Protein 2EO2 (pdb70)

Foldseek 3Di:
DDDDDDDDADLQNVLLCVQQDADVNATWHDPCLVVVLVVVPPPDTHSPPQDPVSSSVSSVVPDDPVSDDDD

Radius of gyration: 12.52 Å; Cα contacts (8 Å, |Δi|>4): 35; chains: 1; bounding box: 26×31×25 Å

GO terms:
  GO:0035999 tetrahydrofolate interconversion (P, IMP)
  GO:0005739 mitochondrion (C, HDA)
  GO:0005759 mitochondrial matrix (C, IMP)
  GO:0015943 formate biosynthetic process (P, IMP)
  GO:0004329 formate-tetrahydrofolate ligase activity (F, IMP)
  GO:0005739 mitochondrion (C, IDA)
  GO:0001843 neural tube closure (P, IMP)
  GO:0048702 embryonic neurocranium morphogenesis (P, IMP)
  GO:0048703 embryonic viscerocranium morphogenesis (P, IMP)

Nearest PDB structures (foldseek):
  2eo2-assembly1_A  TM=8.505E-01  e=9.767E-10  Mus musculus
  2cqn-assembly1_A  TM=2.610E-01  e=3.963E+00  Homo sapiens
  2eo2-assembly1_A  TM=8.128E-01  e=1.480E-09  Mus musculus
  2eo2-assembly1_A  TM=8.587E-01  e=2.042E-09  Mus musculus
  2eo2-assembly1_A  TM=8.067E-01  e=1.632E-09  Mus musculus

Solvent-accessible surface area: 5766 Å² total; per-residue (Å²): 125,117,124,66,113,112,45,96,124,107,76,35,118,29,48,20,60,173,39,2,77,96,129,128,67,78,98,97,16,49,146,103,10,36,57,67,1,104,172,84,52,8,171,67,85,66,21,98,80,14,65,108,102,27,14,124,95,0,5,141,81,53,125,57,112,96,88,95,82,225,164

Organism: Mus musculus (NCBI:txid10090)

InterPro domains:
  IPR000559 Formate-tetrahydrofolate ligase, FTHFS [MF_01543] (358-977)
  IPR000559 Formate-tetrahydrofolate ligase, FTHFS [PF01268] (360-977)
  IPR000559 Formate-tetrahydrofolate ligase, FTHFS [cd00477] (373-976)
  IPR000672 Tetrahydrofolate dehydrogenase/cyclohydrolase [PR00085] (97-119)
  IPR000672 Tetrahydrofolate dehydrogenase/cyclohydrolase [PR00085] (168-189)
  IPR000672 Tetrahydrofolate dehydrogenase/cyclohydrolase [PR00085] (215-235)
  IPR000672 Tetrahydrofolate dehydrogenase/cyclohydrolase [PR00085] (264-293)
  IPR020628 Formate-tetrahydrofolate ligase, FTHFS, conserved site [PS00721] (461-471)
  IPR020628 Formate-tetrahydrofolate ligase, FTHFS, conserved site [PS00722] (740-751)
  IPR020630 Tetrahydrofolate dehydrogenase/cyclohydrolase, catalytic domain [PF00763] (86-179)
  IPR020631 Tetrahydrofolate dehydrogenase/cyclohydrolase, NAD(P)-binding domain [PF02882] (203-289)
  IPR027417 P-loop containing nucleoside triphosphate hydrolase [G3DSA:3.40.50.300] (357-509)
  IPR027417 P-loop containing nucleoside triphosphate hydrolase [G3DSA:3.40.50.300] (614-862)
  IPR027417 P-loop containing nucleoside triphosphate hydrolase [SSF52540] (361-970)
  IPR036291 NAD(P)-binding domain superfamily [SSF51735] (182-295)
  IPR046346 Aminoacid dehydrogenase-like, N-terminal domain superfamily [SSF53223] (73-180)

Secondary structure (DSSP, 8-state):
----S--SS-SHHHHHHHHS--SSSS----HHHHHHHHHHT----STTT--HHHHHHHHHT---STT----

Sequence (71 aa):
GSSGSSGSTQTDKALYNRLVPLVNGVREFSEIQLSRLKKLGIHKTDPSTLTEEEVRKFARLNIDPATITWQGSSGSSGSTQTDKALYNRLVPLVNGVREFSEIQLSRLKKLGIHKTDPSTLTEEEVRKFARLNIDPATITWQGSSGSSGSTQTDKALYNRLVPLVNGVREFSEIQLSRLKKLGIHKTDPSTLTEEEVRKFARLNIDPATITWQGSSGSSGSTQTDKALYNRLVPLVNGVREFSEIQLSRLKKLGIHKTDPSTLTEEEVRKFARLNIDPATITWQGSSGSSGSTQTDKALYNRLVPLVNGVREFSEIQLSRLKKLGIHKTDPSTLTEEEVRKFARLNIDPATITWQGSSGSSGSTQTDKALYNRLVPLVNGVREFSEIQLSRLKKLGIHKTDPSTLTEEEVRKFARLNIDPATITWQGSSGSSGSTQTDKALYNRLVPLVNGVREFSEIQLSRLKKLGIHKTDPSTLTEEEVRKFARLNIDPATITWQGSSGSSGSTQTDKALYNRLVPLVNGVREFSEIQLSRLKKLGIHKTDPSTLTEEEVRKFARLNIDPATITWQGSSGSSGSTQTDKALYNRLVPLVNGVREFSEIQLSRLKKLGIHKTDPSTLTEEEVRKFARLNIDPATITWQGSSGSSGSTQTDKALYNRLVPLVNGVREFSEIQLSRLKKLGIHKTDPSTLTEEEVRKFARLNIDPATITWQGSSGSSGSTQTDKALYNRLVPLVNGVREFSEIQLSRLKKLGIHKTDPSTLTEEEVRKFARLNIDPATITWQGSSGSSGSTQTDKALYNRLVPLVNGVREFSEIQLSRLKKLGIHKTDPSTLTEEEVRKFARLNIDPATITWQGSSGSSGSTQTDKALYNRLVPLVNGVREFSEIQLSRLKKLGIHKTDPSTLTEEEVRKFARLNIDPATITWQGSSGSSGSTQTDKALYNRLVPLVNGVREFSEIQLSRLKKLGIHKTDPSTLTEEEVRKFARLNIDPATITWQGSSGSSGSTQTDKALYNRLVPLVNGVREFSEIQLSRLKKLGIHKTDPSTLTEEEVRKFARLNIDPATITWQGSSGSSGSTQTDKALYNRLVPLVNGVREFSEIQLSRLKKLGIHKTDPSTLTEEEVRKFARLNIDPATITWQGSSGSSGSTQTDKALYNRLVPLVNGVREFSEIQLSRLKKLGIHKTDPSTLTEEEVRKFARLNIDPATITWQGSSGSSGSTQTDKALYNRLVPLVNGVREFSEIQLSRLKKLGIHKTDPSTLTEEEVRKFARLNIDPATITWQGSSGSSGSTQTDKALYNRLVPLVNGVREFSEIQLSRLKKLGIHKTDPSTLTEEEVRKFARLNIDPATITWQGSSGSSGSTQTDKALYNRLVPLVNGVREFSEIQLSRLKKLGIHKTDPSTLTEEEVRKFARLNIDPATITWQ

Structure (mmCIF, N/CA/C/O backbone):
data_2EO2
#
_entry.id   2EO2
#
loop_
_atom_site.group_PDB
_atom_site.id
_atom_site.type_symbol
_atom_site.label_atom_id
_atom_site.label_alt_id
_atom_site.label_comp_id
_atom_site.label_asym_id
_atom_site.label_entity_id
_atom_site.label_seq_id
_atom_site.pdbx_PDB_ins_code
_atom_site.Cartn_x
_atom_site.Cartn_y
_atom_site.Cartn_z
_atom_site.occupancy
_atom_site.B_iso_or_equiv
_atom_site.auth_seq_id
_atom_site.auth_comp_id
_atom_site.auth_asym_id
_atom_site.auth_atom_id
_atom_site.pdbx_PDB_model_num
ATOM 1 N N . GLY A 1 1 ? -7.445 -4.704 8.692 1.00 0.00 1 GLY A N 1
ATOM 2 C CA . GLY A 1 1 ? -6.887 -3.371 8.555 1.00 0.00 1 GLY A CA 1
ATOM 3 C C . GLY A 1 1 ? -7.956 -2.297 8.516 1.00 0.00 1 GLY A C 1
ATOM 4 O O . GLY A 1 1 ? -9.138 -2.581 8.708 1.00 0.00 1 GLY A O 1
ATOM 8 N N . SER A 1 2 ? -7.540 -1.059 8.269 1.00 0.00 2 SER A N 1
ATOM 9 C CA . SER A 1 2 ? -8.469 0.063 8.211 1.00 0.00 2 SER A CA 1
ATOM 10 C C . SER A 1 2 ? -7.997 1.109 7.206 1.00 0.00 2 SER A C 1
ATOM 11 O O . SER A 1 2 ? -6.894 1.643 7.322 1.00 0.00 2 SER A O 1
ATOM 19 N N . SER A 1 3 ? -8.840 1.395 6.219 1.00 0.00 3 SER A N 1
ATOM 20 C CA . SER A 1 3 ? -8.509 2.374 5.191 1.00 0.00 3 SER A CA 1
ATOM 21 C C . SER A 1 3 ? -9.039 3.755 5.564 1.00 0.00 3 SER A C 1
ATOM 22 O O . SER A 1 3 ? -10.217 3.916 5.881 1.00 0.00 3 SER A O 1
ATOM 30 N N . GLY A 1 4 ? -8.159 4.751 5.523 1.00 0.00 4 GLY A N 1
ATOM 31 C CA . GLY A 1 4 ? -8.556 6.106 5.859 1.00 0.00 4 GLY A CA 1
ATOM 32 C C . GLY A 1 4 ? -7.465 7.118 5.569 1.00 0.00 4 GLY A C 1
ATOM 33 O O . GLY A 1 4 ? -6.881 7.118 4.486 1.00 0.00 4 GLY A O 1
ATOM 37 N N . SER A 1 5 ? -7.191 7.984 6.539 1.00 0.00 5 SER A N 1
ATOM 38 C CA . SER A 1 5 ? -6.167 9.010 6.381 1.00 0.00 5 SER A CA 1
ATOM 39 C C . SER A 1 5 ? -4.893 8.419 5.785 1.00 0.00 5 SER A C 1
ATOM 40 O O . SER A 1 5 ? -4.626 7.225 5.923 1.00 0.00 5 SER A O 1
ATOM 48 N N . SER A 1 6 ? -4.110 9.264 5.122 1.00 0.00 6 SER A N 1
ATOM 49 C CA . SER A 1 6 ? -2.865 8.826 4.501 1.00 0.00 6 SER A CA 1
ATOM 50 C C . SER A 1 6 ? -1.725 8.819 5.515 1.00 0.00 6 SER A C 1
ATOM 51 O O . SER A 1 6 ? -1.140 9.858 5.815 1.00 0.00 6 SER A O 1
ATOM 59 N N . GLY A 1 7 ? -1.416 7.637 6.039 1.00 0.00 7 GLY A N 1
ATOM 60 C CA . GLY A 1 7 ? -0.347 7.515 7.014 1.00 0.00 7 GLY A CA 1
ATOM 61 C C . GLY A 1 7 ? 0.979 8.024 6.487 1.00 0.00 7 GLY A C 1
ATOM 62 O O . GLY A 1 7 ? 1.024 8.743 5.489 1.00 0.00 7 GLY A O 1
ATOM 66 N N . SER A 1 8 ? 2.064 7.651 7.159 1.00 0.00 8 SER A N 1
ATOM 67 C CA . SER A 1 8 ? 3.398 8.079 6.755 1.00 0.00 8 SER A CA 1
ATOM 68 C C . SER A 1 8 ? 4.092 6.994 5.936 1.00 0.00 8 SER A C 1
ATOM 69 O O . SER A 1 8 ? 4.022 5.810 6.266 1.00 0.00 8 SER A O 1
ATOM 77 N N . THR A 1 9 ? 4.762 7.408 4.865 1.00 0.00 9 THR A N 1
ATOM 78 C CA . THR A 1 9 ? 5.468 6.474 3.997 1.00 0.00 9 THR A CA 1
ATOM 79 C C . THR A 1 9 ? 4.721 5.149 3.894 1.00 0.00 9 THR A C 1
ATOM 80 O O . THR A 1 9 ? 5.332 4.080 3.905 1.00 0.00 9 THR A O 1
ATOM 91 N N . GLN A 1 10 ? 3.399 5.226 3.791 1.00 0.00 10 GLN A N 1
ATOM 92 C CA . GLN A 1 10 ? 2.570 4.031 3.686 1.00 0.00 10 GLN A CA 1
ATOM 93 C C . GLN A 1 10 ? 2.353 3.647 2.226 1.00 0.00 10 GLN A C 1
ATOM 94 O O . GLN A 1 10 ? 1.363 4.042 1.608 1.00 0.00 10 GLN A O 1
ATOM 108 N N . THR A 1 11 ? 3.285 2.873 1.678 1.00 0.00 11 THR A N 1
ATOM 109 C CA . THR A 1 11 ? 3.197 2.436 0.290 1.00 0.00 11 THR A CA 1
ATOM 110 C C . THR A 1 11 ? 3.260 0.917 0.187 1.00 0.00 11 THR A C 1
ATOM 111 O O . THR A 1 11 ? 2.328 0.279 -0.303 1.00 0.00 11 THR A O 1
ATOM 122 N N . ASP A 1 12 ? 4.364 0.342 0.652 1.00 0.00 12 ASP A N 1
ATOM 123 C CA . ASP A 1 12 ? 4.548 -1.104 0.613 1.00 0.00 12 ASP A CA 1
ATOM 124 C C . ASP A 1 12 ? 3.816 -1.775 1.772 1.00 0.00 12 ASP A C 1
ATOM 125 O O . ASP A 1 12 ? 3.104 -2.762 1.582 1.00 0.00 12 ASP A O 1
ATOM 134 N N . LYS A 1 13 ? 3.998 -1.235 2.972 1.00 0.00 13 LYS A N 1
ATOM 135 C CA . LYS A 1 13 ? 3.356 -1.781 4.162 1.00 0.00 13 LYS A CA 1
ATOM 136 C C . LYS A 1 13 ? 1.909 -2.165 3.872 1.00 0.00 13 LYS A C 1
ATOM 137 O O . LYS A 1 13 ? 1.505 -3.307 4.088 1.00 0.00 13 LYS A O 1
ATOM 156 N N . ALA A 1 14 ? 1.133 -1.205 3.379 1.00 0.00 14 ALA A N 1
ATOM 157 C CA . ALA A 1 14 ? -0.268 -1.444 3.056 1.00 0.00 14 ALA A CA 1
ATOM 158 C C . ALA A 1 14 ? -0.426 -2.687 2.187 1.00 0.00 14 ALA A C 1
ATOM 159 O O . ALA A 1 14 ? -1.196 -3.591 2.513 1.00 0.00 14 ALA A O 1
ATOM 166 N N . LEU A 1 15 ? 0.307 -2.726 1.079 1.00 0.00 15 LEU A N 1
ATOM 167 C CA . LEU A 1 15 ? 0.248 -3.858 0.162 1.00 0.00 15 LEU A CA 1
ATOM 168 C C . LEU A 1 15 ? 0.556 -5.164 0.888 1.00 0.00 15 LEU A C 1
ATOM 169 O O . LEU A 1 15 ? -0.189 -6.138 0.778 1.00 0.00 15 LEU A O 1
ATOM 185 N N . TYR A 1 16 ? 1.657 -5.176 1.630 1.00 0.00 16 TYR A N 1
ATOM 186 C CA . TYR A 1 16 ? 2.065 -6.362 2.374 1.00 0.00 16 TYR A CA 1
ATOM 187 C C . TYR A 1 16 ? 0.852 -7.092 2.941 1.00 0.00 16 TYR A C 1
ATOM 188 O O . TYR A 1 16 ? 0.728 -8.309 2.809 1.00 0.00 16 TYR A O 1
ATOM 206 N N . ASN A 1 17 ? -0.043 -6.339 3.573 1.00 0.00 17 ASN A N 1
ATOM 207 C CA . ASN A 1 17 ? -1.248 -6.914 4.161 1.00 0.00 17 ASN A CA 1
ATOM 208 C C . ASN A 1 17 ? -2.042 -7.695 3.119 1.00 0.00 17 ASN A C 1
ATOM 209 O O . ASN A 1 17 ? -2.296 -8.889 3.284 1.00 0.00 17 ASN A O 1
ATOM 220 N N . ARG A 1 18 ? -2.430 -7.014 2.045 1.00 0.00 18 ARG A N 1
ATOM 221 C CA . ARG A 1 18 ? -3.196 -7.644 0.977 1.00 0.00 18 ARG A CA 1
ATOM 222 C C . ARG A 1 18 ? -2.549 -8.957 0.546 1.00 0.00 18 ARG A C 1
ATOM 223 O O . ARG A 1 18 ? -3.207 -9.997 0.490 1.00 0.00 18 ARG A O 1
ATOM 244 N N . LEU A 1 19 ? -1.257 -8.902 0.241 1.00 0.00 19 LEU A N 1
ATOM 245 C CA . LEU A 1 19 ? -0.520 -10.087 -0.185 1.00 0.00 19 LEU A CA 1
ATOM 246 C C . LEU A 1 19 ? -0.673 -11.217 0.828 1.00 0.00 19 LEU A C 1
ATOM 247 O O . LEU A 1 19 ? -1.117 -12.314 0.488 1.00 0.00 19 LEU A O 1
ATOM 263 N N . VAL A 1 20 ? -0.303 -10.941 2.074 1.00 0.00 20 VAL A N 1
ATOM 264 C CA . VAL A 1 20 ? -0.401 -11.933 3.138 1.00 0.00 20 VAL A CA 1
ATOM 265 C C . VAL A 1 20 ? -1.507 -11.573 4.125 1.00 0.00 20 VAL A C 1
ATOM 266 O O . VAL A 1 20 ? -1.261 -11.014 5.194 1.00 0.00 20 VAL A O 1
ATOM 279 N N . PRO A 1 21 ? -2.755 -11.901 3.760 1.00 0.00 21 PRO A N 1
ATOM 280 C CA . PRO A 1 21 ? -3.924 -11.623 4.600 1.00 0.00 21 PRO A CA 1
ATOM 281 C C . PRO A 1 21 ? -3.957 -12.491 5.853 1.00 0.00 21 PRO A C 1
ATOM 282 O O . PRO A 1 21 ? -3.116 -13.373 6.033 1.00 0.00 21 PRO A O 1
ATOM 293 N N . LEU A 1 22 ? -4.933 -12.237 6.717 1.00 0.00 22 LEU A N 1
ATOM 294 C CA . LEU A 1 22 ? -5.077 -12.996 7.955 1.00 0.00 22 LEU A CA 1
ATOM 295 C C . LEU A 1 22 ? -6.490 -13.552 8.092 1.00 0.00 22 LEU A C 1
ATOM 296 O O . LEU A 1 22 ? -7.406 -12.851 8.524 1.00 0.00 22 LEU A O 1
ATOM 312 N N . VAL A 1 23 ? -6.661 -14.818 7.723 1.00 0.00 23 VAL A N 1
ATOM 313 C CA . VAL A 1 23 ? -7.962 -15.470 7.808 1.00 0.00 23 VAL A CA 1
ATOM 314 C C . VAL A 1 23 ? -7.896 -16.717 8.681 1.00 0.00 23 VAL A C 1
ATOM 315 O O . VAL A 1 23 ? -8.868 -17.076 9.344 1.00 0.00 23 VAL A O 1
ATOM 328 N N . ASN A 1 24 ? -6.741 -17.375 8.677 1.00 0.00 24 ASN A N 1
ATOM 329 C CA . ASN A 1 24 ? -6.547 -18.584 9.469 1.00 0.00 24 ASN A CA 1
ATOM 330 C C . ASN A 1 24 ? -5.950 -18.251 10.833 1.00 0.00 24 ASN A C 1
ATOM 331 O O . ASN A 1 24 ? -5.512 -19.138 11.565 1.00 0.00 24 ASN A O 1
ATOM 342 N N . GLY A 1 25 ? -5.935 -16.964 11.169 1.00 0.00 25 GLY A N 1
ATOM 343 C CA . GLY A 1 25 ? -5.390 -16.536 12.443 1.00 0.00 25 GLY A CA 1
ATOM 344 C C . GLY A 1 25 ? -3.877 -16.612 12.482 1.00 0.00 25 GLY A C 1
ATOM 345 O O . GLY A 1 25 ? -3.270 -16.523 13.549 1.00 0.00 25 GLY A O 1
ATOM 349 N N . VAL A 1 26 ? -3.264 -16.778 11.314 1.00 0.00 26 VAL A N 1
ATOM 350 C CA . VAL A 1 26 ? -1.812 -16.867 11.217 1.00 0.00 26 VAL A CA 1
ATOM 351 C C . VAL A 1 26 ? -1.325 -16.433 9.840 1.00 0.00 26 VAL A C 1
ATOM 352 O O . VAL A 1 26 ? -1.652 -17.057 8.830 1.00 0.00 26 VAL A O 1
ATOM 365 N N . ARG A 1 27 ? -0.541 -15.360 9.806 1.00 0.00 27 ARG A N 1
ATOM 366 C CA . ARG A 1 27 ? -0.009 -14.842 8.551 1.00 0.00 27 ARG A CA 1
ATOM 367 C C . ARG A 1 27 ? 1.117 -15.730 8.030 1.00 0.00 27 ARG A C 1
ATOM 368 O O . ARG A 1 27 ? 2.160 -15.865 8.670 1.00 0.00 27 ARG A O 1
ATOM 389 N N . GLU A 1 28 ? 0.898 -16.333 6.866 1.00 0.00 28 GLU A N 1
ATOM 390 C CA . GLU A 1 28 ? 1.895 -17.209 6.261 1.00 0.00 28 GLU A CA 1
ATOM 391 C C . GLU A 1 28 ? 1.832 -17.134 4.738 1.00 0.00 28 GLU A C 1
ATOM 392 O O . GLU A 1 28 ? 0.754 -17.201 4.146 1.00 0.00 28 GLU A O 1
ATOM 404 N N . PHE A 1 29 ? 2.995 -16.994 4.110 1.00 0.00 29 PHE A N 1
ATOM 405 C CA . PHE A 1 29 ? 3.073 -16.908 2.657 1.00 0.00 29 PHE A CA 1
ATOM 406 C C . PHE A 1 29 ? 2.424 -18.125 2.004 1.00 0.00 29 PHE A C 1
ATOM 407 O O . PHE A 1 29 ? 1.955 -19.034 2.689 1.00 0.00 29 PHE A O 1
ATOM 424 N N . SER A 1 30 ? 2.401 -18.135 0.675 1.00 0.00 30 SER A N 1
ATOM 425 C CA . SER A 1 30 ? 1.806 -19.237 -0.071 1.00 0.00 30 SER A CA 1
ATOM 426 C C . SER A 1 30 ? 2.793 -19.799 -1.090 1.00 0.00 30 SER A C 1
ATOM 427 O O . SER A 1 30 ? 3.768 -19.141 -1.453 1.00 0.00 30 SER A O 1
ATOM 435 N N . GLU A 1 31 ? 2.532 -21.020 -1.547 1.00 0.00 31 GLU A N 1
ATOM 436 C CA . GLU A 1 31 ? 3.398 -21.671 -2.523 1.00 0.00 31 GLU A CA 1
ATOM 437 C C . GLU A 1 31 ? 3.663 -20.753 -3.713 1.00 0.00 31 GLU A C 1
ATOM 438 O O . GLU A 1 31 ? 4.632 -20.937 -4.449 1.00 0.00 31 GLU A O 1
ATOM 450 N N . ILE A 1 32 ? 2.793 -19.764 -3.895 1.00 0.00 32 ILE A N 1
ATOM 451 C CA . ILE A 1 32 ? 2.933 -18.817 -4.994 1.00 0.00 32 ILE A CA 1
ATOM 452 C C . ILE A 1 32 ? 3.923 -17.712 -4.645 1.00 0.00 32 ILE A C 1
ATOM 453 O O . ILE A 1 32 ? 4.899 -17.490 -5.362 1.00 0.00 32 ILE A O 1
ATOM 469 N N . GLN A 1 33 ? 3.665 -17.022 -3.539 1.00 0.00 33 GLN A N 1
ATOM 470 C CA . GLN A 1 33 ? 4.535 -15.939 -3.094 1.00 0.00 33 GLN A CA 1
ATOM 471 C C . GLN A 1 33 ? 5.968 -16.430 -2.916 1.00 0.00 33 GLN A C 1
ATOM 472 O O . GLN A 1 33 ? 6.913 -15.810 -3.406 1.00 0.00 33 GLN A O 1
ATOM 486 N N . LEU A 1 34 ? 6.123 -17.547 -2.214 1.00 0.00 34 LEU A N 1
ATOM 487 C CA . LEU A 1 34 ? 7.441 -18.122 -1.971 1.00 0.00 34 LEU A CA 1
ATOM 488 C C . LEU A 1 34 ? 8.190 -18.339 -3.282 1.00 0.00 34 LEU A C 1
ATOM 489 O O . LEU A 1 34 ? 9.204 -17.692 -3.544 1.00 0.00 34 LEU A O 1
ATOM 505 N N . SER A 1 35 ? 7.683 -19.252 -4.104 1.00 0.00 35 SER A N 1
ATOM 506 C CA . SER A 1 35 ? 8.304 -19.556 -5.387 1.00 0.00 35 SER A CA 1
ATOM 507 C C . SER A 1 35 ? 8.836 -18.287 -6.047 1.00 0.00 35 SER A C 1
ATOM 508 O O . SER A 1 35 ? 9.786 -18.332 -6.829 1.00 0.00 35 SER A O 1
ATOM 516 N N . ARG A 1 36 ? 8.216 -17.156 -5.726 1.00 0.00 36 ARG A N 1
ATOM 517 C CA . ARG A 1 36 ? 8.625 -15.875 -6.288 1.00 0.00 36 ARG A CA 1
ATOM 518 C C . ARG A 1 36 ? 9.735 -15.244 -5.452 1.00 0.00 36 ARG A C 1
ATOM 519 O O . ARG A 1 36 ? 10.695 -14.692 -5.990 1.00 0.00 36 ARG A O 1
ATOM 540 N N . LEU A 1 37 ? 9.597 -15.330 -4.133 1.00 0.00 37 LEU A N 1
ATOM 541 C CA . LEU A 1 37 ? 10.587 -14.767 -3.222 1.00 0.00 37 LEU A CA 1
ATOM 542 C C . LEU A 1 37 ? 11.952 -15.416 -3.433 1.00 0.00 37 LEU A C 1
ATOM 543 O O . LEU A 1 37 ? 12.974 -14.732 -3.488 1.00 0.00 37 LEU A O 1
ATOM 559 N N . LYS A 1 38 ? 11.960 -16.739 -3.554 1.00 0.00 38 LYS A N 1
ATOM 560 C CA . LYS A 1 38 ? 13.197 -17.481 -3.764 1.00 0.00 38 LYS A CA 1
ATOM 561 C C . LYS A 1 38 ? 14.048 -16.826 -4.848 1.00 0.00 38 LYS A C 1
ATOM 562 O O . LYS A 1 38 ? 15.229 -16.547 -4.641 1.00 0.00 38 LYS A O 1
ATOM 581 N N . LYS A 1 39 ? 13.440 -16.582 -6.003 1.00 0.00 39 LYS A N 1
ATOM 582 C CA . LYS A 1 39 ? 14.139 -15.957 -7.120 1.00 0.00 39 LYS A CA 1
ATOM 583 C C . LYS A 1 39 ? 14.990 -14.784 -6.641 1.00 0.00 39 LYS A C 1
ATOM 584 O O . LYS A 1 39 ? 16.142 -14.633 -7.049 1.00 0.00 39 LYS A O 1
ATOM 603 N N . LEU A 1 40 ? 14.416 -13.958 -5.773 1.00 0.00 40 LEU A N 1
ATOM 604 C CA . LEU A 1 40 ? 15.122 -12.800 -5.237 1.00 0.00 40 LEU A CA 1
ATOM 605 C C . LEU A 1 40 ? 16.250 -13.233 -4.307 1.00 0.00 40 LEU A C 1
ATOM 606 O O . LEU A 1 40 ? 17.280 -12.566 -4.210 1.00 0.00 40 LEU A O 1
ATOM 622 N N . GLY A 1 41 ? 16.050 -14.356 -3.624 1.00 0.00 41 GLY A N 1
ATOM 623 C CA . GLY A 1 41 ? 17.060 -14.860 -2.712 1.00 0.00 41 GLY A CA 1
ATOM 624 C C . GLY A 1 41 ? 16.670 -14.679 -1.258 1.00 0.00 41 GLY A C 1
ATOM 625 O O . GLY A 1 41 ? 17.523 -14.714 -0.371 1.00 0.00 41 GLY A O 1
ATOM 629 N N . ILE A 1 42 ? 15.379 -14.482 -1.014 1.00 0.00 42 ILE A N 1
ATOM 630 C CA . ILE A 1 42 ? 14.879 -14.294 0.343 1.00 0.00 42 ILE A CA 1
ATOM 631 C C . ILE A 1 42 ? 14.391 -15.611 0.937 1.00 0.00 42 ILE A C 1
ATOM 632 O O . ILE A 1 42 ? 13.224 -15.975 0.792 1.00 0.00 42 ILE A O 1
ATOM 648 N N . HIS A 1 43 ? 15.293 -16.321 1.607 1.00 0.00 43 HIS A N 1
ATOM 649 C CA . HIS A 1 43 ? 14.954 -17.598 2.226 1.00 0.00 43 HIS A CA 1
ATOM 650 C C . HIS A 1 43 ? 14.167 -17.384 3.516 1.00 0.00 43 HIS A C 1
ATOM 651 O O . HIS A 1 43 ? 14.634 -17.720 4.604 1.00 0.00 43 HIS A O 1
ATOM 666 N N . LYS A 1 44 ? 12.969 -16.823 3.386 1.00 0.00 44 LYS A N 1
ATOM 667 C CA . LYS A 1 44 ? 12.116 -16.565 4.539 1.00 0.00 44 LYS A CA 1
ATOM 668 C C . LYS A 1 44 ? 10.719 -17.137 4.321 1.00 0.00 44 LYS A C 1
ATOM 669 O O . LYS A 1 44 ? 10.216 -17.164 3.198 1.00 0.00 44 LYS A O 1
ATOM 688 N N . THR A 1 45 ? 10.095 -17.592 5.404 1.00 0.00 45 THR A N 1
ATOM 689 C CA . THR A 1 45 ? 8.756 -18.163 5.331 1.00 0.00 45 THR A CA 1
ATOM 690 C C . THR A 1 45 ? 7.742 -17.281 6.050 1.00 0.00 45 THR A C 1
ATOM 691 O O . THR A 1 45 ? 6.670 -16.991 5.520 1.00 0.00 45 THR A O 1
ATOM 702 N N . ASP A 1 46 ? 8.088 -16.857 7.261 1.00 0.00 46 ASP A N 1
ATOM 703 C CA . ASP A 1 46 ? 7.209 -16.006 8.053 1.00 0.00 46 ASP A CA 1
ATOM 704 C C . ASP A 1 46 ? 7.393 -14.538 7.681 1.00 0.00 46 ASP A C 1
ATOM 705 O O . ASP A 1 46 ? 8.499 -14.079 7.392 1.00 0.00 46 ASP A O 1
ATOM 714 N N . PRO A 1 47 ? 6.286 -13.782 7.687 1.00 0.00 47 PRO A N 1
ATOM 715 C CA . PRO A 1 47 ? 6.299 -12.355 7.351 1.00 0.00 47 PRO A CA 1
ATOM 716 C C . PRO A 1 47 ? 6.995 -11.515 8.417 1.00 0.00 47 PRO A C 1
ATOM 717 O O . PRO A 1 47 ? 7.229 -10.322 8.227 1.00 0.00 47 PRO A O 1
ATOM 728 N N . SER A 1 48 ? 7.325 -12.147 9.539 1.00 0.00 48 SER A N 1
ATOM 729 C CA . SER A 1 48 ? 7.992 -11.458 10.638 1.00 0.00 48 SER A CA 1
ATOM 730 C C . SER A 1 48 ? 9.460 -11.204 10.309 1.00 0.00 48 SER A C 1
ATOM 731 O O . SER A 1 48 ? 9.946 -10.077 10.409 1.00 0.00 48 SER A O 1
ATOM 739 N N . THR A 1 49 ? 10.163 -12.262 9.914 1.00 0.00 49 THR A N 1
ATOM 740 C CA . THR A 1 49 ? 11.575 -12.156 9.571 1.00 0.00 49 THR A CA 1
ATOM 741 C C . THR A 1 49 ? 11.797 -11.131 8.465 1.00 0.00 49 THR A C 1
ATOM 742 O O . THR A 1 49 ? 12.837 -10.473 8.414 1.00 0.00 49 THR A O 1
ATOM 753 N N . LEU A 1 50 ? 10.814 -10.999 7.581 1.00 0.00 50 LEU A N 1
ATOM 754 C CA . LEU A 1 50 ? 10.902 -10.053 6.475 1.00 0.00 50 LEU A CA 1
ATOM 755 C C . LEU A 1 50 ? 11.188 -8.644 6.985 1.00 0.00 50 LEU A C 1
ATOM 756 O O . LEU A 1 50 ? 10.748 -8.263 8.071 1.00 0.00 50 LEU A O 1
ATOM 772 N N . THR A 1 51 ? 11.926 -7.871 6.193 1.00 0.00 51 THR A N 1
ATOM 773 C CA . THR A 1 51 ? 12.269 -6.504 6.564 1.00 0.00 51 THR A CA 1
ATOM 774 C C . THR A 1 51 ? 11.821 -5.516 5.494 1.00 0.00 51 THR A C 1
ATOM 775 O O . THR A 1 51 ? 11.717 -5.864 4.318 1.00 0.00 51 THR A O 1
ATOM 786 N N . GLU A 1 52 ? 11.556 -4.281 5.910 1.00 0.00 52 GLU A N 1
ATOM 787 C CA . GLU A 1 52 ? 11.118 -3.242 4.985 1.00 0.00 52 GLU A CA 1
ATOM 788 C C . GLU A 1 52 ? 11.781 -3.412 3.621 1.00 0.00 52 GLU A C 1
ATOM 789 O O . GLU A 1 52 ? 11.133 -3.281 2.584 1.00 0.00 52 GLU A O 1
ATOM 801 N N . GLU A 1 53 ? 13.078 -3.704 3.633 1.00 0.00 53 GLU A N 1
ATOM 802 C CA . GLU A 1 53 ? 13.830 -3.890 2.398 1.00 0.00 53 GLU A CA 1
ATOM 803 C C . GLU A 1 53 ? 13.246 -5.034 1.573 1.00 0.00 53 GLU A C 1
ATOM 804 O O . GLU A 1 53 ? 13.049 -4.903 0.365 1.00 0.00 53 GLU A O 1
ATOM 816 N N . GLU A 1 54 ? 12.972 -6.154 2.235 1.00 0.00 54 GLU A N 1
ATOM 817 C CA . GLU A 1 54 ? 12.413 -7.320 1.563 1.00 0.00 54 GLU A CA 1
ATOM 818 C C . GLU A 1 54 ? 10.954 -7.081 1.182 1.00 0.00 54 GLU A C 1
ATOM 819 O O . GLU A 1 54 ? 10.525 -7.421 0.080 1.00 0.00 54 GLU A O 1
ATOM 831 N N . VAL A 1 55 ? 10.197 -6.494 2.104 1.00 0.00 55 VAL A N 1
ATOM 832 C CA . VAL A 1 55 ? 8.787 -6.209 1.866 1.00 0.00 55 VAL A CA 1
ATOM 833 C C . VAL A 1 55 ? 8.601 -5.371 0.607 1.00 0.00 55 VAL A C 1
ATOM 834 O O . VAL A 1 55 ? 7.870 -5.757 -0.306 1.00 0.00 55 VAL A O 1
ATOM 847 N N . ARG A 1 56 ? 9.267 -4.221 0.563 1.00 0.00 56 ARG A N 1
ATOM 848 C CA . ARG A 1 56 ? 9.174 -3.327 -0.584 1.00 0.00 56 ARG A CA 1
ATOM 849 C C . ARG A 1 56 ? 9.545 -4.056 -1.873 1.00 0.00 56 ARG A C 1
ATOM 850 O O . ARG A 1 56 ? 8.991 -3.780 -2.937 1.00 0.00 56 ARG A O 1
ATOM 871 N N . LYS A 1 57 ? 10.486 -4.988 -1.769 1.00 0.00 57 LYS A N 1
ATOM 872 C CA . LYS A 1 57 ? 10.932 -5.758 -2.924 1.00 0.00 57 LYS A CA 1
ATOM 873 C C . LYS A 1 57 ? 9.853 -6.738 -3.374 1.00 0.00 57 LYS A C 1
ATOM 874 O O . LYS A 1 57 ? 9.481 -6.771 -4.547 1.00 0.00 57 LYS A O 1
ATOM 893 N N . PHE A 1 58 ? 9.353 -7.534 -2.434 1.00 0.00 58 PHE A N 1
ATOM 894 C CA . PHE A 1 58 ? 8.316 -8.514 -2.735 1.00 0.00 58 PHE A CA 1
ATOM 895 C C . PHE A 1 58 ? 7.091 -7.839 -3.344 1.00 0.00 58 PHE A C 1
ATOM 896 O O . PHE A 1 58 ? 6.368 -8.441 -4.138 1.00 0.00 58 PHE A O 1
ATOM 913 N N . ALA A 1 59 ? 6.863 -6.586 -2.966 1.00 0.00 59 ALA A N 1
ATOM 914 C CA . ALA A 1 59 ? 5.727 -5.829 -3.475 1.00 0.00 59 ALA A CA 1
ATOM 915 C C . ALA A 1 59 ? 6.038 -5.224 -4.840 1.00 0.00 59 ALA A C 1
ATOM 916 O O . ALA A 1 59 ? 5.201 -5.242 -5.743 1.00 0.00 59 ALA A O 1
ATOM 923 N N . ARG A 1 60 ? 7.245 -4.688 -4.984 1.00 0.00 60 ARG A N 1
ATOM 924 C CA . ARG A 1 60 ? 7.665 -4.075 -6.238 1.00 0.00 60 ARG A CA 1
ATOM 925 C C . ARG A 1 60 ? 7.383 -5.003 -7.417 1.00 0.00 60 ARG A C 1
ATOM 926 O O . ARG A 1 60 ? 6.687 -4.629 -8.362 1.00 0.00 60 ARG A O 1
ATOM 947 N N . LEU A 1 61 ? 7.927 -6.213 -7.355 1.00 0.00 61 LEU A N 1
ATOM 948 C CA . LEU A 1 61 ? 7.735 -7.194 -8.417 1.00 0.00 61 LEU A CA 1
ATOM 949 C C . LEU A 1 61 ? 6.256 -7.339 -8.763 1.00 0.00 61 LEU A C 1
ATOM 950 O O . LEU A 1 61 ? 5.903 -7.667 -9.894 1.00 0.00 61 LEU A O 1
ATOM 966 N N . ASN A 1 62 ? 5.397 -7.089 -7.780 1.00 0.00 62 ASN A N 1
ATOM 967 C CA . ASN A 1 62 ? 3.956 -7.190 -7.981 1.00 0.00 62 ASN A CA 1
ATOM 968 C C . ASN A 1 62 ? 3.328 -5.806 -8.123 1.00 0.00 62 ASN A C 1
ATOM 969 O O . ASN A 1 62 ? 3.202 -5.068 -7.146 1.00 0.00 62 ASN A O 1
ATOM 980 N N . ILE A 1 63 ? 2.936 -5.463 -9.345 1.00 0.00 63 ILE A N 1
ATOM 981 C CA . ILE A 1 63 ? 2.320 -4.170 -9.614 1.00 0.00 63 ILE A CA 1
ATOM 982 C C . ILE A 1 63 ? 0.903 -4.337 -10.151 1.00 0.00 63 ILE A C 1
ATOM 983 O O . ILE A 1 63 ? 0.702 -4.845 -11.254 1.00 0.00 63 ILE A O 1
ATOM 999 N N . ASP A 1 64 ? -0.077 -3.904 -9.365 1.00 0.00 64 ASP A N 1
ATOM 1000 C CA . ASP A 1 64 ? -1.476 -4.003 -9.762 1.00 0.00 64 ASP A CA 1
ATOM 1001 C C . ASP A 1 64 ? -1.859 -2.858 -10.694 1.00 0.00 64 ASP A C 1
ATOM 1002 O O . ASP A 1 64 ? -1.393 -1.727 -10.552 1.00 0.00 64 ASP A O 1
ATOM 1011 N N . PRO A 1 65 ? -2.727 -3.156 -11.672 1.00 0.00 65 PRO A N 1
ATOM 1012 C CA . PRO A 1 65 ? -3.191 -2.165 -12.648 1.00 0.00 65 PRO A CA 1
ATOM 1013 C C . PRO A 1 65 ? -4.105 -1.118 -12.021 1.00 0.00 65 PRO A C 1
ATOM 1014 O O . PRO A 1 65 ? -4.111 0.042 -12.432 1.00 0.00 65 PRO A O 1
ATOM 1025 N N . ALA A 1 66 ? -4.877 -1.535 -11.022 1.00 0.00 66 ALA A N 1
ATOM 1026 C CA . ALA A 1 66 ? -5.793 -0.632 -10.336 1.00 0.00 66 ALA A CA 1
ATOM 1027 C C . ALA A 1 66 ? -5.034 0.470 -9.606 1.00 0.00 66 ALA A C 1
ATOM 1028 O O . ALA A 1 66 ? -5.442 1.632 -9.616 1.00 0.00 66 ALA A O 1
ATOM 1035 N N . THR A 1 67 ? -3.927 0.099 -8.971 1.00 0.00 67 THR A N 1
ATOM 1036 C CA . THR A 1 67 ? -3.111 1.056 -8.233 1.00 0.00 67 THR A CA 1
ATOM 1037 C C . THR A 1 67 ? -1.716 1.170 -8.836 1.00 0.00 67 THR A C 1
ATOM 1038 O O . THR A 1 67 ? -0.730 0.757 -8.226 1.00 0.00 67 THR A O 1
ATOM 1049 N N . ILE A 1 68 ? -1.640 1.733 -10.038 1.00 0.00 68 ILE A N 1
ATOM 1050 C CA . ILE A 1 68 ? -0.364 1.902 -10.722 1.00 0.00 68 ILE A CA 1
ATOM 1051 C C . ILE A 1 68 ? 0.341 3.173 -10.263 1.00 0.00 68 ILE A C 1
ATOM 1052 O O . ILE A 1 68 ? -0.022 4.279 -10.665 1.00 0.00 68 ILE A O 1
ATOM 1068 N N . THR A 1 69 ? 1.355 3.009 -9.418 1.00 0.00 69 THR A N 1
ATOM 1069 C CA . THR A 1 69 ? 2.113 4.142 -8.904 1.00 0.00 69 THR A CA 1
ATOM 1070 C C . THR A 1 69 ? 3.537 4.144 -9.449 1.00 0.00 69 THR A C 1
ATOM 1071 O O . THR A 1 69 ? 4.319 3.234 -9.170 1.00 0.00 69 THR A O 1
ATOM 1082 N N . TRP A 1 70 ? 3.867 5.170 -10.225 1.00 0.00 70 TRP A N 1
ATOM 1083 C CA . TRP A 1 70 ? 5.199 5.289 -10.808 1.00 0.00 70 TRP A CA 1
ATOM 1084 C C . TRP A 1 70 ? 6.131 6.061 -9.881 1.00 0.00 70 TRP A C 1
ATOM 1085 O O . TRP A 1 70 ? 6.173 7.291 -9.914 1.00 0.00 70 TRP A O 1
ATOM 1106 N N . GLN A 1 71 ? 6.877 5.332 -9.058 1.00 0.00 71 GLN A N 1
ATOM 1107 C CA . GLN A 1 71 ? 7.809 5.951 -8.122 1.00 0.00 71 GLN A CA 1
ATOM 1108 C C . GLN A 1 71 ? 8.426 7.211 -8.721 1.00 0.00 71 GLN A C 1
ATOM 1109 O O . GLN A 1 71 ? 9.238 7.139 -9.644 1.00 0.00 71 GLN A O 1
ATOM 1123 N N . GLY A 1 1 ? -15.939 0.662 10.065 1.00 0.00 1 GLY A N 2
ATOM 1124 C CA . GLY A 1 1 ? -14.926 1.212 10.947 1.00 0.00 1 GLY A CA 2
ATOM 1125 C C . GLY A 1 1 ? -14.327 2.497 10.410 1.00 0.00 1 GLY A C 2
ATOM 1126 O O . GLY A 1 1 ? -14.754 3.004 9.373 1.00 0.00 1 GLY A O 2
ATOM 1130 N N . SER A 1 2 ? -13.334 3.027 11.119 1.00 0.00 2 SER A N 2
ATOM 1131 C CA . SER A 1 2 ? -12.679 4.264 10.710 1.00 0.00 2 SER A CA 2
ATOM 1132 C C . SER A 1 2 ? -11.180 4.202 10.986 1.00 0.00 2 SER A C 2
ATOM 1133 O O . SER A 1 2 ? -10.684 3.235 11.565 1.00 0.00 2 SER A O 2
ATOM 1141 N N . SER A 1 3 ? -10.464 5.240 10.567 1.00 0.00 3 SER A N 2
ATOM 1142 C CA . SER A 1 3 ? -9.020 5.303 10.765 1.00 0.00 3 SER A CA 2
ATOM 1143 C C . SER A 1 3 ? -8.643 6.499 11.634 1.00 0.00 3 SER A C 2
ATOM 1144 O O . SER A 1 3 ? -9.358 7.498 11.679 1.00 0.00 3 SER A O 2
ATOM 1152 N N . GLY A 1 4 ? -7.511 6.387 12.324 1.00 0.00 4 GLY A N 2
ATOM 1153 C CA . GLY A 1 4 ? -7.057 7.465 13.182 1.00 0.00 4 GLY A CA 2
ATOM 1154 C C . GLY A 1 4 ? -5.805 8.137 12.656 1.00 0.00 4 GLY A C 2
ATOM 1155 O O . GLY A 1 4 ? -5.496 8.046 11.468 1.00 0.00 4 GLY A O 2
ATOM 1159 N N . SER A 1 5 ? -5.082 8.815 13.541 1.00 0.00 5 SER A N 2
ATOM 1160 C CA . SER A 1 5 ? -3.859 9.511 13.158 1.00 0.00 5 SER A CA 2
ATOM 1161 C C . SER A 1 5 ? -2.636 8.631 13.398 1.00 0.00 5 SER A C 2
ATOM 1162 O O . SER A 1 5 ? -2.261 8.367 14.541 1.00 0.00 5 SER A O 2
ATOM 1170 N N . SER A 1 6 ? -2.017 8.179 12.312 1.00 0.00 6 SER A N 2
ATOM 1171 C CA . SER A 1 6 ? -0.838 7.325 12.403 1.00 0.00 6 SER A CA 2
ATOM 1172 C C . SER A 1 6 ? 0.323 7.916 11.609 1.00 0.00 6 SER A C 2
ATOM 1173 O O . SER A 1 6 ? 0.162 8.903 10.893 1.00 0.00 6 SER A O 2
ATOM 1181 N N . GLY A 1 7 ? 1.496 7.303 11.743 1.00 0.00 7 GLY A N 2
ATOM 1182 C CA . GLY A 1 7 ? 2.668 7.782 11.033 1.00 0.00 7 GLY A CA 2
ATOM 1183 C C . GLY A 1 7 ? 3.204 6.763 10.047 1.00 0.00 7 GLY A C 2
ATOM 1184 O O . GLY A 1 7 ? 4.377 6.392 10.104 1.00 0.00 7 GLY A O 2
ATOM 1188 N N . SER A 1 8 ? 2.344 6.308 9.141 1.00 0.00 8 SER A N 2
ATOM 1189 C CA . SER A 1 8 ? 2.737 5.322 8.142 1.00 0.00 8 SER A CA 2
ATOM 1190 C C . SER A 1 8 ? 2.688 5.920 6.739 1.00 0.00 8 SER A C 2
ATOM 1191 O O . SER A 1 8 ? 2.054 6.952 6.512 1.00 0.00 8 SER A O 2
ATOM 1199 N N . THR A 1 9 ? 3.362 5.266 5.799 1.00 0.00 9 THR A N 2
ATOM 1200 C CA . THR A 1 9 ? 3.397 5.732 4.418 1.00 0.00 9 THR A CA 2
ATOM 1201 C C . THR A 1 9 ? 2.239 5.153 3.613 1.00 0.00 9 THR A C 2
ATOM 1202 O O . THR A 1 9 ? 1.869 5.690 2.570 1.00 0.00 9 THR A O 2
ATOM 1213 N N . GLN A 1 10 ? 1.672 4.056 4.105 1.00 0.00 10 GLN A N 2
ATOM 1214 C CA . GLN A 1 10 ? 0.556 3.405 3.430 1.00 0.00 10 GLN A CA 2
ATOM 1215 C C . GLN A 1 10 ? 0.916 3.066 1.987 1.00 0.00 10 GLN A C 2
ATOM 1216 O O . GLN A 1 10 ? 0.130 3.302 1.068 1.00 0.00 10 GLN A O 2
ATOM 1230 N N . THR A 1 11 ? 2.108 2.512 1.794 1.00 0.00 11 THR A N 2
ATOM 1231 C CA . THR A 1 11 ? 2.573 2.142 0.463 1.00 0.00 11 THR A CA 2
ATOM 1232 C C . THR A 1 11 ? 3.074 0.703 0.436 1.00 0.00 11 THR A C 2
ATOM 1233 O O . THR A 1 11 ? 2.607 -0.113 -0.359 1.00 0.00 11 THR A O 2
ATOM 1244 N N . ASP A 1 12 ? 4.027 0.396 1.310 1.00 0.00 12 ASP A N 2
ATOM 1245 C CA . ASP A 1 12 ? 4.590 -0.946 1.388 1.00 0.00 12 ASP A CA 2
ATOM 1246 C C . ASP A 1 12 ? 3.756 -1.833 2.307 1.00 0.00 12 ASP A C 2
ATOM 1247 O O . ASP A 1 12 ? 3.492 -2.995 1.995 1.00 0.00 12 ASP A O 2
ATOM 1256 N N . LYS A 1 13 ? 3.345 -1.279 3.442 1.00 0.00 13 LYS A N 2
ATOM 1257 C CA . LYS A 1 13 ? 2.541 -2.018 4.408 1.00 0.00 13 LYS A CA 2
ATOM 1258 C C . LYS A 1 13 ? 1.170 -2.355 3.830 1.00 0.00 13 LYS A C 2
ATOM 1259 O O . LYS A 1 13 ? 0.679 -3.473 3.984 1.00 0.00 13 LYS A O 2
ATOM 1278 N N . ALA A 1 14 ? 0.559 -1.382 3.163 1.00 0.00 14 ALA A N 2
ATOM 1279 C CA . ALA A 1 14 ? -0.753 -1.577 2.558 1.00 0.00 14 ALA A CA 2
ATOM 1280 C C . ALA A 1 14 ? -0.770 -2.816 1.669 1.00 0.00 14 ALA A C 2
ATOM 1281 O O . ALA A 1 14 ? -1.545 -3.746 1.896 1.00 0.00 14 ALA A O 2
ATOM 1288 N N . LEU A 1 15 ? 0.089 -2.821 0.655 1.00 0.00 15 LEU A N 2
ATOM 1289 C CA . LEU A 1 15 ? 0.174 -3.946 -0.270 1.00 0.00 15 LEU A CA 2
ATOM 1290 C C . LEU A 1 15 ? 0.520 -5.235 0.469 1.00 0.00 15 LEU A C 2
ATOM 1291 O O . LEU A 1 15 ? -0.095 -6.277 0.243 1.00 0.00 15 LEU A O 2
ATOM 1307 N N . TYR A 1 16 ? 1.507 -5.155 1.355 1.00 0.00 16 TYR A N 2
ATOM 1308 C CA . TYR A 1 16 ? 1.935 -6.315 2.128 1.00 0.00 16 TYR A CA 2
ATOM 1309 C C . TYR A 1 16 ? 0.742 -7.007 2.779 1.00 0.00 16 TYR A C 2
ATOM 1310 O O . TYR A 1 16 ? 0.481 -8.183 2.532 1.00 0.00 16 TYR A O 2
ATOM 1328 N N . ASN A 1 17 ? 0.020 -6.266 3.614 1.00 0.00 17 ASN A N 2
ATOM 1329 C CA . ASN A 1 17 ? -1.147 -6.806 4.302 1.00 0.00 17 ASN A CA 2
ATOM 1330 C C . ASN A 1 17 ? -2.025 -7.602 3.341 1.00 0.00 17 ASN A C 2
ATOM 1331 O O . ASN A 1 17 ? -2.509 -8.683 3.677 1.00 0.00 17 ASN A O 2
ATOM 1342 N N . ARG A 1 18 ? -2.225 -7.060 2.144 1.00 0.00 18 ARG A N 2
ATOM 1343 C CA . ARG A 1 18 ? -3.045 -7.719 1.134 1.00 0.00 18 ARG A CA 2
ATOM 1344 C C . ARG A 1 18 ? -2.332 -8.945 0.570 1.00 0.00 18 ARG A C 2
ATOM 1345 O O . ARG A 1 18 ? -2.954 -9.978 0.321 1.00 0.00 18 ARG A O 2
ATOM 1366 N N . LEU A 1 19 ? -1.024 -8.823 0.372 1.00 0.00 19 LEU A N 2
ATOM 1367 C CA . LEU A 1 19 ? -0.226 -9.921 -0.163 1.00 0.00 19 LEU A CA 2
ATOM 1368 C C . LEU A 1 19 ? -0.252 -11.121 0.777 1.00 0.00 19 LEU A C 2
ATOM 1369 O O . LEU A 1 19 ? -0.412 -12.261 0.342 1.00 0.00 19 LEU A O 2
ATOM 1385 N N . VAL A 1 20 ? -0.095 -10.857 2.071 1.00 0.00 20 VAL A N 2
ATOM 1386 C CA . VAL A 1 20 ? -0.103 -11.915 3.074 1.00 0.00 20 VAL A CA 2
ATOM 1387 C C . VAL A 1 20 ? -1.187 -11.674 4.118 1.00 0.00 20 VAL A C 2
ATOM 1388 O O . VAL A 1 20 ? -0.929 -11.176 5.214 1.00 0.00 20 VAL A O 2
ATOM 1401 N N . PRO A 1 21 ? -2.432 -12.034 3.772 1.00 0.00 21 PRO A N 2
ATOM 1402 C CA . PRO A 1 21 ? -3.582 -11.868 4.666 1.00 0.00 21 PRO A CA 2
ATOM 1403 C C . PRO A 1 21 ? -3.532 -12.818 5.858 1.00 0.00 21 PRO A C 2
ATOM 1404 O O . PRO A 1 21 ? -2.955 -13.903 5.776 1.00 0.00 21 PRO A O 2
ATOM 1415 N N . LEU A 1 22 ? -4.140 -12.404 6.964 1.00 0.00 22 LEU A N 2
ATOM 1416 C CA . LEU A 1 22 ? -4.165 -13.220 8.174 1.00 0.00 22 LEU A CA 2
ATOM 1417 C C . LEU A 1 22 ? -5.347 -14.183 8.156 1.00 0.00 22 LEU A C 2
ATOM 1418 O O . LEU A 1 22 ? -6.197 -14.157 9.046 1.00 0.00 22 LEU A O 2
ATOM 1434 N N . VAL A 1 23 ? -5.394 -15.036 7.137 1.00 0.00 23 VAL A N 2
ATOM 1435 C CA . VAL A 1 23 ? -6.470 -16.011 7.005 1.00 0.00 23 VAL A CA 2
ATOM 1436 C C . VAL A 1 23 ? -6.407 -17.053 8.116 1.00 0.00 23 VAL A C 2
ATOM 1437 O O . VAL A 1 23 ? -5.327 -17.417 8.578 1.00 0.00 23 VAL A O 2
ATOM 1450 N N . ASN A 1 24 ? -7.573 -17.530 8.539 1.00 0.00 24 ASN A N 2
ATOM 1451 C CA . ASN A 1 24 ? -7.651 -18.531 9.596 1.00 0.00 24 ASN A CA 2
ATOM 1452 C C . ASN A 1 24 ? -6.844 -18.098 10.816 1.00 0.00 24 ASN A C 2
ATOM 1453 O O . ASN A 1 24 ? -6.328 -18.930 11.561 1.00 0.00 24 ASN A O 2
ATOM 1464 N N . GLY A 1 25 ? -6.740 -16.787 11.015 1.00 0.00 25 GLY A N 2
ATOM 1465 C CA . GLY A 1 25 ? -5.995 -16.265 12.146 1.00 0.00 25 GLY A CA 2
ATOM 1466 C C . GLY A 1 25 ? -4.534 -16.667 12.113 1.00 0.00 25 GLY A C 2
ATOM 1467 O O . GLY A 1 25 ? -3.910 -16.853 13.158 1.00 0.00 25 GLY A O 2
ATOM 1471 N N . VAL A 1 26 ? -3.986 -16.804 10.910 1.00 0.00 26 VAL A N 2
ATOM 1472 C CA . VAL A 1 26 ? -2.589 -17.187 10.745 1.00 0.00 26 VAL A CA 2
ATOM 1473 C C . VAL A 1 26 ? -2.061 -16.764 9.379 1.00 0.00 26 VAL A C 2
ATOM 1474 O O . VAL A 1 26 ? -2.495 -17.277 8.348 1.00 0.00 26 VAL A O 2
ATOM 1487 N N . ARG A 1 27 ? -1.120 -15.825 9.380 1.00 0.00 27 ARG A N 2
ATOM 1488 C CA . ARG A 1 27 ? -0.532 -15.332 8.140 1.00 0.00 27 ARG A CA 2
ATOM 1489 C C . ARG A 1 27 ? 0.525 -16.300 7.617 1.00 0.00 27 ARG A C 2
ATOM 1490 O O . ARG A 1 27 ? 1.239 -16.933 8.394 1.00 0.00 27 ARG A O 2
ATOM 1511 N N . GLU A 1 28 ? 0.617 -16.409 6.295 1.00 0.00 28 GLU A N 2
ATOM 1512 C CA . GLU A 1 28 ? 1.586 -17.301 5.669 1.00 0.00 28 GLU A CA 2
ATOM 1513 C C . GLU A 1 28 ? 1.624 -17.089 4.158 1.00 0.00 28 GLU A C 2
ATOM 1514 O O . GLU A 1 28 ? 0.590 -16.877 3.524 1.00 0.00 28 GLU A O 2
ATOM 1526 N N . PHE A 1 29 ? 2.823 -17.147 3.589 1.00 0.00 29 PHE A N 2
ATOM 1527 C CA . PHE A 1 29 ? 2.997 -16.960 2.153 1.00 0.00 29 PHE A CA 2
ATOM 1528 C C . PHE A 1 29 ? 2.325 -18.086 1.372 1.00 0.00 29 PHE A C 2
ATOM 1529 O O . PHE A 1 29 ? 2.101 -19.174 1.901 1.00 0.00 29 PHE A O 2
ATOM 1546 N N . SER A 1 30 ? 2.007 -17.815 0.110 1.00 0.00 30 SER A N 2
ATOM 1547 C CA . SER A 1 30 ? 1.357 -18.802 -0.743 1.00 0.00 30 SER A CA 2
ATOM 1548 C C . SER A 1 30 ? 2.363 -19.450 -1.689 1.00 0.00 30 SER A C 2
ATOM 1549 O O . SER A 1 30 ? 3.390 -18.857 -2.020 1.00 0.00 30 SER A O 2
ATOM 1557 N N . GLU A 1 31 ? 2.061 -20.670 -2.120 1.00 0.00 31 GLU A N 2
ATOM 1558 C CA . GLU A 1 31 ? 2.940 -21.399 -3.027 1.00 0.00 31 GLU A CA 2
ATOM 1559 C C . GLU A 1 31 ? 3.556 -20.459 -4.059 1.00 0.00 31 GLU A C 2
ATOM 1560 O O . GLU A 1 31 ? 4.732 -20.584 -4.403 1.00 0.00 31 GLU A O 2
ATOM 1572 N N . ILE A 1 32 ? 2.755 -19.520 -4.549 1.00 0.00 32 ILE A N 2
ATOM 1573 C CA . ILE A 1 32 ? 3.221 -18.559 -5.541 1.00 0.00 32 ILE A CA 2
ATOM 1574 C C . ILE A 1 32 ? 4.189 -17.556 -4.922 1.00 0.00 32 ILE A C 2
ATOM 1575 O O . ILE A 1 32 ? 5.313 -17.391 -5.395 1.00 0.00 32 ILE A O 2
ATOM 1591 N N . GLN A 1 33 ? 3.745 -16.891 -3.860 1.00 0.00 33 GLN A N 2
ATOM 1592 C CA . GLN A 1 33 ? 4.572 -15.905 -3.176 1.00 0.00 33 GLN A CA 2
ATOM 1593 C C . GLN A 1 33 ? 5.949 -16.479 -2.855 1.00 0.00 33 GLN A C 2
ATOM 1594 O O . GLN A 1 33 ? 6.969 -15.817 -3.050 1.00 0.00 33 GLN A O 2
ATOM 1608 N N . LEU A 1 34 ? 5.970 -17.712 -2.361 1.00 0.00 34 LEU A N 2
ATOM 1609 C CA . LEU A 1 34 ? 7.222 -18.375 -2.013 1.00 0.00 34 LEU A CA 2
ATOM 1610 C C . LEU A 1 34 ? 8.156 -18.443 -3.217 1.00 0.00 34 LEU A C 2
ATOM 1611 O O . LEU A 1 34 ? 9.228 -17.838 -3.218 1.00 0.00 34 LEU A O 2
ATOM 1627 N N . SER A 1 35 ? 7.740 -19.181 -4.241 1.00 0.00 35 SER A N 2
ATOM 1628 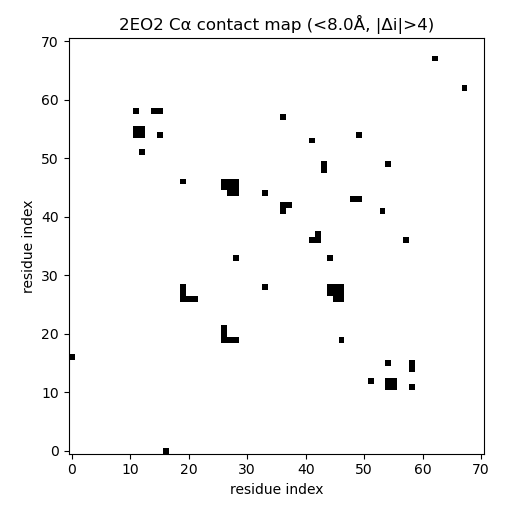C CA . SER A 1 35 ? 8.540 -19.329 -5.451 1.00 0.00 35 SER A CA 2
ATOM 1629 C C . SER A 1 35 ? 9.134 -17.990 -5.877 1.00 0.00 35 SER A C 2
ATOM 1630 O O . SER A 1 35 ? 10.188 -17.940 -6.511 1.00 0.00 35 SER A O 2
ATOM 1638 N N . ARG A 1 36 ? 8.449 -16.907 -5.523 1.00 0.00 36 ARG A N 2
ATOM 1639 C CA . ARG A 1 36 ? 8.907 -15.567 -5.870 1.00 0.00 36 ARG A CA 2
ATOM 1640 C C . ARG A 1 36 ? 9.909 -15.052 -4.840 1.00 0.00 36 ARG A C 2
ATOM 1641 O O . ARG A 1 36 ? 10.859 -14.346 -5.182 1.00 0.00 36 ARG A O 2
ATOM 1662 N N . LEU A 1 37 ? 9.690 -15.408 -3.580 1.00 0.00 37 LEU A N 2
ATOM 1663 C CA . LEU A 1 37 ? 10.573 -14.982 -2.499 1.00 0.00 37 LEU A CA 2
ATOM 1664 C C . LEU A 1 37 ? 11.956 -15.606 -2.649 1.00 0.00 37 LEU A C 2
ATOM 1665 O O . LEU A 1 37 ? 12.972 -14.963 -2.382 1.00 0.00 37 LEU A O 2
ATOM 1681 N N . LYS A 1 38 ? 11.989 -16.863 -3.079 1.00 0.00 38 LYS A N 2
ATOM 1682 C CA . LYS A 1 38 ? 13.248 -17.574 -3.268 1.00 0.00 38 LYS A CA 2
ATOM 1683 C C . LYS A 1 38 ? 14.056 -16.957 -4.405 1.00 0.00 38 LYS A C 2
ATOM 1684 O O . LYS A 1 38 ? 15.268 -16.771 -4.290 1.00 0.00 38 LYS A O 2
ATOM 1703 N N . LYS A 1 39 ? 13.379 -16.640 -5.503 1.00 0.00 39 LYS A N 2
ATOM 1704 C CA . LYS A 1 39 ? 14.032 -16.041 -6.661 1.00 0.00 39 LYS A CA 2
ATOM 1705 C C . LYS A 1 39 ? 14.807 -14.789 -6.261 1.00 0.00 39 LYS A C 2
ATOM 1706 O O . LYS A 1 39 ? 15.959 -14.607 -6.655 1.00 0.00 39 LYS A O 2
ATOM 1725 N N . LEU A 1 40 ? 14.168 -13.930 -5.474 1.00 0.00 40 LEU A N 2
ATOM 1726 C CA . LEU A 1 40 ? 14.797 -12.696 -5.019 1.00 0.00 40 LEU A CA 2
ATOM 1727 C C . LEU A 1 40 ? 16.021 -12.994 -4.158 1.00 0.00 40 LEU A C 2
ATOM 1728 O O . LEU A 1 40 ? 16.991 -12.236 -4.157 1.00 0.00 40 LEU A O 2
ATOM 1744 N N . GLY A 1 41 ? 15.969 -14.104 -3.429 1.00 0.00 41 GLY A N 2
ATOM 1745 C CA . GLY A 1 41 ? 17.080 -14.484 -2.576 1.00 0.00 41 GLY A CA 2
ATOM 1746 C C . GLY A 1 41 ? 16.800 -14.225 -1.109 1.00 0.00 41 GLY A C 2
ATOM 1747 O O . GLY A 1 41 ? 17.725 -14.072 -0.311 1.00 0.00 41 GLY A O 2
ATOM 1751 N N . ILE A 1 42 ? 15.521 -14.175 -0.753 1.00 0.00 42 ILE A N 2
ATOM 1752 C CA . ILE A 1 42 ? 15.122 -13.932 0.628 1.00 0.00 42 ILE A CA 2
ATOM 1753 C C . ILE A 1 42 ? 15.222 -15.206 1.461 1.00 0.00 42 ILE A C 2
ATOM 1754 O O . ILE A 1 42 ? 15.807 -15.207 2.545 1.00 0.00 42 ILE A O 2
ATOM 1770 N N . HIS A 1 43 ? 14.649 -16.289 0.947 1.00 0.00 43 HIS A N 2
ATOM 1771 C CA . HIS A 1 43 ? 14.676 -17.571 1.642 1.00 0.00 43 HIS A CA 2
ATOM 1772 C C . HIS A 1 43 ? 13.935 -17.483 2.973 1.00 0.00 43 HIS A C 2
ATOM 1773 O O . HIS A 1 43 ? 14.456 -17.885 4.014 1.00 0.00 43 HIS A O 2
ATOM 1788 N N . LYS A 1 44 ? 12.717 -16.953 2.933 1.00 0.00 44 LYS A N 2
ATOM 1789 C CA . LYS A 1 44 ? 11.904 -16.812 4.135 1.00 0.00 44 LYS A CA 2
ATOM 1790 C C . LYS A 1 44 ? 10.501 -17.366 3.911 1.00 0.00 44 LYS A C 2
ATOM 1791 O O . LYS A 1 44 ? 9.959 -17.287 2.808 1.00 0.00 44 LYS A O 2
ATOM 1810 N N . THR A 1 45 ? 9.916 -17.928 4.965 1.00 0.00 45 THR A N 2
ATOM 1811 C CA . THR A 1 45 ? 8.576 -18.495 4.883 1.00 0.00 45 THR A CA 2
ATOM 1812 C C . THR A 1 45 ? 7.570 -17.642 5.647 1.00 0.00 45 THR A C 2
ATOM 1813 O O . THR A 1 45 ? 6.443 -17.439 5.194 1.00 0.00 45 THR A O 2
ATOM 1824 N N . ASP A 1 46 ? 7.984 -17.143 6.806 1.00 0.00 46 ASP A N 2
ATOM 1825 C CA . ASP A 1 46 ? 7.119 -16.309 7.633 1.00 0.00 46 ASP A CA 2
ATOM 1826 C C . ASP A 1 46 ? 7.246 -14.840 7.242 1.00 0.00 46 ASP A C 2
ATOM 1827 O O . ASP A 1 46 ? 8.331 -14.346 6.935 1.00 0.00 46 ASP A O 2
ATOM 1836 N N . PRO A 1 47 ? 6.112 -14.124 7.254 1.00 0.00 47 PRO A N 2
ATOM 1837 C CA . PRO A 1 47 ? 6.071 -12.701 6.903 1.00 0.00 47 PRO A CA 2
ATOM 1838 C C . PRO A 1 47 ? 6.750 -11.826 7.951 1.00 0.00 47 PRO A C 2
ATOM 1839 O O . PRO A 1 47 ? 6.879 -10.615 7.773 1.00 0.00 47 PRO A O 2
ATOM 1850 N N . SER A 1 48 ? 7.182 -12.446 9.044 1.00 0.00 48 SER A N 2
ATOM 1851 C CA . SER A 1 48 ? 7.845 -11.723 10.122 1.00 0.00 48 SER A CA 2
ATOM 1852 C C . SER A 1 48 ? 9.339 -11.586 9.847 1.00 0.00 48 SER A C 2
ATOM 1853 O O . SER A 1 48 ? 9.949 -10.561 10.155 1.00 0.00 48 SER A O 2
ATOM 1861 N N . THR A 1 49 ? 9.925 -12.627 9.263 1.00 0.00 49 THR A N 2
ATOM 1862 C CA . THR A 1 49 ? 11.347 -12.626 8.946 1.00 0.00 49 THR A CA 2
ATOM 1863 C C . THR A 1 49 ? 11.683 -11.543 7.927 1.00 0.00 49 THR A C 2
ATOM 1864 O O . THR A 1 49 ? 12.724 -10.891 8.018 1.00 0.00 49 THR A O 2
ATOM 1875 N N . LEU A 1 50 ? 10.795 -11.356 6.956 1.00 0.00 50 LEU A N 2
ATOM 1876 C CA . LEU A 1 50 ? 10.996 -10.350 5.919 1.00 0.00 50 LEU A CA 2
ATOM 1877 C C . LEU A 1 50 ? 11.465 -9.031 6.523 1.00 0.00 50 LEU A C 2
ATOM 1878 O O . LEU A 1 50 ? 11.185 -8.733 7.685 1.00 0.00 50 LEU A O 2
ATOM 1894 N N . THR A 1 51 ? 12.179 -8.241 5.726 1.00 0.00 51 THR A N 2
ATOM 1895 C CA . THR A 1 51 ? 12.686 -6.953 6.182 1.00 0.00 51 THR A CA 2
ATOM 1896 C C . THR A 1 51 ? 12.111 -5.811 5.351 1.00 0.00 51 THR A C 2
ATOM 1897 O O . THR A 1 51 ? 11.302 -6.033 4.451 1.00 0.00 51 THR A O 2
ATOM 1908 N N . GLU A 1 52 ? 12.534 -4.590 5.660 1.00 0.00 52 GLU A N 2
ATOM 1909 C CA . GLU A 1 52 ? 12.060 -3.413 4.941 1.00 0.00 52 GLU A CA 2
ATOM 1910 C C . GLU A 1 52 ? 12.455 -3.480 3.468 1.00 0.00 52 GLU A C 2
ATOM 1911 O O . GLU A 1 52 ? 11.681 -3.101 2.590 1.00 0.00 52 GLU A O 2
ATOM 1923 N N . GLU A 1 53 ? 13.666 -3.963 3.208 1.00 0.00 53 GLU A N 2
ATOM 1924 C CA . GLU A 1 53 ? 14.164 -4.078 1.842 1.00 0.00 53 GLU A CA 2
ATOM 1925 C C . GLU A 1 53 ? 13.418 -5.169 1.080 1.00 0.00 53 GLU A C 2
ATOM 1926 O O . GLU A 1 53 ? 12.884 -4.931 -0.002 1.00 0.00 53 GLU A O 2
ATOM 1938 N N . GLU A 1 54 ? 13.387 -6.368 1.655 1.00 0.00 54 GLU A N 2
ATOM 1939 C CA . GLU A 1 54 ? 12.708 -7.497 1.029 1.00 0.00 54 GLU A CA 2
ATOM 1940 C C . GLU A 1 54 ? 11.223 -7.201 0.839 1.00 0.00 54 GLU A C 2
ATOM 1941 O O . GLU A 1 54 ? 10.610 -7.642 -0.133 1.00 0.00 54 GLU A O 2
ATOM 1953 N N . VAL A 1 55 ? 10.650 -6.452 1.776 1.00 0.00 55 VAL A N 2
ATOM 1954 C CA . VAL A 1 55 ? 9.238 -6.096 1.713 1.00 0.00 55 VAL A CA 2
ATOM 1955 C C . VAL A 1 55 ? 8.943 -5.232 0.492 1.00 0.00 55 VAL A C 2
ATOM 1956 O O . VAL A 1 55 ? 8.035 -5.527 -0.285 1.00 0.00 55 VAL A O 2
ATOM 1969 N N . ARG A 1 56 ? 9.717 -4.164 0.329 1.00 0.00 56 ARG A N 2
ATOM 1970 C CA . ARG A 1 56 ? 9.538 -3.256 -0.798 1.00 0.00 56 ARG A CA 2
ATOM 1971 C C . ARG A 1 56 ? 9.716 -3.992 -2.123 1.00 0.00 56 ARG A C 2
ATOM 1972 O O . ARG A 1 56 ? 9.046 -3.687 -3.110 1.00 0.00 56 ARG A O 2
ATOM 1993 N N . LYS A 1 57 ? 10.624 -4.962 -2.138 1.00 0.00 57 LYS A N 2
ATOM 1994 C CA . LYS A 1 57 ? 10.890 -5.743 -3.340 1.00 0.00 57 LYS A CA 2
ATOM 1995 C C . LYS A 1 57 ? 9.740 -6.701 -3.633 1.00 0.00 57 LYS A C 2
ATOM 1996 O O . LYS A 1 57 ? 9.169 -6.686 -4.723 1.00 0.00 57 LYS A O 2
ATOM 2015 N N . PHE A 1 58 ? 9.404 -7.533 -2.652 1.00 0.00 58 PHE A N 2
ATOM 2016 C CA . PHE A 1 58 ? 8.322 -8.497 -2.804 1.00 0.00 58 PHE A CA 2
ATOM 2017 C C . PHE A 1 58 ? 7.048 -7.813 -3.292 1.00 0.00 58 PHE A C 2
ATOM 2018 O O . PHE A 1 58 ? 6.435 -8.241 -4.269 1.00 0.00 58 PHE A O 2
ATOM 2035 N N . ALA A 1 59 ? 6.655 -6.747 -2.602 1.00 0.00 59 ALA A N 2
ATOM 2036 C CA . ALA A 1 59 ? 5.456 -6.002 -2.964 1.00 0.00 59 ALA A CA 2
ATOM 2037 C C . ALA A 1 59 ? 5.569 -5.431 -4.374 1.00 0.00 59 ALA A C 2
ATOM 2038 O O . ALA A 1 59 ? 4.706 -5.666 -5.220 1.00 0.00 59 ALA A O 2
ATOM 2045 N N . ARG A 1 60 ? 6.638 -4.680 -4.619 1.00 0.00 60 ARG A N 2
ATOM 2046 C CA . ARG A 1 60 ? 6.862 -4.074 -5.926 1.00 0.00 60 ARG A CA 2
ATOM 2047 C C . ARG A 1 60 ? 6.360 -4.987 -7.042 1.00 0.00 60 ARG A C 2
ATOM 2048 O O . ARG A 1 60 ? 5.619 -4.555 -7.925 1.00 0.00 60 ARG A O 2
ATOM 2069 N N . LEU A 1 61 ? 6.769 -6.250 -6.994 1.00 0.00 61 LEU A N 2
ATOM 2070 C CA . LEU A 1 61 ? 6.362 -7.224 -8.001 1.00 0.00 61 LEU A CA 2
ATOM 2071 C C . LEU A 1 61 ? 4.929 -6.969 -8.457 1.00 0.00 61 LEU A C 2
ATOM 2072 O O . LEU A 1 61 ? 4.651 -6.896 -9.653 1.00 0.00 61 LEU A O 2
ATOM 2088 N N . ASN A 1 62 ? 4.022 -6.833 -7.494 1.00 0.00 62 ASN A N 2
ATOM 2089 C CA . ASN A 1 62 ? 2.617 -6.585 -7.797 1.00 0.00 62 ASN A CA 2
ATOM 2090 C C . ASN A 1 62 ? 2.307 -5.092 -7.752 1.00 0.00 62 ASN A C 2
ATOM 2091 O O . ASN A 1 62 ? 2.253 -4.490 -6.679 1.00 0.00 62 ASN A O 2
ATOM 2102 N N . ILE A 1 63 ? 2.104 -4.500 -8.925 1.00 0.00 63 ILE A N 2
ATOM 2103 C CA . ILE A 1 63 ? 1.798 -3.078 -9.019 1.00 0.00 63 ILE A CA 2
ATOM 2104 C C . ILE A 1 63 ? 0.347 -2.855 -9.434 1.00 0.00 63 ILE A C 2
ATOM 2105 O O . ILE A 1 63 ? -0.041 -3.163 -10.561 1.00 0.00 63 ILE A O 2
ATOM 2121 N N . ASP A 1 64 ? -0.448 -2.316 -8.517 1.00 0.00 64 ASP A N 2
ATOM 2122 C CA . ASP A 1 64 ? -1.856 -2.048 -8.788 1.00 0.00 64 ASP A CA 2
ATOM 2123 C C . ASP A 1 64 ? -2.016 -1.215 -10.056 1.00 0.00 64 ASP A C 2
ATOM 2124 O O . ASP A 1 64 ? -1.208 -0.336 -10.357 1.00 0.00 64 ASP A O 2
ATOM 2133 N N . PRO A 1 65 ? -3.083 -1.497 -10.818 1.00 0.00 65 PRO A N 2
ATOM 2134 C CA . PRO A 1 65 ? -3.374 -0.785 -12.066 1.00 0.00 65 PRO A CA 2
ATOM 2135 C C . PRO A 1 65 ? -3.805 0.657 -11.824 1.00 0.00 65 PRO A C 2
ATOM 2136 O O . PRO A 1 65 ? -3.602 1.526 -12.671 1.00 0.00 65 PRO A O 2
ATOM 2147 N N . ALA A 1 66 ? -4.402 0.905 -10.663 1.00 0.00 66 ALA A N 2
ATOM 2148 C CA . ALA A 1 66 ? -4.859 2.243 -10.309 1.00 0.00 66 ALA A CA 2
ATOM 2149 C C . ALA A 1 66 ? -3.687 3.211 -10.194 1.00 0.00 66 ALA A C 2
ATOM 2150 O O . ALA A 1 66 ? -3.787 4.373 -10.589 1.00 0.00 66 ALA A O 2
ATOM 2157 N N . THR A 1 67 ? -2.575 2.726 -9.650 1.00 0.00 67 THR A N 2
ATOM 2158 C CA . THR A 1 67 ? -1.384 3.549 -9.481 1.00 0.00 67 THR A CA 2
ATOM 2159 C C . THR A 1 67 ? -0.219 3.004 -10.299 1.00 0.00 67 THR A C 2
ATOM 2160 O O . THR A 1 67 ? 0.765 2.513 -9.745 1.00 0.00 67 THR A O 2
ATOM 2171 N N . ILE A 1 68 ? -0.336 3.094 -11.620 1.00 0.00 68 ILE A N 2
ATOM 2172 C CA . ILE A 1 68 ? 0.710 2.612 -12.513 1.00 0.00 68 ILE A CA 2
ATOM 2173 C C . ILE A 1 68 ? 1.681 3.730 -12.878 1.00 0.00 68 ILE A C 2
ATOM 2174 O O . ILE A 1 68 ? 1.388 4.568 -13.732 1.00 0.00 68 ILE A O 2
ATOM 2190 N N . THR A 1 69 ? 2.840 3.736 -12.227 1.00 0.00 69 THR A N 2
ATOM 2191 C CA . THR A 1 69 ? 3.855 4.750 -12.483 1.00 0.00 69 THR A CA 2
ATOM 2192 C C . THR A 1 69 ? 4.884 4.255 -13.493 1.00 0.00 69 THR A C 2
ATOM 2193 O O . THR A 1 69 ? 5.948 3.762 -13.118 1.00 0.00 69 THR A O 2
ATOM 2204 N N . TRP A 1 70 ? 4.561 4.391 -14.774 1.00 0.00 70 TRP A N 2
ATOM 2205 C CA . TRP A 1 70 ? 5.459 3.957 -15.838 1.00 0.00 70 TRP A CA 2
ATOM 2206 C C . TRP A 1 70 ? 6.839 4.586 -15.676 1.00 0.00 70 TRP A C 2
ATOM 2207 O O . TRP A 1 70 ? 7.063 5.724 -16.086 1.00 0.00 70 TRP A O 2
ATOM 2228 N N . GLN A 1 71 ? 7.758 3.838 -15.075 1.00 0.00 71 GLN A N 2
ATOM 2229 C CA . GLN A 1 71 ? 9.116 4.324 -14.859 1.00 0.00 71 GLN A CA 2
ATOM 2230 C C . GLN A 1 71 ? 9.939 4.228 -16.139 1.00 0.00 71 GLN A C 2
ATOM 2231 O O . GLN A 1 71 ? 9.659 3.402 -17.009 1.00 0.00 71 GLN A O 2
ATOM 2245 N N . GLY A 1 1 ? -14.003 2.895 7.792 1.00 0.00 1 GLY A N 3
ATOM 2246 C CA . GLY A 1 1 ? -14.843 4.077 7.818 1.00 0.00 1 GLY A CA 3
ATOM 2247 C C . GLY A 1 1 ? -14.115 5.317 7.337 1.00 0.00 1 GLY A C 3
ATOM 2248 O O . GLY A 1 1 ? -13.894 5.490 6.139 1.00 0.00 1 GLY A O 3
ATOM 2252 N N . SER A 1 2 ? -13.743 6.183 8.274 1.00 0.00 2 SER A N 3
ATOM 2253 C CA . SER A 1 2 ? -13.040 7.416 7.940 1.00 0.00 2 SER A CA 3
ATOM 2254 C C . SER A 1 2 ? -11.953 7.157 6.901 1.00 0.00 2 SER A C 3
ATOM 2255 O O . SER A 1 2 ? -11.555 6.014 6.675 1.00 0.00 2 SER A O 3
ATOM 2263 N N . SER A 1 3 ? -11.477 8.227 6.273 1.00 0.00 3 SER A N 3
ATOM 2264 C CA . SER A 1 3 ? -10.438 8.117 5.255 1.00 0.00 3 SER A CA 3
ATOM 2265 C C . SER A 1 3 ? -9.114 8.677 5.767 1.00 0.00 3 SER A C 3
ATOM 2266 O O . SER A 1 3 ? -8.077 8.021 5.686 1.00 0.00 3 SER A O 3
ATOM 2274 N N . GLY A 1 4 ? -9.160 9.897 6.295 1.00 0.00 4 GLY A N 3
ATOM 2275 C CA . GLY A 1 4 ? -7.959 10.527 6.812 1.00 0.00 4 GLY A CA 3
ATOM 2276 C C . GLY A 1 4 ? -6.820 10.513 5.811 1.00 0.00 4 GLY A C 3
ATOM 2277 O O . GLY A 1 4 ? -6.118 9.512 5.674 1.00 0.00 4 GLY A O 3
ATOM 2281 N N . SER A 1 5 ? -6.638 11.627 5.110 1.00 0.00 5 SER A N 3
ATOM 2282 C CA . SER A 1 5 ? -5.580 11.738 4.112 1.00 0.00 5 SER A CA 3
ATOM 2283 C C . SER A 1 5 ? -4.401 12.538 4.658 1.00 0.00 5 SER A C 3
ATOM 2284 O O . SER A 1 5 ? -3.810 13.354 3.951 1.00 0.00 5 SER A O 3
ATOM 2292 N N . SER A 1 6 ? -4.064 12.296 5.921 1.00 0.00 6 SER A N 3
ATOM 2293 C CA . SER A 1 6 ? -2.958 12.996 6.564 1.00 0.00 6 SER A CA 3
ATOM 2294 C C . SER A 1 6 ? -1.676 12.171 6.489 1.00 0.00 6 SER A C 3
ATOM 2295 O O . SER A 1 6 ? -1.559 11.126 7.127 1.00 0.00 6 SER A O 3
ATOM 2303 N N . GLY A 1 7 ? -0.717 12.650 5.704 1.00 0.00 7 GLY A N 3
ATOM 2304 C CA . GLY A 1 7 ? 0.544 11.945 5.558 1.00 0.00 7 GLY A CA 3
ATOM 2305 C C . GLY A 1 7 ? 0.431 10.735 4.653 1.00 0.00 7 GLY A C 3
ATOM 2306 O O . GLY A 1 7 ? -0.567 10.015 4.690 1.00 0.00 7 GLY A O 3
ATOM 2310 N N . SER A 1 8 ? 1.455 10.511 3.836 1.00 0.00 8 SER A N 3
ATOM 2311 C CA . SER A 1 8 ? 1.464 9.383 2.913 1.00 0.00 8 SER A CA 3
ATOM 2312 C C . SER A 1 8 ? 2.323 8.244 3.454 1.00 0.00 8 SER A C 3
ATOM 2313 O O . SER A 1 8 ? 3.552 8.328 3.464 1.00 0.00 8 SER A O 3
ATOM 2321 N N . THR A 1 9 ? 1.667 7.179 3.905 1.00 0.00 9 THR A N 3
ATOM 2322 C CA . THR A 1 9 ? 2.369 6.024 4.450 1.00 0.00 9 THR A CA 3
ATOM 2323 C C . THR A 1 9 ? 2.068 4.767 3.642 1.00 0.00 9 THR A C 3
ATOM 2324 O O . THR A 1 9 ? 2.966 3.976 3.352 1.00 0.00 9 THR A O 3
ATOM 2335 N N . GLN A 1 10 ? 0.801 4.590 3.282 1.00 0.00 10 GLN A N 3
ATOM 2336 C CA . GLN A 1 10 ? 0.384 3.427 2.506 1.00 0.00 10 GLN A CA 3
ATOM 2337 C C . GLN A 1 10 ? 1.252 3.262 1.263 1.00 0.00 10 GLN A C 3
ATOM 2338 O O . GLN A 1 10 ? 0.945 3.805 0.201 1.00 0.00 10 GLN A O 3
ATOM 2352 N N . THR A 1 11 ? 2.337 2.507 1.402 1.00 0.00 11 THR A N 3
ATOM 2353 C CA . THR A 1 11 ? 3.251 2.271 0.291 1.00 0.00 11 THR A CA 3
ATOM 2354 C C . THR A 1 11 ? 3.614 0.795 0.182 1.00 0.00 11 THR A C 3
ATOM 2355 O O . THR A 1 11 ? 3.246 0.125 -0.783 1.00 0.00 11 THR A O 3
ATOM 2366 N N . ASP A 1 12 ? 4.337 0.293 1.177 1.00 0.00 12 ASP A N 3
ATOM 2367 C CA . ASP A 1 12 ? 4.748 -1.106 1.194 1.00 0.00 12 ASP A CA 3
ATOM 2368 C C . ASP A 1 12 ? 3.843 -1.928 2.106 1.00 0.00 12 ASP A C 3
ATOM 2369 O O . ASP A 1 12 ? 3.485 -3.062 1.786 1.00 0.00 12 ASP A O 3
ATOM 2378 N N . LYS A 1 13 ? 3.476 -1.349 3.244 1.00 0.00 13 LYS A N 3
ATOM 2379 C CA . LYS A 1 13 ? 2.612 -2.026 4.204 1.00 0.00 13 LYS A CA 3
ATOM 2380 C C . LYS A 1 13 ? 1.238 -2.300 3.601 1.00 0.00 13 LYS A C 3
ATOM 2381 O O . LYS A 1 13 ? 0.610 -3.316 3.897 1.00 0.00 13 LYS A O 3
ATOM 2400 N N . ALA A 1 14 ? 0.777 -1.387 2.752 1.00 0.00 14 ALA A N 3
ATOM 2401 C CA . ALA A 1 14 ? -0.521 -1.532 2.104 1.00 0.00 14 ALA A CA 3
ATOM 2402 C C . ALA A 1 14 ? -0.566 -2.788 1.241 1.00 0.00 14 ALA A C 3
ATOM 2403 O O . ALA A 1 14 ? -1.502 -3.583 1.332 1.00 0.00 14 ALA A O 3
ATOM 2410 N N . LEU A 1 15 ? 0.449 -2.960 0.402 1.00 0.00 15 LEU A N 3
ATOM 2411 C CA . LEU A 1 15 ? 0.525 -4.120 -0.479 1.00 0.00 15 LEU A CA 3
ATOM 2412 C C . LEU A 1 15 ? 0.843 -5.385 0.311 1.00 0.00 15 LEU A C 3
ATOM 2413 O O . LEU A 1 15 ? 0.177 -6.409 0.158 1.00 0.00 15 LEU A O 3
ATOM 2429 N N . TYR A 1 16 ? 1.863 -5.306 1.158 1.00 0.00 16 TYR A N 3
ATOM 2430 C CA . TYR A 1 16 ? 2.269 -6.445 1.974 1.00 0.00 16 TYR A CA 3
ATOM 2431 C C . TYR A 1 16 ? 1.063 -7.089 2.650 1.00 0.00 16 TYR A C 3
ATOM 2432 O O . TYR A 1 16 ? 0.836 -8.292 2.524 1.00 0.00 16 TYR A O 3
ATOM 2450 N N . ASN A 1 17 ? 0.291 -6.278 3.366 1.00 0.00 17 ASN A N 3
ATOM 2451 C CA . ASN A 1 17 ? -0.893 -6.768 4.063 1.00 0.00 17 ASN A CA 3
ATOM 2452 C C . ASN A 1 17 ? -1.777 -7.584 3.125 1.00 0.00 17 ASN A C 3
ATOM 2453 O O . ASN A 1 17 ? -2.073 -8.749 3.392 1.00 0.00 17 ASN A O 3
ATOM 2464 N N . ARG A 1 18 ? -2.194 -6.965 2.026 1.00 0.00 18 ARG A N 3
ATOM 2465 C CA . ARG A 1 18 ? -3.045 -7.633 1.048 1.00 0.00 18 ARG A CA 3
ATOM 2466 C C . ARG A 1 18 ? -2.456 -8.983 0.649 1.00 0.00 18 ARG A C 3
ATOM 2467 O O . ARG A 1 18 ? -3.135 -10.009 0.704 1.00 0.00 18 ARG A O 3
ATOM 2488 N N . LEU A 1 19 ? -1.191 -8.975 0.246 1.00 0.00 19 LEU A N 3
ATOM 2489 C CA . LEU A 1 19 ? -0.510 -10.198 -0.164 1.00 0.00 19 LEU A CA 3
ATOM 2490 C C . LEU A 1 19 ? -0.569 -11.250 0.939 1.00 0.00 19 LEU A C 3
ATOM 2491 O O . LEU A 1 19 ? -0.990 -12.384 0.708 1.00 0.00 19 LEU A O 3
ATOM 2507 N N . VAL A 1 20 ? -0.147 -10.866 2.139 1.00 0.00 20 VAL A N 3
ATOM 2508 C CA . VAL A 1 20 ? -0.156 -11.774 3.280 1.00 0.00 20 VAL A CA 3
ATOM 2509 C C . VAL A 1 20 ? -1.198 -11.354 4.310 1.00 0.00 20 VAL A C 3
ATOM 2510 O O . VAL A 1 20 ? -0.890 -10.708 5.313 1.00 0.00 20 VAL A O 3
ATOM 2523 N N . PRO A 1 21 ? -2.461 -11.727 4.060 1.00 0.00 21 PRO A N 3
ATOM 2524 C CA . PRO A 1 21 ? -3.575 -11.400 4.955 1.00 0.00 21 PRO A CA 3
ATOM 2525 C C . PRO A 1 21 ? -3.505 -12.167 6.271 1.00 0.00 21 PRO A C 3
ATOM 2526 O O . PRO A 1 21 ? -2.942 -13.260 6.335 1.00 0.00 21 PRO A O 3
ATOM 2537 N N . LEU A 1 22 ? -4.082 -11.588 7.319 1.00 0.00 22 LEU A N 3
ATOM 2538 C CA . LEU A 1 22 ? -4.086 -12.218 8.635 1.00 0.00 22 LEU A CA 3
ATOM 2539 C C . LEU A 1 22 ? -5.512 -12.474 9.112 1.00 0.00 22 LEU A C 3
ATOM 2540 O O . LEU A 1 22 ? -6.248 -11.540 9.430 1.00 0.00 22 LEU A O 3
ATOM 2556 N N . VAL A 1 23 ? -5.894 -13.746 9.161 1.00 0.00 23 VAL A N 3
ATOM 2557 C CA . VAL A 1 23 ? -7.231 -14.126 9.603 1.00 0.00 23 VAL A CA 3
ATOM 2558 C C . VAL A 1 23 ? -7.171 -15.242 10.639 1.00 0.00 23 VAL A C 3
ATOM 2559 O O . VAL A 1 23 ? -7.962 -15.271 11.581 1.00 0.00 23 VAL A O 3
ATOM 2572 N N . ASN A 1 24 ? -6.226 -16.159 10.459 1.00 0.00 24 ASN A N 3
ATOM 2573 C CA . ASN A 1 24 ? -6.062 -17.279 11.380 1.00 0.00 24 ASN A CA 3
ATOM 2574 C C . ASN A 1 24 ? -5.182 -16.886 12.563 1.00 0.00 24 ASN A C 3
ATOM 2575 O O . ASN A 1 24 ? -4.604 -17.742 13.231 1.00 0.00 24 ASN A O 3
ATOM 2586 N N . GLY A 1 25 ? -5.086 -15.584 12.815 1.00 0.00 25 GLY A N 3
ATOM 2587 C CA . GLY A 1 25 ? -4.276 -15.100 13.918 1.00 0.00 25 GLY A CA 3
ATOM 2588 C C . GLY A 1 25 ? -2.799 -15.375 13.716 1.00 0.00 25 GLY A C 3
ATOM 2589 O O . GLY A 1 25 ? -1.995 -15.191 14.630 1.00 0.00 25 GLY A O 3
ATOM 2593 N N . VAL A 1 26 ? -2.440 -15.818 12.515 1.00 0.00 26 VAL A N 3
ATOM 2594 C CA . VAL A 1 26 ? -1.050 -16.119 12.196 1.00 0.00 26 VAL A CA 3
ATOM 2595 C C . VAL A 1 26 ? -0.787 -15.981 10.700 1.00 0.00 26 VAL A C 3
ATOM 2596 O O . VAL A 1 26 ? -1.435 -16.635 9.883 1.00 0.00 26 VAL A O 3
ATOM 2609 N N . ARG A 1 27 ? 0.169 -15.127 10.349 1.00 0.00 27 ARG A N 3
ATOM 2610 C CA . ARG A 1 27 ? 0.517 -14.902 8.952 1.00 0.00 27 ARG A CA 3
ATOM 2611 C C . ARG A 1 27 ? 1.471 -15.982 8.449 1.00 0.00 27 ARG A C 3
ATOM 2612 O O . ARG A 1 27 ? 2.322 -16.467 9.193 1.00 0.00 27 ARG A O 3
ATOM 2633 N N . GLU A 1 28 ? 1.320 -16.354 7.181 1.00 0.00 28 GLU A N 3
ATOM 2634 C CA . GLU A 1 28 ? 2.168 -17.377 6.580 1.00 0.00 28 GLU A CA 3
ATOM 2635 C C . GLU A 1 28 ? 2.174 -17.254 5.059 1.00 0.00 28 GLU A C 3
ATOM 2636 O O . GLU A 1 28 ? 1.138 -17.011 4.441 1.00 0.00 28 GLU A O 3
ATOM 2648 N N . PHE A 1 29 ? 3.349 -17.423 4.463 1.00 0.00 29 PHE A N 3
ATOM 2649 C CA . PHE A 1 29 ? 3.492 -17.329 3.015 1.00 0.00 29 PHE A CA 3
ATOM 2650 C C . PHE A 1 29 ? 2.870 -18.541 2.327 1.00 0.00 29 PHE A C 3
ATOM 2651 O O . PHE A 1 29 ? 2.614 -19.565 2.961 1.00 0.00 29 PHE A O 3
ATOM 2668 N N . SER A 1 30 ? 2.628 -18.416 1.026 1.00 0.00 30 SER A N 3
ATOM 2669 C CA . SER A 1 30 ? 2.031 -19.498 0.252 1.00 0.00 30 SER A CA 3
ATOM 2670 C C . SER A 1 30 ? 2.967 -19.948 -0.865 1.00 0.00 30 SER A C 3
ATOM 2671 O O . SER A 1 30 ? 3.922 -19.251 -1.207 1.00 0.00 30 SER A O 3
ATOM 2679 N N . GLU A 1 31 ? 2.686 -21.119 -1.429 1.00 0.00 31 GLU A N 3
ATOM 2680 C CA . GLU A 1 31 ? 3.504 -21.663 -2.506 1.00 0.00 31 GLU A CA 3
ATOM 2681 C C . GLU A 1 31 ? 3.729 -20.620 -3.598 1.00 0.00 31 GLU A C 3
ATOM 2682 O O . GLU A 1 31 ? 4.784 -20.589 -4.233 1.00 0.00 31 GLU A O 3
ATOM 2694 N N . ILE A 1 32 ? 2.731 -19.769 -3.810 1.00 0.00 32 ILE A N 3
ATOM 2695 C CA . ILE A 1 32 ? 2.821 -18.725 -4.823 1.00 0.00 32 ILE A CA 3
ATOM 2696 C C . ILE A 1 32 ? 3.807 -17.639 -4.408 1.00 0.00 32 ILE A C 3
ATOM 2697 O O . ILE A 1 32 ? 4.737 -17.317 -5.147 1.00 0.00 32 ILE A O 3
ATOM 2713 N N . GLN A 1 33 ? 3.598 -17.079 -3.221 1.00 0.00 33 GLN A N 3
ATOM 2714 C CA . GLN A 1 33 ? 4.470 -16.030 -2.707 1.00 0.00 33 GLN A CA 3
ATOM 2715 C C . GLN A 1 33 ? 5.913 -16.516 -2.618 1.00 0.00 33 GLN A C 3
ATOM 2716 O O . GLN A 1 33 ? 6.830 -15.865 -3.120 1.00 0.00 33 GLN A O 3
ATOM 2730 N N . LEU A 1 34 ? 6.107 -17.663 -1.977 1.00 0.00 34 LEU A N 3
ATOM 2731 C CA . LEU A 1 34 ? 7.439 -18.237 -1.822 1.00 0.00 34 LEU A CA 3
ATOM 2732 C C . LEU A 1 34 ? 8.150 -18.335 -3.168 1.00 0.00 34 LEU A C 3
ATOM 2733 O O . LEU A 1 34 ? 9.145 -17.650 -3.407 1.00 0.00 34 LEU A O 3
ATOM 2749 N N . SER A 1 35 ? 7.631 -19.188 -4.046 1.00 0.00 35 SER A N 3
ATOM 2750 C CA . SER A 1 35 ? 8.217 -19.376 -5.367 1.00 0.00 35 SER A CA 3
ATOM 2751 C C . SER A 1 35 ? 8.706 -18.049 -5.939 1.00 0.00 35 SER A C 3
ATOM 2752 O O . SER A 1 35 ? 9.728 -17.994 -6.623 1.00 0.00 35 SER A O 3
ATOM 2760 N N . ARG A 1 36 ? 7.968 -16.981 -5.653 1.00 0.00 36 ARG A N 3
ATOM 2761 C CA . ARG A 1 36 ? 8.325 -15.654 -6.139 1.00 0.00 36 ARG A CA 3
ATOM 2762 C C . ARG A 1 36 ? 9.464 -15.061 -5.315 1.00 0.00 36 ARG A C 3
ATOM 2763 O O . ARG A 1 36 ? 10.366 -14.418 -5.855 1.00 0.00 36 ARG A O 3
ATOM 2784 N N . LEU A 1 37 ? 9.417 -15.281 -4.006 1.00 0.00 37 LEU A N 3
ATOM 2785 C CA . LEU A 1 37 ? 10.445 -14.768 -3.106 1.00 0.00 37 LEU A CA 3
ATOM 2786 C C . LEU A 1 37 ? 11.796 -15.412 -3.401 1.00 0.00 37 LEU A C 3
ATOM 2787 O O . LEU A 1 37 ? 12.841 -14.774 -3.276 1.00 0.00 37 LEU A O 3
ATOM 2803 N N . LYS A 1 38 ? 11.768 -16.681 -3.794 1.00 0.00 38 LYS A N 3
ATOM 2804 C CA . LYS A 1 38 ? 12.989 -17.412 -4.110 1.00 0.00 38 LYS A CA 3
ATOM 2805 C C . LYS A 1 38 ? 13.825 -16.657 -5.138 1.00 0.00 38 LYS A C 3
ATOM 2806 O O . LYS A 1 38 ? 15.023 -16.448 -4.947 1.00 0.00 38 LYS A O 3
ATOM 2825 N N . LYS A 1 39 ? 13.185 -16.247 -6.228 1.00 0.00 39 LYS A N 3
ATOM 2826 C CA . LYS A 1 39 ? 13.868 -15.512 -7.286 1.00 0.00 39 LYS A CA 3
ATOM 2827 C C . LYS A 1 39 ? 14.710 -14.380 -6.705 1.00 0.00 39 LYS A C 3
ATOM 2828 O O . LYS A 1 39 ? 15.868 -14.197 -7.083 1.00 0.00 39 LYS A O 3
ATOM 2847 N N . LEU A 1 40 ? 14.122 -13.624 -5.785 1.00 0.00 40 LEU A N 3
ATOM 2848 C CA . LEU A 1 40 ? 14.819 -12.510 -5.151 1.00 0.00 40 LEU A CA 3
ATOM 2849 C C . LEU A 1 40 ? 16.013 -13.005 -4.341 1.00 0.00 40 LEU A C 3
ATOM 2850 O O . LEU A 1 40 ? 16.976 -12.271 -4.124 1.00 0.00 40 LEU A O 3
ATOM 2866 N N . GLY A 1 41 ? 15.944 -14.257 -3.899 1.00 0.00 41 GLY A N 3
ATOM 2867 C CA . GLY A 1 41 ? 17.027 -14.830 -3.121 1.00 0.00 41 GLY A CA 3
ATOM 2868 C C . GLY A 1 41 ? 16.786 -14.726 -1.628 1.00 0.00 41 GLY A C 3
ATOM 2869 O O . GLY A 1 41 ? 17.726 -14.786 -0.835 1.00 0.00 41 GLY A O 3
ATOM 2873 N N . ILE A 1 42 ? 15.524 -14.567 -1.244 1.00 0.00 42 ILE A N 3
ATOM 2874 C CA . ILE A 1 42 ? 15.163 -14.453 0.164 1.00 0.00 42 ILE A CA 3
ATOM 2875 C C . ILE A 1 42 ? 14.697 -15.794 0.722 1.00 0.00 42 ILE A C 3
ATOM 2876 O O . ILE A 1 42 ? 13.540 -16.180 0.556 1.00 0.00 42 ILE A O 3
ATOM 2892 N N . HIS A 1 43 ? 15.607 -16.500 1.385 1.00 0.00 43 HIS A N 3
ATOM 2893 C CA . HIS A 1 43 ? 15.290 -17.798 1.971 1.00 0.00 43 HIS A CA 3
ATOM 2894 C C . HIS A 1 43 ? 14.615 -17.631 3.329 1.00 0.00 43 HIS A C 3
ATOM 2895 O O . HIS A 1 43 ? 15.040 -18.220 4.323 1.00 0.00 43 HIS A O 3
ATOM 2910 N N . LYS A 1 44 ? 13.561 -16.822 3.365 1.00 0.00 44 LYS A N 3
ATOM 2911 C CA . LYS A 1 44 ? 12.826 -16.577 4.600 1.00 0.00 44 LYS A CA 3
ATOM 2912 C C . LYS A 1 44 ? 11.376 -17.033 4.470 1.00 0.00 44 LYS A C 3
ATOM 2913 O O . LYS A 1 44 ? 10.591 -16.440 3.729 1.00 0.00 44 LYS A O 3
ATOM 2932 N N . THR A 1 45 ? 11.025 -18.090 5.196 1.00 0.00 45 THR A N 3
ATOM 2933 C CA . THR A 1 45 ? 9.670 -18.625 5.162 1.00 0.00 45 THR A CA 3
ATOM 2934 C C . THR A 1 45 ? 8.814 -18.024 6.271 1.00 0.00 45 THR A C 3
ATOM 2935 O O . THR A 1 45 ? 8.056 -18.731 6.936 1.00 0.00 45 THR A O 3
ATOM 2946 N N . ASP A 1 46 ? 8.939 -16.716 6.466 1.00 0.00 46 ASP A N 3
ATOM 2947 C CA . ASP A 1 46 ? 8.174 -16.020 7.494 1.00 0.00 46 ASP A CA 3
ATOM 2948 C C . ASP A 1 46 ? 8.063 -14.532 7.174 1.00 0.00 46 ASP A C 3
ATOM 2949 O O . ASP A 1 46 ? 9.006 -13.903 6.695 1.00 0.00 46 ASP A O 3
ATOM 2958 N N . PRO A 1 47 ? 6.882 -13.956 7.444 1.00 0.00 47 PRO A N 3
ATOM 2959 C CA . PRO A 1 47 ? 6.618 -12.536 7.192 1.00 0.00 47 PRO A CA 3
ATOM 2960 C C . PRO A 1 47 ? 7.390 -11.626 8.141 1.00 0.00 47 PRO A C 3
ATOM 2961 O O . PRO A 1 47 ? 7.591 -10.445 7.858 1.00 0.00 47 PRO A O 3
ATOM 2972 N N . SER A 1 48 ? 7.820 -12.183 9.269 1.00 0.00 48 SER A N 3
ATOM 2973 C CA . SER A 1 48 ? 8.567 -11.420 10.262 1.00 0.00 48 SER A CA 3
ATOM 2974 C C . SER A 1 48 ? 10.062 -11.452 9.959 1.00 0.00 48 SER A C 3
ATOM 2975 O O . SER A 1 48 ? 10.754 -10.439 10.075 1.00 0.00 48 SER A O 3
ATOM 2983 N N . THR A 1 49 ? 10.556 -12.623 9.570 1.00 0.00 49 THR A N 3
ATOM 298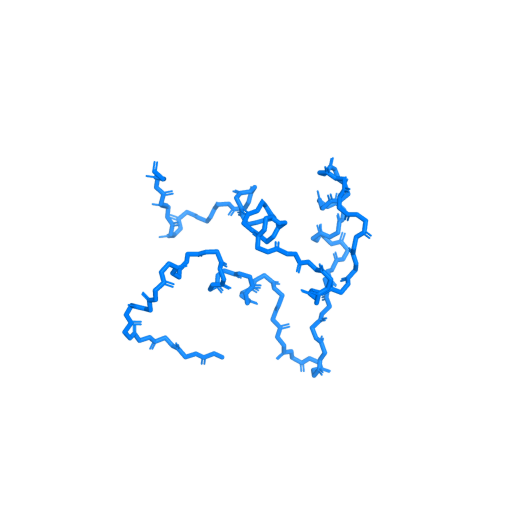4 C CA . THR A 1 49 ? 11.969 -12.789 9.251 1.00 0.00 49 THR A CA 3
ATOM 2985 C C . THR A 1 49 ? 12.401 -11.827 8.150 1.00 0.00 49 THR A C 3
ATOM 2986 O O . THR A 1 49 ? 13.592 -11.575 7.965 1.00 0.00 49 THR A O 3
ATOM 2997 N N . LEU A 1 50 ? 11.427 -11.293 7.422 1.00 0.00 50 LEU A N 3
ATOM 2998 C CA . LEU A 1 50 ? 11.706 -10.357 6.339 1.00 0.00 50 LEU A CA 3
ATOM 2999 C C . LEU A 1 50 ? 11.820 -8.931 6.867 1.00 0.00 50 LEU A C 3
ATOM 3000 O O . LEU A 1 50 ? 11.151 -8.559 7.832 1.00 0.00 50 LEU A O 3
ATOM 3016 N N . THR A 1 51 ? 12.670 -8.134 6.227 1.00 0.00 51 THR A N 3
ATOM 3017 C CA . THR A 1 51 ? 12.870 -6.748 6.631 1.00 0.00 51 THR A CA 3
ATOM 3018 C C . THR A 1 51 ? 12.235 -5.787 5.633 1.00 0.00 51 THR A C 3
ATOM 3019 O O . THR A 1 51 ? 11.971 -6.152 4.488 1.00 0.00 51 THR A O 3
ATOM 3030 N N . GLU A 1 52 ? 11.993 -4.556 6.075 1.00 0.00 52 GLU A N 3
ATOM 3031 C CA . GLU A 1 52 ? 11.388 -3.543 5.218 1.00 0.00 52 GLU A CA 3
ATOM 3032 C C . GLU A 1 52 ? 11.925 -3.644 3.793 1.00 0.00 52 GLU A C 3
ATOM 3033 O O . GLU A 1 52 ? 11.157 -3.707 2.834 1.00 0.00 52 GLU A O 3
ATOM 3045 N N . GLU A 1 53 ? 13.248 -3.659 3.665 1.00 0.00 53 GLU A N 3
ATOM 3046 C CA . GLU A 1 53 ? 13.887 -3.751 2.358 1.00 0.00 53 GLU A CA 3
ATOM 3047 C C . GLU A 1 53 ? 13.383 -4.970 1.591 1.00 0.00 53 GLU A C 3
ATOM 3048 O O . GLU A 1 53 ? 13.123 -4.896 0.390 1.00 0.00 53 GLU A O 3
ATOM 3060 N N . GLU A 1 54 ? 13.251 -6.090 2.293 1.00 0.00 54 GLU A N 3
ATOM 3061 C CA . GLU A 1 54 ? 12.780 -7.326 1.678 1.00 0.00 54 GLU A CA 3
ATOM 3062 C C . GLU A 1 54 ? 11.280 -7.260 1.404 1.00 0.00 54 GLU A C 3
ATOM 3063 O O . GLU A 1 54 ? 10.782 -7.879 0.464 1.00 0.00 54 GLU A O 3
ATOM 3075 N N . VAL A 1 55 ? 10.566 -6.506 2.233 1.00 0.00 55 VAL A N 3
ATOM 3076 C CA . VAL A 1 55 ? 9.123 -6.359 2.082 1.00 0.00 55 VAL A CA 3
ATOM 3077 C C . VAL A 1 55 ? 8.782 -5.542 0.841 1.00 0.00 55 VAL A C 3
ATOM 3078 O O . VAL A 1 55 ? 7.985 -5.968 0.005 1.00 0.00 55 VAL A O 3
ATOM 3091 N N . ARG A 1 56 ? 9.391 -4.366 0.727 1.00 0.00 56 ARG A N 3
ATOM 3092 C CA . ARG A 1 56 ? 9.151 -3.488 -0.412 1.00 0.00 56 ARG A CA 3
ATOM 3093 C C . ARG A 1 56 ? 9.547 -4.172 -1.718 1.00 0.00 56 ARG A C 3
ATOM 3094 O O . ARG A 1 56 ? 8.885 -4.007 -2.743 1.00 0.00 56 ARG A O 3
ATOM 3115 N N . LYS A 1 57 ? 10.630 -4.940 -1.673 1.00 0.00 57 LYS A N 3
ATOM 3116 C CA . LYS A 1 57 ? 11.114 -5.650 -2.851 1.00 0.00 57 LYS A CA 3
ATOM 3117 C C . LYS A 1 57 ? 10.064 -6.628 -3.367 1.00 0.00 57 LYS A C 3
ATOM 3118 O O . LYS A 1 57 ? 9.761 -6.656 -4.560 1.00 0.00 57 LYS A O 3
ATOM 3137 N N . PHE A 1 58 ? 9.510 -7.427 -2.462 1.00 0.00 58 PHE A N 3
ATOM 3138 C CA . PHE A 1 58 ? 8.493 -8.406 -2.826 1.00 0.00 58 PHE A CA 3
ATOM 3139 C C . PHE A 1 58 ? 7.281 -7.724 -3.454 1.00 0.00 58 PHE A C 3
ATOM 3140 O O . PHE A 1 58 ? 6.742 -8.192 -4.456 1.00 0.00 58 PHE A O 3
ATOM 3157 N N . ALA A 1 59 ? 6.859 -6.614 -2.856 1.00 0.00 59 ALA A N 3
ATOM 3158 C CA . ALA A 1 59 ? 5.713 -5.866 -3.357 1.00 0.00 59 ALA A CA 3
ATOM 3159 C C . ALA A 1 59 ? 5.977 -5.331 -4.761 1.00 0.00 59 ALA A C 3
ATOM 3160 O O . ALA A 1 59 ? 5.122 -5.427 -5.642 1.00 0.00 59 ALA A O 3
ATOM 3167 N N . ARG A 1 60 ? 7.164 -4.769 -4.961 1.00 0.00 60 ARG A N 3
ATOM 3168 C CA . ARG A 1 60 ? 7.539 -4.218 -6.258 1.00 0.00 60 ARG A CA 3
ATOM 3169 C C . ARG A 1 60 ? 7.017 -5.094 -7.393 1.00 0.00 60 ARG A C 3
ATOM 3170 O O . ARG A 1 60 ? 6.408 -4.601 -8.343 1.00 0.00 60 ARG A O 3
ATOM 3191 N N . LEU A 1 61 ? 7.259 -6.396 -7.287 1.00 0.00 61 LEU A N 3
ATOM 3192 C CA . LEU A 1 61 ? 6.815 -7.342 -8.304 1.00 0.00 61 LEU A CA 3
ATOM 3193 C C . LEU A 1 61 ? 5.421 -6.983 -8.810 1.00 0.00 61 LEU A C 3
ATOM 3194 O O . LEU A 1 61 ? 5.185 -6.921 -10.016 1.00 0.00 61 LEU A O 3
ATOM 3210 N N . ASN A 1 62 ? 4.503 -6.746 -7.879 1.00 0.00 62 ASN A N 3
ATOM 3211 C CA . ASN A 1 62 ? 3.132 -6.391 -8.231 1.00 0.00 62 ASN A CA 3
ATOM 3212 C C . ASN A 1 62 ? 2.894 -4.895 -8.047 1.00 0.00 62 ASN A C 3
ATOM 3213 O O . ASN A 1 62 ? 2.913 -4.387 -6.926 1.00 0.00 62 ASN A O 3
ATOM 3224 N N . ILE A 1 63 ? 2.669 -4.197 -9.155 1.00 0.00 63 ILE A N 3
ATOM 3225 C CA . ILE A 1 63 ? 2.424 -2.761 -9.116 1.00 0.00 63 ILE A CA 3
ATOM 3226 C C . ILE A 1 63 ? 0.966 -2.442 -9.427 1.00 0.00 63 ILE A C 3
ATOM 3227 O O . ILE A 1 63 ? 0.603 -2.206 -10.579 1.00 0.00 63 ILE A O 3
ATOM 3243 N N . ASP A 1 64 ? 0.134 -2.437 -8.391 1.00 0.00 64 ASP A N 3
ATOM 3244 C CA . ASP A 1 64 ? -1.286 -2.145 -8.552 1.00 0.00 64 ASP A CA 3
ATOM 3245 C C . ASP A 1 64 ? -1.493 -0.720 -9.057 1.00 0.00 64 ASP A C 3
ATOM 3246 O O . ASP A 1 64 ? -0.765 0.205 -8.697 1.00 0.00 64 ASP A O 3
ATOM 3255 N N . PRO A 1 65 ? -2.510 -0.538 -9.913 1.00 0.00 65 PRO A N 3
ATOM 3256 C CA . PRO A 1 65 ? -2.836 0.771 -10.487 1.00 0.00 65 PRO A CA 3
ATOM 3257 C C . PRO A 1 65 ? -3.408 1.732 -9.450 1.00 0.00 65 PRO A C 3
ATOM 3258 O O . PRO A 1 65 ? -3.254 2.948 -9.565 1.00 0.00 65 PRO A O 3
ATOM 3269 N N . ALA A 1 66 ? -4.068 1.179 -8.438 1.00 0.00 66 ALA A N 3
ATOM 3270 C CA . ALA A 1 66 ? -4.660 1.988 -7.379 1.00 0.00 66 ALA A CA 3
ATOM 3271 C C . ALA A 1 66 ? -3.587 2.733 -6.593 1.00 0.00 66 ALA A C 3
ATOM 3272 O O . ALA A 1 66 ? -3.755 3.904 -6.248 1.00 0.00 66 ALA A O 3
ATOM 3279 N N . THR A 1 67 ? -2.483 2.049 -6.311 1.00 0.00 67 THR A N 3
ATOM 3280 C CA . THR A 1 67 ? -1.384 2.646 -5.563 1.00 0.00 67 THR A CA 3
ATOM 3281 C C . THR A 1 67 ? -0.115 2.707 -6.406 1.00 0.00 67 THR A C 3
ATOM 3282 O O . THR A 1 67 ? 0.859 2.006 -6.129 1.00 0.00 67 THR A O 3
ATOM 3293 N N . ILE A 1 68 ? -0.133 3.549 -7.434 1.00 0.00 68 ILE A N 3
ATOM 3294 C CA . ILE A 1 68 ? 1.018 3.702 -8.315 1.00 0.00 68 ILE A CA 3
ATOM 3295 C C . ILE A 1 68 ? 2.035 4.673 -7.727 1.00 0.00 68 ILE A C 3
ATOM 3296 O O . ILE A 1 68 ? 1.681 5.581 -6.974 1.00 0.00 68 ILE A O 3
ATOM 3312 N N . THR A 1 69 ? 3.303 4.478 -8.077 1.00 0.00 69 THR A N 3
ATOM 3313 C CA . THR A 1 69 ? 4.373 5.337 -7.586 1.00 0.00 69 THR A CA 3
ATOM 3314 C C . THR A 1 69 ? 5.111 6.009 -8.737 1.00 0.00 69 THR A C 3
ATOM 3315 O O . THR A 1 69 ? 5.958 5.395 -9.386 1.00 0.00 69 THR A O 3
ATOM 3326 N N . TRP A 1 70 ? 4.786 7.273 -8.985 1.00 0.00 70 TRP A N 3
ATOM 3327 C CA . TRP A 1 70 ? 5.421 8.028 -10.059 1.00 0.00 70 TRP A CA 3
ATOM 3328 C C . TRP A 1 70 ? 6.805 8.512 -9.640 1.00 0.00 70 TRP A C 3
ATOM 3329 O O . TRP A 1 70 ? 7.746 8.487 -10.433 1.00 0.00 70 TRP A O 3
ATOM 3350 N N . GLN A 1 71 ? 6.921 8.951 -8.391 1.00 0.00 71 GLN A N 3
ATOM 3351 C CA . GLN A 1 71 ? 8.191 9.441 -7.869 1.00 0.00 71 GLN A CA 3
ATOM 3352 C C . GLN A 1 71 ? 9.276 8.377 -7.991 1.00 0.00 71 GLN A C 3
ATOM 3353 O O . GLN A 1 71 ? 8.988 7.208 -8.251 1.00 0.00 71 GLN A O 3
ATOM 3367 N N . GLY A 1 1 ? -10.739 0.451 -2.135 1.00 0.00 1 GLY A N 4
ATOM 3368 C CA . GLY A 1 1 ? -10.455 1.656 -1.378 1.00 0.00 1 GLY A CA 4
ATOM 3369 C C . GLY A 1 1 ? -11.714 2.391 -0.963 1.00 0.00 1 GLY A C 4
ATOM 3370 O O . GLY A 1 1 ? -12.686 2.445 -1.717 1.00 0.00 1 GLY A O 4
ATOM 3374 N N . SER A 1 2 ? -11.698 2.958 0.239 1.00 0.00 2 SER A N 4
ATOM 3375 C CA . SER A 1 2 ? -12.849 3.689 0.755 1.00 0.00 2 SER A CA 4
ATOM 3376 C C . SER A 1 2 ? -12.880 5.112 0.205 1.00 0.00 2 SER A C 4
ATOM 3377 O O . SER A 1 2 ? -13.161 6.064 0.933 1.00 0.00 2 SER A O 4
ATOM 3385 N N . SER A 1 3 ? -12.589 5.248 -1.085 1.00 0.00 3 SER A N 4
ATOM 3386 C CA . SER A 1 3 ? -12.579 6.554 -1.732 1.00 0.00 3 SER A CA 4
ATOM 3387 C C . SER A 1 3 ? -11.954 7.607 -0.822 1.00 0.00 3 SER A C 4
ATOM 3388 O O . SER A 1 3 ? -12.449 8.728 -0.720 1.00 0.00 3 SER A O 4
ATOM 3396 N N . GLY A 1 4 ? -10.861 7.236 -0.162 1.00 0.00 4 GLY A N 4
ATOM 3397 C CA . GLY A 1 4 ? -10.185 8.159 0.731 1.00 0.00 4 GLY A CA 4
ATOM 3398 C C . GLY A 1 4 ? -8.708 8.290 0.420 1.00 0.00 4 GLY A C 4
ATOM 3399 O O . GLY A 1 4 ? -7.870 7.671 1.076 1.00 0.00 4 GLY A O 4
ATOM 3403 N N . SER A 1 5 ? -8.387 9.097 -0.586 1.00 0.00 5 SER A N 4
ATOM 3404 C CA . SER A 1 5 ? -7.000 9.304 -0.988 1.00 0.00 5 SER A CA 4
ATOM 3405 C C . SER A 1 5 ? -6.282 10.226 -0.007 1.00 0.00 5 SER A C 4
ATOM 3406 O O . SER A 1 5 ? -6.190 11.433 -0.227 1.00 0.00 5 SER A O 4
ATOM 3414 N N . SER A 1 6 ? -5.774 9.647 1.076 1.00 0.00 6 SER A N 4
ATOM 3415 C CA . SER A 1 6 ? -5.068 10.416 2.094 1.00 0.00 6 SER A CA 4
ATOM 3416 C C . SER A 1 6 ? -3.557 10.263 1.939 1.00 0.00 6 SER A C 4
ATOM 3417 O O . SER A 1 6 ? -3.052 9.160 1.734 1.00 0.00 6 SER A O 4
ATOM 3425 N N . GLY A 1 7 ? -2.842 11.379 2.039 1.00 0.00 7 GLY A N 4
ATOM 3426 C CA . GLY A 1 7 ? -1.398 11.349 1.907 1.00 0.00 7 GLY A CA 4
ATOM 3427 C C . GLY A 1 7 ? -0.723 10.660 3.077 1.00 0.00 7 GLY A C 4
ATOM 3428 O O . GLY A 1 7 ? -0.752 11.160 4.201 1.00 0.00 7 GLY A O 4
ATOM 3432 N N . SER A 1 8 ? -0.116 9.507 2.812 1.00 0.00 8 SER A N 4
ATOM 3433 C CA . SER A 1 8 ? 0.564 8.745 3.853 1.00 0.00 8 SER A CA 4
ATOM 3434 C C . SER A 1 8 ? 1.584 7.787 3.246 1.00 0.00 8 SER A C 4
ATOM 3435 O O . SER A 1 8 ? 1.491 7.422 2.074 1.00 0.00 8 SER A O 4
ATOM 3443 N N . THR A 1 9 ? 2.561 7.384 4.053 1.00 0.00 9 THR A N 4
ATOM 3444 C CA . THR A 1 9 ? 3.601 6.470 3.596 1.00 0.00 9 THR A CA 4
ATOM 3445 C C . THR A 1 9 ? 3.127 5.022 3.660 1.00 0.00 9 THR A C 4
ATOM 3446 O O . THR A 1 9 ? 3.881 4.130 4.045 1.00 0.00 9 THR A O 4
ATOM 3457 N N . GLN A 1 10 ? 1.873 4.797 3.279 1.00 0.00 10 GLN A N 4
ATOM 3458 C CA . GLN A 1 10 ? 1.300 3.457 3.294 1.00 0.00 10 GLN A CA 4
ATOM 3459 C C . GLN A 1 10 ? 1.336 2.835 1.902 1.00 0.00 10 GLN A C 4
ATOM 3460 O O . GLN A 1 10 ? 0.362 2.229 1.455 1.00 0.00 10 GLN A O 4
ATOM 3474 N N . THR A 1 11 ? 2.467 2.988 1.219 1.00 0.00 11 THR A N 4
ATOM 3475 C CA . THR A 1 11 ? 2.629 2.443 -0.122 1.00 0.00 11 THR A CA 4
ATOM 3476 C C . THR A 1 11 ? 2.935 0.950 -0.076 1.00 0.00 11 THR A C 4
ATOM 3477 O O . THR A 1 11 ? 2.175 0.134 -0.598 1.00 0.00 11 THR A O 4
ATOM 3488 N N . ASP A 1 12 ? 4.052 0.599 0.553 1.00 0.00 12 ASP A N 4
ATOM 3489 C CA . ASP A 1 12 ? 4.457 -0.797 0.669 1.00 0.00 12 ASP A CA 4
ATOM 3490 C C . ASP A 1 12 ? 3.622 -1.520 1.721 1.00 0.00 12 ASP A C 4
ATOM 3491 O O . ASP A 1 12 ? 3.020 -2.558 1.445 1.00 0.00 12 ASP A O 4
ATOM 3500 N N . LYS A 1 13 ? 3.590 -0.965 2.927 1.00 0.00 13 LYS A N 4
ATOM 3501 C CA . LYS A 1 13 ? 2.828 -1.555 4.022 1.00 0.00 13 LYS A CA 4
ATOM 3502 C C . LYS A 1 13 ? 1.505 -2.124 3.519 1.00 0.00 13 LYS A C 4
ATOM 3503 O O . LYS A 1 13 ? 1.218 -3.307 3.702 1.00 0.00 13 LYS A O 4
ATOM 3522 N N . ALA A 1 14 ? 0.704 -1.275 2.884 1.00 0.00 14 ALA A N 4
ATOM 3523 C CA . ALA A 1 14 ? -0.586 -1.695 2.352 1.00 0.00 14 ALA A CA 4
ATOM 3524 C C . ALA A 1 14 ? -0.441 -2.933 1.474 1.00 0.00 14 ALA A C 4
ATOM 3525 O O . ALA A 1 14 ? -1.132 -3.933 1.673 1.00 0.00 14 ALA A O 4
ATOM 3532 N N . LEU A 1 15 ? 0.460 -2.860 0.500 1.00 0.00 15 LEU A N 4
ATOM 3533 C CA . LEU A 1 15 ? 0.695 -3.975 -0.410 1.00 0.00 15 LEU A CA 4
ATOM 3534 C C . LEU A 1 15 ? 1.019 -5.250 0.362 1.00 0.00 15 LEU A C 4
ATOM 3535 O O . LEU A 1 15 ? 0.514 -6.326 0.044 1.00 0.00 15 LEU A O 4
ATOM 3551 N N . TYR A 1 16 ? 1.862 -5.119 1.380 1.00 0.00 16 TYR A N 4
ATOM 3552 C CA . TYR A 1 16 ? 2.254 -6.261 2.199 1.00 0.00 16 TYR A CA 4
ATOM 3553 C C . TYR A 1 16 ? 1.041 -6.881 2.885 1.00 0.00 16 TYR A C 4
ATOM 3554 O O . TYR A 1 16 ? 0.744 -8.060 2.698 1.00 0.00 16 TYR A O 4
ATOM 3572 N N . ASN A 1 17 ? 0.343 -6.077 3.680 1.00 0.00 17 ASN A N 4
ATOM 3573 C CA . ASN A 1 17 ? -0.838 -6.545 4.395 1.00 0.00 17 ASN A CA 4
ATOM 3574 C C . ASN A 1 17 ? -1.801 -7.256 3.448 1.00 0.00 17 ASN A C 4
ATOM 3575 O O . ASN A 1 17 ? -2.289 -8.346 3.746 1.00 0.00 17 ASN A O 4
ATOM 3586 N N . ARG A 1 18 ? -2.068 -6.631 2.306 1.00 0.00 18 ARG A N 4
ATOM 3587 C CA . ARG A 1 18 ? -2.972 -7.202 1.316 1.00 0.00 18 ARG A CA 4
ATOM 3588 C C . ARG A 1 18 ? -2.445 -8.541 0.807 1.00 0.00 18 ARG A C 4
ATOM 3589 O O . ARG A 1 18 ? -3.188 -9.519 0.717 1.00 0.00 18 ARG A O 4
ATOM 3610 N N . LEU A 1 19 ? -1.159 -8.576 0.475 1.00 0.00 19 LEU A N 4
ATOM 3611 C CA . LEU A 1 19 ? -0.532 -9.795 -0.026 1.00 0.00 19 LEU A CA 4
ATOM 3612 C C . LEU A 1 19 ? -0.632 -10.920 0.999 1.00 0.00 19 LEU A C 4
ATOM 3613 O O . LEU A 1 19 ? -1.085 -12.021 0.686 1.00 0.00 19 LEU A O 4
ATOM 3629 N N . VAL A 1 20 ? -0.208 -10.634 2.227 1.00 0.00 20 VAL A N 4
ATOM 3630 C CA . VAL A 1 20 ? -0.252 -11.621 3.299 1.00 0.00 20 VAL A CA 4
ATOM 3631 C C . VAL A 1 20 ? -1.083 -11.118 4.474 1.00 0.00 20 VAL A C 4
ATOM 3632 O O . VAL A 1 20 ? -0.556 -10.652 5.485 1.00 0.00 20 VAL A O 4
ATOM 3645 N N . PRO A 1 21 ? -2.414 -11.212 4.341 1.00 0.00 21 PRO A N 4
ATOM 3646 C CA . PRO A 1 21 ? -3.347 -10.773 5.383 1.00 0.00 21 PRO A CA 4
ATOM 3647 C C . PRO A 1 21 ? -3.308 -11.672 6.614 1.00 0.00 21 PRO A C 4
ATOM 3648 O O . PRO A 1 21 ? -2.944 -12.846 6.526 1.00 0.00 21 PRO A O 4
ATOM 3659 N N . LEU A 1 22 ? -3.684 -11.115 7.760 1.00 0.00 22 LEU A N 4
ATOM 3660 C CA . LEU A 1 22 ? -3.693 -11.868 9.010 1.00 0.00 22 LEU A CA 4
ATOM 3661 C C . LEU A 1 22 ? -4.897 -12.801 9.075 1.00 0.00 22 LEU A C 4
ATOM 3662 O O . LEU A 1 22 ? -6.044 -12.356 9.031 1.00 0.00 22 LEU A O 4
ATOM 3678 N N . VAL A 1 23 ? -4.629 -14.099 9.183 1.00 0.00 23 VAL A N 4
ATOM 3679 C CA . VAL A 1 23 ? -5.690 -15.095 9.258 1.00 0.00 23 VAL A CA 4
ATOM 3680 C C . VAL A 1 23 ? -5.451 -16.067 10.408 1.00 0.00 23 VAL A C 4
ATOM 3681 O O . VAL A 1 23 ? -4.345 -16.574 10.586 1.00 0.00 23 VAL A O 4
ATOM 3694 N N . ASN A 1 24 ? -6.498 -16.322 11.188 1.00 0.00 24 ASN A N 4
ATOM 3695 C CA . ASN A 1 24 ? -6.401 -17.234 12.322 1.00 0.00 24 ASN A CA 4
ATOM 3696 C C . ASN A 1 24 ? -5.278 -16.813 13.264 1.00 0.00 24 ASN A C 4
ATOM 3697 O O . ASN A 1 24 ? -4.581 -17.654 13.831 1.00 0.00 24 ASN A O 4
ATOM 3708 N N . GLY A 1 25 ? -5.109 -15.504 13.428 1.00 0.00 25 GLY A N 4
ATOM 3709 C CA . GLY A 1 25 ? -4.069 -14.994 14.303 1.00 0.00 25 GLY A CA 4
ATOM 3710 C C . GLY A 1 25 ? -2.689 -15.476 13.905 1.00 0.00 25 GLY A C 4
ATOM 3711 O O . GLY A 1 25 ? -1.836 -15.716 14.760 1.00 0.00 25 GLY A O 4
ATOM 3715 N N . VAL A 1 26 ? -2.467 -15.621 12.602 1.00 0.00 26 VAL A N 4
ATOM 3716 C CA . VAL A 1 26 ? -1.180 -16.078 12.092 1.00 0.00 26 VAL A CA 4
ATOM 3717 C C . VAL A 1 26 ? -1.074 -15.856 10.588 1.00 0.00 26 VAL A C 4
ATOM 3718 O O . VAL A 1 26 ? -2.043 -16.046 9.853 1.00 0.00 26 VAL A O 4
ATOM 3731 N N . ARG A 1 27 ? 0.109 -15.453 10.136 1.00 0.00 27 ARG A N 4
ATOM 3732 C CA . ARG A 1 27 ? 0.341 -15.204 8.718 1.00 0.00 27 ARG A CA 4
ATOM 3733 C C . ARG A 1 27 ? 1.335 -16.210 8.145 1.00 0.00 27 ARG A C 4
ATOM 3734 O O . ARG A 1 27 ? 2.292 -16.600 8.813 1.00 0.00 27 ARG A O 4
ATOM 3755 N N . GLU A 1 28 ? 1.099 -16.626 6.905 1.00 0.00 28 GLU A N 4
ATOM 3756 C CA . GLU A 1 28 ? 1.973 -17.588 6.243 1.00 0.00 28 GLU A CA 4
ATOM 3757 C C . GLU A 1 28 ? 1.970 -17.376 4.732 1.00 0.00 28 GLU A C 4
ATOM 3758 O O . GLU A 1 28 ? 0.912 -17.326 4.103 1.00 0.00 28 GLU A O 4
ATOM 3770 N N . PHE A 1 29 ? 3.161 -17.253 4.156 1.00 0.00 29 PHE A N 4
ATOM 3771 C CA . PHE A 1 29 ? 3.296 -17.045 2.719 1.00 0.00 29 PHE A CA 4
ATOM 3772 C C . PHE A 1 29 ? 2.626 -18.174 1.940 1.00 0.00 29 PHE A C 4
ATOM 3773 O O . PHE A 1 29 ? 2.353 -19.242 2.487 1.00 0.00 29 PHE A O 4
ATOM 3790 N N . SER A 1 30 ? 2.364 -17.928 0.660 1.00 0.00 30 SER A N 4
ATOM 3791 C CA . SER A 1 30 ? 1.722 -18.920 -0.193 1.00 0.00 30 SER A CA 4
ATOM 3792 C C . SER A 1 30 ? 2.733 -19.554 -1.144 1.00 0.00 30 SER A C 4
ATOM 3793 O O . SER A 1 30 ? 3.826 -19.027 -1.345 1.00 0.00 30 SER A O 4
ATOM 3801 N N . GLU A 1 31 ? 2.357 -20.689 -1.726 1.00 0.00 31 GLU A N 4
ATOM 3802 C CA . GLU A 1 31 ? 3.231 -21.395 -2.656 1.00 0.00 31 GLU A CA 4
ATOM 3803 C C . GLU A 1 31 ? 3.716 -20.463 -3.762 1.00 0.00 31 GLU A C 4
ATOM 3804 O O . GLU A 1 31 ? 4.864 -20.547 -4.201 1.00 0.00 31 GLU A O 4
ATOM 3816 N N . ILE A 1 32 ? 2.834 -19.576 -4.209 1.00 0.00 32 ILE A N 4
ATOM 3817 C CA . ILE A 1 32 ? 3.171 -18.627 -5.264 1.00 0.00 32 ILE A CA 4
ATOM 3818 C C . ILE A 1 32 ? 4.101 -17.536 -4.744 1.00 0.00 32 ILE A C 4
ATOM 3819 O O . ILE A 1 32 ? 5.058 -17.151 -5.417 1.00 0.00 32 ILE A O 4
ATOM 3835 N N . GLN A 1 33 ? 3.815 -17.044 -3.544 1.00 0.00 33 GLN A N 4
ATOM 3836 C CA . GLN A 1 33 ? 4.627 -15.998 -2.934 1.00 0.00 33 GLN A CA 4
ATOM 3837 C C . GLN A 1 33 ? 6.047 -16.492 -2.676 1.00 0.00 33 GLN A C 4
ATOM 3838 O O . GLN A 1 33 ? 7.012 -15.737 -2.804 1.00 0.00 33 GLN A O 4
ATOM 3852 N N . LEU A 1 34 ? 6.168 -17.763 -2.310 1.00 0.00 34 LEU A N 4
ATOM 3853 C CA . LEU A 1 34 ? 7.471 -18.359 -2.033 1.00 0.00 34 LEU A CA 4
ATOM 3854 C C . LEU A 1 34 ? 8.256 -18.575 -3.323 1.00 0.00 34 LEU A C 4
ATOM 3855 O O . LEU A 1 34 ? 9.298 -17.955 -3.538 1.00 0.00 34 LEU A O 4
ATOM 3871 N N . SER A 1 35 ? 7.748 -19.456 -4.178 1.00 0.00 35 SER A N 4
ATOM 3872 C CA . SER A 1 35 ? 8.403 -19.755 -5.446 1.00 0.00 35 SER A CA 4
ATOM 3873 C C . SER A 1 35 ? 8.916 -18.479 -6.107 1.00 0.00 35 SER A C 4
ATOM 3874 O O . SER A 1 35 ? 9.975 -18.475 -6.735 1.00 0.00 35 SER A O 4
ATOM 3882 N N . ARG A 1 36 ? 8.158 -17.398 -5.959 1.00 0.00 36 ARG A N 4
ATOM 3883 C CA . ARG A 1 36 ? 8.535 -16.115 -6.542 1.00 0.00 36 ARG A CA 4
ATOM 3884 C C . ARG A 1 36 ? 9.591 -15.420 -5.688 1.00 0.00 36 ARG A C 4
ATOM 3885 O O . ARG A 1 36 ? 10.424 -14.671 -6.200 1.00 0.00 36 ARG A O 4
ATOM 3906 N N . LEU A 1 37 ? 9.550 -15.672 -4.385 1.00 0.00 37 LEU A N 4
ATOM 3907 C CA . LEU A 1 37 ? 10.504 -15.070 -3.459 1.00 0.00 37 LEU A CA 4
ATOM 3908 C C . LEU A 1 37 ? 11.903 -15.636 -3.674 1.00 0.00 37 LEU A C 4
ATOM 3909 O O . LEU A 1 37 ? 12.893 -14.903 -3.647 1.00 0.00 37 LEU A O 4
ATOM 3925 N N . LYS A 1 38 ? 11.980 -16.945 -3.889 1.00 0.00 38 LYS A N 4
ATOM 3926 C CA . LYS A 1 38 ? 13.258 -17.611 -4.112 1.00 0.00 38 LYS A CA 4
ATOM 3927 C C . LYS A 1 38 ? 14.139 -16.795 -5.053 1.00 0.00 38 LYS A C 4
ATOM 3928 O O . LYS A 1 38 ? 15.315 -16.563 -4.773 1.00 0.00 38 LYS A O 4
ATOM 3947 N N . LYS A 1 39 ? 13.563 -16.362 -6.169 1.00 0.00 39 LYS A N 4
ATOM 3948 C CA . LYS A 1 39 ? 14.294 -15.570 -7.151 1.00 0.00 39 LYS A CA 4
ATOM 3949 C C . LYS A 1 39 ? 15.068 -14.444 -6.473 1.00 0.00 39 LYS A C 4
ATOM 3950 O O . LYS A 1 39 ? 16.271 -14.286 -6.689 1.00 0.00 39 LYS A O 4
ATOM 3969 N N . LEU A 1 40 ? 14.373 -13.664 -5.652 1.00 0.00 40 LEU A N 4
ATOM 3970 C CA . LEU A 1 40 ? 14.996 -12.553 -4.941 1.00 0.00 40 LEU A CA 4
ATOM 3971 C C . LEU A 1 40 ? 16.110 -13.049 -4.025 1.00 0.00 40 LEU A C 4
ATOM 3972 O O . LEU A 1 40 ? 17.100 -12.354 -3.802 1.00 0.00 40 LEU A O 4
ATOM 3988 N N . GLY A 1 41 ? 15.941 -14.258 -3.497 1.00 0.00 41 GLY A N 4
ATOM 3989 C CA . GLY A 1 41 ? 16.941 -14.828 -2.613 1.00 0.00 41 GLY A CA 4
ATOM 3990 C C . GLY A 1 41 ? 16.548 -14.730 -1.153 1.00 0.00 41 GLY A C 4
ATOM 3991 O O . GLY A 1 41 ? 17.407 -14.719 -0.271 1.00 0.00 41 GLY A O 4
ATOM 3995 N N . ILE A 1 42 ? 15.246 -14.656 -0.896 1.00 0.00 42 ILE A N 4
ATOM 3996 C CA . ILE A 1 42 ? 14.741 -14.558 0.467 1.00 0.00 42 ILE A CA 4
ATOM 3997 C C . ILE A 1 42 ? 14.346 -15.928 1.008 1.00 0.00 42 ILE A C 4
ATOM 3998 O O . ILE A 1 42 ? 13.219 -16.384 0.811 1.00 0.00 42 ILE A O 4
ATOM 4014 N N . HIS A 1 43 ? 15.281 -16.580 1.692 1.00 0.00 43 HIS A N 4
ATOM 4015 C CA . HIS A 1 43 ? 15.031 -17.898 2.263 1.00 0.00 43 HIS A CA 4
ATOM 4016 C C . HIS A 1 43 ? 14.271 -17.783 3.582 1.00 0.00 43 HIS A C 4
ATOM 4017 O O . HIS A 1 43 ? 14.604 -18.450 4.562 1.00 0.00 43 HIS A O 4
ATOM 4032 N N . LYS A 1 44 ? 13.250 -16.933 3.598 1.00 0.00 44 LYS A N 4
ATOM 4033 C CA . LYS A 1 44 ? 12.442 -16.730 4.795 1.00 0.00 44 LYS A CA 4
ATOM 4034 C C . LYS A 1 44 ? 11.031 -17.274 4.598 1.00 0.00 44 LYS A C 4
ATOM 4035 O O . LYS A 1 44 ? 10.479 -17.215 3.498 1.00 0.00 44 LYS A O 4
ATOM 4054 N N . THR A 1 45 ? 10.450 -17.803 5.670 1.00 0.00 45 THR A N 4
ATOM 4055 C CA . THR A 1 45 ? 9.102 -18.356 5.614 1.00 0.00 45 THR A CA 4
ATOM 4056 C C . THR A 1 45 ? 8.113 -17.471 6.364 1.00 0.00 45 THR A C 4
ATOM 4057 O O . THR A 1 45 ? 7.018 -17.195 5.874 1.00 0.00 45 THR A O 4
ATOM 4068 N N . ASP A 1 46 ? 8.506 -17.029 7.554 1.00 0.00 46 ASP A N 4
ATOM 4069 C CA . ASP A 1 46 ? 7.654 -16.174 8.371 1.00 0.00 46 ASP A CA 4
ATOM 4070 C C . ASP A 1 46 ? 7.633 -14.749 7.827 1.00 0.00 46 ASP A C 4
ATOM 4071 O O . ASP A 1 46 ? 8.650 -14.210 7.391 1.00 0.00 46 ASP A O 4
ATOM 4080 N N . PRO A 1 47 ? 6.447 -14.123 7.851 1.00 0.00 47 PRO A N 4
ATOM 4081 C CA . PRO A 1 47 ? 6.265 -12.752 7.363 1.00 0.00 47 PRO A CA 4
ATOM 4082 C C . PRO A 1 47 ? 6.937 -11.722 8.265 1.00 0.00 47 PRO A C 4
ATOM 4083 O O . PRO A 1 47 ? 7.057 -10.552 7.903 1.00 0.00 47 PRO A O 4
ATOM 4094 N N . SER A 1 48 ? 7.373 -12.166 9.439 1.00 0.00 48 SER A N 4
ATOM 4095 C CA . SER A 1 48 ? 8.031 -11.281 10.394 1.00 0.00 48 SER A CA 4
ATOM 4096 C C . SER A 1 48 ? 9.528 -11.197 10.114 1.00 0.00 48 SER A C 4
ATOM 4097 O O . SER A 1 48 ? 10.123 -10.119 10.168 1.00 0.00 48 SER A O 4
ATOM 4105 N N . THR A 1 49 ? 10.134 -12.342 9.816 1.00 0.00 49 THR A N 4
ATOM 4106 C CA . THR A 1 49 ? 11.561 -12.400 9.529 1.00 0.00 49 THR A CA 4
ATOM 4107 C C . THR A 1 49 ? 11.949 -11.385 8.459 1.00 0.00 49 THR A C 4
ATOM 4108 O O . THR A 1 49 ? 12.953 -10.683 8.589 1.00 0.00 49 THR A O 4
ATOM 4119 N N . LEU A 1 50 ? 11.147 -11.310 7.403 1.00 0.00 50 LEU A N 4
ATOM 4120 C CA . LEU A 1 50 ? 11.406 -10.379 6.310 1.00 0.00 50 LEU A CA 4
ATOM 4121 C C . LEU A 1 50 ? 11.503 -8.947 6.826 1.00 0.00 50 LEU A C 4
ATOM 4122 O O . LEU A 1 50 ? 10.761 -8.547 7.725 1.00 0.00 50 LEU A O 4
ATOM 4138 N N . THR A 1 51 ? 12.421 -8.177 6.251 1.00 0.00 51 THR A N 4
ATOM 4139 C CA . THR A 1 51 ? 12.615 -6.789 6.652 1.00 0.00 51 THR A CA 4
ATOM 4140 C C . THR A 1 51 ? 12.037 -5.832 5.616 1.00 0.00 51 THR A C 4
ATOM 4141 O O . THR A 1 51 ? 11.841 -6.201 4.459 1.00 0.00 51 THR A O 4
ATOM 4152 N N . GLU A 1 52 ? 11.766 -4.602 6.040 1.00 0.00 52 GLU A N 4
ATOM 4153 C CA . GLU A 1 52 ? 11.209 -3.592 5.148 1.00 0.00 52 GLU A CA 4
ATOM 4154 C C . GLU A 1 52 ? 11.867 -3.659 3.773 1.00 0.00 52 GLU A C 4
ATOM 4155 O O . GLU A 1 52 ? 11.186 -3.670 2.748 1.00 0.00 52 GLU A O 4
ATOM 4167 N N . GLU A 1 53 ? 13.196 -3.702 3.760 1.00 0.00 53 GLU A N 4
ATOM 4168 C CA . GLU A 1 53 ? 13.946 -3.767 2.512 1.00 0.00 53 GLU A CA 4
ATOM 4169 C C . GLU A 1 53 ? 13.423 -4.890 1.620 1.00 0.00 53 GLU A C 4
ATOM 4170 O O . GLU A 1 53 ? 13.356 -4.746 0.400 1.00 0.00 53 GLU A O 4
ATOM 4182 N N . GLU A 1 54 ? 13.056 -6.007 2.240 1.00 0.00 54 GLU A N 4
ATOM 4183 C CA . GLU A 1 54 ? 12.541 -7.155 1.503 1.00 0.00 54 GLU A CA 4
ATOM 4184 C C . GLU A 1 54 ? 11.046 -7.005 1.237 1.00 0.00 54 GLU A C 4
ATOM 4185 O O . GLU A 1 54 ? 10.544 -7.423 0.194 1.00 0.00 54 GLU A O 4
ATOM 4197 N N . VAL A 1 55 ? 10.339 -6.405 2.190 1.00 0.00 55 VAL A N 4
ATOM 4198 C CA . VAL A 1 55 ? 8.902 -6.198 2.060 1.00 0.00 55 VAL A CA 4
ATOM 4199 C C . VAL A 1 55 ? 8.576 -5.363 0.827 1.00 0.00 55 VAL A C 4
ATOM 4200 O O . VAL A 1 55 ? 7.686 -5.708 0.048 1.00 0.00 55 VAL A O 4
ATOM 4213 N N . ARG A 1 56 ? 9.302 -4.263 0.655 1.00 0.00 56 ARG A N 4
ATOM 4214 C CA . ARG A 1 56 ? 9.089 -3.378 -0.484 1.00 0.00 56 ARG A CA 4
ATOM 4215 C C . ARG A 1 56 ? 9.365 -4.105 -1.797 1.00 0.00 56 ARG A C 4
ATOM 4216 O O . ARG A 1 56 ? 8.616 -3.967 -2.764 1.00 0.00 56 ARG A O 4
ATOM 4237 N N . LYS A 1 57 ? 10.444 -4.879 -1.823 1.00 0.00 57 LYS A N 4
ATOM 4238 C CA . LYS A 1 57 ? 10.819 -5.629 -3.016 1.00 0.00 57 LYS A CA 4
ATOM 4239 C C . LYS A 1 57 ? 9.787 -6.708 -3.327 1.00 0.00 57 LYS A C 4
ATOM 4240 O O . LYS A 1 57 ? 9.189 -6.716 -4.403 1.00 0.00 57 LYS A O 4
ATOM 4259 N N . PHE A 1 58 ? 9.582 -7.616 -2.379 1.00 0.00 58 PHE A N 4
ATOM 4260 C CA . PHE A 1 58 ? 8.621 -8.699 -2.552 1.00 0.00 58 PHE A CA 4
ATOM 4261 C C . PHE A 1 58 ? 7.298 -8.170 -3.098 1.00 0.00 58 PHE A C 4
ATOM 4262 O O . PHE A 1 58 ? 6.788 -8.663 -4.104 1.00 0.00 58 PHE A O 4
ATOM 4279 N N . ALA A 1 59 ? 6.748 -7.164 -2.426 1.00 0.00 59 ALA A N 4
ATOM 4280 C CA . ALA A 1 59 ? 5.485 -6.567 -2.844 1.00 0.00 59 ALA A CA 4
ATOM 4281 C C . ALA A 1 59 ? 5.604 -5.944 -4.231 1.00 0.00 59 ALA A C 4
ATOM 4282 O O . ALA A 1 59 ? 4.773 -6.190 -5.105 1.00 0.00 59 ALA A O 4
ATOM 4289 N N . ARG A 1 60 ? 6.642 -5.137 -4.425 1.00 0.00 60 ARG A N 4
ATOM 4290 C CA . ARG A 1 60 ? 6.868 -4.478 -5.705 1.00 0.00 60 ARG A CA 4
ATOM 4291 C C . ARG A 1 60 ? 6.526 -5.410 -6.864 1.00 0.00 60 ARG A C 4
ATOM 4292 O O . ARG A 1 60 ? 5.993 -4.977 -7.887 1.00 0.00 60 ARG A O 4
ATOM 4313 N N . LEU A 1 61 ? 6.837 -6.691 -6.698 1.00 0.00 61 LEU A N 4
ATOM 4314 C CA . LEU A 1 61 ? 6.563 -7.685 -7.730 1.00 0.00 61 LEU A CA 4
ATOM 4315 C C . LEU A 1 61 ? 5.134 -7.554 -8.247 1.00 0.00 61 LEU A C 4
ATOM 4316 O O . LEU A 1 61 ? 4.912 -7.287 -9.427 1.00 0.00 61 LEU A O 4
ATOM 4332 N N . ASN A 1 62 ? 4.168 -7.742 -7.353 1.00 0.00 62 ASN A N 4
ATOM 4333 C CA . ASN A 1 62 ? 2.760 -7.644 -7.718 1.00 0.00 62 ASN A CA 4
ATOM 4334 C C . ASN A 1 62 ? 2.394 -6.211 -8.096 1.00 0.00 62 ASN A C 4
ATOM 4335 O O . ASN A 1 62 ? 2.216 -5.357 -7.227 1.00 0.00 62 ASN A O 4
ATOM 4346 N N . ILE A 1 63 ? 2.284 -5.958 -9.395 1.00 0.00 63 ILE A N 4
ATOM 4347 C CA . ILE A 1 63 ? 1.938 -4.630 -9.887 1.00 0.00 63 ILE A CA 4
ATOM 4348 C C . ILE A 1 63 ? 0.589 -4.641 -10.597 1.00 0.00 63 ILE A C 4
ATOM 4349 O O . ILE A 1 63 ? 0.414 -5.318 -11.610 1.00 0.00 63 ILE A O 4
ATOM 4365 N N . ASP A 1 64 ? -0.362 -3.885 -10.060 1.00 0.00 64 ASP A N 4
ATOM 4366 C CA . ASP A 1 64 ? -1.696 -3.804 -10.643 1.00 0.00 64 ASP A CA 4
ATOM 4367 C C . ASP A 1 64 ? -1.892 -2.479 -11.373 1.00 0.00 64 ASP A C 4
ATOM 4368 O O . ASP A 1 64 ? -1.378 -1.437 -10.966 1.00 0.00 64 ASP A O 4
ATOM 4377 N N . PRO A 1 65 ? -2.651 -2.517 -12.477 1.00 0.00 65 PRO A N 4
ATOM 4378 C CA . PRO A 1 65 ? -2.931 -1.328 -13.287 1.00 0.00 65 PRO A CA 4
ATOM 4379 C C . PRO A 1 65 ? -3.849 -0.343 -12.572 1.00 0.00 65 PRO A C 4
ATOM 4380 O O . PRO A 1 65 ? -3.675 0.871 -12.677 1.00 0.00 65 PRO A O 4
ATOM 4391 N N . ALA A 1 66 ? -4.826 -0.873 -11.844 1.00 0.00 66 ALA A N 4
ATOM 4392 C CA . ALA A 1 66 ? -5.770 -0.040 -11.109 1.00 0.00 66 ALA A CA 4
ATOM 4393 C C . ALA A 1 66 ? -5.059 1.124 -10.427 1.00 0.00 66 ALA A C 4
ATOM 4394 O O . ALA A 1 66 ? -5.456 2.281 -10.575 1.00 0.00 66 ALA A O 4
ATOM 4401 N N . THR A 1 67 ? -4.006 0.812 -9.679 1.00 0.00 67 THR A N 4
ATOM 4402 C CA . THR A 1 67 ? -3.241 1.832 -8.973 1.00 0.00 67 THR A CA 4
ATOM 4403 C C . THR A 1 67 ? -2.552 2.778 -9.950 1.00 0.00 67 THR A C 4
ATOM 4404 O O . THR A 1 67 ? -2.398 3.968 -9.673 1.00 0.00 67 THR A O 4
ATOM 4415 N N . ILE A 1 68 ? -2.140 2.242 -11.094 1.00 0.00 68 ILE A N 4
ATOM 4416 C CA . ILE A 1 68 ? -1.470 3.040 -12.113 1.00 0.00 68 ILE A CA 4
ATOM 4417 C C . ILE A 1 68 ? -2.302 4.261 -12.491 1.00 0.00 68 ILE A C 4
ATOM 4418 O O . ILE A 1 68 ? -3.301 4.150 -13.202 1.00 0.00 68 ILE A O 4
ATOM 4434 N N . THR A 1 69 ? -1.882 5.428 -12.012 1.00 0.00 69 THR A N 4
ATOM 4435 C CA . THR A 1 69 ? -2.587 6.670 -12.300 1.00 0.00 69 THR A CA 4
ATOM 4436 C C . THR A 1 69 ? -1.614 7.777 -12.689 1.00 0.00 69 THR A C 4
ATOM 4437 O O . THR A 1 69 ? -1.765 8.925 -12.269 1.00 0.00 69 THR A O 4
ATOM 4448 N N . TRP A 1 70 ? -0.617 7.426 -13.493 1.00 0.00 70 TRP A N 4
ATOM 4449 C CA . TRP A 1 70 ? 0.381 8.392 -13.940 1.00 0.00 70 TRP A CA 4
ATOM 4450 C C . TRP A 1 70 ? 0.080 8.870 -15.356 1.00 0.00 70 TRP A C 4
ATOM 4451 O O . TRP A 1 70 ? 0.273 10.042 -15.678 1.00 0.00 70 TRP A O 4
ATOM 4472 N N . GLN A 1 71 ? -0.393 7.956 -16.197 1.00 0.00 71 GLN A N 4
ATOM 4473 C CA . GLN A 1 71 ? -0.719 8.286 -17.579 1.00 0.00 71 GLN A CA 4
ATOM 4474 C C . GLN A 1 71 ? -1.375 9.660 -17.670 1.00 0.00 71 GLN A C 4
ATOM 4475 O O . GLN A 1 71 ? -1.182 10.389 -18.644 1.00 0.00 71 GLN A O 4
ATOM 4489 N N . GLY A 1 1 ? -14.931 9.024 -1.024 1.00 0.00 1 GLY A N 5
ATOM 4490 C CA . GLY A 1 1 ? -14.046 10.174 -1.054 1.00 0.00 1 GLY A CA 5
ATOM 4491 C C . GLY A 1 1 ? -12.857 10.016 -0.128 1.00 0.00 1 GLY A C 5
ATOM 4492 O O . GLY A 1 1 ? -13.019 9.722 1.056 1.00 0.00 1 GLY A O 5
ATOM 4496 N N . SER A 1 2 ? -11.658 10.209 -0.669 1.00 0.00 2 SER A N 5
ATOM 4497 C CA . SER A 1 2 ? -10.436 10.081 0.116 1.00 0.00 2 SER A CA 5
ATOM 4498 C C . SER A 1 2 ? -10.187 11.338 0.944 1.00 0.00 2 SER A C 5
ATOM 4499 O O . SER A 1 2 ? -10.000 11.268 2.159 1.00 0.00 2 SER A O 5
ATOM 4507 N N . SER A 1 3 ? -10.188 12.488 0.277 1.00 0.00 3 SER A N 5
ATOM 4508 C CA . SER A 1 3 ? -9.958 13.761 0.949 1.00 0.00 3 SER A CA 5
ATOM 4509 C C . SER A 1 3 ? -8.672 13.719 1.769 1.00 0.00 3 SER A C 5
ATOM 4510 O O . SER A 1 3 ? -8.626 14.206 2.898 1.00 0.00 3 SER A O 5
ATOM 4518 N N . GLY A 1 4 ? -7.628 13.133 1.191 1.00 0.00 4 GLY A N 5
ATOM 4519 C CA . GLY A 1 4 ? -6.355 13.037 1.881 1.00 0.00 4 GLY A CA 5
ATOM 4520 C C . GLY A 1 4 ? -5.312 13.974 1.306 1.00 0.00 4 GLY A C 5
ATOM 4521 O O . GLY A 1 4 ? -4.795 13.743 0.212 1.00 0.00 4 GLY A O 5
ATOM 4525 N N . SER A 1 5 ? -5.002 15.036 2.042 1.00 0.00 5 SER A N 5
ATOM 4526 C CA . SER A 1 5 ? -4.017 16.015 1.596 1.00 0.00 5 SER A CA 5
ATOM 4527 C C . SER A 1 5 ? -2.602 15.550 1.925 1.00 0.00 5 SER A C 5
ATOM 4528 O O . SER A 1 5 ? -1.707 15.603 1.081 1.00 0.00 5 SER A O 5
ATOM 4536 N N . SER A 1 6 ? -2.407 15.094 3.158 1.00 0.00 6 SER A N 5
ATOM 4537 C CA . SER A 1 6 ? -1.100 14.623 3.601 1.00 0.00 6 SER A CA 5
ATOM 4538 C C . SER A 1 6 ? -1.245 13.558 4.683 1.00 0.00 6 SER A C 5
ATOM 4539 O O . SER A 1 6 ? -2.235 13.528 5.413 1.00 0.00 6 SER A O 5
ATOM 4547 N N . GLY A 1 7 ? -0.248 12.683 4.781 1.00 0.00 7 GLY A N 5
ATOM 4548 C CA . GLY A 1 7 ? -0.283 11.627 5.776 1.00 0.00 7 GLY A CA 5
ATOM 4549 C C . GLY A 1 7 ? -0.423 10.250 5.155 1.00 0.00 7 GLY A C 5
ATOM 4550 O O . GLY A 1 7 ? -1.400 9.545 5.406 1.00 0.00 7 GLY A O 5
ATOM 4554 N N . SER A 1 8 ? 0.556 9.868 4.342 1.00 0.00 8 SER A N 5
ATOM 4555 C CA . SER A 1 8 ? 0.536 8.569 3.679 1.00 0.00 8 SER A CA 5
ATOM 4556 C C . SER A 1 8 ? 1.620 7.654 4.242 1.00 0.00 8 SER A C 5
ATOM 4557 O O . SER A 1 8 ? 2.812 7.882 4.032 1.00 0.00 8 SER A O 5
ATOM 4565 N N . THR A 1 9 ? 1.197 6.618 4.960 1.00 0.00 9 THR A N 5
ATOM 4566 C CA . THR A 1 9 ? 2.130 5.669 5.554 1.00 0.00 9 THR A CA 5
ATOM 4567 C C . THR A 1 9 ? 1.909 4.264 5.007 1.00 0.00 9 THR A C 5
ATOM 4568 O O . THR A 1 9 ? 0.983 4.030 4.231 1.00 0.00 9 THR A O 5
ATOM 4579 N N . GLN A 1 10 ? 2.764 3.333 5.417 1.00 0.00 10 GLN A N 5
ATOM 4580 C CA . GLN A 1 10 ? 2.661 1.950 4.966 1.00 0.00 10 GLN A CA 5
ATOM 4581 C C . GLN A 1 10 ? 2.614 1.875 3.444 1.00 0.00 10 GLN A C 5
ATOM 4582 O O . GLN A 1 10 ? 2.004 0.970 2.874 1.00 0.00 10 GLN A O 5
ATOM 4596 N N . THR A 1 11 ? 3.262 2.834 2.789 1.00 0.00 11 THR A N 5
ATOM 4597 C CA . THR A 1 11 ? 3.293 2.878 1.332 1.00 0.00 11 THR A CA 5
ATOM 4598 C C . THR A 1 11 ? 3.484 1.485 0.744 1.00 0.00 11 THR A C 5
ATOM 4599 O O . THR A 1 11 ? 2.739 1.067 -0.142 1.00 0.00 11 THR A O 5
ATOM 4610 N N . ASP A 1 12 ? 4.486 0.769 1.243 1.00 0.00 12 ASP A N 5
ATOM 4611 C CA . ASP A 1 12 ? 4.774 -0.579 0.768 1.00 0.00 12 ASP A CA 5
ATOM 4612 C C . ASP A 1 12 ? 4.233 -1.624 1.738 1.00 0.00 12 ASP A C 5
ATOM 4613 O O . ASP A 1 12 ? 3.792 -2.698 1.328 1.00 0.00 12 ASP A O 5
ATOM 4622 N N . LYS A 1 13 ? 4.269 -1.303 3.026 1.00 0.00 13 LYS A N 5
ATOM 4623 C CA . LYS A 1 13 ? 3.782 -2.214 4.056 1.00 0.00 13 LYS A CA 5
ATOM 4624 C C . LYS A 1 13 ? 2.328 -2.596 3.801 1.00 0.00 13 LYS A C 5
ATOM 4625 O O . LYS A 1 13 ? 1.880 -3.672 4.197 1.00 0.00 13 LYS A O 5
ATOM 4644 N N . ALA A 1 14 ? 1.596 -1.709 3.134 1.00 0.00 14 ALA A N 5
ATOM 4645 C CA . ALA A 1 14 ? 0.193 -1.956 2.823 1.00 0.00 14 ALA A CA 5
ATOM 4646 C C . ALA A 1 14 ? 0.044 -3.121 1.850 1.00 0.00 14 ALA A C 5
ATOM 4647 O O . ALA A 1 14 ? -0.842 -3.963 2.005 1.00 0.00 14 ALA A O 5
ATOM 4654 N N . LEU A 1 15 ? 0.914 -3.164 0.848 1.00 0.00 15 LEU A N 5
ATOM 4655 C CA . LEU A 1 15 ? 0.879 -4.226 -0.152 1.00 0.00 15 LEU A CA 5
ATOM 4656 C C . LEU A 1 15 ? 0.759 -5.594 0.511 1.00 0.00 15 LEU A C 5
ATOM 4657 O O . LEU A 1 15 ? 0.061 -6.478 0.013 1.00 0.00 15 LEU A O 5
ATOM 4673 N N . TYR A 1 16 ? 1.442 -5.761 1.639 1.00 0.00 16 TYR A N 5
ATOM 4674 C CA . TYR A 1 16 ? 1.412 -7.021 2.371 1.00 0.00 16 TYR A CA 5
ATOM 4675 C C . TYR A 1 16 ? -0.004 -7.351 2.832 1.00 0.00 16 TYR A C 5
ATOM 4676 O O . TYR A 1 16 ? -0.579 -8.363 2.435 1.00 0.00 16 TYR A O 5
ATOM 4694 N N . ASN A 1 17 ? -0.562 -6.485 3.673 1.00 0.00 17 ASN A N 5
ATOM 4695 C CA . ASN A 1 17 ? -1.912 -6.683 4.189 1.00 0.00 17 ASN A CA 5
ATOM 4696 C C . ASN A 1 17 ? -2.827 -7.260 3.113 1.00 0.00 17 ASN A C 5
ATOM 4697 O O . ASN A 1 17 ? -3.750 -8.018 3.410 1.00 0.00 17 ASN A O 5
ATOM 4708 N N . ARG A 1 18 ? -2.563 -6.895 1.862 1.00 0.00 18 ARG A N 5
ATOM 4709 C CA . ARG A 1 18 ? -3.363 -7.375 0.742 1.00 0.00 18 ARG A CA 5
ATOM 4710 C C . ARG A 1 18 ? -2.801 -8.684 0.195 1.00 0.00 18 ARG A C 5
ATOM 4711 O O . ARG A 1 18 ? -3.546 -9.628 -0.075 1.00 0.00 18 ARG A O 5
ATOM 4732 N N . LEU A 1 19 ? -1.484 -8.734 0.032 1.00 0.00 19 LEU A N 5
ATOM 4733 C CA . LEU A 1 19 ? -0.821 -9.926 -0.484 1.00 0.00 19 LEU A CA 5
ATOM 4734 C C . LEU A 1 19 ? -1.074 -11.126 0.423 1.00 0.00 19 LEU A C 5
ATOM 4735 O O . LEU A 1 19 ? -1.620 -12.141 -0.010 1.00 0.00 19 LEU A O 5
ATOM 4751 N N . VAL A 1 20 ? -0.676 -11.002 1.685 1.00 0.00 20 VAL A N 5
ATOM 4752 C CA . VAL A 1 20 ? -0.863 -12.074 2.655 1.00 0.00 20 VAL A CA 5
ATOM 4753 C C . VAL A 1 20 ? -1.921 -11.703 3.688 1.00 0.00 20 VAL A C 5
ATOM 4754 O O . VAL A 1 20 ? -1.615 -11.308 4.813 1.00 0.00 20 VAL A O 5
ATOM 4767 N N . PRO A 1 21 ? -3.198 -11.832 3.299 1.00 0.00 21 PRO A N 5
ATOM 4768 C CA . PRO A 1 21 ? -4.329 -11.516 4.177 1.00 0.00 21 PRO A CA 5
ATOM 4769 C C . PRO A 1 21 ? -4.473 -12.516 5.318 1.00 0.00 21 PRO A C 5
ATOM 4770 O O . PRO A 1 21 ? -3.750 -13.511 5.381 1.00 0.00 21 PRO A O 5
ATOM 4781 N N . LEU A 1 22 ? -5.411 -12.246 6.220 1.00 0.00 22 LEU A N 5
ATOM 4782 C CA . LEU A 1 22 ? -5.651 -13.123 7.360 1.00 0.00 22 LEU A CA 5
ATOM 4783 C C . LEU A 1 22 ? -7.102 -13.593 7.390 1.00 0.00 22 LEU A C 5
ATOM 4784 O O . LEU A 1 22 ? -8.001 -12.844 7.772 1.00 0.00 22 LEU A O 5
ATOM 4800 N N . VAL A 1 23 ? -7.323 -14.840 6.985 1.00 0.00 23 VAL A N 5
ATOM 4801 C CA . VAL A 1 23 ? -8.664 -15.412 6.969 1.00 0.00 23 VAL A CA 5
ATOM 4802 C C . VAL A 1 23 ? -8.773 -16.586 7.936 1.00 0.00 23 VAL A C 5
ATOM 4803 O O . VAL A 1 23 ? -9.843 -16.858 8.479 1.00 0.00 23 VAL A O 5
ATOM 4816 N N . ASN A 1 24 ? -7.658 -17.277 8.1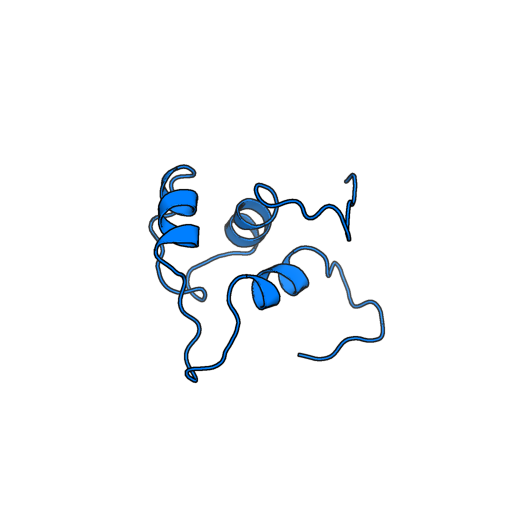48 1.00 0.00 24 ASN A N 5
ATOM 4817 C CA . ASN A 1 24 ? -7.628 -18.422 9.050 1.00 0.00 24 ASN A CA 5
ATOM 4818 C C . ASN A 1 24 ? -7.130 -18.012 10.433 1.00 0.00 24 ASN A C 5
ATOM 4819 O O . ASN A 1 24 ? -7.543 -18.576 11.445 1.00 0.00 24 ASN A O 5
ATOM 4830 N N . GLY A 1 25 ? -6.241 -17.024 10.467 1.00 0.00 25 GLY A N 5
ATOM 4831 C CA . GLY A 1 25 ? -5.702 -16.554 11.730 1.00 0.00 25 GLY A CA 5
ATOM 4832 C C . GLY A 1 25 ? -4.186 -16.541 11.745 1.00 0.00 25 GLY A C 5
ATOM 4833 O O . GLY A 1 25 ? -3.569 -16.489 12.808 1.00 0.00 25 GLY A O 5
ATOM 4837 N N . VAL A 1 26 ? -3.584 -16.591 10.561 1.00 0.00 26 VAL A N 5
ATOM 4838 C CA . VAL A 1 26 ? -2.131 -16.585 10.441 1.00 0.00 26 VAL A CA 5
ATOM 4839 C C . VAL A 1 26 ? -1.694 -16.060 9.078 1.00 0.00 26 VAL A C 5
ATOM 4840 O O . VAL A 1 26 ? -2.073 -16.605 8.041 1.00 0.00 26 VAL A O 5
ATOM 4853 N N . ARG A 1 27 ? -0.893 -14.999 9.088 1.00 0.00 27 ARG A N 5
ATOM 4854 C CA . ARG A 1 27 ? -0.405 -14.400 7.852 1.00 0.00 27 ARG A CA 5
ATOM 4855 C C . ARG A 1 27 ? 0.766 -15.198 7.286 1.00 0.00 27 ARG A C 5
ATOM 4856 O O . ARG A 1 27 ? 1.926 -14.835 7.478 1.00 0.00 27 ARG A O 5
ATOM 4877 N N . GLU A 1 28 ? 0.453 -16.286 6.590 1.00 0.00 28 GLU A N 5
ATOM 4878 C CA . GLU A 1 28 ? 1.479 -17.136 5.999 1.00 0.00 28 GLU A CA 5
ATOM 4879 C C . GLU A 1 28 ? 1.466 -17.026 4.477 1.00 0.00 28 GLU A C 5
ATOM 4880 O O . GLU A 1 28 ? 0.405 -16.929 3.859 1.00 0.00 28 GLU A O 5
ATOM 4892 N N . PHE A 1 29 ? 2.652 -17.040 3.878 1.00 0.00 29 PHE A N 5
ATOM 4893 C CA . PHE A 1 29 ? 2.779 -16.941 2.429 1.00 0.00 29 PHE A CA 5
ATOM 4894 C C . PHE A 1 29 ? 2.192 -18.173 1.745 1.00 0.00 29 PHE A C 5
ATOM 4895 O O . PHE A 1 29 ? 1.674 -19.074 2.405 1.00 0.00 29 PHE A O 5
ATOM 4912 N N . SER A 1 30 ? 2.278 -18.204 0.419 1.00 0.00 30 SER A N 5
ATOM 4913 C CA . SER A 1 30 ? 1.752 -19.322 -0.355 1.00 0.00 30 SER A CA 5
ATOM 4914 C C . SER A 1 30 ? 2.738 -19.742 -1.441 1.00 0.00 30 SER A C 5
ATOM 4915 O O . SER A 1 30 ? 3.614 -18.970 -1.830 1.00 0.00 30 SER A O 5
ATOM 4923 N N . GLU A 1 31 ? 2.586 -20.970 -1.926 1.00 0.00 31 GLU A N 5
ATOM 4924 C CA . GLU A 1 31 ? 3.464 -21.493 -2.966 1.00 0.00 31 GLU A CA 5
ATOM 4925 C C . GLU A 1 31 ? 3.793 -20.414 -3.994 1.00 0.00 31 GLU A C 5
ATOM 4926 O O . GLU A 1 31 ? 4.926 -20.316 -4.464 1.00 0.00 31 GLU A O 5
ATOM 4938 N N . ILE A 1 32 ? 2.794 -19.608 -4.337 1.00 0.00 32 ILE A N 5
ATOM 4939 C CA . ILE A 1 32 ? 2.977 -18.536 -5.307 1.00 0.00 32 ILE A CA 5
ATOM 4940 C C . ILE A 1 32 ? 3.980 -17.504 -4.803 1.00 0.00 32 ILE A C 5
ATOM 4941 O O . ILE A 1 32 ? 4.974 -17.214 -5.469 1.00 0.00 32 ILE A O 5
ATOM 4957 N N . GLN A 1 33 ? 3.712 -16.953 -3.624 1.00 0.00 33 GLN A N 5
ATOM 4958 C CA . GLN A 1 33 ? 4.592 -15.953 -3.030 1.00 0.00 33 GLN A CA 5
ATOM 4959 C C . GLN A 1 33 ? 6.004 -16.504 -2.859 1.00 0.00 33 GLN A C 5
ATOM 4960 O O . GLN A 1 33 ? 6.978 -15.895 -3.304 1.00 0.00 33 GLN A O 5
ATOM 4974 N N . LEU A 1 34 ? 6.109 -17.659 -2.211 1.00 0.00 34 LEU A N 5
ATOM 4975 C CA . LEU A 1 34 ? 7.402 -18.293 -1.981 1.00 0.00 34 LEU A CA 5
ATOM 4976 C C . LEU A 1 34 ? 8.185 -18.423 -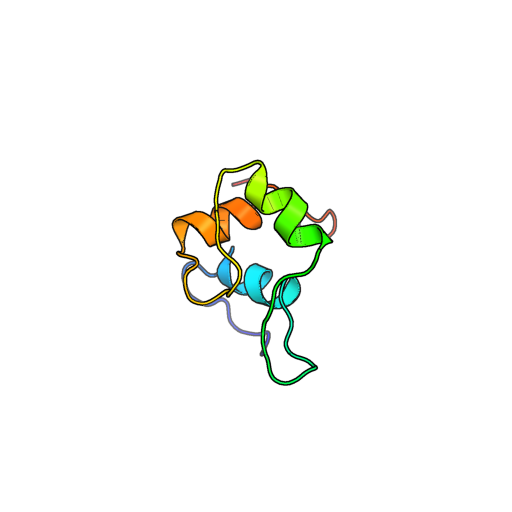3.283 1.00 0.00 34 LEU A C 5
ATOM 4977 O O . LEU A 1 34 ? 9.214 -17.774 -3.468 1.00 0.00 34 LEU A O 5
ATOM 4993 N N . SER A 1 35 ? 7.688 -19.264 -4.185 1.00 0.00 35 SER A N 5
ATOM 4994 C CA . SER A 1 35 ? 8.342 -19.480 -5.470 1.00 0.00 35 SER A CA 5
ATOM 4995 C C . SER A 1 35 ? 8.943 -18.182 -5.999 1.00 0.00 35 SER A C 5
ATOM 4996 O O . SER A 1 35 ? 9.943 -18.195 -6.717 1.00 0.00 35 SER A O 5
ATOM 5004 N N . ARG A 1 36 ? 8.325 -17.061 -5.639 1.00 0.00 36 ARG A N 5
ATOM 5005 C CA . ARG A 1 36 ? 8.798 -15.754 -6.078 1.00 0.00 36 ARG A CA 5
ATOM 5006 C C . ARG A 1 36 ? 9.883 -15.226 -5.144 1.00 0.00 36 ARG A C 5
ATOM 5007 O O . ARG A 1 36 ? 10.926 -14.749 -5.594 1.00 0.00 36 ARG A O 5
ATOM 5028 N N . LEU A 1 37 ? 9.631 -15.314 -3.843 1.00 0.00 37 LEU A N 5
ATOM 5029 C CA . LEU A 1 37 ? 10.586 -14.845 -2.845 1.00 0.00 37 LEU A CA 5
ATOM 5030 C C . LEU A 1 37 ? 11.928 -15.553 -3.001 1.00 0.00 37 LEU A C 5
ATOM 5031 O O . LEU A 1 37 ? 12.984 -14.961 -2.781 1.00 0.00 37 LEU A O 5
ATOM 5047 N N . LYS A 1 38 ? 11.879 -16.825 -3.384 1.00 0.00 38 LYS A N 5
ATOM 5048 C CA . LYS A 1 38 ? 13.090 -17.614 -3.573 1.00 0.00 38 LYS A CA 5
ATOM 5049 C C . LYS A 1 38 ? 13.977 -16.999 -4.651 1.00 0.00 38 LYS A C 5
ATOM 5050 O O . LYS A 1 38 ? 15.175 -16.799 -4.445 1.00 0.00 38 LYS A O 5
ATOM 5069 N N . LYS A 1 39 ? 13.383 -16.700 -5.801 1.00 0.00 39 LYS A N 5
ATOM 5070 C CA . LYS A 1 39 ? 14.117 -16.105 -6.911 1.00 0.00 39 LYS A CA 5
ATOM 5071 C C . LYS A 1 39 ? 14.985 -14.946 -6.430 1.00 0.00 39 LYS A C 5
ATOM 5072 O O . LYS A 1 39 ? 16.183 -14.896 -6.711 1.00 0.00 39 LYS A O 5
ATOM 5091 N N . LEU A 1 40 ? 14.373 -14.017 -5.704 1.00 0.00 40 LEU A N 5
ATOM 5092 C CA . LEU A 1 40 ? 15.090 -12.859 -5.183 1.00 0.00 40 LEU A CA 5
ATOM 5093 C C . LEU A 1 40 ? 16.239 -13.292 -4.278 1.00 0.00 40 LEU A C 5
ATOM 5094 O O . LEU A 1 40 ? 17.281 -12.640 -4.226 1.00 0.00 40 LEU A O 5
ATOM 5110 N N . GLY A 1 41 ? 16.042 -14.398 -3.568 1.00 0.00 41 GLY A N 5
ATOM 5111 C CA . GLY A 1 41 ? 17.071 -14.901 -2.676 1.00 0.00 41 GLY A CA 5
ATOM 5112 C C . GLY A 1 41 ? 16.722 -14.698 -1.215 1.00 0.00 41 GLY A C 5
ATOM 5113 O O . GLY A 1 41 ? 17.607 -14.655 -0.359 1.00 0.00 41 GLY A O 5
ATOM 5117 N N . ILE A 1 42 ? 15.431 -14.571 -0.929 1.00 0.00 42 ILE A N 5
ATOM 5118 C CA . ILE A 1 42 ? 14.968 -14.371 0.438 1.00 0.00 42 ILE A CA 5
ATOM 5119 C C . ILE A 1 42 ? 14.508 -15.685 1.061 1.00 0.00 42 ILE A C 5
ATOM 5120 O O . ILE A 1 42 ? 13.400 -16.154 0.799 1.00 0.00 42 ILE A O 5
ATOM 5136 N N . HIS A 1 43 ? 15.366 -16.275 1.887 1.00 0.00 43 HIS A N 5
ATOM 5137 C CA . HIS A 1 43 ? 15.047 -17.534 2.550 1.00 0.00 43 HIS A CA 5
ATOM 5138 C C . HIS A 1 43 ? 14.165 -17.297 3.772 1.00 0.00 43 HIS A C 5
ATOM 5139 O O . HIS A 1 43 ? 14.456 -17.784 4.865 1.00 0.00 43 HIS A O 5
ATOM 5154 N N . LYS A 1 44 ? 13.087 -16.545 3.581 1.00 0.00 44 LYS A N 5
ATOM 5155 C CA . LYS A 1 44 ? 12.162 -16.242 4.667 1.00 0.00 44 LYS A CA 5
ATOM 5156 C C . LYS A 1 44 ? 10.758 -16.743 4.341 1.00 0.00 44 LYS A C 5
ATOM 5157 O O . LYS A 1 44 ? 10.235 -16.493 3.254 1.00 0.00 44 LYS A O 5
ATOM 5176 N N . THR A 1 45 ? 10.152 -17.450 5.289 1.00 0.00 45 THR A N 5
ATOM 5177 C CA . THR A 1 45 ? 8.809 -17.985 5.103 1.00 0.00 45 THR A CA 5
ATOM 5178 C C . THR A 1 45 ? 7.811 -17.300 6.030 1.00 0.00 45 THR A C 5
ATOM 5179 O O . THR A 1 45 ? 6.858 -17.922 6.500 1.00 0.00 45 THR A O 5
ATOM 5190 N N . ASP A 1 46 ? 8.035 -16.017 6.288 1.00 0.00 46 ASP A N 5
ATOM 5191 C CA . ASP A 1 46 ? 7.154 -15.247 7.158 1.00 0.00 46 ASP A CA 5
ATOM 5192 C C . ASP A 1 46 ? 7.167 -13.770 6.776 1.00 0.00 46 ASP A C 5
ATOM 5193 O O . ASP A 1 46 ? 8.210 -13.192 6.470 1.00 0.00 46 ASP A O 5
ATOM 5202 N N . PRO A 1 47 ? 5.981 -13.143 6.792 1.00 0.00 47 PRO A N 5
ATOM 5203 C CA . PRO A 1 47 ? 5.830 -11.726 6.449 1.00 0.00 47 PRO A CA 5
ATOM 5204 C C . PRO A 1 47 ? 6.441 -10.807 7.502 1.00 0.00 47 PRO A C 5
ATOM 5205 O O . PRO A 1 47 ? 6.399 -9.584 7.370 1.00 0.00 47 PRO A O 5
ATOM 5216 N N . SER A 1 48 ? 7.008 -11.404 8.545 1.00 0.00 48 SER A N 5
ATOM 5217 C CA . SER A 1 48 ? 7.624 -10.638 9.622 1.00 0.00 48 SER A CA 5
ATOM 5218 C C . SER A 1 48 ? 9.146 -10.672 9.511 1.00 0.00 48 SER A C 5
ATOM 5219 O O . SER A 1 48 ? 9.818 -9.659 9.706 1.00 0.00 48 SER A O 5
ATOM 5227 N N . THR A 1 49 ? 9.683 -11.847 9.197 1.00 0.00 49 THR A N 5
ATOM 5228 C CA . THR A 1 49 ? 11.125 -12.016 9.061 1.00 0.00 49 THR A CA 5
ATOM 5229 C C . THR A 1 49 ? 11.683 -11.114 7.966 1.00 0.00 49 THR A C 5
ATOM 5230 O O . THR A 1 49 ? 12.868 -10.776 7.970 1.00 0.00 49 THR A O 5
ATOM 5241 N N . LEU A 1 50 ? 10.824 -10.726 7.030 1.00 0.00 50 LEU A N 5
ATOM 5242 C CA . LEU A 1 50 ? 11.232 -9.861 5.928 1.00 0.00 50 LEU A CA 5
ATOM 5243 C C . LEU A 1 50 ? 11.417 -8.424 6.404 1.00 0.00 50 LEU A C 5
ATOM 5244 O O . LEU A 1 50 ? 10.575 -7.882 7.120 1.00 0.00 50 LEU A O 5
ATOM 5260 N N . THR A 1 51 ? 12.524 -7.810 5.999 1.00 0.00 51 THR A N 5
ATOM 5261 C CA . THR A 1 51 ? 12.820 -6.435 6.382 1.00 0.00 51 THR A CA 5
ATOM 5262 C C . THR A 1 51 ? 12.299 -5.450 5.342 1.00 0.00 51 THR A C 5
ATOM 5263 O O . THR A 1 51 ? 12.131 -5.799 4.174 1.00 0.00 51 THR A O 5
ATOM 5274 N N . GLU A 1 52 ? 12.046 -4.219 5.774 1.00 0.00 52 GLU A N 5
ATOM 5275 C CA . GLU A 1 52 ? 11.544 -3.184 4.879 1.00 0.00 52 GLU A CA 5
ATOM 5276 C C . GLU A 1 52 ? 12.124 -3.348 3.477 1.00 0.00 52 GLU A C 5
ATOM 5277 O O . GLU A 1 52 ? 11.390 -3.382 2.491 1.00 0.00 52 GLU A O 5
ATOM 5289 N N . GLU A 1 53 ? 13.447 -3.450 3.399 1.00 0.00 53 GLU A N 5
ATOM 5290 C CA . GLU A 1 53 ? 14.127 -3.609 2.119 1.00 0.00 53 GLU A CA 5
ATOM 5291 C C . GLU A 1 53 ? 13.484 -4.724 1.298 1.00 0.00 53 GLU A C 5
ATOM 5292 O O . GLU A 1 53 ? 13.198 -4.550 0.114 1.00 0.00 53 GLU A O 5
ATOM 5304 N N . GLU A 1 54 ? 13.262 -5.868 1.936 1.00 0.00 54 GLU A N 5
ATOM 5305 C CA . GLU A 1 54 ? 12.655 -7.012 1.264 1.00 0.00 54 GLU A CA 5
ATOM 5306 C C . GLU A 1 54 ? 11.168 -6.772 1.018 1.00 0.00 54 GLU A C 5
ATOM 5307 O O . GLU A 1 54 ? 10.628 -7.163 -0.016 1.00 0.00 54 GLU A O 5
ATOM 5319 N N . VAL A 1 55 ? 10.512 -6.127 1.978 1.00 0.00 55 VAL A N 5
ATOM 5320 C CA . VAL A 1 55 ? 9.088 -5.834 1.866 1.00 0.00 55 VAL A CA 5
ATOM 5321 C C . VAL A 1 55 ? 8.788 -5.043 0.598 1.00 0.00 55 VAL A C 5
ATOM 5322 O O . VAL A 1 55 ? 7.910 -5.412 -0.182 1.00 0.00 55 VAL A O 5
ATOM 5335 N N . ARG A 1 56 ? 9.522 -3.953 0.399 1.00 0.00 56 ARG A N 5
ATOM 5336 C CA . ARG A 1 56 ? 9.334 -3.109 -0.775 1.00 0.00 56 ARG A CA 5
ATOM 5337 C C . ARG A 1 56 ? 9.469 -3.924 -2.058 1.00 0.00 56 ARG A C 5
ATOM 5338 O O . ARG A 1 56 ? 8.650 -3.808 -2.970 1.00 0.00 56 ARG A O 5
ATOM 5359 N N . LYS A 1 57 ? 10.510 -4.747 -2.123 1.00 0.00 57 LYS A N 5
ATOM 5360 C CA . LYS A 1 57 ? 10.754 -5.582 -3.293 1.00 0.00 57 LYS A CA 5
ATOM 5361 C C . LYS A 1 57 ? 9.639 -6.607 -3.472 1.00 0.00 57 LYS A C 5
ATOM 5362 O O . LYS A 1 57 ? 8.934 -6.603 -4.482 1.00 0.00 57 LYS A O 5
ATOM 5381 N N . PHE A 1 58 ? 9.483 -7.484 -2.485 1.00 0.00 58 PHE A N 5
ATOM 5382 C CA . PHE A 1 58 ? 8.452 -8.514 -2.534 1.00 0.00 58 PHE A CA 5
ATOM 5383 C C . PHE A 1 58 ? 7.104 -7.918 -2.929 1.00 0.00 58 PHE A C 5
ATOM 5384 O O . PHE A 1 58 ? 6.443 -8.403 -3.847 1.00 0.00 58 PHE A O 5
ATOM 5401 N N . ALA A 1 59 ? 6.703 -6.862 -2.228 1.00 0.00 59 ALA A N 5
ATOM 5402 C CA . ALA A 1 59 ? 5.436 -6.198 -2.505 1.00 0.00 59 ALA A CA 5
ATOM 5403 C C . ALA A 1 59 ? 5.422 -5.605 -3.910 1.00 0.00 59 ALA A C 5
ATOM 5404 O O . ALA A 1 59 ? 4.451 -5.762 -4.650 1.00 0.00 59 ALA A O 5
ATOM 5411 N N . ARG A 1 60 ? 6.505 -4.925 -4.271 1.00 0.00 60 ARG A N 5
ATOM 5412 C CA . ARG A 1 60 ? 6.616 -4.307 -5.587 1.00 0.00 60 ARG A CA 5
ATOM 5413 C C . ARG A 1 60 ? 6.137 -5.262 -6.677 1.00 0.00 60 ARG A C 5
ATOM 5414 O O . ARG A 1 60 ? 5.473 -4.850 -7.630 1.00 0.00 60 ARG A O 5
ATOM 5435 N N . LEU A 1 61 ? 6.479 -6.537 -6.532 1.00 0.00 61 LEU A N 5
ATOM 5436 C CA . LEU A 1 61 ? 6.085 -7.551 -7.504 1.00 0.00 61 LEU A CA 5
ATOM 5437 C C . LEU A 1 61 ? 4.631 -7.364 -7.926 1.00 0.00 61 LEU A C 5
ATOM 5438 O O . LEU A 1 61 ? 4.327 -7.273 -9.115 1.00 0.00 61 LEU A O 5
ATOM 5454 N N . ASN A 1 62 ? 3.738 -7.305 -6.944 1.00 0.00 62 ASN A N 5
ATOM 5455 C CA . ASN A 1 62 ? 2.316 -7.127 -7.214 1.00 0.00 62 ASN A CA 5
ATOM 5456 C C . ASN A 1 62 ? 1.804 -5.827 -6.600 1.00 0.00 62 ASN A C 5
ATOM 5457 O O . ASN A 1 62 ? 1.758 -5.681 -5.379 1.00 0.00 62 ASN A O 5
ATOM 5468 N N . ILE A 1 63 ? 1.421 -4.886 -7.457 1.00 0.00 63 ILE A N 5
ATOM 5469 C CA . ILE A 1 63 ? 0.911 -3.599 -6.999 1.00 0.00 63 ILE A CA 5
ATOM 5470 C C . ILE A 1 63 ? -0.539 -3.399 -7.427 1.00 0.00 63 ILE A C 5
ATOM 5471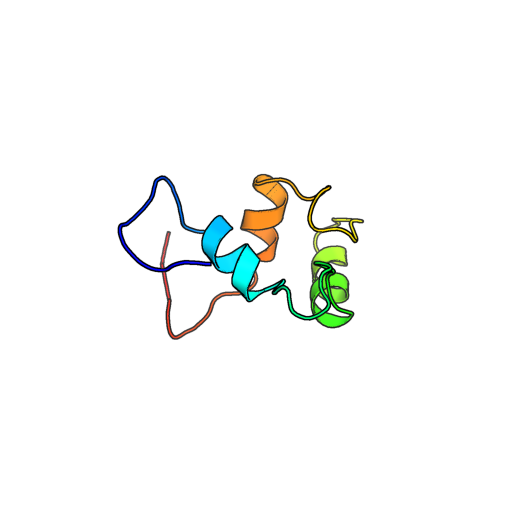 O O . ILE A 1 63 ? -0.860 -3.453 -8.614 1.00 0.00 63 ILE A O 5
ATOM 5487 N N . ASP A 1 64 ? -1.410 -3.165 -6.452 1.00 0.00 64 ASP A N 5
ATOM 5488 C CA . ASP A 1 64 ? -2.827 -2.953 -6.727 1.00 0.00 64 ASP A CA 5
ATOM 5489 C C . ASP A 1 64 ? -3.054 -1.601 -7.397 1.00 0.00 64 ASP A C 5
ATOM 5490 O O . ASP A 1 64 ? -2.269 -0.665 -7.244 1.00 0.00 64 ASP A O 5
ATOM 5499 N N . PRO A 1 65 ? -4.152 -1.496 -8.159 1.00 0.00 65 PRO A N 5
ATOM 5500 C CA . PRO A 1 65 ? -4.508 -0.263 -8.869 1.00 0.00 65 PRO A CA 5
ATOM 5501 C C . PRO A 1 65 ? -4.941 0.848 -7.919 1.00 0.00 65 PRO A C 5
ATOM 5502 O O . PRO A 1 65 ? -5.011 2.015 -8.304 1.00 0.00 65 PRO A O 5
ATOM 5513 N N . ALA A 1 66 ? -5.230 0.478 -6.675 1.00 0.00 66 ALA A N 5
ATOM 5514 C CA . ALA A 1 66 ? -5.653 1.445 -5.670 1.00 0.00 66 ALA A CA 5
ATOM 5515 C C . ALA A 1 66 ? -4.453 2.140 -5.036 1.00 0.00 66 ALA A C 5
ATOM 5516 O O . ALA A 1 66 ? -4.578 3.227 -4.472 1.00 0.00 66 ALA A O 5
ATOM 5523 N N . THR A 1 67 ? -3.289 1.505 -5.132 1.00 0.00 67 THR A N 5
ATOM 5524 C CA . THR A 1 67 ? -2.066 2.061 -4.566 1.00 0.00 67 THR A CA 5
ATOM 5525 C C . THR A 1 67 ? -1.329 2.919 -5.588 1.00 0.00 67 THR A C 5
ATOM 5526 O O . THR A 1 67 ? -0.165 3.270 -5.392 1.00 0.00 67 THR A O 5
ATOM 5537 N N . ILE A 1 68 ? -2.013 3.253 -6.677 1.00 0.00 68 ILE A N 5
ATOM 5538 C CA . ILE A 1 68 ? -1.422 4.071 -7.728 1.00 0.00 68 ILE A CA 5
ATOM 5539 C C . ILE A 1 68 ? -1.513 5.555 -7.387 1.00 0.00 68 ILE A C 5
ATOM 5540 O O . ILE A 1 68 ? -2.355 6.276 -7.924 1.00 0.00 68 ILE A O 5
ATOM 5556 N N . THR A 1 69 ? -0.641 6.006 -6.491 1.00 0.00 69 THR A N 5
ATOM 5557 C CA . THR A 1 69 ? -0.622 7.403 -6.079 1.00 0.00 69 THR A CA 5
ATOM 5558 C C . THR A 1 69 ? 0.494 8.169 -6.780 1.00 0.00 69 THR A C 5
ATOM 5559 O O . THR A 1 69 ? 1.155 9.013 -6.175 1.00 0.00 69 THR A O 5
ATOM 5570 N N . TRP A 1 70 ? 0.699 7.869 -8.057 1.00 0.00 70 TRP A N 5
ATOM 5571 C CA . TRP A 1 70 ? 1.736 8.531 -8.841 1.00 0.00 70 TRP A CA 5
ATOM 5572 C C . TRP A 1 70 ? 1.200 8.956 -10.204 1.00 0.00 70 TRP A C 5
ATOM 5573 O O . TRP A 1 70 ? 1.392 8.260 -11.200 1.00 0.00 70 TRP A O 5
ATOM 5594 N N . GLN A 1 71 ? 0.529 10.103 -10.239 1.00 0.00 71 GLN A N 5
ATOM 5595 C CA . GLN A 1 71 ? -0.034 10.620 -11.481 1.00 0.00 71 GLN A CA 5
ATOM 5596 C C . GLN A 1 71 ? 1.037 10.724 -12.562 1.00 0.00 71 GLN A C 5
ATOM 5597 O O . GLN A 1 71 ? 0.755 11.119 -13.694 1.00 0.00 71 GLN A O 5
ATOM 5611 N N . GLY A 1 1 ? -14.244 0.389 -2.835 1.00 0.00 1 GLY A N 6
ATOM 5612 C CA . GLY A 1 1 ? -14.995 1.621 -2.681 1.00 0.00 1 GLY A CA 6
ATOM 5613 C C . GLY A 1 1 ? -14.418 2.758 -3.502 1.00 0.00 1 GLY A C 6
ATOM 5614 O O . GLY A 1 1 ? -14.013 2.561 -4.647 1.00 0.00 1 GLY A O 6
ATOM 5618 N N . SER A 1 2 ? -14.383 3.950 -2.916 1.00 0.00 2 SER A N 6
ATOM 5619 C CA . SER A 1 2 ? -13.857 5.124 -3.603 1.00 0.00 2 SER A CA 6
ATOM 5620 C C . SER A 1 2 ? -13.092 6.023 -2.635 1.00 0.00 2 SER A C 6
ATOM 5621 O O . SER A 1 2 ? -13.600 6.385 -1.574 1.00 0.00 2 SER A O 6
ATOM 5629 N N . SER A 1 3 ? -11.868 6.378 -3.010 1.00 0.00 3 SER A N 6
ATOM 5630 C CA . SER A 1 3 ? -11.030 7.230 -2.175 1.00 0.00 3 SER A CA 6
ATOM 5631 C C . SER A 1 3 ? -9.857 7.790 -2.975 1.00 0.00 3 SER A C 6
ATOM 5632 O O . SER A 1 3 ? -9.539 7.300 -4.058 1.00 0.00 3 SER A O 6
ATOM 5640 N N . GLY A 1 4 ? -9.217 8.822 -2.432 1.00 0.00 4 GLY A N 6
ATOM 5641 C CA . GLY A 1 4 ? -8.087 9.432 -3.108 1.00 0.00 4 GLY A CA 6
ATOM 5642 C C . GLY A 1 4 ? -6.759 8.873 -2.637 1.00 0.00 4 GLY A C 6
ATOM 5643 O O . GLY A 1 4 ? -6.698 8.160 -1.635 1.00 0.00 4 GLY A O 6
ATOM 5647 N N . SER A 1 5 ? -5.693 9.196 -3.362 1.00 0.00 5 SER A N 6
ATOM 5648 C CA . SER A 1 5 ? -4.360 8.716 -3.016 1.00 0.00 5 SER A CA 6
ATOM 5649 C C . SER A 1 5 ? -3.404 9.884 -2.790 1.00 0.00 5 SER A C 6
ATOM 5650 O O . SER A 1 5 ? -3.581 10.963 -3.354 1.00 0.00 5 SER A O 6
ATOM 5658 N N . SER A 1 6 ? -2.390 9.658 -1.960 1.00 0.00 6 SER A N 6
ATOM 5659 C CA . SER A 1 6 ? -1.408 10.692 -1.655 1.00 0.00 6 SER A CA 6
ATOM 5660 C C . SER A 1 6 ? -0.227 10.108 -0.885 1.00 0.00 6 SER A C 6
ATOM 5661 O O . SER A 1 6 ? -0.226 8.931 -0.527 1.00 0.00 6 SER A O 6
ATOM 5669 N N . GLY A 1 7 ? 0.778 10.942 -0.634 1.00 0.00 7 GLY A N 6
ATOM 5670 C CA . GLY A 1 7 ? 1.951 10.492 0.092 1.00 0.00 7 GLY A CA 6
ATOM 5671 C C . GLY A 1 7 ? 1.600 9.835 1.412 1.00 0.00 7 GLY A C 6
ATOM 5672 O O . GLY A 1 7 ? 1.226 10.512 2.370 1.00 0.00 7 GLY A O 6
ATOM 5676 N N . SER A 1 8 ? 1.719 8.512 1.463 1.00 0.00 8 SER A N 6
ATOM 5677 C CA . SER A 1 8 ? 1.405 7.763 2.674 1.00 0.00 8 SER A CA 6
ATOM 5678 C C . SER A 1 8 ? 2.646 7.055 3.211 1.00 0.00 8 SER A C 6
ATOM 5679 O O . SER A 1 8 ? 3.596 6.795 2.473 1.00 0.00 8 SER A O 6
ATOM 5687 N N . THR A 1 9 ? 2.630 6.747 4.505 1.00 0.00 9 THR A N 6
ATOM 5688 C CA . THR A 1 9 ? 3.753 6.071 5.143 1.00 0.00 9 THR A CA 6
ATOM 5689 C C . THR A 1 9 ? 3.701 4.568 4.897 1.00 0.00 9 THR A C 6
ATOM 5690 O O . THR A 1 9 ? 4.723 3.885 4.955 1.00 0.00 9 THR A O 6
ATOM 5701 N N . GLN A 1 10 ? 2.504 4.058 4.623 1.00 0.00 10 GLN A N 6
ATOM 5702 C CA . GLN A 1 10 ? 2.321 2.634 4.368 1.00 0.00 10 GLN A CA 6
ATOM 5703 C C . GLN A 1 10 ? 2.282 2.349 2.871 1.00 0.00 10 GLN A C 6
ATOM 5704 O O . GLN A 1 10 ? 1.595 1.432 2.419 1.00 0.00 10 GLN A O 6
ATOM 5718 N N . THR A 1 11 ? 3.024 3.142 2.103 1.00 0.00 11 THR A N 6
ATOM 5719 C CA . THR A 1 11 ? 3.074 2.976 0.656 1.00 0.00 11 THR A CA 6
ATOM 5720 C C . THR A 1 11 ? 3.133 1.502 0.273 1.00 0.00 11 THR A C 6
ATOM 5721 O O . THR A 1 11 ? 2.247 0.993 -0.413 1.00 0.00 11 THR A O 6
ATOM 5732 N N . ASP A 1 12 ? 4.181 0.820 0.722 1.00 0.00 12 ASP A N 6
ATOM 5733 C CA . ASP A 1 12 ? 4.354 -0.598 0.428 1.00 0.00 12 ASP A CA 6
ATOM 5734 C C . ASP A 1 12 ? 3.697 -1.460 1.501 1.00 0.00 12 ASP A C 6
ATOM 5735 O O . ASP A 1 12 ? 3.155 -2.527 1.211 1.00 0.00 12 ASP A O 6
ATOM 5744 N N . LYS A 1 13 ? 3.749 -0.991 2.743 1.00 0.00 13 LYS A N 6
ATOM 5745 C CA . LYS A 1 13 ? 3.159 -1.717 3.861 1.00 0.00 13 LYS A CA 6
ATOM 5746 C C . LYS A 1 13 ? 1.701 -2.063 3.577 1.00 0.00 13 LYS A C 6
ATOM 5747 O O . LYS A 1 13 ? 1.191 -3.079 4.048 1.00 0.00 13 LYS A O 6
ATOM 5766 N N . ALA A 1 14 ? 1.036 -1.211 2.804 1.00 0.00 14 ALA A N 6
ATOM 5767 C CA . ALA A 1 14 ? -0.362 -1.428 2.454 1.00 0.00 14 ALA A CA 6
ATOM 5768 C C . ALA A 1 14 ? -0.532 -2.706 1.638 1.00 0.00 14 ALA A C 6
ATOM 5769 O O . ALA A 1 14 ? -1.528 -3.416 1.779 1.00 0.00 14 ALA A O 6
ATOM 5776 N N . LEU A 1 15 ? 0.445 -2.991 0.785 1.00 0.00 15 LEU A N 6
ATOM 5777 C CA . LEU A 1 15 ? 0.403 -4.183 -0.055 1.00 0.00 15 LEU A CA 6
ATOM 5778 C C . LEU A 1 15 ? 0.759 -5.429 0.750 1.00 0.00 15 LEU A C 6
ATOM 5779 O O . LEU A 1 15 ? -0.018 -6.382 0.815 1.00 0.00 15 LEU A O 6
ATOM 5795 N N . TYR A 1 16 ? 1.938 -5.414 1.363 1.00 0.00 16 TYR A N 6
ATOM 5796 C CA . TYR A 1 16 ? 2.397 -6.543 2.164 1.00 0.00 16 TYR A CA 6
ATOM 5797 C C . TYR A 1 16 ? 1.234 -7.192 2.908 1.00 0.00 16 TYR A C 6
ATOM 5798 O O . TYR A 1 16 ? 1.067 -8.410 2.879 1.00 0.00 16 TYR A O 6
ATOM 5816 N N . ASN A 1 17 ? 0.432 -6.368 3.573 1.00 0.00 17 ASN A N 6
ATOM 5817 C CA . ASN A 1 17 ? -0.716 -6.860 4.326 1.00 0.00 17 ASN A CA 6
ATOM 5818 C C . ASN A 1 17 ? -1.700 -7.580 3.408 1.00 0.00 17 ASN A C 6
ATOM 5819 O O . ASN A 1 17 ? -2.243 -8.626 3.762 1.00 0.00 17 ASN A O 6
ATOM 5830 N N . ARG A 1 18 ? -1.922 -7.013 2.227 1.00 0.00 18 ARG A N 6
ATOM 5831 C CA . ARG A 1 18 ? -2.840 -7.600 1.258 1.00 0.00 18 ARG A CA 6
ATOM 5832 C C . ARG A 1 18 ? -2.215 -8.819 0.586 1.00 0.00 18 ARG A C 6
ATOM 5833 O O . ARG A 1 18 ? -2.921 -9.693 0.082 1.00 0.00 18 ARG A O 6
ATOM 5854 N N . LEU A 1 19 ? -0.888 -8.870 0.583 1.00 0.00 19 LEU A N 6
ATOM 5855 C CA . LEU A 1 19 ? -0.167 -9.982 -0.027 1.00 0.00 19 LEU A CA 6
ATOM 5856 C C . LEU A 1 19 ? -0.191 -11.210 0.879 1.00 0.00 19 LEU A C 6
ATOM 5857 O O . LEU A 1 19 ? -0.315 -12.340 0.407 1.00 0.00 19 LEU A O 6
ATOM 5873 N N . VAL A 1 20 ? -0.075 -10.979 2.183 1.00 0.00 20 VAL A N 6
ATOM 5874 C CA . VAL A 1 20 ? -0.087 -12.065 3.155 1.00 0.00 20 VAL A CA 6
ATOM 5875 C C . VAL A 1 20 ? -1.045 -11.765 4.302 1.00 0.00 20 VAL A C 6
ATOM 5876 O O . VAL A 1 20 ? -0.637 -11.396 5.404 1.00 0.00 20 VAL A O 6
ATOM 5889 N N . PRO A 1 21 ? -2.351 -11.926 4.041 1.00 0.00 21 PRO A N 6
ATOM 5890 C CA . PRO A 1 21 ? -3.395 -11.678 5.040 1.00 0.00 21 PRO A CA 6
ATOM 5891 C C . PRO A 1 21 ? -3.389 -12.719 6.155 1.00 0.00 21 PRO A C 6
ATOM 5892 O O . PRO A 1 21 ? -2.734 -13.757 6.046 1.00 0.00 21 PRO A O 6
ATOM 5903 N N . LEU A 1 22 ? -4.122 -12.436 7.225 1.00 0.00 22 LEU A N 6
ATOM 5904 C CA . LEU A 1 22 ? -4.202 -13.348 8.361 1.00 0.00 22 LEU A CA 6
ATOM 5905 C C . LEU A 1 22 ? -5.653 -13.587 8.767 1.00 0.00 22 LEU A C 6
ATOM 5906 O O . LEU A 1 22 ? -6.265 -12.757 9.439 1.00 0.00 22 LEU A O 6
ATOM 5922 N N . VAL A 1 23 ? -6.198 -14.728 8.355 1.00 0.00 23 VAL A N 6
ATOM 5923 C CA . VAL A 1 23 ? -7.575 -15.078 8.678 1.00 0.00 23 VAL A CA 6
ATOM 5924 C C . VAL A 1 23 ? -7.642 -16.388 9.455 1.00 0.00 23 VAL A C 6
ATOM 5925 O O . VAL A 1 23 ? -8.416 -16.521 10.402 1.00 0.00 23 VAL A O 6
ATOM 5938 N N . ASN A 1 24 ? -6.824 -17.353 9.048 1.00 0.00 24 ASN A N 6
ATOM 5939 C CA . ASN A 1 24 ? -6.790 -18.654 9.707 1.00 0.00 24 ASN A CA 6
ATOM 5940 C C . ASN A 1 24 ? -6.173 -18.543 11.098 1.00 0.00 24 ASN A C 6
ATOM 5941 O O . ASN A 1 24 ? -6.059 -19.534 11.818 1.00 0.00 24 ASN A O 6
ATOM 5952 N N . GLY A 1 25 ? -5.776 -17.330 11.469 1.00 0.00 25 GLY A N 6
ATOM 5953 C CA . GLY A 1 25 ? -5.176 -17.112 12.772 1.00 0.00 25 GLY A CA 6
ATOM 5954 C C . GLY A 1 25 ? -3.667 -17.263 12.748 1.00 0.00 25 GLY A C 6
ATOM 5955 O O . GLY A 1 25 ? -3.018 -17.244 13.794 1.00 0.00 25 GLY A O 6
ATOM 5959 N N . VAL A 1 26 ? -3.108 -17.417 11.552 1.00 0.00 26 VAL A N 6
ATOM 5960 C CA . VAL A 1 26 ? -1.667 -17.573 11.397 1.00 0.00 26 VAL A CA 6
ATOM 5961 C C . VAL A 1 26 ? -1.218 -17.172 9.996 1.00 0.00 26 VAL A C 6
ATOM 5962 O O . VAL A 1 26 ? -1.586 -17.809 9.009 1.00 0.00 26 VAL A O 6
ATOM 5975 N N . ARG A 1 27 ? -0.422 -16.111 9.918 1.00 0.00 27 ARG A N 6
ATOM 5976 C CA . ARG A 1 27 ? 0.076 -15.623 8.637 1.00 0.00 27 ARG A CA 6
ATOM 5977 C C . ARG A 1 27 ? 1.019 -16.638 7.998 1.00 0.00 27 ARG A C 6
ATOM 5978 O O . ARG A 1 27 ? 1.762 -17.331 8.692 1.00 0.00 27 ARG A O 6
ATOM 5999 N N . GLU A 1 28 ? 0.981 -16.720 6.672 1.00 0.00 28 GLU A N 6
ATOM 6000 C CA . GLU A 1 28 ? 1.831 -17.652 5.940 1.00 0.00 28 GLU A CA 6
ATOM 6001 C C . GLU A 1 28 ? 1.683 -17.456 4.434 1.00 0.00 28 GLU A C 6
ATOM 6002 O O . GLU A 1 28 ? 0.570 -17.412 3.909 1.00 0.00 28 GLU A O 6
ATOM 6014 N N . PHE A 1 29 ? 2.813 -17.339 3.745 1.00 0.00 29 PHE A N 6
ATOM 6015 C CA . PHE A 1 29 ? 2.810 -17.147 2.299 1.00 0.00 29 PHE A CA 6
ATOM 6016 C C . PHE A 1 29 ? 2.182 -18.345 1.592 1.00 0.00 29 PHE A C 6
ATOM 6017 O O . PHE A 1 29 ? 1.798 -19.324 2.230 1.00 0.00 29 PHE A O 6
ATOM 6034 N N . SER A 1 30 ? 2.083 -18.258 0.269 1.00 0.00 30 SER A N 6
ATOM 6035 C CA . SER A 1 30 ? 1.498 -19.332 -0.525 1.00 0.00 30 SER A CA 6
ATOM 6036 C C . SER A 1 30 ? 2.533 -19.931 -1.473 1.00 0.00 30 SER A C 6
ATOM 6037 O O . SER A 1 30 ? 3.544 -19.302 -1.782 1.00 0.00 30 SER A O 6
ATOM 6045 N N . GLU A 1 31 ? 2.271 -21.152 -1.929 1.00 0.00 31 GLU A N 6
ATOM 6046 C CA . GLU A 1 31 ? 3.179 -21.838 -2.840 1.00 0.00 31 GLU A CA 6
ATOM 6047 C C . GLU A 1 31 ? 3.541 -20.943 -4.023 1.00 0.00 31 GLU A C 6
ATOM 6048 O O . GLU A 1 31 ? 4.532 -21.181 -4.714 1.00 0.00 31 GLU A O 6
ATOM 6060 N N . ILE A 1 32 ? 2.730 -19.915 -4.249 1.00 0.00 32 ILE A N 6
ATOM 6061 C CA . ILE A 1 32 ? 2.965 -18.985 -5.347 1.00 0.00 32 ILE A CA 6
ATOM 6062 C C . ILE A 1 32 ? 3.901 -17.859 -4.923 1.00 0.00 32 ILE A C 6
ATOM 6063 O O . ILE A 1 32 ? 4.918 -17.609 -5.569 1.00 0.00 32 ILE A O 6
ATOM 6079 N N . GLN A 1 33 ? 3.551 -17.184 -3.832 1.00 0.00 33 GLN A N 6
ATOM 6080 C CA . GLN A 1 33 ? 4.361 -16.085 -3.321 1.00 0.00 33 GLN A CA 6
ATOM 6081 C C . GLN A 1 33 ? 5.796 -16.538 -3.070 1.00 0.00 33 GLN A C 6
ATOM 6082 O O . GLN A 1 33 ? 6.749 -15.862 -3.459 1.00 0.00 33 GLN A O 6
ATOM 6096 N N . LEU A 1 34 ? 5.943 -17.685 -2.416 1.00 0.00 34 LEU A N 6
ATOM 6097 C CA . LEU A 1 34 ? 7.262 -18.228 -2.111 1.00 0.00 34 LEU A CA 6
ATOM 6098 C C . LEU A 1 34 ? 8.161 -18.197 -3.343 1.00 0.00 34 LEU A C 6
ATOM 6099 O O . LEU A 1 34 ? 9.160 -17.478 -3.376 1.00 0.00 34 LEU A O 6
ATOM 6115 N N . SER A 1 35 ? 7.799 -18.979 -4.354 1.00 0.00 35 SER A N 6
ATOM 6116 C CA . SER A 1 35 ? 8.574 -19.042 -5.588 1.00 0.00 35 SER A CA 6
ATOM 6117 C C . SER A 1 35 ? 9.119 -17.666 -5.957 1.00 0.00 35 SER A C 6
ATOM 6118 O O . SER A 1 35 ? 10.179 -17.551 -6.574 1.00 0.00 35 SER A O 6
ATOM 6126 N N . ARG A 1 36 ? 8.387 -16.624 -5.576 1.00 0.00 36 ARG A N 6
ATOM 6127 C CA . ARG A 1 36 ? 8.796 -15.255 -5.868 1.00 0.00 36 ARG A CA 6
ATOM 6128 C C . ARG A 1 36 ? 9.862 -14.785 -4.883 1.00 0.00 36 ARG A C 6
ATOM 6129 O O . ARG A 1 36 ? 10.849 -14.158 -5.272 1.00 0.00 36 ARG A O 6
ATOM 6150 N N . LEU A 1 37 ? 9.658 -15.091 -3.606 1.00 0.00 37 LEU A N 6
ATOM 6151 C CA . LEU A 1 37 ? 10.601 -14.699 -2.565 1.00 0.00 37 LEU A CA 6
ATOM 6152 C C . LEU A 1 37 ? 11.950 -15.382 -2.767 1.00 0.00 37 LEU A C 6
ATOM 6153 O O . LEU A 1 37 ? 13.000 -14.799 -2.497 1.00 0.00 37 LEU A O 6
ATOM 6169 N N . LYS A 1 38 ? 11.914 -16.621 -3.245 1.00 0.00 38 LYS A N 6
ATOM 6170 C CA . LYS A 1 38 ? 13.132 -17.384 -3.488 1.00 0.00 38 LYS A CA 6
ATOM 6171 C C . LYS A 1 38 ? 13.884 -16.839 -4.698 1.00 0.00 38 LYS A C 6
ATOM 6172 O O . LYS A 1 38 ? 15.102 -16.660 -4.657 1.00 0.00 38 LYS A O 6
ATOM 6191 N N . LYS A 1 39 ? 13.151 -16.574 -5.774 1.00 0.00 39 LYS A N 6
ATOM 6192 C CA . LYS A 1 39 ? 13.747 -16.046 -6.995 1.00 0.00 39 LYS A CA 6
ATOM 6193 C C . LYS A 1 39 ? 14.611 -14.825 -6.695 1.00 0.00 39 LYS A C 6
ATOM 6194 O O . LYS A 1 39 ? 15.739 -14.716 -7.180 1.00 0.00 39 LYS A O 6
ATOM 6213 N N . LEU A 1 40 ? 14.077 -13.910 -5.894 1.00 0.00 40 LEU A N 6
ATOM 6214 C CA . LEU A 1 40 ? 14.801 -12.698 -5.528 1.00 0.00 40 LEU A CA 6
ATOM 6215 C C . LEU A 1 40 ? 16.062 -13.033 -4.738 1.00 0.00 40 LEU A C 6
ATOM 6216 O O . LEU A 1 40 ? 17.070 -12.335 -4.833 1.00 0.00 40 LEU A O 6
ATOM 6232 N N . GLY A 1 41 ? 15.998 -14.109 -3.959 1.00 0.00 41 GLY A N 6
ATOM 6233 C CA . GLY A 1 41 ? 17.141 -14.520 -3.166 1.00 0.00 41 GLY A CA 6
ATOM 6234 C C . GLY A 1 41 ? 16.866 -14.460 -1.676 1.00 0.00 41 GLY A C 6
ATOM 6235 O O . GLY A 1 41 ? 17.790 -14.514 -0.865 1.00 0.00 41 GLY A O 6
ATOM 6239 N N . ILE A 1 42 ? 15.592 -14.345 -1.316 1.00 0.00 42 ILE A N 6
ATOM 6240 C CA . ILE A 1 42 ? 15.198 -14.277 0.085 1.00 0.00 42 ILE A CA 6
ATOM 6241 C C . ILE A 1 42 ? 14.874 -15.662 0.634 1.00 0.00 42 ILE A C 6
ATOM 6242 O O . ILE A 1 42 ? 13.862 -16.264 0.273 1.00 0.00 42 ILE A O 6
ATOM 6258 N N . HIS A 1 43 ? 15.740 -16.163 1.510 1.00 0.00 43 HIS A N 6
ATOM 6259 C CA . HIS A 1 43 ? 15.545 -17.478 2.111 1.00 0.00 43 HIS A CA 6
ATOM 6260 C C . HIS A 1 43 ? 14.695 -17.377 3.374 1.00 0.00 43 HIS A C 6
ATOM 6261 O O . HIS A 1 43 ? 15.065 -17.898 4.427 1.00 0.00 43 HIS A O 6
ATOM 6276 N N . LYS A 1 44 ? 13.556 -16.703 3.262 1.00 0.00 44 LYS A N 6
ATOM 6277 C CA . LYS A 1 44 ? 12.652 -16.534 4.394 1.00 0.00 44 LYS A CA 6
ATOM 6278 C C . LYS A 1 44 ? 11.276 -17.113 4.084 1.00 0.00 44 LYS A C 6
ATOM 6279 O O . LYS A 1 44 ? 10.773 -16.982 2.967 1.00 0.00 44 LYS A O 6
ATOM 6298 N N . THR A 1 45 ? 10.670 -17.754 5.079 1.00 0.00 45 THR A N 6
ATOM 6299 C CA . THR A 1 45 ? 9.352 -18.353 4.912 1.00 0.00 45 THR A CA 6
ATOM 6300 C C . THR A 1 45 ? 8.317 -17.656 5.787 1.00 0.00 45 THR A C 6
ATOM 6301 O O . THR A 1 45 ? 7.118 -17.708 5.509 1.00 0.00 45 THR A O 6
ATOM 6312 N N . ASP A 1 46 ? 8.786 -17.003 6.845 1.00 0.00 46 ASP A N 6
ATOM 6313 C CA . ASP A 1 46 ? 7.900 -16.294 7.760 1.00 0.00 46 ASP A CA 6
ATOM 6314 C C . ASP A 1 46 ? 7.917 -14.794 7.481 1.00 0.00 46 ASP A C 6
ATOM 6315 O O . ASP A 1 46 ? 8.961 -14.201 7.208 1.00 0.00 46 ASP A O 6
ATOM 6324 N N . PRO A 1 47 ? 6.735 -14.165 7.550 1.00 0.00 47 PRO A N 6
ATOM 6325 C CA . PRO A 1 47 ? 6.588 -12.727 7.307 1.00 0.00 47 PRO A CA 6
ATOM 6326 C C . PRO A 1 47 ? 7.211 -11.885 8.415 1.00 0.00 47 PRO A C 6
ATOM 6327 O O . PRO A 1 47 ? 7.576 -10.730 8.200 1.00 0.00 47 PRO A O 6
ATOM 6338 N N . SER A 1 48 ? 7.330 -12.472 9.602 1.00 0.00 48 SER A N 6
ATOM 6339 C CA . SER A 1 48 ? 7.906 -11.774 10.746 1.00 0.00 48 SER A CA 6
ATOM 6340 C C . SER A 1 48 ? 9.414 -11.611 10.579 1.00 0.00 48 SER A C 6
ATOM 6341 O O . SER A 1 48 ? 10.013 -10.681 11.119 1.00 0.00 48 SER A O 6
ATOM 6349 N N . THR A 1 49 ? 10.022 -12.522 9.826 1.00 0.00 49 THR A N 6
ATOM 6350 C CA . THR A 1 49 ? 11.459 -12.481 9.588 1.00 0.00 49 THR A CA 6
ATOM 6351 C C . THR A 1 49 ? 11.788 -11.660 8.346 1.00 0.00 49 THR A C 6
ATOM 6352 O O . THR A 1 49 ? 12.875 -11.780 7.779 1.00 0.00 49 THR A O 6
ATOM 6363 N N . LEU A 1 50 ? 10.842 -10.826 7.927 1.00 0.00 50 LEU A N 6
ATOM 6364 C CA . LEU A 1 50 ? 11.032 -9.984 6.751 1.00 0.00 50 LEU A CA 6
ATOM 6365 C C . LEU A 1 50 ? 11.424 -8.566 7.154 1.00 0.00 50 LEU A C 6
ATOM 6366 O O . LEU A 1 50 ? 11.025 -8.076 8.212 1.00 0.00 50 LEU A O 6
ATOM 6382 N N . THR A 1 51 ? 12.206 -7.909 6.303 1.00 0.00 51 THR A N 6
ATOM 6383 C CA . THR A 1 51 ? 12.651 -6.547 6.570 1.00 0.00 51 THR A CA 6
ATOM 6384 C C . THR A 1 51 ? 12.129 -5.581 5.513 1.00 0.00 51 THR A C 6
ATOM 6385 O O . THR A 1 51 ? 11.915 -5.962 4.363 1.00 0.00 51 THR A O 6
ATOM 6396 N N . GLU A 1 52 ? 11.926 -4.329 5.911 1.00 0.00 52 GLU A N 6
ATOM 6397 C CA . GLU A 1 52 ? 11.428 -3.308 4.996 1.00 0.00 52 GLU A CA 6
ATOM 6398 C C . GLU A 1 52 ? 12.000 -3.508 3.595 1.00 0.00 52 GLU A C 6
ATOM 6399 O O . GLU A 1 52 ? 11.266 -3.498 2.607 1.00 0.00 52 GLU A O 6
ATOM 6411 N N . GLU A 1 53 ? 13.315 -3.689 3.519 1.00 0.00 53 GLU A N 6
ATOM 6412 C CA . GLU A 1 53 ? 13.985 -3.890 2.239 1.00 0.00 53 GLU A CA 6
ATOM 6413 C C . GLU A 1 53 ? 13.295 -4.984 1.430 1.00 0.00 53 GLU A C 6
ATOM 6414 O O . GLU A 1 53 ? 13.041 -4.821 0.237 1.00 0.00 53 GLU A O 6
ATOM 6426 N N . GLU A 1 54 ? 12.996 -6.100 2.088 1.00 0.00 54 GLU A N 6
ATOM 6427 C CA . GLU A 1 54 ? 12.337 -7.222 1.429 1.00 0.00 54 GLU A CA 6
ATOM 6428 C C . GLU A 1 54 ? 10.852 -6.937 1.224 1.00 0.00 54 GLU A C 6
ATOM 6429 O O . GLU A 1 54 ? 10.340 -7.024 0.108 1.00 0.00 54 GLU A O 6
ATOM 6441 N N . VAL A 1 55 ? 10.166 -6.595 2.310 1.00 0.00 55 VAL A N 6
ATOM 6442 C CA . VAL A 1 55 ? 8.740 -6.297 2.250 1.00 0.00 55 VAL A CA 6
ATOM 6443 C C . VAL A 1 55 ? 8.408 -5.440 1.034 1.00 0.00 55 VAL A C 6
ATOM 6444 O O . VAL A 1 55 ? 7.451 -5.716 0.310 1.00 0.00 55 VAL A O 6
ATOM 6457 N N . ARG A 1 56 ? 9.205 -4.400 0.814 1.00 0.00 56 ARG A N 6
ATOM 6458 C CA . ARG A 1 56 ? 8.996 -3.501 -0.315 1.00 0.00 56 ARG A CA 6
ATOM 6459 C C . ARG A 1 56 ? 9.323 -4.199 -1.632 1.00 0.00 56 ARG A C 6
ATOM 6460 O O . ARG A 1 56 ? 8.691 -3.942 -2.657 1.00 0.00 56 ARG A O 6
ATOM 6481 N N . LYS A 1 57 ? 10.314 -5.083 -1.598 1.00 0.00 57 LYS A N 6
ATOM 6482 C CA . LYS A 1 57 ? 10.725 -5.819 -2.787 1.00 0.00 57 LYS A CA 6
ATOM 6483 C C . LYS A 1 57 ? 9.646 -6.810 -3.214 1.00 0.00 57 LYS A C 6
ATOM 6484 O O . LYS A 1 57 ? 9.137 -6.744 -4.333 1.00 0.00 57 LYS A O 6
ATOM 6503 N N . PHE A 1 58 ? 9.301 -7.726 -2.315 1.00 0.00 58 PHE A N 6
ATOM 6504 C CA . PHE A 1 58 ? 8.282 -8.730 -2.599 1.00 0.00 58 PHE A CA 6
ATOM 6505 C C . PHE A 1 58 ? 7.076 -8.100 -3.288 1.00 0.00 58 PHE A C 6
ATOM 6506 O O . PHE A 1 58 ? 6.513 -8.671 -4.222 1.00 0.00 58 PHE A O 6
ATOM 6523 N N . ALA A 1 59 ? 6.684 -6.919 -2.820 1.00 0.00 59 ALA A N 6
ATOM 6524 C CA . ALA A 1 59 ? 5.545 -6.211 -3.392 1.00 0.00 59 ALA A CA 6
ATOM 6525 C C . ALA A 1 59 ? 5.905 -5.589 -4.737 1.00 0.00 59 ALA A C 6
ATOM 6526 O O . ALA A 1 59 ? 5.161 -5.716 -5.709 1.00 0.00 59 ALA A O 6
ATOM 6533 N N . ARG A 1 60 ? 7.049 -4.915 -4.785 1.00 0.00 60 ARG A N 6
ATOM 6534 C CA . ARG A 1 60 ? 7.506 -4.271 -6.010 1.00 0.00 60 ARG A CA 6
ATOM 6535 C C . ARG A 1 60 ? 7.149 -5.112 -7.232 1.00 0.00 60 ARG A C 6
ATOM 6536 O O . ARG A 1 60 ? 6.679 -4.589 -8.244 1.00 0.00 60 ARG A O 6
ATOM 6557 N N . LEU A 1 61 ? 7.374 -6.417 -7.132 1.00 0.00 61 LEU A N 6
ATOM 6558 C CA . LEU A 1 61 ? 7.077 -7.332 -8.229 1.00 0.00 61 LEU A CA 6
ATOM 6559 C C . LEU A 1 61 ? 5.822 -6.894 -8.977 1.00 0.00 61 LEU A C 6
ATOM 6560 O O . LEU A 1 61 ? 5.852 -6.681 -10.188 1.00 0.00 61 LEU A O 6
ATOM 6576 N N . ASN A 1 62 ? 4.719 -6.761 -8.247 1.00 0.00 62 ASN A N 6
ATOM 6577 C CA . ASN A 1 62 ? 3.454 -6.347 -8.841 1.00 0.00 62 ASN A CA 6
ATOM 6578 C C . ASN A 1 62 ? 3.078 -4.937 -8.394 1.00 0.00 62 ASN A C 6
ATOM 6579 O O . ASN A 1 62 ? 2.857 -4.689 -7.209 1.00 0.00 62 ASN A O 6
ATOM 6590 N N . ILE A 1 63 ? 3.008 -4.018 -9.351 1.00 0.00 63 ILE A N 6
ATOM 6591 C CA . ILE A 1 63 ? 2.657 -2.634 -9.056 1.00 0.00 63 ILE A CA 6
ATOM 6592 C C . ILE A 1 63 ? 1.285 -2.282 -9.621 1.00 0.00 63 ILE A C 6
ATOM 6593 O O . ILE A 1 63 ? 1.063 -2.356 -10.830 1.00 0.00 63 ILE A O 6
ATOM 6609 N N . ASP A 1 64 ? 0.369 -1.898 -8.739 1.00 0.00 64 ASP A N 6
ATOM 6610 C CA . ASP A 1 64 ? -0.981 -1.532 -9.150 1.00 0.00 64 ASP A CA 6
ATOM 6611 C C . ASP A 1 64 ? -0.950 -0.647 -10.393 1.00 0.00 64 ASP A C 6
ATOM 6612 O O . ASP A 1 64 ? -0.014 0.121 -10.614 1.00 0.00 64 ASP A O 6
ATOM 6621 N N . PRO A 1 65 ? -1.997 -0.756 -11.224 1.00 0.00 65 PRO A N 6
ATOM 6622 C CA . PRO A 1 65 ? -2.113 0.025 -12.459 1.00 0.00 65 PRO A CA 6
ATOM 6623 C C . PRO A 1 65 ? -2.358 1.506 -12.187 1.00 0.00 65 PRO A C 6
ATOM 6624 O O . PRO A 1 65 ? -1.900 2.368 -12.935 1.00 0.00 65 PRO A O 6
ATOM 6635 N N . ALA A 1 66 ? -3.084 1.792 -11.111 1.00 0.00 66 ALA A N 6
ATOM 6636 C CA . ALA A 1 66 ? -3.388 3.168 -10.739 1.00 0.00 66 ALA A CA 6
ATOM 6637 C C . ALA A 1 66 ? -2.113 3.960 -10.472 1.00 0.00 66 ALA A C 6
ATOM 6638 O O . ALA A 1 66 ? -1.947 5.076 -10.965 1.00 0.00 66 ALA A O 6
ATOM 6645 N N . THR A 1 67 ? -1.212 3.375 -9.688 1.00 0.00 67 THR A N 6
ATOM 6646 C CA . THR A 1 67 ? 0.049 4.026 -9.355 1.00 0.00 67 THR A CA 6
ATOM 6647 C C . THR A 1 67 ? 0.793 4.462 -10.612 1.00 0.00 67 THR A C 6
ATOM 6648 O O . THR A 1 67 ? 1.296 5.583 -10.690 1.00 0.00 67 THR A O 6
ATOM 6659 N N . ILE A 1 68 ? 0.858 3.569 -11.594 1.00 0.00 68 ILE A N 6
ATOM 6660 C CA . ILE A 1 68 ? 1.539 3.863 -12.849 1.00 0.00 68 ILE A CA 6
ATOM 6661 C C . ILE A 1 68 ? 1.378 5.330 -13.231 1.00 0.00 68 ILE A C 6
ATOM 6662 O O . ILE A 1 68 ? 0.261 5.834 -13.350 1.00 0.00 68 ILE A O 6
ATOM 6678 N N . THR A 1 69 ? 2.503 6.013 -13.424 1.00 0.00 69 THR A N 6
ATOM 6679 C CA . THR A 1 69 ? 2.488 7.422 -13.794 1.00 0.00 69 THR A CA 6
ATOM 6680 C C . THR A 1 69 ? 3.748 7.802 -14.563 1.00 0.00 69 THR A C 6
ATOM 6681 O O . THR A 1 69 ? 4.863 7.528 -14.120 1.00 0.00 69 THR A O 6
ATOM 6692 N N . TRP A 1 70 ? 3.563 8.435 -15.716 1.00 0.00 70 TRP A N 6
ATOM 6693 C CA . TRP A 1 70 ? 4.686 8.854 -16.546 1.00 0.00 70 TRP A CA 6
ATOM 6694 C C . TRP A 1 70 ? 4.585 10.335 -16.892 1.00 0.00 70 TRP A C 6
ATOM 6695 O O . TRP A 1 70 ? 3.712 10.744 -17.657 1.00 0.00 70 TRP A O 6
ATOM 6716 N N . GLN A 1 71 ? 5.484 11.134 -16.325 1.00 0.00 71 GLN A N 6
ATOM 6717 C CA . GLN A 1 71 ? 5.494 12.570 -16.574 1.00 0.00 71 GLN A CA 6
ATOM 6718 C C . GLN A 1 71 ? 5.584 12.863 -18.068 1.00 0.00 71 GLN A C 6
ATOM 6719 O O . GLN A 1 71 ? 6.053 13.927 -18.476 1.00 0.00 71 GLN A O 6
ATOM 6733 N N . GLY A 1 1 ? -12.292 4.749 -0.789 1.00 0.00 1 GLY A N 7
ATOM 6734 C CA . GLY A 1 1 ? -12.678 5.151 0.551 1.00 0.00 1 GLY A CA 7
ATOM 6735 C C . GLY A 1 1 ? -12.707 6.658 0.718 1.00 0.00 1 GLY A C 7
ATOM 6736 O O . GLY A 1 1 ? -13.361 7.362 -0.050 1.00 0.00 1 GLY A O 7
ATOM 6740 N N . SER A 1 2 ? -11.996 7.153 1.727 1.00 0.00 2 SER A N 7
ATOM 6741 C CA . SER A 1 2 ? -11.947 8.585 1.996 1.00 0.00 2 SER A CA 7
ATOM 6742 C C . SER A 1 2 ? -10.505 9.081 2.036 1.00 0.00 2 SER A C 7
ATOM 6743 O O . SER A 1 2 ? -9.563 8.291 1.982 1.00 0.00 2 SER A O 7
ATOM 6751 N N . SER A 1 3 ? -10.341 10.397 2.131 1.00 0.00 3 SER A N 7
ATOM 6752 C CA . SER A 1 3 ? -9.014 11.001 2.175 1.00 0.00 3 SER A CA 7
ATOM 6753 C C . SER A 1 3 ? -8.939 12.068 3.262 1.00 0.00 3 SER A C 7
ATOM 6754 O O . SER A 1 3 ? -9.960 12.578 3.719 1.00 0.00 3 SER A O 7
ATOM 6762 N N . GLY A 1 4 ? -7.718 12.401 3.672 1.00 0.00 4 GLY A N 7
ATOM 6763 C CA . GLY A 1 4 ? -7.530 13.406 4.702 1.00 0.00 4 GLY A CA 7
ATOM 6764 C C . GLY A 1 4 ? -6.112 13.939 4.740 1.00 0.00 4 GLY A C 7
ATOM 6765 O O . GLY A 1 4 ? -5.825 15.001 4.187 1.00 0.00 4 GLY A O 7
ATOM 6769 N N . SER A 1 5 ? -5.221 13.201 5.396 1.00 0.00 5 SER A N 7
ATOM 6770 C CA . SER A 1 5 ? -3.826 13.609 5.509 1.00 0.00 5 SER A CA 7
ATOM 6771 C C . SER A 1 5 ? -2.935 12.750 4.617 1.00 0.00 5 SER A C 7
ATOM 6772 O O . SER A 1 5 ? -3.249 11.593 4.337 1.00 0.00 5 SER A O 7
ATOM 6780 N N . SER A 1 6 ? -1.822 13.325 4.173 1.00 0.00 6 SER A N 7
ATOM 6781 C CA . SER A 1 6 ? -0.886 12.614 3.310 1.00 0.00 6 SER A CA 7
ATOM 6782 C C . SER A 1 6 ? 0.547 12.784 3.805 1.00 0.00 6 SER A C 7
ATOM 6783 O O . SER A 1 6 ? 0.813 13.570 4.713 1.00 0.00 6 SER A O 7
ATOM 6791 N N . GLY A 1 7 ? 1.468 12.039 3.200 1.00 0.00 7 GLY A N 7
ATOM 6792 C CA . GLY A 1 7 ? 2.862 12.121 3.592 1.00 0.00 7 GLY A CA 7
ATOM 6793 C C . GLY A 1 7 ? 3.225 11.107 4.659 1.00 0.00 7 GLY A C 7
ATOM 6794 O O . GLY A 1 7 ? 3.769 11.463 5.704 1.00 0.00 7 GLY A O 7
ATOM 6798 N N . SER A 1 8 ? 2.922 9.839 4.396 1.00 0.00 8 SER A N 7
ATOM 6799 C CA . SER A 1 8 ? 3.215 8.771 5.344 1.00 0.00 8 SER A CA 7
ATOM 6800 C C . SER A 1 8 ? 3.871 7.586 4.642 1.00 0.00 8 SER A C 7
ATOM 6801 O O . SER A 1 8 ? 3.796 7.453 3.419 1.00 0.00 8 SER A O 7
ATOM 6809 N N . THR A 1 9 ? 4.516 6.725 5.423 1.00 0.00 9 THR A N 7
ATOM 6810 C CA . THR A 1 9 ? 5.187 5.552 4.878 1.00 0.00 9 THR A CA 7
ATOM 6811 C C . THR A 1 9 ? 4.234 4.365 4.792 1.00 0.00 9 THR A C 7
ATOM 6812 O O . THR A 1 9 ? 4.634 3.221 5.007 1.00 0.00 9 THR A O 7
ATOM 6823 N N . GLN A 1 10 ? 2.974 4.645 4.475 1.00 0.00 10 GLN A N 7
ATOM 6824 C CA . GLN A 1 10 ? 1.965 3.599 4.360 1.00 0.00 10 GLN A CA 7
ATOM 6825 C C . GLN A 1 10 ? 1.670 3.285 2.897 1.00 0.00 10 GLN A C 7
ATOM 6826 O O . GLN A 1 10 ? 0.513 3.137 2.503 1.00 0.00 10 GLN A O 7
ATOM 6840 N N . THR A 1 11 ? 2.725 3.185 2.094 1.00 0.00 11 THR A N 7
ATOM 6841 C CA . THR A 1 11 ? 2.579 2.891 0.674 1.00 0.00 11 THR A CA 7
ATOM 6842 C C . THR A 1 11 ? 2.868 1.423 0.384 1.00 0.00 11 THR A C 7
ATOM 6843 O O . THR A 1 11 ? 1.980 0.675 -0.025 1.00 0.00 11 THR A O 7
ATOM 6854 N N . ASP A 1 12 ? 4.114 1.016 0.599 1.00 0.00 12 ASP A N 7
ATOM 6855 C CA . ASP A 1 12 ? 4.519 -0.364 0.363 1.00 0.00 12 ASP A CA 7
ATOM 6856 C C . ASP A 1 12 ? 3.932 -1.292 1.421 1.00 0.00 12 ASP A C 7
ATOM 6857 O O . ASP A 1 12 ? 3.370 -2.340 1.101 1.00 0.00 12 ASP A O 7
ATOM 6866 N N . LYS A 1 13 ? 4.066 -0.901 2.684 1.00 0.00 13 LYS A N 7
ATOM 6867 C CA . LYS A 1 13 ? 3.548 -1.696 3.791 1.00 0.00 13 LYS A CA 7
ATOM 6868 C C . LYS A 1 13 ? 2.113 -2.136 3.521 1.00 0.00 13 LYS A C 7
ATOM 6869 O O . LYS A 1 13 ? 1.803 -3.327 3.550 1.00 0.00 13 LYS A O 7
ATOM 6888 N N . ALA A 1 14 ? 1.242 -1.168 3.256 1.00 0.00 14 ALA A N 7
ATOM 6889 C CA . ALA A 1 14 ? -0.159 -1.457 2.977 1.00 0.00 14 ALA A CA 7
ATOM 6890 C C . ALA A 1 14 ? -0.303 -2.719 2.133 1.00 0.00 14 ALA A C 7
ATOM 6891 O O . ALA A 1 14 ? -0.941 -3.687 2.547 1.00 0.00 14 ALA A O 7
ATOM 6898 N N . LEU A 1 15 ? 0.295 -2.702 0.946 1.00 0.00 15 LEU A N 7
ATOM 6899 C CA . LEU A 1 15 ? 0.234 -3.845 0.042 1.00 0.00 15 LEU A CA 7
ATOM 6900 C C . LEU A 1 15 ? 0.528 -5.144 0.786 1.00 0.00 15 LEU A C 7
ATOM 6901 O O . LEU A 1 15 ? -0.268 -6.083 0.754 1.00 0.00 15 LEU A O 7
ATOM 6917 N N . TYR A 1 16 ? 1.673 -5.189 1.457 1.00 0.00 16 TYR A N 7
ATOM 6918 C CA . TYR A 1 16 ? 2.072 -6.372 2.209 1.00 0.00 16 TYR A CA 7
ATOM 6919 C C . TYR A 1 16 ? 0.860 -7.051 2.840 1.00 0.00 16 TYR A C 7
ATOM 6920 O O . TYR A 1 16 ? 0.565 -8.210 2.553 1.00 0.00 16 TYR A O 7
ATOM 6938 N N . ASN A 1 17 ? 0.162 -6.319 3.701 1.00 0.00 17 ASN A N 7
ATOM 6939 C CA . ASN A 1 17 ? -1.019 -6.849 4.374 1.00 0.00 17 ASN A CA 7
ATOM 6940 C C . ASN A 1 17 ? -1.962 -7.513 3.375 1.00 0.00 17 ASN A C 7
ATOM 6941 O O . ASN A 1 17 ? -2.467 -8.609 3.616 1.00 0.00 17 ASN A O 7
ATOM 6952 N N . ARG A 1 18 ? -2.194 -6.840 2.252 1.00 0.00 18 ARG A N 7
ATOM 6953 C CA . ARG A 1 18 ? -3.076 -7.364 1.216 1.00 0.00 18 ARG A CA 7
ATOM 6954 C C . ARG A 1 18 ? -2.547 -8.687 0.669 1.00 0.00 18 ARG A C 7
ATOM 6955 O O . ARG A 1 18 ? -3.292 -9.660 0.540 1.00 0.00 18 ARG A O 7
ATOM 6976 N N . LEU A 1 19 ? -1.259 -8.715 0.349 1.00 0.00 19 LEU A N 7
ATOM 6977 C CA . LEU A 1 19 ? -0.629 -9.918 -0.185 1.00 0.00 19 LEU A CA 7
ATOM 6978 C C . LEU A 1 19 ? -0.781 -11.088 0.782 1.00 0.00 19 LEU A C 7
ATOM 6979 O O . LEU A 1 19 ? -1.163 -12.189 0.386 1.00 0.00 19 LEU A O 7
ATOM 6995 N N . VAL A 1 20 ? -0.482 -10.840 2.053 1.00 0.00 20 VAL A N 7
ATOM 6996 C CA . VAL A 1 20 ? -0.588 -11.871 3.079 1.00 0.00 20 VAL A CA 7
ATOM 6997 C C . VAL A 1 20 ? -1.582 -11.468 4.162 1.00 0.00 20 VAL A C 7
ATOM 6998 O O . VAL A 1 20 ? -1.209 -11.002 5.239 1.00 0.00 20 VAL A O 7
ATOM 7011 N N . PRO A 1 21 ? -2.879 -11.651 3.873 1.00 0.00 21 PRO A N 7
ATOM 7012 C CA . PRO A 1 21 ? -3.954 -11.313 4.811 1.00 0.00 21 PRO A CA 7
ATOM 7013 C C . PRO A 1 21 ? -3.989 -12.250 6.014 1.00 0.00 21 PRO A C 7
ATOM 7014 O O . PRO A 1 21 ? -3.427 -13.345 5.978 1.00 0.00 21 PRO A O 7
ATOM 7025 N N . LEU A 1 22 ? -4.653 -11.813 7.078 1.00 0.00 22 LEU A N 7
ATOM 7026 C CA . LEU A 1 22 ? -4.762 -12.614 8.293 1.00 0.00 22 LEU A CA 7
ATOM 7027 C C . LEU A 1 22 ? -6.195 -13.092 8.503 1.00 0.00 22 LEU A C 7
ATOM 7028 O O . LEU A 1 22 ? -7.122 -12.287 8.603 1.00 0.00 22 LEU A O 7
ATOM 7044 N N . VAL A 1 23 ? -6.370 -14.408 8.572 1.00 0.00 23 VAL A N 7
ATOM 7045 C CA . VAL A 1 23 ? -7.690 -14.994 8.773 1.00 0.00 23 VAL A CA 7
ATOM 7046 C C . VAL A 1 23 ? -7.645 -16.102 9.820 1.00 0.00 23 VAL A C 7
ATOM 7047 O O . VAL A 1 23 ? -8.390 -16.075 10.799 1.00 0.00 23 VAL A O 7
ATOM 7060 N N . ASN A 1 24 ? -6.766 -17.075 9.607 1.00 0.00 24 ASN A N 7
ATOM 7061 C CA . ASN A 1 24 ? -6.623 -18.193 10.532 1.00 0.00 24 ASN A CA 7
ATOM 7062 C C . ASN A 1 24 ? -5.707 -17.823 11.695 1.00 0.00 24 ASN A C 7
ATOM 7063 O O . ASN A 1 24 ? -4.956 -18.658 12.197 1.00 0.00 24 ASN A O 7
ATOM 7074 N N . GLY A 1 25 ? -5.776 -16.565 12.118 1.00 0.00 25 GLY A N 7
ATOM 7075 C CA . GLY A 1 25 ? -4.948 -16.106 13.219 1.00 0.00 25 GLY A CA 7
ATOM 7076 C C . GLY A 1 25 ? -3.477 -16.393 12.997 1.00 0.00 25 GLY A C 7
ATOM 7077 O O . GLY A 1 25 ? -2.672 -16.303 13.924 1.00 0.00 25 GLY A O 7
ATOM 7081 N N . VAL A 1 26 ? -3.123 -16.742 11.764 1.00 0.00 26 VAL A N 7
ATOM 7082 C CA . VAL A 1 26 ? -1.738 -17.044 11.422 1.00 0.00 26 VAL A CA 7
ATOM 7083 C C . VAL A 1 26 ? -1.452 -16.731 9.958 1.00 0.00 26 VAL A C 7
ATOM 7084 O O . VAL A 1 26 ? -2.045 -17.327 9.058 1.00 0.00 26 VAL A O 7
ATOM 7097 N N . ARG A 1 27 ? -0.540 -15.793 9.726 1.00 0.00 27 ARG A N 7
ATOM 7098 C CA . ARG A 1 27 ? -0.176 -15.399 8.370 1.00 0.00 27 ARG A CA 7
ATOM 7099 C C . ARG A 1 27 ? 0.885 -16.336 7.799 1.00 0.00 27 ARG A C 7
ATOM 7100 O O . ARG A 1 27 ? 1.953 -16.510 8.385 1.00 0.00 27 ARG A O 7
ATOM 7121 N N . GLU A 1 28 ? 0.582 -16.936 6.652 1.00 0.00 28 GLU A N 7
ATOM 7122 C CA . GLU A 1 28 ? 1.509 -17.856 6.004 1.00 0.00 28 GLU A CA 7
ATOM 7123 C C . GLU A 1 28 ? 1.533 -17.630 4.495 1.00 0.00 28 GLU A C 7
ATOM 7124 O O . GLU A 1 28 ? 0.495 -17.399 3.873 1.00 0.00 28 GLU A O 7
ATOM 7136 N N . PHE A 1 29 ? 2.725 -17.697 3.911 1.00 0.00 29 PHE A N 7
ATOM 7137 C CA . PHE A 1 29 ? 2.886 -17.498 2.476 1.00 0.00 29 PHE A CA 7
ATOM 7138 C C . PHE A 1 29 ? 2.187 -18.605 1.692 1.00 0.00 29 PHE A C 7
ATOM 7139 O O . PHE A 1 29 ? 1.574 -19.500 2.273 1.00 0.00 29 PHE A O 7
ATOM 7156 N N . SER A 1 30 ? 2.283 -18.535 0.368 1.00 0.00 30 SER A N 7
ATOM 7157 C CA . SER A 1 30 ? 1.657 -19.528 -0.497 1.00 0.00 30 SER A CA 7
ATOM 7158 C C . SER A 1 30 ? 2.649 -20.051 -1.531 1.00 0.00 30 SER A C 7
ATOM 7159 O O . SER A 1 30 ? 3.516 -19.316 -2.002 1.00 0.00 30 SER A O 7
ATOM 7167 N N . GLU A 1 31 ? 2.513 -21.327 -1.880 1.00 0.00 31 GLU A N 7
ATOM 7168 C CA . GLU A 1 31 ? 3.399 -21.949 -2.858 1.00 0.00 31 GLU A CA 7
ATOM 7169 C C . GLU A 1 31 ? 3.777 -20.960 -3.956 1.00 0.00 31 GLU A C 7
ATOM 7170 O O . GLU A 1 31 ? 4.877 -21.019 -4.507 1.00 0.00 31 GLU A O 7
ATOM 7182 N N . ILE A 1 32 ? 2.859 -20.052 -4.268 1.00 0.00 32 ILE A N 7
ATOM 7183 C CA . ILE A 1 32 ? 3.097 -19.049 -5.300 1.00 0.00 32 ILE A CA 7
ATOM 7184 C C . ILE A 1 32 ? 4.093 -17.997 -4.825 1.00 0.00 32 ILE A C 7
ATOM 7185 O O . ILE A 1 32 ? 5.140 -17.798 -5.441 1.00 0.00 32 ILE A O 7
ATOM 7201 N N . GLN A 1 33 ? 3.760 -17.329 -3.725 1.00 0.00 33 GLN A N 7
ATOM 7202 C CA . GLN A 1 33 ? 4.627 -16.298 -3.167 1.00 0.00 33 GLN A CA 7
ATOM 7203 C C . GLN A 1 33 ? 6.040 -16.831 -2.955 1.00 0.00 33 GLN A C 7
ATOM 7204 O O . GLN A 1 33 ? 7.007 -16.287 -3.490 1.00 0.00 33 GLN A O 7
ATOM 7218 N N . LEU A 1 34 ? 6.153 -17.897 -2.170 1.00 0.00 34 LEU A N 7
ATOM 7219 C CA . LEU A 1 34 ? 7.449 -18.504 -1.886 1.00 0.00 34 LEU A CA 7
ATOM 7220 C C . LEU A 1 34 ? 8.271 -18.654 -3.162 1.00 0.00 34 LEU A C 7
ATOM 7221 O O . LEU A 1 34 ? 9.290 -17.985 -3.338 1.00 0.00 34 LEU A O 7
ATOM 7237 N N . SER A 1 35 ? 7.821 -19.534 -4.051 1.00 0.00 35 SER A N 7
ATOM 7238 C CA . SER A 1 35 ? 8.516 -19.773 -5.310 1.00 0.00 35 SER A CA 7
ATOM 7239 C C . SER A 1 35 ? 9.069 -18.470 -5.881 1.00 0.00 35 SER A C 7
ATOM 7240 O O . SER A 1 35 ? 10.130 -18.454 -6.504 1.00 0.00 35 SER A O 7
ATOM 7248 N N . ARG A 1 36 ? 8.340 -17.380 -5.664 1.00 0.00 36 ARG A N 7
ATOM 7249 C CA . ARG A 1 36 ? 8.755 -16.073 -6.157 1.00 0.00 36 ARG A CA 7
ATOM 7250 C C . ARG A 1 36 ? 9.814 -15.459 -5.246 1.00 0.00 36 ARG A C 7
ATOM 7251 O O . ARG A 1 36 ? 10.807 -14.902 -5.716 1.00 0.00 36 ARG A O 7
ATOM 7272 N N . LEU A 1 37 ? 9.595 -15.563 -3.940 1.00 0.00 37 LEU A N 7
ATOM 7273 C CA . LEU A 1 37 ? 10.530 -15.018 -2.961 1.00 0.00 37 LEU A CA 7
ATOM 7274 C C . LEU A 1 37 ? 11.942 -15.542 -3.207 1.00 0.00 37 LEU A C 7
ATOM 7275 O O . LEU A 1 37 ? 12.921 -14.807 -3.072 1.00 0.00 37 LEU A O 7
ATOM 7291 N N . LYS A 1 38 ? 12.040 -16.816 -3.569 1.00 0.00 38 LYS A N 7
ATOM 7292 C CA . LYS A 1 38 ? 13.331 -17.438 -3.838 1.00 0.00 38 LYS A CA 7
ATOM 7293 C C . LYS A 1 38 ? 14.036 -16.749 -5.002 1.00 0.00 38 LYS A C 7
ATOM 7294 O O . LYS A 1 38 ? 15.264 -16.679 -5.044 1.00 0.00 38 LYS A O 7
ATOM 7313 N N . LYS A 1 39 ? 13.251 -16.241 -5.945 1.00 0.00 39 LYS A N 7
ATOM 7314 C CA . LYS A 1 39 ? 13.798 -15.554 -7.109 1.00 0.00 39 LYS A CA 7
ATOM 7315 C C . LYS A 1 39 ? 14.571 -14.307 -6.692 1.00 0.00 39 LYS A C 7
ATOM 7316 O O . LYS A 1 39 ? 15.694 -14.080 -7.144 1.00 0.00 39 LYS A O 7
ATOM 7335 N N . LEU A 1 40 ? 13.963 -13.502 -5.826 1.00 0.00 40 LEU A N 7
ATOM 7336 C CA . LEU A 1 40 ? 14.595 -12.278 -5.346 1.00 0.00 40 LEU A CA 7
ATOM 7337 C C . LEU A 1 40 ? 15.824 -12.596 -4.500 1.00 0.00 40 LEU A C 7
ATOM 7338 O O . LEU A 1 40 ? 16.766 -11.807 -4.435 1.00 0.00 40 LEU A O 7
ATOM 7354 N N . GLY A 1 41 ? 15.808 -13.758 -3.855 1.00 0.00 41 GLY A N 7
ATOM 7355 C CA . GLY A 1 41 ? 16.928 -14.160 -3.023 1.00 0.00 41 GLY A CA 7
ATOM 7356 C C . GLY A 1 41 ? 16.587 -14.146 -1.546 1.00 0.00 41 GLY A C 7
ATOM 7357 O O . GLY A 1 41 ? 17.479 -14.118 -0.697 1.00 0.00 41 GLY A O 7
ATOM 7361 N N . ILE A 1 42 ? 15.295 -14.163 -1.238 1.00 0.00 42 ILE A N 7
ATOM 7362 C CA . ILE A 1 42 ? 14.840 -14.151 0.146 1.00 0.00 42 ILE A CA 7
ATOM 7363 C C . ILE A 1 42 ? 14.631 -15.568 0.668 1.00 0.00 42 ILE A C 7
ATOM 7364 O O . ILE A 1 42 ? 13.781 -16.307 0.169 1.00 0.00 42 ILE A O 7
ATOM 7380 N N . HIS A 1 43 ? 15.410 -15.942 1.678 1.00 0.00 43 HIS A N 7
ATOM 7381 C CA . HIS A 1 43 ? 15.309 -17.271 2.271 1.00 0.00 43 HIS A CA 7
ATOM 7382 C C . HIS A 1 43 ? 14.473 -17.234 3.547 1.00 0.00 43 HIS A C 7
ATOM 7383 O O . HIS A 1 43 ? 14.859 -17.799 4.571 1.00 0.00 43 HIS A O 7
ATOM 7398 N N . LYS A 1 44 ? 13.327 -16.567 3.479 1.00 0.00 44 LYS A N 7
ATOM 7399 C CA . LYS A 1 44 ? 12.436 -16.456 4.627 1.00 0.00 44 LYS A CA 7
ATOM 7400 C C . LYS A 1 44 ? 11.093 -17.121 4.340 1.00 0.00 44 LYS A C 7
ATOM 7401 O O . LYS A 1 44 ? 10.554 -17.006 3.239 1.00 0.00 44 LYS A O 7
ATOM 7420 N N . THR A 1 45 ? 10.556 -17.816 5.338 1.00 0.00 45 THR A N 7
ATOM 7421 C CA . THR A 1 45 ? 9.276 -18.498 5.192 1.00 0.00 45 THR A CA 7
ATOM 7422 C C . THR A 1 45 ? 8.181 -17.785 5.976 1.00 0.00 45 THR A C 7
ATOM 7423 O O . THR A 1 45 ? 7.037 -17.703 5.528 1.00 0.00 45 THR A O 7
ATOM 7434 N N . ASP A 1 46 ? 8.537 -17.270 7.147 1.00 0.00 46 ASP A N 7
ATOM 7435 C CA . ASP A 1 46 ? 7.584 -16.562 7.993 1.00 0.00 46 ASP A CA 7
ATOM 7436 C C . ASP A 1 46 ? 7.478 -15.096 7.583 1.00 0.00 46 ASP A C 7
ATOM 7437 O O . ASP A 1 46 ? 8.467 -14.451 7.234 1.00 0.00 46 ASP A O 7
ATOM 7446 N N . PRO A 1 47 ? 6.251 -14.556 7.626 1.00 0.00 47 PRO A N 7
ATOM 7447 C CA . PRO A 1 47 ? 5.987 -13.161 7.262 1.00 0.00 47 PRO A CA 7
ATOM 7448 C C . PRO A 1 47 ? 6.561 -12.178 8.276 1.00 0.00 47 PRO A C 7
ATOM 7449 O O . PRO A 1 47 ? 6.783 -11.008 7.965 1.00 0.00 47 PRO A O 7
ATOM 7460 N N . SER A 1 48 ? 6.799 -12.661 9.491 1.00 0.00 48 SER A N 7
ATOM 7461 C CA . SER A 1 48 ? 7.345 -11.824 10.554 1.00 0.00 48 SER A CA 7
ATOM 7462 C C . SER A 1 48 ? 8.846 -11.625 10.371 1.00 0.00 48 SER A C 7
ATOM 7463 O O . SER A 1 48 ? 9.411 -10.624 10.814 1.00 0.00 48 SER A O 7
ATOM 7471 N N . THR A 1 49 ? 9.489 -12.587 9.716 1.00 0.00 49 THR A N 7
ATOM 7472 C CA . THR A 1 49 ? 10.925 -12.520 9.476 1.00 0.00 49 THR A CA 7
ATOM 7473 C C . THR A 1 49 ? 11.260 -11.448 8.444 1.00 0.00 49 THR A C 7
ATOM 7474 O O . THR A 1 49 ? 12.285 -10.772 8.548 1.00 0.00 49 THR A O 7
ATOM 7485 N N . LEU A 1 50 ? 10.392 -11.298 7.451 1.00 0.00 50 LEU A N 7
ATOM 7486 C CA . LEU A 1 50 ? 10.595 -10.307 6.400 1.00 0.00 50 LEU A CA 7
ATOM 7487 C C . LEU A 1 50 ? 11.011 -8.964 6.991 1.00 0.00 50 LEU A C 7
ATOM 7488 O O . LEU A 1 50 ? 10.658 -8.635 8.125 1.00 0.00 50 LEU A O 7
ATOM 7504 N N . THR A 1 51 ? 11.763 -8.188 6.215 1.00 0.00 51 THR A N 7
ATOM 7505 C CA . THR A 1 51 ? 12.226 -6.880 6.661 1.00 0.00 51 THR A CA 7
ATOM 7506 C C . THR A 1 51 ? 11.846 -5.793 5.663 1.00 0.00 51 THR A C 7
ATOM 7507 O O . THR A 1 51 ? 11.761 -6.044 4.461 1.00 0.00 51 THR A O 7
ATOM 7518 N N . GLU A 1 52 ? 11.620 -4.584 6.168 1.00 0.00 52 GLU A N 7
ATOM 7519 C CA . GLU A 1 52 ? 11.250 -3.459 5.318 1.00 0.00 52 GLU A CA 7
ATOM 7520 C C . GLU A 1 52 ? 11.942 -3.550 3.962 1.00 0.00 52 GLU A C 7
ATOM 7521 O O . GLU A 1 52 ? 11.326 -3.315 2.923 1.00 0.00 52 GLU A O 7
ATOM 7533 N N . GLU A 1 53 ? 13.227 -3.893 3.981 1.00 0.00 53 GLU A N 7
ATOM 7534 C CA . GLU A 1 53 ? 14.003 -4.014 2.752 1.00 0.00 53 GLU A CA 7
ATOM 7535 C C . GLU A 1 53 ? 13.344 -4.996 1.788 1.00 0.00 53 GLU A C 7
ATOM 7536 O O . GLU A 1 53 ? 13.101 -4.672 0.626 1.00 0.00 53 GLU A O 7
ATOM 7548 N N . GLU A 1 54 ? 13.060 -6.198 2.279 1.00 0.00 54 GLU A N 7
ATOM 7549 C CA . GLU A 1 54 ? 12.431 -7.228 1.460 1.00 0.00 54 GLU A CA 7
ATOM 7550 C C . GLU A 1 54 ? 10.973 -6.881 1.173 1.00 0.00 54 GLU A C 7
ATOM 7551 O O . GLU A 1 54 ? 10.520 -6.949 0.030 1.00 0.00 54 GLU A O 7
ATOM 7563 N N . VAL A 1 55 ? 10.243 -6.508 2.219 1.00 0.00 55 VAL A N 7
ATOM 7564 C CA . VAL A 1 55 ? 8.837 -6.149 2.081 1.00 0.00 55 VAL A CA 7
ATOM 7565 C C . VAL A 1 55 ? 8.612 -5.266 0.859 1.00 0.00 55 VAL A C 7
ATOM 7566 O O . VAL A 1 55 ? 7.673 -5.478 0.092 1.00 0.00 55 VAL A O 7
ATOM 7579 N N . ARG A 1 56 ? 9.481 -4.276 0.683 1.00 0.00 56 ARG A N 7
ATOM 7580 C CA . ARG A 1 56 ? 9.377 -3.360 -0.447 1.00 0.00 56 ARG A CA 7
ATOM 7581 C C . ARG A 1 56 ? 9.487 -4.113 -1.769 1.00 0.00 56 ARG A C 7
ATOM 7582 O O . ARG A 1 56 ? 8.723 -3.865 -2.702 1.00 0.00 56 ARG A O 7
ATOM 7603 N N . LYS A 1 57 ? 10.442 -5.034 -1.842 1.00 0.00 57 LYS A N 7
ATOM 7604 C CA . LYS A 1 57 ? 10.652 -5.825 -3.049 1.00 0.00 57 LYS A CA 7
ATOM 7605 C C . LYS A 1 57 ? 9.458 -6.736 -3.318 1.00 0.00 57 LYS A C 7
ATOM 7606 O O . LYS A 1 57 ? 8.866 -6.698 -4.397 1.00 0.00 57 LYS A O 7
ATOM 7625 N N . PHE A 1 58 ? 9.108 -7.552 -2.329 1.00 0.00 58 PHE A N 7
ATOM 7626 C CA . PHE A 1 58 ? 7.985 -8.472 -2.459 1.00 0.00 58 PHE A CA 7
ATOM 7627 C C . PHE A 1 58 ? 6.833 -7.821 -3.220 1.00 0.00 58 PHE A C 7
ATOM 7628 O O . PHE A 1 58 ? 6.163 -8.467 -4.025 1.00 0.00 58 PHE A O 7
ATOM 7645 N N . ALA A 1 59 ? 6.610 -6.537 -2.958 1.00 0.00 59 ALA A N 7
ATOM 7646 C CA . ALA A 1 59 ? 5.542 -5.797 -3.618 1.00 0.00 59 ALA A CA 7
ATOM 7647 C C . ALA A 1 59 ? 5.972 -5.335 -5.006 1.00 0.00 59 ALA A C 7
ATOM 7648 O O . ALA A 1 59 ? 5.255 -5.536 -5.987 1.00 0.00 59 ALA A O 7
ATOM 7655 N N . ARG A 1 60 ? 7.144 -4.713 -5.082 1.00 0.00 60 ARG A N 7
ATOM 7656 C CA . ARG A 1 60 ? 7.668 -4.220 -6.350 1.00 0.00 60 ARG A CA 7
ATOM 7657 C C . ARG A 1 60 ? 7.329 -5.179 -7.487 1.00 0.00 60 ARG A C 7
ATOM 7658 O O . ARG A 1 60 ? 6.623 -4.817 -8.429 1.00 0.00 60 ARG A O 7
ATOM 7679 N N . LEU A 1 61 ? 7.838 -6.403 -7.394 1.00 0.00 61 LEU A N 7
ATOM 7680 C CA . LEU A 1 61 ? 7.590 -7.415 -8.415 1.00 0.00 61 LEU A CA 7
ATOM 7681 C C . LEU A 1 61 ? 6.094 -7.594 -8.652 1.00 0.00 61 LEU A C 7
ATOM 7682 O O . LEU A 1 61 ? 5.652 -7.768 -9.787 1.00 0.00 61 LEU A O 7
ATOM 7698 N N . ASN A 1 62 ? 5.319 -7.548 -7.573 1.00 0.00 62 ASN A N 7
ATOM 7699 C CA . ASN A 1 62 ? 3.872 -7.704 -7.664 1.00 0.00 62 ASN A CA 7
ATOM 7700 C C . ASN A 1 62 ? 3.215 -6.416 -8.149 1.00 0.00 62 ASN A C 7
ATOM 7701 O O . ASN A 1 62 ? 3.034 -5.472 -7.379 1.00 0.00 62 ASN A O 7
ATOM 7712 N N . ILE A 1 63 ? 2.861 -6.384 -9.429 1.00 0.00 63 ILE A N 7
ATOM 7713 C CA . ILE A 1 63 ? 2.223 -5.213 -10.016 1.00 0.00 63 ILE A CA 7
ATOM 7714 C C . ILE A 1 63 ? 0.861 -5.565 -10.605 1.00 0.00 63 ILE A C 7
ATOM 7715 O O . ILE A 1 63 ? 0.749 -6.462 -11.442 1.00 0.00 63 ILE A O 7
ATOM 7731 N N . ASP A 1 64 ? -0.170 -4.854 -10.165 1.00 0.00 64 ASP A N 7
ATOM 7732 C CA . ASP A 1 64 ? -1.525 -5.089 -10.650 1.00 0.00 64 ASP A CA 7
ATOM 7733 C C . ASP A 1 64 ? -2.087 -3.839 -11.320 1.00 0.00 64 ASP A C 7
ATOM 7734 O O . ASP A 1 64 ? -1.684 -2.713 -11.026 1.00 0.00 64 ASP A O 7
ATOM 7743 N N . PRO A 1 65 ? -3.039 -4.039 -12.243 1.00 0.00 65 PRO A N 7
ATOM 7744 C CA . PRO A 1 65 ? -3.677 -2.940 -12.974 1.00 0.00 65 PRO A CA 7
ATOM 7745 C C . PRO A 1 65 ? -4.582 -2.098 -12.081 1.00 0.00 65 PRO A C 7
ATOM 7746 O O . PRO A 1 65 ? -4.617 -0.873 -12.197 1.00 0.00 65 PRO A O 7
ATOM 7757 N N . ALA A 1 66 ? -5.311 -2.762 -11.191 1.00 0.00 66 ALA A N 7
ATOM 7758 C CA . ALA A 1 66 ? -6.214 -2.074 -10.277 1.00 0.00 66 ALA A CA 7
ATOM 7759 C C . ALA A 1 66 ? -5.528 -0.880 -9.623 1.00 0.00 66 ALA A C 7
ATOM 7760 O O . ALA A 1 66 ? -6.015 0.249 -9.699 1.00 0.00 66 ALA A O 7
ATOM 7767 N N . THR A 1 67 ? -4.393 -1.135 -8.978 1.00 0.00 67 THR A N 7
ATOM 7768 C CA . THR A 1 67 ? -3.641 -0.081 -8.309 1.00 0.00 67 THR A CA 7
ATOM 7769 C C . THR A 1 67 ? -3.414 1.107 -9.237 1.00 0.00 67 THR A C 7
ATOM 7770 O O . THR A 1 67 ? -3.620 2.257 -8.849 1.00 0.00 67 THR A O 7
ATOM 7781 N N . ILE A 1 68 ? -2.989 0.821 -10.463 1.00 0.00 68 ILE A N 7
ATOM 7782 C CA . ILE A 1 68 ? -2.737 1.867 -11.446 1.00 0.00 68 ILE A CA 7
ATOM 7783 C C . ILE A 1 68 ? -3.850 2.909 -11.439 1.00 0.00 68 ILE A C 7
ATOM 7784 O O . ILE A 1 68 ? -5.034 2.569 -11.421 1.00 0.00 68 ILE A O 7
ATOM 7800 N N . THR A 1 69 ? -3.463 4.180 -11.456 1.00 0.00 69 THR A N 7
ATOM 7801 C CA . THR A 1 69 ? -4.428 5.273 -11.453 1.00 0.00 69 THR A CA 7
ATOM 7802 C C . THR A 1 69 ? -4.153 6.252 -12.588 1.00 0.00 69 THR A C 7
ATOM 7803 O O . THR A 1 69 ? -3.477 7.263 -12.398 1.00 0.00 69 THR A O 7
ATOM 7814 N N . TRP A 1 70 ? -4.682 5.947 -13.768 1.00 0.00 70 TRP A N 7
ATOM 7815 C CA . TRP A 1 70 ? -4.494 6.802 -14.934 1.00 0.00 70 TRP A CA 7
ATOM 7816 C C . TRP A 1 70 ? -5.063 8.195 -14.686 1.00 0.00 70 TRP A C 7
ATOM 7817 O O . TRP A 1 70 ? -4.371 9.197 -14.863 1.00 0.00 70 TRP A O 7
ATOM 7838 N N . GLN A 1 71 ? -6.326 8.249 -14.275 1.00 0.00 71 GLN A N 7
ATOM 7839 C CA . GLN A 1 71 ? -6.986 9.520 -14.003 1.00 0.00 71 GLN A CA 7
ATOM 7840 C C . GLN A 1 71 ? -6.187 10.345 -13.000 1.00 0.00 71 GLN A C 7
ATOM 7841 O O . GLN A 1 71 ? -6.117 10.007 -11.817 1.00 0.00 71 GLN A O 7
ATOM 7855 N N . GLY A 1 1 ? 12.619 13.983 -1.053 1.00 0.00 1 GLY A N 8
ATOM 7856 C CA . GLY A 1 1 ? 12.382 15.222 -0.336 1.00 0.00 1 GLY A CA 8
ATOM 7857 C C . GLY A 1 1 ? 10.912 15.587 -0.279 1.00 0.00 1 GLY A C 8
ATOM 7858 O O . GLY A 1 1 ? 10.116 14.888 0.348 1.00 0.00 1 GLY A O 8
ATOM 7862 N N . SER A 1 2 ? 10.551 16.686 -0.934 1.00 0.00 2 SER A N 8
ATOM 7863 C CA . SER A 1 2 ? 9.167 17.145 -0.951 1.00 0.00 2 SER A CA 8
ATOM 7864 C C . SER A 1 2 ? 8.642 17.238 -2.381 1.00 0.00 2 SER A C 8
ATOM 7865 O O . SER A 1 2 ? 9.371 17.614 -3.298 1.00 0.00 2 SER A O 8
ATOM 7873 N N . SER A 1 3 ? 7.372 16.891 -2.562 1.00 0.00 3 SER A N 8
ATOM 7874 C CA . SER A 1 3 ? 6.749 16.930 -3.879 1.00 0.00 3 SER A CA 8
ATOM 7875 C C . SER A 1 3 ? 5.328 17.478 -3.792 1.00 0.00 3 SER A C 8
ATOM 7876 O O . SER A 1 3 ? 4.719 17.489 -2.723 1.00 0.00 3 SER A O 8
ATOM 7884 N N . GLY A 1 4 ? 4.805 17.932 -4.927 1.00 0.00 4 GLY A N 8
ATOM 7885 C CA . GLY A 1 4 ? 3.459 18.475 -4.959 1.00 0.00 4 GLY A CA 8
ATOM 7886 C C . GLY A 1 4 ? 2.397 17.395 -4.925 1.00 0.00 4 GLY A C 8
ATOM 7887 O O . GLY A 1 4 ? 1.636 17.293 -3.962 1.00 0.00 4 GLY A O 8
ATOM 7891 N N . SER A 1 5 ? 2.343 16.587 -5.979 1.00 0.00 5 SER A N 8
ATOM 7892 C CA . SER A 1 5 ? 1.362 15.512 -6.068 1.00 0.00 5 SER A CA 8
ATOM 7893 C C . SER A 1 5 ? 1.134 14.869 -4.703 1.00 0.00 5 SER A C 8
ATOM 7894 O O . SER A 1 5 ? 2.047 14.792 -3.881 1.00 0.00 5 SER A O 8
ATOM 7902 N N . SER A 1 6 ? -0.091 14.409 -4.470 1.00 0.00 6 SER A N 8
ATOM 7903 C CA . SER A 1 6 ? -0.441 13.776 -3.203 1.00 0.00 6 SER A CA 8
ATOM 7904 C C . SER A 1 6 ? 0.218 12.405 -3.081 1.00 0.00 6 SER A C 8
ATOM 7905 O O . SER A 1 6 ? 0.409 11.705 -4.074 1.00 0.00 6 SER A O 8
ATOM 7913 N N . GLY A 1 7 ? 0.563 12.030 -1.853 1.00 0.00 7 GLY A N 8
ATOM 7914 C CA . GLY A 1 7 ? 1.197 10.745 -1.621 1.00 0.00 7 GLY A CA 8
ATOM 7915 C C . GLY A 1 7 ? 1.654 10.574 -0.185 1.00 0.00 7 GLY A C 8
ATOM 7916 O O . GLY A 1 7 ? 2.539 11.291 0.281 1.00 0.00 7 GLY A O 8
ATOM 7920 N N . SER A 1 8 ? 1.046 9.624 0.518 1.00 0.00 8 SER A N 8
ATOM 7921 C CA . SER A 1 8 ? 1.392 9.365 1.911 1.00 0.00 8 SER A CA 8
ATOM 7922 C C . SER A 1 8 ? 2.446 8.267 2.014 1.00 0.00 8 SER A C 8
ATOM 7923 O O . SER A 1 8 ? 2.835 7.666 1.012 1.00 0.00 8 SER A O 8
ATOM 7931 N N . THR A 1 9 ? 2.904 8.008 3.235 1.00 0.00 9 THR A N 8
ATOM 7932 C CA . THR A 1 9 ? 3.914 6.984 3.471 1.00 0.00 9 THR A CA 8
ATOM 7933 C C . THR A 1 9 ? 3.370 5.594 3.159 1.00 0.00 9 THR A C 8
ATOM 7934 O O . THR A 1 9 ? 4.077 4.752 2.607 1.00 0.00 9 THR A O 8
ATOM 7945 N N . GLN A 1 10 ? 2.111 5.362 3.517 1.00 0.00 10 GLN A N 8
ATOM 7946 C CA . GLN A 1 10 ? 1.474 4.074 3.275 1.00 0.00 10 GLN A CA 8
ATOM 7947 C C . GLN A 1 10 ? 1.466 3.741 1.786 1.00 0.00 10 GLN A C 8
ATOM 7948 O O . GLN A 1 10 ? 0.521 4.073 1.070 1.00 0.00 10 GLN A O 8
ATOM 7962 N N . THR A 1 11 ? 2.526 3.084 1.326 1.00 0.00 11 THR A N 8
ATOM 7963 C CA . THR A 1 11 ? 2.642 2.708 -0.077 1.00 0.00 11 THR A CA 8
ATOM 7964 C C . THR A 1 11 ? 2.930 1.218 -0.225 1.00 0.00 11 THR A C 8
ATOM 7965 O O . THR A 1 11 ? 2.240 0.513 -0.962 1.00 0.00 11 THR A O 8
ATOM 7976 N N . ASP A 1 12 ? 3.952 0.745 0.479 1.00 0.00 12 ASP A N 8
ATOM 7977 C CA . ASP A 1 12 ? 4.330 -0.662 0.427 1.00 0.00 12 ASP A CA 8
ATOM 7978 C C . ASP A 1 12 ? 3.756 -1.423 1.619 1.00 0.00 12 ASP A C 8
ATOM 7979 O O . ASP A 1 12 ? 3.267 -2.544 1.476 1.00 0.00 12 ASP A O 8
ATOM 7988 N N . LYS A 1 13 ? 3.821 -0.808 2.794 1.00 0.00 13 LYS A N 8
ATOM 7989 C CA . LYS A 1 13 ? 3.309 -1.426 4.011 1.00 0.00 13 LYS A CA 8
ATOM 7990 C C . LYS A 1 13 ? 1.879 -1.918 3.811 1.00 0.00 13 LYS A C 8
ATOM 7991 O O . LYS A 1 13 ? 1.517 -3.003 4.265 1.00 0.00 13 LYS A O 8
ATOM 8010 N N . ALA A 1 14 ? 1.071 -1.115 3.127 1.00 0.00 14 ALA A N 8
ATOM 8011 C CA . ALA A 1 14 ? -0.317 -1.471 2.864 1.00 0.00 14 ALA A CA 8
ATOM 8012 C C . ALA A 1 14 ? -0.408 -2.706 1.974 1.00 0.00 14 ALA A C 8
ATOM 8013 O O . ALA A 1 14 ? -1.046 -3.697 2.332 1.00 0.00 14 ALA A O 8
ATOM 8020 N N . LEU A 1 15 ? 0.234 -2.642 0.813 1.00 0.00 15 LEU A N 8
ATOM 8021 C CA . LEU A 1 15 ? 0.226 -3.755 -0.129 1.00 0.00 15 LEU A CA 8
ATOM 8022 C C . LEU A 1 15 ? 0.519 -5.072 0.582 1.00 0.00 15 LEU A C 8
ATOM 8023 O O . LEU A 1 15 ? -0.168 -6.071 0.369 1.00 0.00 15 LEU A O 8
ATOM 8039 N N . TYR A 1 16 ? 1.543 -5.066 1.429 1.00 0.00 16 TYR A N 8
ATOM 8040 C CA . TYR A 1 16 ? 1.927 -6.260 2.172 1.00 0.00 16 TYR A CA 8
ATOM 8041 C C . TYR A 1 16 ? 0.706 -6.935 2.789 1.00 0.00 16 TYR A C 8
ATOM 8042 O O . TYR A 1 16 ? 0.510 -8.140 2.646 1.00 0.00 16 TYR A O 8
ATOM 8060 N N . ASN A 1 17 ? -0.113 -6.145 3.477 1.00 0.00 17 ASN A N 8
ATOM 8061 C CA . ASN A 1 17 ? -1.316 -6.664 4.118 1.00 0.00 17 ASN A CA 8
ATOM 8062 C C . ASN A 1 17 ? -2.118 -7.528 3.149 1.00 0.00 17 ASN A C 8
ATOM 8063 O O . ASN A 1 17 ? -2.457 -8.671 3.456 1.00 0.00 17 ASN A O 8
ATOM 8074 N N . ARG A 1 18 ? -2.418 -6.974 1.979 1.00 0.00 18 ARG A N 8
ATOM 8075 C CA . ARG A 1 18 ? -3.180 -7.693 0.966 1.00 0.00 18 ARG A CA 8
ATOM 8076 C C . ARG A 1 18 ? -2.446 -8.957 0.529 1.00 0.00 18 ARG A C 8
ATOM 8077 O O . ARG A 1 18 ? -3.022 -10.046 0.507 1.00 0.00 18 ARG A O 8
ATOM 8098 N N . LEU A 1 19 ? -1.173 -8.806 0.181 1.00 0.00 19 LEU A N 8
ATOM 8099 C CA . LEU A 1 19 ? -0.360 -9.935 -0.256 1.00 0.00 19 LEU A CA 8
ATOM 8100 C C . LEU A 1 19 ? -0.495 -11.109 0.708 1.00 0.00 19 LEU A C 8
ATOM 8101 O O . LEU A 1 19 ? -0.641 -12.257 0.288 1.00 0.00 19 LEU A O 8
ATOM 8117 N N . VAL A 1 20 ? -0.448 -10.814 2.003 1.00 0.00 20 VAL A N 8
ATOM 8118 C CA . VAL A 1 20 ? -0.569 -11.844 3.027 1.00 0.00 20 VAL A CA 8
ATOM 8119 C C . VAL A 1 20 ? -1.874 -11.700 3.801 1.00 0.00 20 VAL A C 8
ATOM 8120 O O . VAL A 1 20 ? -1.916 -11.150 4.902 1.00 0.00 20 VAL A O 8
ATOM 8133 N N . PRO A 1 21 ? -2.969 -12.205 3.213 1.00 0.00 21 PRO A N 8
ATOM 8134 C CA . PRO A 1 21 ? -4.298 -12.146 3.830 1.00 0.00 21 PRO A CA 8
ATOM 8135 C C . PRO A 1 21 ? -4.412 -13.056 5.048 1.00 0.00 21 PRO A C 8
ATOM 8136 O O . PRO A 1 21 ? -3.585 -13.945 5.252 1.00 0.00 21 PRO A O 8
ATOM 8147 N N . LEU A 1 22 ? -5.442 -12.828 5.855 1.00 0.00 22 LEU A N 8
ATOM 8148 C CA . LEU A 1 22 ? -5.666 -13.628 7.055 1.00 0.00 22 LEU A CA 8
ATOM 8149 C C . LEU A 1 22 ? -7.039 -14.290 7.020 1.00 0.00 22 LEU A C 8
ATOM 8150 O O . LEU A 1 22 ? -8.039 -13.690 7.416 1.00 0.00 22 LEU A O 8
ATOM 8166 N N . VAL A 1 23 ? -7.081 -15.531 6.545 1.00 0.00 23 VAL A N 8
ATOM 8167 C CA . VAL A 1 23 ? -8.332 -16.276 6.462 1.00 0.00 23 VAL A CA 8
ATOM 8168 C C . VAL A 1 23 ? -8.394 -17.366 7.526 1.00 0.00 23 VAL A C 8
ATOM 8169 O O . VAL A 1 23 ? -9.428 -17.570 8.160 1.00 0.00 23 VAL A O 8
ATOM 8182 N N . ASN A 1 24 ? -7.279 -18.064 7.716 1.00 0.00 24 ASN A N 8
ATOM 8183 C CA . ASN A 1 24 ? -7.207 -19.134 8.704 1.00 0.00 24 ASN A CA 8
ATOM 8184 C C . ASN A 1 24 ? -6.579 -18.635 10.002 1.00 0.00 24 ASN A C 8
ATOM 8185 O O . ASN A 1 24 ? -5.762 -19.322 10.614 1.00 0.00 24 ASN A O 8
ATOM 8196 N N . GLY A 1 25 ? -6.968 -17.433 10.418 1.00 0.00 25 GLY A N 8
ATOM 8197 C CA . GLY A 1 25 ? -6.435 -16.862 11.640 1.00 0.00 25 GLY A CA 8
ATOM 8198 C C . GLY A 1 25 ? -4.941 -17.077 11.777 1.00 0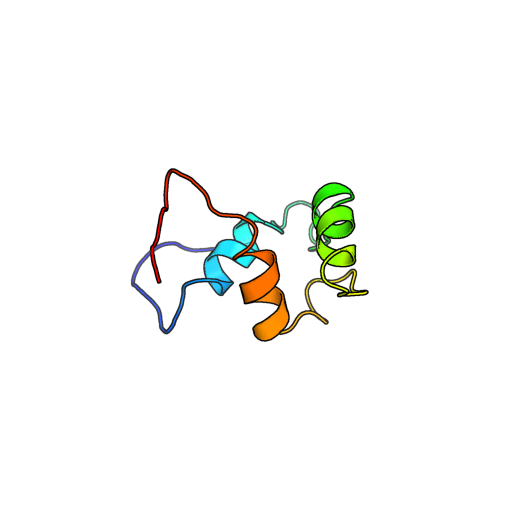.00 25 GLY A C 8
ATOM 8199 O O . GLY A 1 25 ? -4.444 -17.360 12.868 1.00 0.00 25 GLY A O 8
ATOM 8203 N N . VAL A 1 26 ? -4.221 -16.945 10.667 1.00 0.00 26 VAL A N 8
ATOM 8204 C CA . VAL A 1 26 ? -2.775 -17.128 10.668 1.00 0.00 26 VAL A CA 8
ATOM 8205 C C . VAL A 1 26 ? -2.155 -16.612 9.374 1.00 0.00 26 VAL A C 8
ATOM 8206 O O . VAL A 1 26 ? -2.531 -17.037 8.281 1.00 0.00 26 VAL A O 8
ATOM 8219 N N . ARG A 1 27 ? -1.203 -15.694 9.505 1.00 0.00 27 ARG A N 8
ATOM 8220 C CA . ARG A 1 27 ? -0.531 -15.119 8.346 1.00 0.00 27 ARG A CA 8
ATOM 8221 C C . ARG A 1 27 ? 0.567 -16.049 7.838 1.00 0.00 27 ARG A C 8
ATOM 8222 O O . ARG A 1 27 ? 1.521 -16.347 8.555 1.00 0.00 27 ARG A O 8
ATOM 8243 N N . GLU A 1 28 ? 0.424 -16.503 6.597 1.00 0.00 28 GLU A N 8
ATOM 8244 C CA . GLU A 1 28 ? 1.403 -17.400 5.994 1.00 0.00 28 GLU A CA 8
ATOM 8245 C C . GLU A 1 28 ? 1.421 -17.244 4.476 1.00 0.00 28 GLU A C 8
ATOM 8246 O O . GLU A 1 28 ? 0.424 -16.854 3.869 1.00 0.00 28 GLU A O 8
ATOM 8258 N N . PHE A 1 29 ? 2.563 -17.553 3.869 1.00 0.00 29 PHE A N 8
ATOM 8259 C CA . PHE A 1 29 ? 2.713 -17.446 2.423 1.00 0.00 29 PHE A CA 8
ATOM 8260 C C . PHE A 1 29 ? 2.184 -18.697 1.728 1.00 0.00 29 PHE A C 8
ATOM 8261 O O . PHE A 1 29 ? 1.733 -19.639 2.380 1.00 0.00 29 PHE A O 8
ATOM 8278 N N . SER A 1 30 ? 2.243 -18.699 0.400 1.00 0.00 30 SER A N 8
ATOM 8279 C CA . SER A 1 30 ? 1.767 -19.831 -0.385 1.00 0.00 30 SER A CA 8
ATOM 8280 C C . SER A 1 30 ? 2.838 -20.303 -1.364 1.00 0.00 30 SER A C 8
ATOM 8281 O O . SER A 1 30 ? 3.800 -19.587 -1.639 1.00 0.00 30 SER A O 8
ATOM 8289 N N . GLU A 1 31 ? 2.661 -21.513 -1.887 1.00 0.00 31 GLU A N 8
ATOM 8290 C CA . GLU A 1 31 ? 3.613 -22.080 -2.835 1.00 0.00 31 GLU A CA 8
ATOM 8291 C C . GLU A 1 31 ? 3.984 -21.062 -3.910 1.00 0.00 31 GLU A C 8
ATOM 8292 O O . GLU A 1 31 ? 5.090 -21.089 -4.449 1.00 0.00 31 GLU A O 8
ATOM 8304 N N . ILE A 1 32 ? 3.050 -20.168 -4.216 1.00 0.00 32 ILE A N 8
ATOM 8305 C CA . ILE A 1 32 ? 3.278 -19.141 -5.225 1.00 0.00 32 ILE A CA 8
ATOM 8306 C C . ILE A 1 32 ? 4.186 -18.038 -4.692 1.00 0.00 32 ILE A C 8
ATOM 8307 O O . ILE A 1 32 ? 5.275 -17.810 -5.217 1.00 0.00 32 ILE A O 8
ATOM 8323 N N . GLN A 1 33 ? 3.729 -17.358 -3.645 1.00 0.00 33 GLN A N 8
ATOM 8324 C CA . GLN A 1 33 ? 4.501 -16.279 -3.040 1.00 0.00 33 GLN A CA 8
ATOM 8325 C C . GLN A 1 33 ? 5.941 -16.714 -2.790 1.00 0.00 33 GLN A C 8
ATOM 8326 O O . GLN A 1 33 ? 6.885 -16.022 -3.175 1.00 0.00 33 GLN A O 8
ATOM 8340 N N . LEU A 1 34 ? 6.103 -17.862 -2.144 1.00 0.00 34 LEU A N 8
ATOM 8341 C CA . LEU A 1 34 ? 7.430 -18.390 -1.842 1.00 0.00 34 LEU A CA 8
ATOM 8342 C C . LEU A 1 34 ? 8.284 -18.469 -3.103 1.00 0.00 34 LEU A C 8
ATOM 8343 O O . LEU A 1 34 ? 9.288 -17.768 -3.230 1.00 0.00 34 LEU A O 8
ATOM 8359 N N . SER A 1 35 ? 7.878 -19.325 -4.035 1.00 0.00 35 SER A N 8
ATOM 8360 C CA . SER A 1 35 ? 8.607 -19.497 -5.286 1.00 0.00 35 SER A CA 8
ATOM 8361 C C . SER A 1 35 ? 9.117 -18.156 -5.806 1.00 0.00 35 SER A C 8
ATOM 8362 O O . SER A 1 35 ? 10.205 -18.073 -6.375 1.00 0.00 35 SER A O 8
ATOM 8370 N N . ARG A 1 36 ? 8.322 -17.110 -5.605 1.00 0.00 36 ARG A N 8
ATOM 8371 C CA . ARG A 1 36 ? 8.692 -15.773 -6.054 1.00 0.00 36 ARG A CA 8
ATOM 8372 C C . ARG A 1 36 ? 9.694 -15.135 -5.096 1.00 0.00 36 ARG A C 8
ATOM 8373 O O . ARG A 1 36 ? 10.617 -14.439 -5.520 1.00 0.00 36 ARG A O 8
ATOM 8394 N N . LEU A 1 37 ? 9.505 -15.378 -3.804 1.00 0.00 37 LEU A N 8
ATOM 8395 C CA . LEU A 1 37 ? 10.392 -14.827 -2.785 1.00 0.00 37 LEU A CA 8
ATOM 8396 C C . LEU A 1 37 ? 11.836 -15.251 -3.032 1.00 0.00 37 LEU A C 8
ATOM 8397 O O . LEU A 1 37 ? 12.756 -14.439 -2.948 1.00 0.00 37 LEU A O 8
ATOM 8413 N N . LYS A 1 38 ? 12.026 -16.530 -3.340 1.00 0.00 38 LYS A N 8
ATOM 8414 C CA . LYS A 1 38 ? 13.358 -17.063 -3.604 1.00 0.00 38 LYS A CA 8
ATOM 8415 C C . LYS A 1 38 ? 13.996 -16.365 -4.800 1.00 0.00 38 LYS A C 8
ATOM 8416 O O . LYS A 1 38 ? 15.144 -15.924 -4.735 1.00 0.00 38 LYS A O 8
ATOM 8435 N N . LYS A 1 39 ? 13.246 -16.266 -5.892 1.00 0.00 39 LYS A N 8
ATOM 8436 C CA . LYS A 1 39 ? 13.737 -15.618 -7.102 1.00 0.00 39 LYS A CA 8
ATOM 8437 C C . LYS A 1 39 ? 14.340 -14.254 -6.783 1.00 0.00 39 LYS A C 8
ATOM 8438 O O . LYS A 1 39 ? 15.458 -13.946 -7.199 1.00 0.00 39 LYS A O 8
ATOM 8457 N N . LEU A 1 40 ? 13.595 -13.441 -6.043 1.00 0.00 40 LEU A N 8
ATOM 8458 C CA . LEU A 1 40 ? 14.057 -12.110 -5.666 1.00 0.00 40 LEU A CA 8
ATOM 8459 C C . LEU A 1 40 ? 15.309 -12.193 -4.799 1.00 0.00 40 LEU A C 8
ATOM 8460 O O . LEU A 1 40 ? 16.161 -11.306 -4.834 1.00 0.00 40 LEU A O 8
ATOM 8476 N N . GLY A 1 41 ? 15.415 -13.267 -4.023 1.00 0.00 41 GLY A N 8
ATOM 8477 C CA . GLY A 1 41 ? 16.567 -13.448 -3.159 1.00 0.00 41 GLY A CA 8
ATOM 8478 C C . GLY A 1 41 ? 16.207 -13.369 -1.689 1.00 0.00 41 GLY A C 8
ATOM 8479 O O . GLY A 1 41 ? 17.064 -13.097 -0.847 1.00 0.00 41 GLY A O 8
ATOM 8483 N N . ILE A 1 42 ? 14.937 -13.605 -1.378 1.00 0.00 42 ILE A N 8
ATOM 8484 C CA . ILE A 1 42 ? 14.467 -13.558 0.001 1.00 0.00 42 ILE A CA 8
ATOM 8485 C C . ILE A 1 42 ? 14.266 -14.962 0.561 1.00 0.00 42 ILE A C 8
ATOM 8486 O O . ILE A 1 42 ? 13.241 -15.599 0.316 1.00 0.00 42 ILE A O 8
ATOM 8502 N N . HIS A 1 43 ? 15.251 -15.439 1.315 1.00 0.00 43 HIS A N 8
ATOM 8503 C CA . HIS A 1 43 ? 15.182 -16.768 1.913 1.00 0.00 43 HIS A CA 8
ATOM 8504 C C . HIS A 1 43 ? 14.457 -16.722 3.255 1.00 0.00 43 HIS A C 8
ATOM 8505 O O . HIS A 1 43 ? 15.075 -16.859 4.311 1.00 0.00 43 HIS A O 8
ATOM 8520 N N . LYS A 1 44 ? 13.144 -16.529 3.207 1.00 0.00 44 LYS A N 8
ATOM 8521 C CA . LYS A 1 44 ? 12.334 -16.466 4.418 1.00 0.00 44 LYS A CA 8
ATOM 8522 C C . LYS A 1 44 ? 10.920 -16.975 4.154 1.00 0.00 44 LYS A C 8
ATOM 8523 O O . LYS A 1 44 ? 10.393 -16.833 3.050 1.00 0.00 44 LYS A O 8
ATOM 8542 N N . THR A 1 45 ? 10.310 -17.568 5.176 1.00 0.00 45 THR A N 8
ATOM 8543 C CA . THR A 1 45 ? 8.957 -18.098 5.054 1.00 0.00 45 THR A CA 8
ATOM 8544 C C . THR A 1 45 ? 7.977 -17.301 5.907 1.00 0.00 45 THR A C 8
ATOM 8545 O O . THR A 1 45 ? 6.880 -16.965 5.459 1.00 0.00 45 THR A O 8
ATOM 8556 N N . ASP A 1 46 ? 8.378 -17.001 7.137 1.00 0.00 46 ASP A N 8
ATOM 8557 C CA . ASP A 1 46 ? 7.534 -16.242 8.053 1.00 0.00 46 ASP A CA 8
ATOM 8558 C C . ASP A 1 46 ? 7.274 -14.838 7.515 1.00 0.00 46 ASP A C 8
ATOM 8559 O O . ASP A 1 46 ? 8.177 -14.156 7.028 1.00 0.00 46 ASP A O 8
ATOM 8568 N N . PRO A 1 47 ? 6.011 -14.395 7.601 1.00 0.00 47 PRO A N 8
ATOM 8569 C CA . PRO A 1 47 ? 5.603 -13.069 7.128 1.00 0.00 47 PRO A CA 8
ATOM 8570 C C . PRO A 1 47 ? 6.161 -11.946 7.996 1.00 0.00 47 PRO A C 8
ATOM 8571 O O . PRO A 1 47 ? 5.967 -10.766 7.703 1.00 0.00 47 PRO A O 8
ATOM 8582 N N . SER A 1 48 ? 6.855 -12.321 9.066 1.00 0.00 48 SER A N 8
ATOM 8583 C CA . SER A 1 48 ? 7.438 -11.345 9.980 1.00 0.00 48 SER A CA 8
ATOM 8584 C C . SER A 1 48 ? 8.935 -11.194 9.730 1.00 0.00 48 SER A C 8
ATOM 8585 O O . SER A 1 48 ? 9.475 -10.088 9.767 1.00 0.00 48 SER A O 8
ATOM 8593 N N . THR A 1 49 ? 9.602 -12.315 9.476 1.00 0.00 49 THR A N 8
ATOM 8594 C CA . THR A 1 49 ? 11.037 -12.310 9.221 1.00 0.00 49 THR A CA 8
ATOM 8595 C C . THR A 1 49 ? 11.408 -11.252 8.188 1.00 0.00 49 THR A C 8
ATOM 8596 O O . THR A 1 49 ? 12.344 -10.476 8.388 1.00 0.00 49 THR A O 8
ATOM 8607 N N . LEU A 1 50 ? 10.669 -11.224 7.085 1.00 0.00 50 LEU A N 8
ATOM 8608 C CA . LEU A 1 50 ? 10.920 -10.259 6.020 1.00 0.00 50 LEU A CA 8
ATOM 8609 C C . LEU A 1 50 ? 11.045 -8.847 6.583 1.00 0.00 50 LEU A C 8
ATOM 8610 O O . LEU A 1 50 ? 10.139 -8.352 7.255 1.00 0.00 50 LEU A O 8
ATOM 8626 N N . THR A 1 51 ? 12.173 -8.200 6.303 1.00 0.00 51 THR A N 8
ATOM 8627 C CA . THR A 1 51 ? 12.416 -6.845 6.780 1.00 0.00 51 THR A CA 8
ATOM 8628 C C . THR A 1 51 ? 12.010 -5.813 5.734 1.00 0.00 51 THR A C 8
ATOM 8629 O O . THR A 1 51 ? 11.635 -6.164 4.616 1.00 0.00 51 THR A O 8
ATOM 8640 N N . GLU A 1 52 ? 12.089 -4.539 6.104 1.00 0.00 52 GLU A N 8
ATOM 8641 C CA . GLU A 1 52 ? 11.729 -3.456 5.196 1.00 0.00 52 GLU A CA 8
ATOM 8642 C C . GLU A 1 52 ? 12.244 -3.734 3.787 1.00 0.00 52 GLU A C 8
ATOM 8643 O O . GLU A 1 52 ? 11.531 -3.533 2.805 1.00 0.00 52 GLU A O 8
ATOM 8655 N N . GLU A 1 53 ? 13.487 -4.198 3.698 1.00 0.00 53 GLU A N 8
ATOM 8656 C CA . GLU A 1 53 ? 14.097 -4.502 2.409 1.00 0.00 53 GLU A CA 8
ATOM 8657 C C . GLU A 1 53 ? 13.353 -5.636 1.709 1.00 0.00 53 GLU A C 8
ATOM 8658 O O . GLU A 1 53 ? 12.982 -5.520 0.541 1.00 0.00 53 GLU A O 8
ATOM 8670 N N . GLU A 1 54 ? 13.139 -6.731 2.432 1.00 0.00 54 GLU A N 8
ATOM 8671 C CA . GLU A 1 54 ? 12.441 -7.886 1.879 1.00 0.00 54 GLU A CA 8
ATOM 8672 C C . GLU A 1 54 ? 11.037 -7.503 1.418 1.00 0.00 54 GLU A C 8
ATOM 8673 O O . GLU A 1 54 ? 10.584 -7.929 0.355 1.00 0.00 54 GLU A O 8
ATOM 8685 N N . VAL A 1 55 ? 10.354 -6.698 2.225 1.00 0.00 55 VAL A N 8
ATOM 8686 C CA . VAL A 1 55 ? 9.003 -6.257 1.900 1.00 0.00 55 VAL A CA 8
ATOM 8687 C C . VAL A 1 55 ? 8.984 -5.448 0.608 1.00 0.00 55 VAL A C 8
ATOM 8688 O O . VAL A 1 55 ? 8.354 -5.842 -0.374 1.00 0.00 55 VAL A O 8
ATOM 8701 N N . ARG A 1 56 ? 9.680 -4.316 0.615 1.00 0.00 56 ARG A N 8
ATOM 8702 C CA . ARG A 1 56 ? 9.743 -3.450 -0.556 1.00 0.00 56 ARG A CA 8
ATOM 8703 C C . ARG A 1 56 ? 9.956 -4.269 -1.826 1.00 0.00 56 ARG A C 8
ATOM 8704 O O . ARG A 1 56 ? 9.331 -4.013 -2.855 1.00 0.00 56 ARG A O 8
ATOM 8725 N N . LYS A 1 57 ? 10.845 -5.253 -1.746 1.00 0.00 57 LYS A N 8
ATOM 8726 C CA . LYS A 1 57 ? 11.142 -6.111 -2.888 1.00 0.00 57 LYS A CA 8
ATOM 8727 C C . LYS A 1 57 ? 9.949 -6.999 -3.226 1.00 0.00 57 LYS A C 8
ATOM 8728 O O . LYS A 1 57 ? 9.648 -7.231 -4.397 1.00 0.00 57 LYS A O 8
ATOM 8747 N N . PHE A 1 58 ? 9.272 -7.492 -2.194 1.00 0.00 58 PHE A N 8
ATOM 8748 C CA . PHE A 1 58 ? 8.111 -8.354 -2.382 1.00 0.00 58 PHE A CA 8
ATOM 8749 C C . PHE A 1 58 ? 6.844 -7.526 -2.572 1.00 0.00 58 PHE A C 8
ATOM 8750 O O . PHE A 1 58 ? 5.734 -8.011 -2.357 1.00 0.00 58 PHE A O 8
ATOM 8767 N N . ALA A 1 59 ? 7.019 -6.272 -2.977 1.00 0.00 59 ALA A N 8
ATOM 8768 C CA . ALA A 1 59 ? 5.890 -5.376 -3.198 1.00 0.00 59 ALA A CA 8
ATOM 8769 C C . ALA A 1 59 ? 5.793 -4.967 -4.664 1.00 0.00 59 ALA A C 8
ATOM 8770 O O . ALA A 1 59 ? 4.698 -4.859 -5.217 1.00 0.00 59 ALA A O 8
ATOM 8777 N N . ARG A 1 60 ? 6.944 -4.739 -5.287 1.00 0.00 60 ARG A N 8
ATOM 8778 C CA . ARG A 1 60 ? 6.988 -4.339 -6.689 1.00 0.00 60 ARG A CA 8
ATOM 8779 C C . ARG A 1 60 ? 6.362 -5.409 -7.579 1.00 0.00 60 ARG A C 8
ATOM 8780 O O . ARG A 1 60 ? 5.409 -5.142 -8.313 1.00 0.00 60 ARG A O 8
ATOM 8801 N N . LEU A 1 61 ? 6.903 -6.620 -7.510 1.00 0.00 61 LEU A N 8
ATOM 8802 C CA . LEU A 1 61 ? 6.398 -7.731 -8.309 1.00 0.00 61 LEU A CA 8
ATOM 8803 C C . LEU A 1 61 ? 4.875 -7.703 -8.379 1.00 0.00 61 LEU A C 8
ATOM 8804 O O . LEU A 1 61 ? 4.284 -8.053 -9.400 1.00 0.00 61 LEU A O 8
ATOM 8820 N N . ASN A 1 62 ? 4.245 -7.282 -7.287 1.00 0.00 62 ASN A N 8
ATOM 8821 C CA . ASN A 1 62 ? 2.790 -7.207 -7.226 1.00 0.00 62 ASN A CA 8
ATOM 8822 C C . ASN A 1 62 ? 2.286 -5.905 -7.841 1.00 0.00 62 ASN A C 8
ATOM 8823 O O . ASN A 1 62 ? 1.366 -5.275 -7.319 1.00 0.00 62 ASN A O 8
ATOM 8834 N N . ILE A 1 63 ? 2.894 -5.509 -8.954 1.00 0.00 63 ILE A N 8
ATOM 8835 C CA . ILE A 1 63 ? 2.506 -4.284 -9.642 1.00 0.00 63 ILE A CA 8
ATOM 8836 C C . ILE A 1 63 ? 2.420 -4.503 -11.149 1.00 0.00 63 ILE A C 8
ATOM 8837 O O . ILE A 1 63 ? 3.438 -4.673 -11.820 1.00 0.00 63 ILE A O 8
ATOM 8853 N N . ASP A 1 64 ? 1.200 -4.495 -11.674 1.00 0.00 64 ASP A N 8
ATOM 8854 C CA . ASP A 1 64 ? 0.981 -4.690 -13.103 1.00 0.00 64 ASP A CA 8
ATOM 8855 C C . ASP A 1 64 ? 1.305 -3.418 -13.880 1.00 0.00 64 ASP A C 8
ATOM 8856 O O . ASP A 1 64 ? 1.112 -2.301 -13.399 1.00 0.00 64 ASP A O 8
ATOM 8865 N N . PRO A 1 65 ? 1.810 -3.588 -15.111 1.00 0.00 65 PRO A N 8
ATOM 8866 C CA . PRO A 1 65 ? 2.172 -2.465 -15.981 1.00 0.00 65 PRO A CA 8
ATOM 8867 C C . PRO A 1 65 ? 0.950 -1.703 -16.482 1.00 0.00 65 PRO A C 8
ATOM 8868 O O . PRO A 1 65 ? 1.056 -0.555 -16.911 1.00 0.00 65 PRO A O 8
ATOM 8879 N N . ALA A 1 66 ? -0.210 -2.350 -16.424 1.00 0.00 66 ALA A N 8
ATOM 8880 C CA . ALA A 1 66 ? -1.452 -1.731 -16.870 1.00 0.00 66 ALA A CA 8
ATOM 8881 C C . ALA A 1 66 ? -1.829 -0.552 -15.979 1.00 0.00 66 ALA A C 8
ATOM 8882 O O . ALA A 1 66 ? -2.156 0.530 -16.467 1.00 0.00 66 ALA A O 8
ATOM 8889 N N . THR A 1 67 ? -1.782 -0.769 -14.668 1.00 0.00 67 THR A N 8
ATOM 8890 C CA . THR A 1 67 ? -2.120 0.275 -13.708 1.00 0.00 67 THR A CA 8
ATOM 8891 C C . THR A 1 67 ? -1.475 1.603 -14.090 1.00 0.00 67 THR A C 8
ATOM 8892 O O . THR A 1 67 ? -2.116 2.653 -14.034 1.00 0.00 67 THR A O 8
ATOM 8903 N N . ILE A 1 68 ? -0.205 1.548 -14.477 1.00 0.00 68 ILE A N 8
ATOM 8904 C CA . ILE A 1 68 ? 0.525 2.747 -14.870 1.00 0.00 68 ILE A CA 8
ATOM 8905 C C . ILE A 1 68 ? -0.171 3.462 -16.023 1.00 0.00 68 ILE A C 8
ATOM 8906 O O . ILE A 1 68 ? -0.561 2.839 -17.011 1.00 0.00 68 ILE A O 8
ATOM 8922 N N . THR A 1 69 ? -0.325 4.776 -15.890 1.00 0.00 69 THR A N 8
ATOM 8923 C CA . THR A 1 69 ? -0.973 5.578 -16.921 1.00 0.00 69 THR A CA 8
ATOM 8924 C C . THR A 1 69 ? 0.053 6.332 -17.758 1.00 0.00 69 THR A C 8
ATOM 8925 O O . THR A 1 69 ? 0.402 7.472 -17.450 1.00 0.00 69 THR A O 8
ATOM 8936 N N . TRP A 1 70 ? 0.532 5.690 -18.817 1.00 0.00 70 TRP A N 8
ATOM 8937 C CA . TRP A 1 70 ? 1.519 6.302 -19.700 1.00 0.00 70 TRP A CA 8
ATOM 8938 C C . TRP A 1 70 ? 0.857 7.287 -20.657 1.00 0.00 70 TRP A C 8
ATOM 8939 O O . TRP A 1 70 ? 0.074 6.894 -21.521 1.00 0.00 70 TRP A O 8
ATOM 8960 N N . GLN A 1 71 ? 1.177 8.567 -20.497 1.00 0.00 71 GLN A N 8
ATOM 8961 C CA . GLN A 1 71 ? 0.611 9.607 -21.348 1.00 0.00 71 GLN A CA 8
ATOM 8962 C C . GLN A 1 71 ? 1.298 9.630 -22.709 1.00 0.00 71 GLN A C 8
ATOM 8963 O O . GLN A 1 71 ? 0.968 10.447 -23.570 1.00 0.00 71 GLN A O 8
ATOM 8977 N N . GLY A 1 1 ? -12.436 4.163 12.790 1.00 0.00 1 GLY A N 9
ATOM 8978 C CA . GLY A 1 1 ? -11.972 3.792 11.466 1.00 0.00 1 GLY A CA 9
ATOM 8979 C C . GLY A 1 1 ? -13.011 4.055 10.394 1.00 0.00 1 GLY A C 9
ATOM 8980 O O . GLY A 1 1 ? -13.930 3.260 10.202 1.00 0.00 1 GLY A O 9
ATOM 8984 N N . SER A 1 2 ? -12.865 5.176 9.693 1.00 0.00 2 SER A N 9
ATOM 8985 C CA . SER A 1 2 ? -13.801 5.544 8.638 1.00 0.00 2 SER A CA 9
ATOM 8986 C C . SER A 1 2 ? -13.464 4.823 7.336 1.00 0.00 2 SER A C 9
ATOM 8987 O O . SER A 1 2 ? -12.463 4.112 7.249 1.00 0.00 2 SER A O 9
ATOM 8995 N N . SER A 1 3 ? -14.307 5.013 6.326 1.00 0.00 3 SER A N 9
ATOM 8996 C CA . SER A 1 3 ? -14.102 4.378 5.030 1.00 0.00 3 SER A CA 9
ATOM 8997 C C . SER A 1 3 ? -14.756 5.192 3.917 1.00 0.00 3 SER A C 9
ATOM 8998 O O . SER A 1 3 ? -15.922 5.572 4.013 1.00 0.00 3 SER A O 9
ATOM 9006 N N . GLY A 1 4 ? -13.994 5.456 2.860 1.00 0.00 4 GLY A N 9
ATOM 9007 C CA . GLY A 1 4 ? -14.515 6.223 1.743 1.00 0.00 4 GLY A CA 9
ATOM 9008 C C . GLY A 1 4 ? -13.470 6.471 0.673 1.00 0.00 4 GLY A C 9
ATOM 9009 O O . GLY A 1 4 ? -12.830 5.537 0.192 1.00 0.00 4 GLY A O 9
ATOM 9013 N N . SER A 1 5 ? -13.299 7.735 0.298 1.00 0.00 5 SER A N 9
ATOM 9014 C CA . SER A 1 5 ? -12.328 8.103 -0.727 1.00 0.00 5 SER A CA 9
ATOM 9015 C C . SER A 1 5 ? -10.904 7.986 -0.193 1.00 0.00 5 SER A C 9
ATOM 9016 O O . SER A 1 5 ? -10.680 7.994 1.018 1.00 0.00 5 SER A O 9
ATOM 9024 N 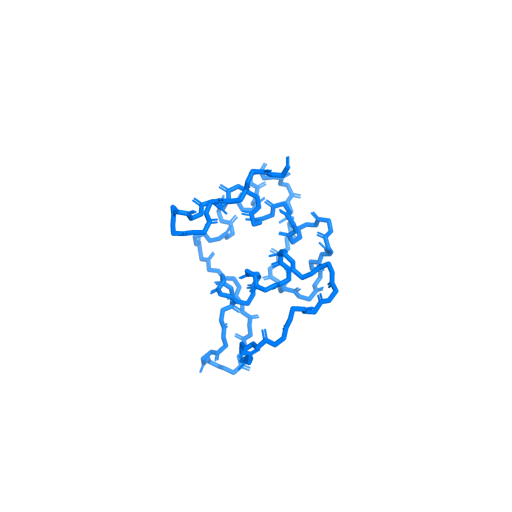N . SER A 1 6 ? -9.944 7.878 -1.105 1.00 0.00 6 SER A N 9
ATOM 9025 C CA . SER A 1 6 ? -8.541 7.756 -0.728 1.00 0.00 6 SER A CA 9
ATOM 9026 C C . SER A 1 6 ? -7.684 8.766 -1.485 1.00 0.00 6 SER A C 9
ATOM 9027 O O . SER A 1 6 ? -8.037 9.198 -2.581 1.00 0.00 6 SER A O 9
ATOM 9035 N N . GLY A 1 7 ? -6.555 9.139 -0.890 1.00 0.00 7 GLY A N 9
ATOM 9036 C CA . GLY A 1 7 ? -5.665 10.096 -1.521 1.00 0.00 7 GLY A CA 9
ATOM 9037 C C . GLY A 1 7 ? -4.284 9.524 -1.774 1.00 0.00 7 GLY A C 9
ATOM 9038 O O . GLY A 1 7 ? -3.901 9.292 -2.921 1.00 0.00 7 GLY A O 9
ATOM 9042 N N . SER A 1 8 ? -3.533 9.296 -0.701 1.00 0.00 8 SER A N 9
ATOM 9043 C CA . SER A 1 8 ? -2.185 8.753 -0.812 1.00 0.00 8 SER A CA 9
ATOM 9044 C C . SER A 1 8 ? -1.636 8.376 0.561 1.00 0.00 8 SER A C 9
ATOM 9045 O O . SER A 1 8 ? -1.276 9.242 1.359 1.00 0.00 8 SER A O 9
ATOM 9053 N N . THR A 1 9 ? -1.575 7.075 0.830 1.00 0.00 9 THR A N 9
ATOM 9054 C CA . THR A 1 9 ? -1.071 6.582 2.105 1.00 0.00 9 THR A CA 9
ATOM 9055 C C . THR A 1 9 ? 0.056 5.576 1.900 1.00 0.00 9 THR A C 9
ATOM 9056 O O . THR A 1 9 ? 0.494 5.344 0.773 1.00 0.00 9 THR A O 9
ATOM 9067 N N . GLN A 1 10 ? 0.519 4.981 2.994 1.00 0.00 10 GLN A N 9
ATOM 9068 C CA . GLN A 1 10 ? 1.595 4.000 2.933 1.00 0.00 10 GLN A CA 9
ATOM 9069 C C . GLN A 1 10 ? 1.333 2.972 1.837 1.00 0.00 10 GLN A C 9
ATOM 9070 O O . GLN A 1 10 ? 0.360 2.219 1.896 1.00 0.00 10 GLN A O 9
ATOM 9084 N N . THR A 1 11 ? 2.206 2.946 0.835 1.00 0.00 11 THR A N 9
ATOM 9085 C CA . THR A 1 11 ? 2.068 2.012 -0.276 1.00 0.00 11 THR A CA 9
ATOM 9086 C C . THR A 1 11 ? 2.581 0.628 0.104 1.00 0.00 11 THR A C 9
ATOM 9087 O O . THR A 1 11 ? 1.797 -0.288 0.352 1.00 0.00 11 THR A O 9
ATOM 9098 N N . ASP A 1 12 ? 3.901 0.482 0.147 1.00 0.00 12 ASP A N 9
ATOM 9099 C CA . ASP A 1 12 ? 4.518 -0.791 0.498 1.00 0.00 12 ASP A CA 9
ATOM 9100 C C . ASP A 1 12 ? 3.830 -1.414 1.709 1.00 0.00 12 ASP A C 9
ATOM 9101 O O . ASP A 1 12 ? 3.394 -2.565 1.665 1.00 0.00 12 ASP A O 9
ATOM 9110 N N . LYS A 1 13 ? 3.735 -0.646 2.789 1.00 0.00 13 LYS A N 9
ATOM 9111 C CA . LYS A 1 13 ? 3.099 -1.121 4.012 1.00 0.00 13 LYS A CA 9
ATOM 9112 C C . LYS A 1 13 ? 1.687 -1.623 3.732 1.00 0.00 13 LYS A C 9
ATOM 9113 O O . LYS A 1 13 ? 1.403 -2.813 3.869 1.00 0.00 13 LYS A O 9
ATOM 9132 N N . ALA A 1 14 ? 0.806 -0.710 3.338 1.00 0.00 14 ALA A N 9
ATOM 9133 C CA . ALA A 1 14 ? -0.576 -1.061 3.035 1.00 0.00 14 ALA A CA 9
ATOM 9134 C C . ALA A 1 14 ? -0.645 -2.127 1.946 1.00 0.00 14 ALA A C 9
ATOM 9135 O O . ALA A 1 14 ? -1.659 -2.810 1.795 1.00 0.00 14 ALA A O 9
ATOM 9142 N N . LEU A 1 15 ? 0.438 -2.265 1.190 1.00 0.00 15 LEU A N 9
ATOM 9143 C CA . LEU A 1 15 ? 0.501 -3.248 0.114 1.00 0.00 15 LEU A CA 9
ATOM 9144 C C . LEU A 1 15 ? 0.782 -4.642 0.666 1.00 0.00 15 LEU A C 9
ATOM 9145 O O . LEU A 1 15 ? 0.257 -5.637 0.164 1.00 0.00 15 LEU A O 9
ATOM 9161 N N . TYR A 1 16 ? 1.610 -4.706 1.702 1.00 0.00 16 TYR A N 9
ATOM 9162 C CA . TYR A 1 16 ? 1.961 -5.978 2.323 1.00 0.00 16 TYR A CA 9
ATOM 9163 C C . TYR A 1 16 ? 0.784 -6.542 3.112 1.00 0.00 16 TYR A C 9
ATOM 9164 O O . TYR A 1 16 ? 0.417 -7.706 2.955 1.00 0.00 16 TYR A O 9
ATOM 9182 N N . ASN A 1 17 ? 0.196 -5.707 3.963 1.00 0.00 17 ASN A N 9
ATOM 9183 C CA . ASN A 1 17 ? -0.941 -6.121 4.778 1.00 0.00 17 ASN A CA 9
ATOM 9184 C C . ASN A 1 17 ? -1.896 -6.997 3.974 1.00 0.00 17 ASN A C 9
ATOM 9185 O O . ASN A 1 17 ? -2.358 -8.033 4.454 1.00 0.00 17 ASN A O 9
ATOM 9196 N N . ARG A 1 18 ? -2.189 -6.575 2.748 1.00 0.00 18 ARG A N 9
ATOM 9197 C CA . ARG A 1 18 ? -3.090 -7.320 1.878 1.00 0.00 18 ARG A CA 9
ATOM 9198 C C . ARG A 1 18 ? -2.400 -8.559 1.313 1.00 0.00 18 ARG A C 9
ATOM 9199 O O . ARG A 1 18 ? -2.917 -9.672 1.416 1.00 0.00 18 ARG A O 9
ATOM 9220 N N . LEU A 1 19 ? -1.230 -8.357 0.717 1.00 0.00 19 LEU A N 9
ATOM 9221 C CA . LEU A 1 19 ? -0.468 -9.457 0.136 1.00 0.00 19 LEU A CA 9
ATOM 9222 C C . LEU A 1 19 ? -0.522 -10.690 1.032 1.00 0.00 19 LEU A C 9
ATOM 9223 O O . LEU A 1 19 ? -0.705 -11.810 0.554 1.00 0.00 19 LEU A O 9
ATOM 9239 N N . VAL A 1 20 ? -0.363 -10.477 2.334 1.00 0.00 20 VAL A N 9
ATOM 9240 C CA . VAL A 1 20 ? -0.396 -11.570 3.298 1.00 0.00 20 VAL A CA 9
ATOM 9241 C C . VAL A 1 20 ? -1.657 -11.511 4.153 1.00 0.00 20 VAL A C 9
ATOM 9242 O O . VAL A 1 20 ? -1.648 -11.019 5.282 1.00 0.00 20 VAL A O 9
ATOM 9255 N N . PRO A 1 21 ? -2.768 -12.023 3.605 1.00 0.00 21 PRO A N 9
ATOM 9256 C CA . PRO A 1 21 ? -4.059 -12.041 4.301 1.00 0.00 21 PRO A CA 9
ATOM 9257 C C . PRO A 1 21 ? -4.071 -13.014 5.475 1.00 0.00 21 PRO A C 9
ATOM 9258 O O . PRO A 1 21 ? -3.057 -13.641 5.785 1.00 0.00 21 PRO A O 9
ATOM 9269 N N . LEU A 1 22 ? -5.223 -13.137 6.124 1.00 0.00 22 LEU A N 9
ATOM 9270 C CA . LEU A 1 22 ? -5.367 -14.035 7.264 1.00 0.00 22 LEU A CA 9
ATOM 9271 C C . LEU A 1 22 ? -6.684 -14.802 7.190 1.00 0.00 22 LEU A C 9
ATOM 9272 O O . LEU A 1 22 ? -7.762 -14.210 7.227 1.00 0.00 22 LEU A O 9
ATOM 9288 N N . VAL A 1 23 ? -6.587 -16.124 7.086 1.00 0.00 23 VAL A N 9
ATOM 9289 C CA . VAL A 1 23 ? -7.770 -16.973 7.010 1.00 0.00 23 VAL A CA 9
ATOM 9290 C C . VAL A 1 23 ? -7.750 -18.042 8.097 1.00 0.00 23 VAL A C 9
ATOM 9291 O O . VAL A 1 23 ? -8.752 -18.275 8.772 1.00 0.00 23 VAL A O 9
ATOM 9304 N N . ASN A 1 24 ? -6.601 -18.691 8.260 1.00 0.00 24 ASN A N 9
ATOM 9305 C CA . ASN A 1 24 ? -6.450 -19.736 9.265 1.00 0.00 24 ASN A CA 9
ATOM 9306 C C . ASN A 1 24 ? -5.860 -19.171 10.554 1.00 0.00 24 ASN A C 9
ATOM 9307 O O . ASN A 1 24 ? -4.995 -19.787 11.175 1.00 0.00 24 ASN A O 9
ATOM 9318 N N . GLY A 1 25 ? -6.335 -17.994 10.949 1.00 0.00 25 GLY A N 9
ATOM 9319 C CA . GLY A 1 25 ? -5.844 -17.365 12.162 1.00 0.00 25 GLY A CA 9
ATOM 9320 C C . GLY A 1 25 ? -4.331 -17.375 12.248 1.00 0.00 25 GLY A C 9
ATOM 9321 O O . GLY A 1 25 ? -3.763 -17.328 13.339 1.00 0.00 25 GLY A O 9
ATOM 9325 N N . VAL A 1 26 ? -3.674 -17.437 11.093 1.00 0.00 26 VAL A N 9
ATOM 9326 C CA . VAL A 1 26 ? -2.217 -17.453 11.043 1.00 0.00 26 VAL A CA 9
ATOM 9327 C C . VAL A 1 26 ? -1.710 -17.013 9.674 1.00 0.00 26 VAL A C 9
ATOM 9328 O O . VAL A 1 26 ? -2.065 -17.599 8.651 1.00 0.00 26 VAL A O 9
ATOM 9341 N N . ARG A 1 27 ? -0.877 -15.978 9.662 1.00 0.00 27 ARG A N 9
ATOM 9342 C CA . ARG A 1 27 ? -0.321 -15.458 8.418 1.00 0.00 27 ARG A CA 9
ATOM 9343 C C . ARG A 1 27 ? 0.761 -16.388 7.877 1.00 0.00 27 ARG A C 9
ATOM 9344 O O . ARG A 1 27 ? 1.669 -16.788 8.604 1.00 0.00 27 ARG A O 9
ATOM 9365 N N . GLU A 1 28 ? 0.655 -16.727 6.596 1.00 0.00 28 GLU A N 9
ATOM 9366 C CA . GLU A 1 28 ? 1.624 -17.611 5.958 1.00 0.00 28 GLU A CA 9
ATOM 9367 C C . GLU A 1 28 ? 1.683 -17.359 4.454 1.00 0.00 28 GLU A C 9
ATOM 9368 O O . GLU A 1 28 ? 0.783 -16.745 3.880 1.00 0.00 28 GLU A O 9
ATOM 9380 N N . PHE A 1 29 ? 2.748 -17.838 3.821 1.00 0.00 29 PHE A N 9
ATOM 9381 C CA . PHE A 1 29 ? 2.926 -17.664 2.384 1.00 0.00 29 PHE A CA 9
ATOM 9382 C C . PHE A 1 29 ? 2.456 -18.901 1.624 1.00 0.00 29 PHE A C 9
ATOM 9383 O O . PHE A 1 29 ? 2.298 -19.975 2.203 1.00 0.00 29 PHE A O 9
ATOM 9400 N N . SER A 1 30 ? 2.234 -18.740 0.323 1.00 0.00 30 SER A N 9
ATOM 9401 C CA . SER A 1 30 ? 1.777 -19.842 -0.516 1.00 0.00 30 SER A CA 9
ATOM 9402 C C . SER A 1 30 ? 2.882 -20.295 -1.466 1.00 0.00 30 SER A C 9
ATOM 9403 O O . SER A 1 30 ? 3.881 -19.601 -1.648 1.00 0.00 30 SER A O 9
ATOM 9411 N N . GLU A 1 31 ? 2.693 -21.465 -2.068 1.00 0.00 31 GLU A N 9
ATOM 9412 C CA . GLU A 1 31 ? 3.674 -22.012 -2.998 1.00 0.00 31 GLU A CA 9
ATOM 9413 C C . GLU A 1 31 ? 4.069 -20.973 -4.044 1.00 0.00 31 GLU A C 9
ATOM 9414 O O . GLU A 1 31 ? 5.198 -20.972 -4.537 1.00 0.00 31 GLU A O 9
ATOM 9426 N N . ILE A 1 32 ? 3.133 -20.092 -4.378 1.00 0.00 32 ILE A N 9
ATOM 9427 C CA . ILE A 1 32 ? 3.383 -19.049 -5.364 1.00 0.00 32 ILE A CA 9
ATOM 9428 C C . ILE A 1 32 ? 4.319 -17.981 -4.809 1.00 0.00 32 ILE A C 9
ATOM 9429 O O . ILE A 1 32 ? 5.392 -17.736 -5.360 1.00 0.00 32 ILE A O 9
ATOM 9445 N N . GLN A 1 33 ? 3.906 -17.350 -3.715 1.00 0.00 33 GLN A N 9
ATOM 9446 C CA . GLN A 1 33 ? 4.709 -16.309 -3.084 1.00 0.00 33 GLN A CA 9
ATOM 9447 C C . GLN A 1 33 ? 6.147 -16.775 -2.887 1.00 0.00 33 GLN A C 9
ATOM 9448 O O . GLN A 1 33 ? 7.093 -16.080 -3.261 1.00 0.00 33 GLN A O 9
ATOM 9462 N N . LEU A 1 34 ? 6.306 -17.955 -2.298 1.00 0.00 34 LEU A N 9
ATOM 9463 C CA . LEU A 1 34 ? 7.630 -18.515 -2.051 1.00 0.00 34 LEU A CA 9
ATOM 9464 C C . LEU A 1 34 ? 8.428 -18.620 -3.346 1.00 0.00 34 LEU A C 9
ATOM 9465 O O . LEU A 1 34 ? 9.437 -17.936 -3.522 1.00 0.00 34 LEU A O 9
ATOM 9481 N N . SER A 1 35 ? 7.968 -19.478 -4.251 1.00 0.00 35 SER A N 9
ATOM 9482 C CA . SER A 1 35 ? 8.639 -19.672 -5.531 1.00 0.00 35 SER A CA 9
ATOM 9483 C C . SER A 1 35 ? 9.149 -18.345 -6.085 1.00 0.00 35 SER A C 9
ATOM 9484 O O . SER A 1 35 ? 10.111 -18.309 -6.852 1.00 0.00 35 SER A O 9
ATOM 9492 N N . ARG A 1 36 ? 8.497 -17.257 -5.689 1.00 0.00 36 ARG A N 9
ATOM 9493 C CA . ARG A 1 36 ? 8.882 -15.927 -6.146 1.00 0.00 36 ARG A CA 9
ATOM 9494 C C . ARG A 1 36 ? 9.954 -15.330 -5.239 1.00 0.00 36 ARG A C 9
ATOM 9495 O O . ARG A 1 36 ? 10.890 -14.682 -5.709 1.00 0.00 36 ARG A O 9
ATOM 9516 N N . LEU A 1 37 ? 9.810 -15.551 -3.937 1.00 0.00 37 LEU A N 9
ATOM 9517 C CA . LEU A 1 37 ? 10.765 -15.034 -2.963 1.00 0.00 37 LEU A CA 9
ATOM 9518 C C . LEU A 1 37 ? 12.150 -15.630 -3.189 1.00 0.00 37 LEU A C 9
ATOM 9519 O O . LEU A 1 37 ? 13.166 -14.979 -2.945 1.00 0.00 37 LEU A O 9
ATOM 9535 N N . LYS A 1 38 ? 12.185 -16.872 -3.661 1.00 0.00 38 LYS A N 9
ATOM 9536 C CA . LYS A 1 38 ? 13.445 -17.556 -3.925 1.00 0.00 38 LYS A CA 9
ATOM 9537 C C . LYS A 1 38 ? 14.212 -16.867 -5.049 1.00 0.00 38 LYS A C 9
ATOM 9538 O O . LYS A 1 38 ? 15.430 -16.704 -4.975 1.00 0.00 38 LYS A O 9
ATOM 9557 N N . LYS A 1 39 ? 13.492 -16.464 -6.090 1.00 0.00 39 LYS A N 9
ATOM 9558 C CA . LYS A 1 39 ? 14.104 -15.790 -7.230 1.00 0.00 39 LYS A CA 9
ATOM 9559 C C . LYS A 1 39 ? 14.917 -14.583 -6.775 1.00 0.00 39 LYS A C 9
ATOM 9560 O O . LYS A 1 39 ? 16.079 -14.426 -7.153 1.00 0.00 39 LYS A O 9
ATOM 9579 N N . LEU A 1 40 ? 14.301 -13.733 -5.961 1.00 0.00 40 LEU A N 9
ATOM 9580 C CA . LEU A 1 40 ? 14.969 -12.539 -5.454 1.00 0.00 40 LEU A CA 9
ATOM 9581 C C . LEU A 1 40 ? 16.183 -12.913 -4.609 1.00 0.00 40 LEU A C 9
ATOM 9582 O O . LEU A 1 40 ? 17.176 -12.187 -4.575 1.00 0.00 40 LEU A O 9
ATOM 9598 N N . GLY A 1 41 ? 16.097 -14.052 -3.929 1.00 0.00 41 GLY A N 9
ATOM 9599 C CA . GLY A 1 41 ? 17.195 -14.503 -3.095 1.00 0.00 41 GLY A CA 9
ATOM 9600 C C . GLY A 1 41 ? 16.952 -14.239 -1.622 1.00 0.00 41 GLY A C 9
ATOM 9601 O O . GLY A 1 41 ? 17.897 -14.109 -0.843 1.00 0.00 41 GLY A O 9
ATOM 9605 N N . ILE A 1 42 ? 15.682 -14.159 -1.239 1.00 0.00 42 ILE A N 9
ATOM 9606 C CA . ILE A 1 42 ? 15.318 -13.908 0.150 1.00 0.00 42 ILE A CA 9
ATOM 9607 C C . ILE A 1 42 ? 15.457 -15.172 0.991 1.00 0.00 42 ILE A C 9
ATOM 9608 O O . ILE A 1 42 ? 16.023 -15.144 2.084 1.00 0.00 42 ILE A O 9
ATOM 9624 N N . HIS A 1 43 ? 14.938 -16.281 0.473 1.00 0.00 43 HIS A N 9
ATOM 9625 C CA . HIS A 1 43 ? 15.006 -17.557 1.176 1.00 0.00 43 HIS A CA 9
ATOM 9626 C C . HIS A 1 43 ? 14.248 -17.490 2.499 1.00 0.00 43 HIS A C 9
ATOM 9627 O O . HIS A 1 43 ? 14.683 -18.051 3.505 1.00 0.00 43 HIS A O 9
ATOM 9642 N N . LYS A 1 44 ? 13.112 -16.801 2.490 1.00 0.00 44 LYS A N 9
ATOM 9643 C CA . LYS A 1 44 ? 12.292 -16.660 3.687 1.00 0.00 44 LYS A CA 9
ATOM 9644 C C . LYS A 1 44 ? 10.917 -17.289 3.482 1.00 0.00 44 LYS A C 9
ATOM 9645 O O . LYS A 1 44 ? 10.252 -17.038 2.476 1.00 0.00 44 LYS A O 9
ATOM 9664 N N . THR A 1 45 ? 10.495 -18.105 4.443 1.00 0.00 45 THR A N 9
ATOM 9665 C CA . THR A 1 45 ? 9.200 -18.768 4.368 1.00 0.00 45 THR A CA 9
ATOM 9666 C C . THR A 1 45 ? 8.313 -18.379 5.545 1.00 0.00 45 THR A C 9
ATOM 9667 O O . THR A 1 45 ? 7.551 -19.198 6.058 1.00 0.00 45 THR A O 9
ATOM 9678 N N . ASP A 1 46 ? 8.418 -17.124 5.969 1.00 0.00 46 ASP A N 9
ATOM 9679 C CA . ASP A 1 46 ? 7.624 -16.626 7.086 1.00 0.00 46 ASP A CA 9
ATOM 9680 C C . ASP A 1 46 ? 7.314 -15.142 6.913 1.00 0.00 46 ASP A C 9
ATOM 9681 O O . ASP A 1 46 ? 8.155 -14.353 6.480 1.00 0.00 46 ASP A O 9
ATOM 9690 N N . PRO A 1 47 ? 6.078 -14.751 7.256 1.00 0.00 47 PRO A N 9
ATOM 9691 C CA . PRO A 1 47 ? 5.628 -13.361 7.147 1.00 0.00 47 PRO A CA 9
ATOM 9692 C C . PRO A 1 47 ? 6.305 -12.450 8.166 1.00 0.00 47 PRO A C 9
ATOM 9693 O O . PRO A 1 47 ? 6.104 -11.236 8.158 1.00 0.00 47 PRO A O 9
ATOM 9704 N N . SER A 1 48 ? 7.108 -13.045 9.042 1.00 0.00 48 SER A N 9
ATOM 9705 C CA . SER A 1 48 ? 7.812 -12.288 10.071 1.00 0.00 48 SER A CA 9
ATOM 9706 C C . SER A 1 48 ? 9.259 -12.031 9.661 1.00 0.00 48 SER A C 9
ATOM 9707 O O . SER A 1 48 ? 9.787 -10.935 9.853 1.00 0.00 48 SER A O 9
ATOM 9715 N N . THR A 1 49 ? 9.897 -13.052 9.096 1.00 0.00 49 THR A N 9
ATOM 9716 C CA . THR A 1 49 ? 11.284 -12.939 8.660 1.00 0.00 49 THR A CA 9
ATOM 9717 C C . THR A 1 49 ? 11.453 -11.808 7.652 1.00 0.00 49 THR A C 9
ATOM 9718 O O . THR A 1 49 ? 12.424 -11.053 7.707 1.00 0.00 49 THR A O 9
ATOM 9729 N N . LEU A 1 50 ? 10.502 -11.696 6.731 1.00 0.00 50 LEU A N 9
ATOM 9730 C CA . LEU A 1 50 ? 10.545 -10.655 5.709 1.00 0.00 50 LEU A CA 9
ATOM 9731 C C . LEU A 1 50 ? 10.523 -9.268 6.343 1.00 0.00 50 LEU A C 9
ATOM 9732 O O . LEU A 1 50 ? 9.564 -8.899 7.022 1.00 0.00 50 LEU A O 9
ATOM 9748 N N . THR A 1 51 ? 11.585 -8.502 6.116 1.00 0.00 51 THR A N 9
ATOM 9749 C CA . THR A 1 51 ? 11.688 -7.155 6.664 1.00 0.00 51 THR A CA 9
ATOM 9750 C C . THR A 1 51 ? 11.259 -6.111 5.639 1.00 0.00 51 THR A C 9
ATOM 9751 O O . THR A 1 51 ? 11.194 -6.392 4.443 1.00 0.00 51 THR A O 9
ATOM 9762 N N . GLU A 1 52 ? 10.968 -4.905 6.117 1.00 0.00 52 GLU A N 9
ATOM 9763 C CA . GLU A 1 52 ? 10.545 -3.819 5.241 1.00 0.00 52 GLU A CA 9
ATOM 9764 C C . GLU A 1 52 ? 11.248 -3.905 3.889 1.00 0.00 52 GLU A C 9
ATOM 9765 O O . GLU A 1 52 ? 10.619 -3.765 2.841 1.00 0.00 52 GLU A O 9
ATOM 9777 N N . GLU A 1 53 ? 12.557 -4.135 3.924 1.00 0.00 53 GLU A N 9
ATOM 9778 C CA . GLU A 1 53 ? 13.347 -4.238 2.702 1.00 0.00 53 GLU A CA 9
ATOM 9779 C C . GLU A 1 53 ? 12.852 -5.388 1.830 1.00 0.00 53 GLU A C 9
ATOM 9780 O O . GLU A 1 53 ? 12.558 -5.203 0.650 1.00 0.00 53 GLU A O 9
ATOM 9792 N N . GLU A 1 54 ? 12.764 -6.576 2.421 1.00 0.00 54 GLU A N 9
ATOM 9793 C CA . GLU A 1 54 ? 12.307 -7.756 1.698 1.00 0.00 54 GLU A CA 9
ATOM 9794 C C . GLU A 1 54 ? 10.884 -7.562 1.183 1.00 0.00 54 GLU A C 9
ATOM 9795 O O . GLU A 1 54 ? 10.543 -8.003 0.085 1.00 0.00 54 GLU A O 9
ATOM 9807 N N . VAL A 1 55 ? 10.056 -6.897 1.984 1.00 0.00 55 VAL A N 9
ATOM 9808 C CA . VAL A 1 55 ? 8.670 -6.643 1.610 1.00 0.00 55 VAL A CA 9
ATOM 9809 C C . VAL A 1 55 ? 8.589 -5.724 0.396 1.00 0.00 55 VAL A C 9
ATOM 9810 O O . VAL A 1 55 ? 8.065 -6.106 -0.651 1.00 0.00 55 VAL A O 9
ATOM 9823 N N . ARG A 1 56 ? 9.110 -4.510 0.544 1.00 0.00 56 ARG A N 9
ATOM 9824 C CA . ARG A 1 56 ? 9.095 -3.535 -0.540 1.00 0.00 56 ARG A CA 9
ATOM 9825 C C . ARG A 1 56 ? 9.531 -4.177 -1.854 1.00 0.00 56 ARG A C 9
ATOM 9826 O O . ARG A 1 56 ? 9.005 -3.855 -2.920 1.00 0.00 56 ARG A O 9
ATOM 9847 N N . LYS A 1 57 ? 10.496 -5.087 -1.771 1.00 0.00 57 LYS A N 9
ATOM 9848 C CA . LYS A 1 57 ? 11.002 -5.775 -2.953 1.00 0.00 57 LYS A CA 9
ATOM 9849 C C . LYS A 1 57 ? 9.993 -6.800 -3.460 1.00 0.00 57 LYS A C 9
ATOM 9850 O O . LYS A 1 57 ? 9.842 -6.993 -4.666 1.00 0.00 57 LYS A O 9
ATOM 9869 N N . PHE A 1 58 ? 9.304 -7.455 -2.531 1.00 0.00 58 PHE A N 9
ATOM 9870 C CA . PHE A 1 58 ? 8.308 -8.460 -2.885 1.00 0.00 58 PHE A CA 9
ATOM 9871 C C . PHE A 1 58 ? 7.136 -7.826 -3.629 1.00 0.00 58 PHE A C 9
ATOM 9872 O O . PHE A 1 58 ? 6.750 -8.283 -4.704 1.00 0.00 58 PHE A O 9
ATOM 9889 N N . ALA A 1 59 ? 6.574 -6.772 -3.047 1.00 0.00 59 ALA A N 9
ATOM 9890 C CA . ALA A 1 59 ? 5.447 -6.074 -3.655 1.00 0.00 59 ALA A CA 9
ATOM 9891 C C . ALA A 1 59 ? 5.800 -5.573 -5.051 1.00 0.00 59 ALA A C 9
ATOM 9892 O O . ALA A 1 59 ? 5.024 -5.734 -5.993 1.00 0.00 59 ALA A O 9
ATOM 9899 N N . ARG A 1 60 ? 6.975 -4.965 -5.177 1.00 0.00 60 ARG A N 9
ATOM 9900 C CA . ARG A 1 60 ? 7.430 -4.439 -6.458 1.00 0.00 60 ARG A CA 9
ATOM 9901 C C . ARG A 1 60 ? 6.993 -5.346 -7.604 1.00 0.00 60 ARG A C 9
ATOM 9902 O O . ARG A 1 60 ? 6.449 -4.880 -8.607 1.00 0.00 60 ARG A O 9
ATOM 9923 N N . LEU A 1 61 ? 7.234 -6.643 -7.450 1.00 0.00 61 LEU A N 9
ATOM 9924 C CA . LEU A 1 61 ? 6.866 -7.617 -8.473 1.00 0.00 61 LEU A CA 9
ATOM 9925 C C . LEU A 1 61 ? 5.527 -7.258 -9.109 1.00 0.00 61 LEU A C 9
ATOM 9926 O O . LEU A 1 61 ? 5.406 -7.198 -10.331 1.00 0.00 61 LEU A O 9
ATOM 9942 N N . ASN A 1 62 ? 4.524 -7.020 -8.270 1.00 0.00 62 ASN A N 9
ATOM 9943 C CA . ASN A 1 62 ? 3.193 -6.665 -8.750 1.00 0.00 62 ASN A CA 9
ATOM 9944 C C . ASN A 1 62 ? 2.804 -5.264 -8.289 1.00 0.00 62 ASN A C 9
ATOM 9945 O O . ASN A 1 62 ? 2.514 -5.045 -7.113 1.00 0.00 62 ASN A O 9
ATOM 9956 N N . ILE A 1 63 ? 2.800 -4.320 -9.224 1.00 0.00 63 ILE A N 9
ATOM 9957 C CA . ILE A 1 63 ? 2.445 -2.940 -8.914 1.00 0.00 63 ILE A CA 9
ATOM 9958 C C . ILE A 1 63 ? 1.015 -2.631 -9.345 1.00 0.00 63 ILE A C 9
ATOM 9959 O O . ILE A 1 63 ? 0.766 -2.274 -10.497 1.00 0.00 63 ILE A O 9
ATOM 9975 N N . ASP A 1 64 ? 0.079 -2.768 -8.412 1.00 0.00 64 ASP A N 9
ATOM 9976 C CA . ASP A 1 64 ? -1.326 -2.501 -8.694 1.00 0.00 64 ASP A CA 9
ATOM 9977 C C . ASP A 1 64 ? -1.510 -1.092 -9.250 1.00 0.00 64 ASP A C 9
ATOM 9978 O O . ASP A 1 64 ? -0.808 -0.153 -8.874 1.00 0.00 64 ASP A O 9
ATOM 9987 N N . PRO A 1 65 ? -2.477 -0.939 -10.167 1.00 0.00 65 PRO A N 9
ATOM 9988 C CA . PRO A 1 65 ? -2.776 0.351 -10.795 1.00 0.00 65 PRO A CA 9
ATOM 9989 C C . PRO A 1 65 ? -3.410 1.338 -9.819 1.00 0.00 65 PRO A C 9
ATOM 9990 O O . PRO A 1 65 ? -3.605 2.508 -10.145 1.00 0.00 65 PRO A O 9
ATOM 10001 N N . ALA A 1 66 ? -3.728 0.857 -8.622 1.00 0.00 66 ALA A N 9
ATOM 10002 C CA . ALA A 1 66 ? -4.337 1.697 -7.599 1.00 0.00 66 ALA A CA 9
ATOM 10003 C C . ALA A 1 66 ? -3.318 2.661 -7.001 1.00 0.00 66 ALA A C 9
ATOM 10004 O O . ALA A 1 66 ? -3.681 3.632 -6.336 1.00 0.00 66 ALA A O 9
ATOM 10011 N N . THR A 1 67 ? -2.039 2.387 -7.242 1.00 0.00 67 THR A N 9
ATOM 10012 C CA . THR A 1 67 ? -0.967 3.229 -6.726 1.00 0.00 67 THR A CA 9
ATOM 10013 C C . THR A 1 67 ? -0.515 4.244 -7.769 1.00 0.00 67 THR A C 9
ATOM 10014 O O . THR A 1 67 ? 0.495 4.925 -7.589 1.00 0.00 67 THR A O 9
ATOM 10025 N N . ILE A 1 68 ? -1.269 4.341 -8.859 1.00 0.00 68 ILE A N 9
ATOM 10026 C CA . ILE A 1 68 ? -0.946 5.276 -9.930 1.00 0.00 68 ILE A CA 9
ATOM 10027 C C . ILE A 1 68 ? -1.831 6.516 -9.864 1.00 0.00 68 ILE A C 9
ATOM 10028 O O . ILE A 1 68 ? -2.909 6.557 -10.458 1.00 0.00 68 ILE A O 9
ATOM 10044 N N . THR A 1 69 ? -1.367 7.528 -9.137 1.00 0.00 69 THR A N 9
ATOM 10045 C CA . THR A 1 69 ? -2.115 8.771 -8.993 1.00 0.00 69 THR A CA 9
ATOM 10046 C C . THR A 1 69 ? -1.266 9.973 -9.388 1.00 0.00 69 THR A C 9
ATOM 10047 O O . THR A 1 69 ? -1.534 11.099 -8.969 1.00 0.00 69 THR A O 9
ATOM 10058 N N . TRP A 1 70 ? -0.241 9.727 -10.196 1.00 0.00 70 TRP A N 9
ATOM 10059 C CA . TRP A 1 70 ? 0.647 10.792 -10.649 1.00 0.00 70 TRP A CA 9
ATOM 10060 C C . TRP A 1 70 ? 0.375 11.146 -12.106 1.00 0.00 70 TRP A C 9
ATOM 10061 O O . TRP A 1 70 ? 1.006 10.605 -13.014 1.00 0.00 70 TRP A O 9
ATOM 10082 N N . GLN A 1 71 ? -0.568 12.057 -12.323 1.00 0.00 71 GLN A N 9
ATOM 10083 C CA . GLN A 1 71 ? -0.923 12.483 -13.672 1.00 0.00 71 GLN A CA 9
ATOM 10084 C C . GLN A 1 71 ? 0.142 13.409 -14.249 1.00 0.00 71 GLN A C 9
ATOM 10085 O O . GLN A 1 71 ? 0.330 13.475 -15.464 1.00 0.00 71 GLN A O 9
ATOM 10099 N N . GLY A 1 1 ? -14.276 -4.057 -0.132 1.00 0.00 1 GLY A N 10
ATOM 10100 C CA . GLY A 1 1 ? -13.924 -3.667 1.221 1.00 0.00 1 GLY A CA 10
ATOM 10101 C C . GLY A 1 1 ? -14.299 -2.231 1.527 1.00 0.00 1 GLY A C 10
ATOM 10102 O O . GLY A 1 1 ? -15.265 -1.973 2.245 1.00 0.00 1 GLY A O 10
ATOM 10106 N N . SER A 1 2 ? -13.531 -1.292 0.982 1.00 0.00 2 SER A N 10
ATOM 10107 C CA . SER A 1 2 ? -13.784 0.127 1.205 1.00 0.00 2 SER A CA 10
ATOM 10108 C C . SER A 1 2 ? -13.657 0.912 -0.097 1.00 0.00 2 SER A C 10
ATOM 10109 O O . SER A 1 2 ? -13.314 0.356 -1.140 1.00 0.00 2 SER A O 10
ATOM 10117 N N . SER A 1 3 ? -13.935 2.210 -0.027 1.00 0.00 3 SER A N 10
ATOM 10118 C CA . SER A 1 3 ? -13.856 3.073 -1.200 1.00 0.00 3 SER A CA 10
ATOM 10119 C C . SER A 1 3 ? -13.251 4.426 -0.838 1.00 0.00 3 SER A C 10
ATOM 10120 O O . SER A 1 3 ? -13.500 4.962 0.241 1.00 0.00 3 SER A O 10
ATOM 10128 N N . GLY A 1 4 ? -12.453 4.974 -1.751 1.00 0.00 4 GLY A N 10
ATOM 10129 C CA . GLY A 1 4 ? -11.824 6.259 -1.511 1.00 0.00 4 GLY A CA 10
ATOM 10130 C C . GLY A 1 4 ? -10.499 6.130 -0.785 1.00 0.00 4 GLY A C 10
ATOM 10131 O O . GLY A 1 4 ? -10.086 5.028 -0.425 1.00 0.00 4 GLY A O 10
ATOM 10135 N N . SER A 1 5 ? -9.831 7.259 -0.571 1.00 0.00 5 SER A N 10
ATOM 10136 C CA . SER A 1 5 ? -8.542 7.267 0.111 1.00 0.00 5 SER A CA 10
ATOM 10137 C C . SER A 1 5 ? -8.145 8.686 0.505 1.00 0.00 5 SER A C 10
ATOM 10138 O O . SER A 1 5 ? -8.543 9.656 -0.140 1.00 0.00 5 SER A O 10
ATOM 10146 N N . SER A 1 6 ? -7.357 8.799 1.570 1.00 0.00 6 SER A N 10
ATOM 10147 C CA . SER A 1 6 ? -6.908 10.100 2.054 1.00 0.00 6 SER A CA 10
ATOM 10148 C C . SER A 1 6 ? -5.668 9.954 2.931 1.00 0.00 6 SER A C 10
ATOM 10149 O O . SER A 1 6 ? -5.503 8.957 3.633 1.00 0.00 6 SER A O 10
ATOM 10157 N N . GLY A 1 7 ? -4.797 10.958 2.884 1.00 0.00 7 GLY A N 10
ATOM 10158 C CA . GLY A 1 7 ? -3.582 10.923 3.677 1.00 0.00 7 GLY A CA 10
ATOM 10159 C C . GLY A 1 7 ? -3.016 9.523 3.811 1.00 0.00 7 GLY A C 10
ATOM 10160 O O . GLY A 1 7 ? -3.073 8.923 4.884 1.00 0.00 7 GLY A O 10
ATOM 10164 N N . SER A 1 8 ? -2.470 9.001 2.717 1.00 0.00 8 SER A N 10
ATOM 10165 C CA . SER A 1 8 ? -1.897 7.660 2.715 1.00 0.00 8 SER A CA 10
ATOM 10166 C C . SER A 1 8 ? -0.372 7.721 2.727 1.00 0.00 8 SER A C 10
ATOM 10167 O O . SER A 1 8 ? 0.239 8.432 1.928 1.00 0.00 8 SER A O 10
ATOM 10175 N N . THR A 1 9 ? 0.237 6.970 3.639 1.00 0.00 9 THR A N 10
ATOM 10176 C CA . THR A 1 9 ? 1.689 6.939 3.757 1.00 0.00 9 THR A CA 10
ATOM 10177 C C . THR A 1 9 ? 2.228 5.530 3.540 1.00 0.00 9 THR A C 10
ATOM 10178 O O . THR A 1 9 ? 3.284 5.346 2.934 1.00 0.00 9 THR A O 10
ATOM 10189 N N . GLN A 1 10 ? 1.496 4.538 4.037 1.00 0.00 10 GLN A N 10
ATOM 10190 C CA . GLN A 1 10 ? 1.903 3.145 3.896 1.00 0.00 10 GLN A CA 10
ATOM 10191 C C . GLN A 1 10 ? 1.761 2.680 2.450 1.00 0.00 10 GLN A C 10
ATOM 10192 O O . GLN A 1 10 ? 0.828 1.952 2.109 1.00 0.00 10 GLN A O 10
ATOM 10206 N N . THR A 1 11 ? 2.692 3.105 1.603 1.00 0.00 11 THR A N 10
ATOM 10207 C CA . THR A 1 11 ? 2.671 2.734 0.194 1.00 0.00 11 THR A CA 10
ATOM 10208 C C . THR A 1 11 ? 2.879 1.234 0.017 1.00 0.00 11 THR A C 10
ATOM 10209 O O . THR A 1 11 ? 2.009 0.534 -0.502 1.00 0.00 11 THR A O 10
ATOM 10220 N N . ASP A 1 12 ? 4.036 0.747 0.452 1.00 0.00 12 ASP A N 10
ATOM 10221 C CA . ASP A 1 12 ? 4.358 -0.671 0.343 1.00 0.00 12 ASP A CA 10
ATOM 10222 C C . ASP A 1 12 ? 3.802 -1.447 1.533 1.00 0.00 12 ASP A C 10
ATOM 10223 O O . ASP A 1 12 ? 3.290 -2.556 1.381 1.00 0.00 12 ASP A O 10
ATOM 10232 N N . LYS A 1 13 ? 3.908 -0.857 2.719 1.00 0.00 13 LYS A N 10
ATOM 10233 C CA . LYS A 1 13 ? 3.416 -1.491 3.936 1.00 0.00 13 LYS A CA 10
ATOM 10234 C C . LYS A 1 13 ? 2.006 -2.036 3.735 1.00 0.00 13 LYS A C 10
ATOM 10235 O O . LYS A 1 13 ? 1.729 -3.196 4.041 1.00 0.00 13 LYS A O 10
ATOM 10254 N N . ALA A 1 14 ? 1.119 -1.193 3.217 1.00 0.00 14 ALA A N 10
ATOM 10255 C CA . ALA A 1 14 ? -0.261 -1.592 2.971 1.00 0.00 14 ALA A CA 10
ATOM 10256 C C . ALA A 1 14 ? -0.325 -2.848 2.110 1.00 0.00 14 ALA A C 10
ATOM 10257 O O . ALA A 1 14 ? -0.774 -3.902 2.563 1.00 0.00 14 ALA A O 10
ATOM 10264 N N . LEU A 1 15 ? 0.127 -2.731 0.866 1.00 0.00 15 LEU A N 10
ATOM 10265 C CA . LEU A 1 15 ? 0.121 -3.858 -0.060 1.00 0.00 15 LEU A CA 10
ATOM 10266 C C . LEU A 1 15 ? 0.502 -5.151 0.654 1.00 0.00 15 LEU A C 10
ATOM 10267 O O . LEU A 1 15 ? -0.103 -6.199 0.427 1.00 0.00 15 LEU A O 10
ATOM 10283 N N . TYR A 1 16 ? 1.507 -5.069 1.519 1.00 0.00 16 TYR A N 10
ATOM 10284 C CA . TYR A 1 16 ? 1.969 -6.233 2.266 1.00 0.00 16 TYR A CA 10
ATOM 10285 C C . TYR A 1 16 ? 0.791 -7.015 2.840 1.00 0.00 16 TYR A C 10
ATOM 10286 O O . TYR A 1 16 ? 0.599 -8.189 2.526 1.00 0.00 16 TYR A O 10
ATOM 10304 N N . ASN A 1 17 ? 0.004 -6.353 3.682 1.00 0.00 17 ASN A N 10
ATOM 10305 C CA . ASN A 1 17 ? -1.156 -6.985 4.301 1.00 0.00 17 ASN A CA 10
ATOM 10306 C C . ASN A 1 17 ? -2.035 -7.655 3.249 1.00 0.00 17 ASN A C 10
ATOM 10307 O O . ASN A 1 17 ? -2.530 -8.764 3.455 1.00 0.00 17 ASN A O 10
ATOM 10318 N N . ARG A 1 18 ? -2.224 -6.976 2.123 1.00 0.00 18 ARG A N 10
ATOM 10319 C CA . ARG A 1 18 ? -3.044 -7.505 1.040 1.00 0.00 18 ARG A CA 10
ATOM 10320 C C . ARG A 1 18 ? -2.427 -8.776 0.463 1.00 0.00 18 ARG A C 10
ATOM 10321 O O . ARG A 1 18 ? -3.130 -9.748 0.183 1.00 0.00 18 ARG A O 10
ATOM 10342 N N . LEU A 1 19 ? -1.111 -8.761 0.286 1.00 0.00 19 LEU A N 10
ATOM 10343 C CA . LEU A 1 19 ? -0.399 -9.912 -0.259 1.00 0.00 19 LEU A CA 10
ATOM 10344 C C . LEU A 1 19 ? -0.538 -11.122 0.659 1.00 0.00 19 LEU A C 10
ATOM 10345 O O . LEU A 1 19 ? -0.882 -12.217 0.212 1.00 0.00 19 LEU A O 10
ATOM 10361 N N . VAL A 1 20 ? -0.270 -10.917 1.945 1.00 0.00 20 VAL A N 10
ATOM 10362 C CA . VAL A 1 20 ? -0.369 -11.991 2.927 1.00 0.00 20 VAL A CA 10
ATOM 10363 C C . VAL A 1 20 ? -1.585 -11.803 3.826 1.00 0.00 20 VAL A C 10
ATOM 10364 O O . VAL A 1 20 ? -1.481 -11.353 4.967 1.00 0.00 20 VAL A O 10
ATOM 10377 N N . PRO A 1 21 ? -2.769 -12.156 3.303 1.00 0.00 21 PRO A N 10
ATOM 10378 C CA . PRO A 1 21 ? -4.029 -12.036 4.042 1.00 0.00 21 PRO A CA 10
ATOM 10379 C C . PRO A 1 21 ? -4.126 -13.038 5.187 1.00 0.00 21 PRO A C 10
ATOM 10380 O O . PRO A 1 21 ? -3.277 -13.919 5.329 1.00 0.00 21 PRO A O 10
ATOM 10391 N N . LEU A 1 22 ? -5.166 -12.899 6.002 1.00 0.00 22 LEU A N 10
ATOM 10392 C CA . LEU A 1 22 ? -5.375 -13.793 7.136 1.00 0.00 22 LEU A CA 10
ATOM 10393 C C . LEU A 1 22 ? -6.808 -14.317 7.159 1.00 0.00 22 LEU A C 10
ATOM 10394 O O . LEU A 1 22 ? -7.706 -13.675 7.703 1.00 0.00 22 LEU A O 10
ATOM 10410 N N . VAL A 1 23 ? -7.013 -15.489 6.567 1.00 0.00 23 VAL A N 10
ATOM 10411 C CA . VAL A 1 23 ? -8.335 -16.102 6.522 1.00 0.00 23 VAL A CA 10
ATOM 10412 C C . VAL A 1 23 ? -8.402 -17.331 7.421 1.00 0.00 23 VAL A C 10
ATOM 10413 O O . VAL A 1 23 ? -9.352 -17.504 8.184 1.00 0.00 23 VAL A O 10
ATOM 10426 N N . ASN A 1 24 ? -7.386 -18.182 7.327 1.00 0.00 24 ASN A N 10
ATOM 10427 C CA . ASN A 1 24 ? -7.329 -19.397 8.132 1.00 0.00 24 ASN A CA 10
ATOM 10428 C C . ASN A 1 24 ? -6.854 -19.088 9.549 1.00 0.00 24 ASN A C 10
ATOM 10429 O O . ASN A 1 24 ? -7.261 -19.743 10.508 1.00 0.00 24 ASN A O 10
ATOM 10440 N N . GLY A 1 25 ? -5.989 -18.085 9.672 1.00 0.00 25 GLY A N 10
ATOM 10441 C CA . GLY A 1 25 ? -5.473 -17.707 10.975 1.00 0.00 25 GLY A CA 10
ATOM 10442 C C . GLY A 1 25 ? -3.958 -17.675 11.011 1.00 0.00 25 GLY A C 10
ATOM 10443 O O . GLY A 1 25 ? -3.354 -17.744 12.082 1.00 0.00 25 GLY A O 10
ATOM 10447 N N . VAL A 1 26 ? -3.341 -17.573 9.838 1.00 0.00 26 VAL A N 10
ATOM 10448 C CA . VAL A 1 26 ? -1.887 -17.533 9.740 1.00 0.00 26 VAL A CA 10
ATOM 10449 C C . VAL A 1 26 ? -1.439 -16.659 8.574 1.00 0.00 26 VAL A C 10
ATOM 10450 O O . VAL A 1 26 ? -1.841 -16.876 7.431 1.00 0.00 26 VAL A O 10
ATOM 10463 N N . ARG A 1 27 ? -0.603 -15.669 8.871 1.00 0.00 27 ARG A N 10
ATOM 10464 C CA . ARG A 1 27 ? -0.099 -14.761 7.848 1.00 0.00 27 ARG A CA 10
ATOM 10465 C C . ARG A 1 27 ? 1.098 -15.368 7.123 1.00 0.00 27 ARG A C 10
ATOM 10466 O O . ARG A 1 27 ? 2.048 -14.666 6.778 1.00 0.00 27 ARG A O 10
ATOM 10487 N N . GLU A 1 28 ? 1.044 -16.677 6.896 1.00 0.00 28 GLU A N 10
ATOM 10488 C CA . GLU A 1 28 ? 2.126 -17.378 6.214 1.00 0.00 28 GLU A CA 10
ATOM 10489 C C . GLU A 1 28 ? 1.947 -17.311 4.700 1.00 0.00 28 GLU A C 10
ATOM 10490 O O . GLU A 1 28 ? 0.875 -17.616 4.176 1.00 0.00 28 GLU A O 10
ATOM 10502 N N . PHE A 1 29 ? 3.004 -16.910 4.002 1.00 0.00 29 PHE A N 10
ATOM 10503 C CA . PHE A 1 29 ? 2.965 -16.801 2.549 1.00 0.00 29 PHE A CA 10
ATOM 10504 C C . PHE A 1 29 ? 2.408 -18.076 1.923 1.00 0.00 29 PHE A C 10
ATOM 10505 O O . PHE A 1 29 ? 2.122 -19.049 2.620 1.00 0.00 29 PHE A O 10
ATOM 10522 N N . SER A 1 30 ? 2.256 -18.062 0.602 1.00 0.00 30 SER A N 10
ATOM 10523 C CA . SER A 1 30 ? 1.729 -19.215 -0.119 1.00 0.00 30 SER A CA 10
ATOM 10524 C C . SER A 1 30 ? 2.767 -19.771 -1.088 1.00 0.00 30 SER A C 10
ATOM 10525 O O . SER A 1 30 ? 3.687 -19.065 -1.499 1.00 0.00 30 SER A O 10
ATOM 10533 N N . GLU A 1 31 ? 2.612 -21.041 -1.448 1.00 0.00 31 GLU A N 10
ATOM 10534 C CA . GLU A 1 31 ? 3.536 -21.692 -2.369 1.00 0.00 31 GLU A CA 10
ATOM 10535 C C . GLU A 1 31 ? 3.871 -20.776 -3.542 1.00 0.00 31 GLU A C 10
ATOM 10536 O O . GLU A 1 31 ? 4.999 -20.771 -4.037 1.00 0.00 31 GLU A O 10
ATOM 10548 N N . ILE A 1 32 ? 2.884 -20.003 -3.983 1.00 0.00 32 ILE A N 10
ATOM 10549 C CA . ILE A 1 32 ? 3.074 -19.083 -5.097 1.00 0.00 32 ILE A CA 10
ATOM 10550 C C . ILE A 1 32 ? 3.986 -17.926 -4.705 1.00 0.00 32 ILE A C 10
ATOM 10551 O O . ILE A 1 32 ? 4.933 -17.599 -5.420 1.00 0.00 32 ILE A O 10
ATOM 10567 N N . GLN A 1 33 ? 3.694 -17.310 -3.563 1.00 0.00 33 GLN A N 10
ATOM 10568 C CA . GLN A 1 33 ? 4.489 -16.190 -3.075 1.00 0.00 33 GLN A CA 10
ATOM 10569 C C . GLN A 1 33 ? 5.933 -16.614 -2.828 1.00 0.00 33 GLN A C 10
ATOM 10570 O O . GLN A 1 33 ? 6.870 -15.876 -3.137 1.00 0.00 33 GLN A O 10
ATOM 10584 N N . LEU A 1 34 ? 6.107 -17.806 -2.268 1.00 0.00 34 LEU A N 10
ATOM 10585 C CA . LEU A 1 34 ? 7.438 -18.328 -1.978 1.00 0.00 34 LEU A CA 10
ATOM 10586 C C . LEU A 1 34 ? 8.212 -18.591 -3.266 1.00 0.00 34 LEU A C 10
ATOM 10587 O O . LEU A 1 34 ? 9.267 -18.001 -3.499 1.00 0.00 34 LEU A O 10
ATOM 10603 N N . SER A 1 35 ? 7.680 -19.478 -4.100 1.00 0.00 35 SER A N 10
ATOM 10604 C CA . SER A 1 35 ? 8.322 -19.820 -5.364 1.00 0.00 35 SER A CA 10
ATOM 10605 C C . SER A 1 35 ? 8.830 -18.568 -6.071 1.00 0.00 35 SER A C 10
ATOM 10606 O O . SER A 1 35 ? 9.914 -18.568 -6.655 1.00 0.00 35 SER A O 10
ATOM 10614 N N . ARG A 1 36 ? 8.039 -17.501 -6.013 1.00 0.00 36 ARG A N 10
ATOM 10615 C CA . ARG A 1 36 ? 8.408 -16.242 -6.649 1.00 0.00 36 ARG A CA 10
ATOM 10616 C C . ARG A 1 36 ? 9.402 -15.468 -5.788 1.00 0.00 36 ARG A C 10
ATOM 10617 O O . ARG A 1 36 ? 10.169 -14.648 -6.292 1.00 0.00 36 ARG A O 10
ATOM 10638 N N . LEU A 1 37 ? 9.382 -15.735 -4.486 1.00 0.00 37 LEU A N 10
ATOM 10639 C CA . LEU A 1 37 ? 10.281 -15.064 -3.554 1.00 0.00 37 LEU A CA 10
ATOM 10640 C C . LEU A 1 37 ? 11.712 -15.561 -3.725 1.00 0.00 37 LEU A C 10
ATOM 10641 O O . LEU A 1 37 ? 12.660 -14.776 -3.709 1.00 0.00 37 LEU A O 10
ATOM 10657 N N . LYS A 1 38 ? 11.863 -16.871 -3.890 1.00 0.00 38 LYS A N 10
ATOM 10658 C CA . LYS A 1 38 ? 13.178 -17.475 -4.067 1.00 0.00 38 LYS A CA 10
ATOM 10659 C C . LYS A 1 38 ? 14.024 -16.659 -5.039 1.00 0.00 38 LYS A C 10
ATOM 10660 O O . LYS A 1 38 ? 15.170 -16.317 -4.746 1.00 0.00 38 LYS A O 10
ATOM 10679 N N . LYS A 1 39 ? 13.452 -16.347 -6.198 1.00 0.00 39 LYS A N 10
ATOM 10680 C CA . LYS A 1 39 ? 14.152 -15.569 -7.212 1.00 0.00 39 LYS A CA 10
ATOM 10681 C C . LYS A 1 39 ? 14.890 -14.392 -6.582 1.00 0.00 39 LYS A C 10
ATOM 10682 O O . LYS A 1 39 ? 16.084 -14.199 -6.814 1.00 0.00 39 LYS A O 10
ATOM 10701 N N . LEU A 1 40 ? 14.173 -13.609 -5.784 1.00 0.00 40 LEU A N 10
ATOM 10702 C CA . LEU A 1 40 ? 14.761 -12.451 -5.119 1.00 0.00 40 LEU A CA 10
ATOM 10703 C C . LEU A 1 40 ? 15.881 -12.876 -4.175 1.00 0.00 40 LEU A C 10
ATOM 10704 O O . LEU A 1 40 ? 16.852 -12.146 -3.979 1.00 0.00 40 LEU A O 10
ATOM 10720 N N . GLY A 1 41 ? 15.741 -14.064 -3.594 1.00 0.00 41 GLY A N 10
ATOM 10721 C CA . GLY A 1 41 ? 16.749 -14.567 -2.680 1.00 0.00 41 GLY A CA 10
ATOM 10722 C C . GLY A 1 41 ? 16.317 -14.472 -1.231 1.00 0.00 41 GLY A C 10
ATOM 10723 O O . GLY A 1 41 ? 17.152 -14.462 -0.326 1.00 0.00 41 GLY A O 10
ATOM 10727 N N . ILE A 1 42 ? 15.009 -14.401 -1.009 1.00 0.00 42 ILE A N 10
ATOM 10728 C CA . ILE A 1 42 ? 14.467 -14.305 0.342 1.00 0.00 42 ILE A CA 10
ATOM 10729 C C . ILE A 1 42 ? 14.147 -15.686 0.904 1.00 0.00 42 ILE A C 10
ATOM 10730 O O . ILE A 1 42 ? 13.036 -16.192 0.743 1.00 0.00 42 ILE A O 10
ATOM 10746 N N . HIS A 1 43 ? 15.128 -16.291 1.567 1.00 0.00 43 HIS A N 10
ATOM 10747 C CA . HIS A 1 43 ? 14.950 -17.613 2.157 1.00 0.00 43 HIS A CA 10
ATOM 10748 C C . HIS A 1 43 ? 14.199 -17.520 3.482 1.00 0.00 43 HIS A C 10
ATOM 10749 O O . HIS A 1 43 ? 14.588 -18.137 4.473 1.00 0.00 43 HIS A O 10
ATOM 10764 N N . LYS A 1 44 ? 13.120 -16.745 3.491 1.00 0.00 44 LYS A N 10
ATOM 10765 C CA . LYS A 1 44 ? 12.312 -16.571 4.693 1.00 0.00 44 LYS A CA 10
ATOM 10766 C C . LYS A 1 44 ? 10.912 -17.142 4.494 1.00 0.00 44 LYS A C 10
ATOM 10767 O O . LYS A 1 44 ? 10.426 -17.248 3.367 1.00 0.00 44 LYS A O 10
ATOM 10786 N N . THR A 1 45 ? 10.265 -17.509 5.597 1.00 0.00 45 THR A N 10
ATOM 10787 C CA . THR A 1 45 ? 8.921 -18.068 5.544 1.00 0.00 45 THR A CA 10
ATOM 10788 C C . THR A 1 45 ? 7.957 -17.268 6.413 1.00 0.00 45 THR A C 10
ATOM 10789 O O . THR A 1 45 ? 6.782 -17.118 6.078 1.00 0.00 45 THR A O 10
ATOM 10800 N N . ASP A 1 46 ? 8.462 -16.755 7.530 1.00 0.00 46 ASP A N 10
ATOM 10801 C CA . ASP A 1 46 ? 7.646 -15.968 8.447 1.00 0.00 46 ASP A CA 10
ATOM 10802 C C . ASP A 1 46 ? 7.557 -14.517 7.986 1.00 0.00 46 ASP A C 10
ATOM 10803 O O . ASP A 1 46 ? 8.543 -13.913 7.562 1.00 0.00 46 ASP A O 10
ATOM 10812 N N . PRO A 1 47 ? 6.348 -13.942 8.068 1.00 0.00 47 PRO A N 10
ATOM 10813 C CA . PRO A 1 47 ? 6.101 -12.555 7.663 1.00 0.00 47 PRO A CA 10
ATOM 10814 C C . PRO A 1 47 ? 6.751 -11.551 8.609 1.00 0.00 47 PRO A C 10
ATOM 10815 O O . PRO A 1 47 ? 6.612 -10.340 8.435 1.00 0.00 47 PRO A O 10
ATOM 10826 N N . SER A 1 48 ? 7.461 -12.061 9.610 1.00 0.00 48 SER A N 10
ATOM 10827 C CA . SER A 1 48 ? 8.130 -11.208 10.585 1.00 0.00 48 SER A CA 10
ATOM 10828 C C . SER A 1 48 ? 9.605 -11.037 10.236 1.00 0.00 48 SER A C 10
ATOM 10829 O O . SER A 1 48 ? 10.145 -9.932 10.293 1.00 0.00 48 SER A O 10
ATOM 10837 N N . THR A 1 49 ? 10.253 -12.140 9.874 1.00 0.00 49 THR A N 10
ATOM 10838 C CA . THR A 1 49 ? 11.666 -12.114 9.517 1.00 0.00 49 THR A CA 10
ATOM 10839 C C . THR A 1 49 ? 11.939 -11.082 8.429 1.00 0.00 49 THR A C 10
ATOM 10840 O O . THR A 1 49 ? 12.961 -10.395 8.453 1.00 0.00 49 THR A O 10
ATOM 10851 N N . LEU A 1 50 ? 11.019 -10.977 7.476 1.00 0.00 50 LEU A N 10
ATOM 10852 C CA . LEU A 1 50 ? 11.161 -10.027 6.378 1.00 0.00 50 LEU A CA 10
ATOM 10853 C C . LEU A 1 50 ? 11.277 -8.600 6.904 1.00 0.00 50 LEU A C 10
ATOM 10854 O O . LEU A 1 50 ? 10.466 -8.158 7.719 1.00 0.00 50 LEU A O 10
ATOM 10870 N N . THR A 1 51 ? 12.291 -7.881 6.432 1.00 0.00 51 THR A N 10
ATOM 10871 C CA . THR A 1 51 ? 12.513 -6.504 6.854 1.00 0.00 51 THR A CA 10
ATOM 10872 C C . THR A 1 51 ? 11.992 -5.519 5.813 1.00 0.00 51 THR A C 10
ATOM 10873 O O . THR A 1 51 ? 11.755 -5.886 4.663 1.00 0.00 51 THR A O 10
ATOM 10884 N N . GLU A 1 52 ? 11.816 -4.268 6.226 1.00 0.00 52 GLU A N 10
ATOM 10885 C CA . GLU A 1 52 ? 11.322 -3.231 5.328 1.00 0.00 52 GLU A CA 10
ATOM 10886 C C . GLU A 1 52 ? 11.865 -3.430 3.916 1.00 0.00 52 GLU A C 10
ATOM 10887 O O . GLU A 1 52 ? 11.125 -3.335 2.937 1.00 0.00 52 GLU A O 10
ATOM 10899 N N . GLU A 1 53 ? 13.162 -3.705 3.820 1.00 0.00 53 GLU A N 10
ATOM 10900 C CA . GLU A 1 53 ? 13.804 -3.916 2.528 1.00 0.00 53 GLU A CA 10
ATOM 10901 C C . GLU A 1 53 ? 13.113 -5.035 1.753 1.00 0.00 53 GLU A C 10
ATOM 10902 O O . GLU A 1 53 ? 12.557 -4.809 0.680 1.00 0.00 53 GLU A O 10
ATOM 10914 N N . GLU A 1 54 ? 13.156 -6.243 2.307 1.00 0.00 54 GLU A N 10
ATOM 10915 C CA . GLU A 1 54 ? 12.536 -7.398 1.667 1.00 0.00 54 GLU A CA 10
ATOM 10916 C C . GLU A 1 54 ? 11.059 -7.136 1.385 1.00 0.00 54 GLU A C 10
ATOM 10917 O O . GLU A 1 54 ? 10.532 -7.540 0.349 1.00 0.00 54 GLU A O 10
ATOM 10929 N N . VAL A 1 55 ? 10.396 -6.457 2.316 1.00 0.00 55 VAL A N 10
ATOM 10930 C CA . VAL A 1 55 ? 8.981 -6.139 2.169 1.00 0.00 55 VAL A CA 10
ATOM 10931 C C . VAL A 1 55 ? 8.736 -5.280 0.934 1.00 0.00 55 VAL A C 10
ATOM 10932 O O . VAL A 1 55 ? 7.996 -5.670 0.030 1.00 0.00 55 VAL A O 10
ATOM 10945 N N . ARG A 1 56 ? 9.363 -4.109 0.901 1.00 0.00 56 ARG A N 10
ATOM 10946 C CA . ARG A 1 56 ? 9.213 -3.193 -0.224 1.00 0.00 56 ARG A CA 10
ATOM 10947 C C . ARG A 1 56 ? 9.571 -3.882 -1.537 1.00 0.00 56 ARG A C 10
ATOM 10948 O O . ARG A 1 56 ? 8.939 -3.645 -2.567 1.00 0.00 56 ARG A O 10
ATOM 10969 N N . LYS A 1 57 ? 10.588 -4.735 -1.494 1.00 0.00 57 LYS A N 10
ATOM 10970 C CA . LYS A 1 57 ? 11.031 -5.459 -2.680 1.00 0.00 57 LYS A CA 10
ATOM 10971 C C . LYS A 1 57 ? 9.971 -6.458 -3.134 1.00 0.00 57 LYS A C 10
ATOM 10972 O O . LYS A 1 57 ? 9.578 -6.473 -4.301 1.00 0.00 57 LYS A O 10
ATOM 10991 N N . PHE A 1 58 ? 9.512 -7.290 -2.205 1.00 0.00 58 PHE A N 10
ATOM 10992 C CA . PHE A 1 58 ? 8.497 -8.292 -2.511 1.00 0.00 58 PHE A CA 10
ATOM 10993 C C . PHE A 1 58 ? 7.291 -7.654 -3.194 1.00 0.00 58 PHE A C 10
ATOM 10994 O O . PHE A 1 58 ? 6.703 -8.233 -4.107 1.00 0.00 58 PHE A O 10
ATOM 11011 N N . ALA A 1 59 ? 6.929 -6.457 -2.745 1.00 0.00 59 ALA A N 10
ATOM 11012 C CA . ALA A 1 59 ? 5.795 -5.739 -3.313 1.00 0.00 59 ALA A CA 10
ATOM 11013 C C . ALA A 1 59 ? 6.007 -5.465 -4.798 1.00 0.00 59 ALA A C 10
ATOM 11014 O O . ALA A 1 59 ? 5.090 -5.618 -5.605 1.00 0.00 59 ALA A O 10
ATOM 11021 N N . ARG A 1 60 ? 7.221 -5.057 -5.152 1.00 0.00 60 ARG A N 10
ATOM 11022 C CA . ARG A 1 60 ? 7.553 -4.760 -6.541 1.00 0.00 60 ARG A CA 10
ATOM 11023 C C . ARG A 1 60 ? 6.992 -5.828 -7.474 1.00 0.00 60 ARG A C 10
ATOM 11024 O O . ARG A 1 60 ? 6.364 -5.516 -8.487 1.00 0.00 60 ARG A O 10
ATOM 11045 N N . LEU A 1 61 ? 7.223 -7.090 -7.128 1.00 0.00 61 LEU A N 10
ATOM 11046 C CA . LEU A 1 61 ? 6.741 -8.205 -7.935 1.00 0.00 61 LEU A CA 10
ATOM 11047 C C . LEU A 1 61 ? 5.373 -7.894 -8.533 1.00 0.00 61 LEU A C 10
ATOM 11048 O O . LEU A 1 61 ? 5.214 -7.844 -9.751 1.00 0.00 61 LEU A O 10
ATOM 11064 N N . ASN A 1 62 ? 4.388 -7.684 -7.665 1.00 0.00 62 ASN A N 10
ATOM 11065 C CA . ASN A 1 62 ? 3.033 -7.376 -8.107 1.00 0.00 62 ASN A CA 10
ATOM 11066 C C . ASN A 1 62 ? 2.687 -5.917 -7.824 1.00 0.00 62 ASN A C 10
ATOM 11067 O O . ASN A 1 62 ? 2.601 -5.503 -6.668 1.00 0.00 62 ASN A O 10
ATOM 11078 N N . ILE A 1 63 ? 2.488 -5.145 -8.887 1.00 0.00 63 ILE A N 10
ATOM 11079 C CA . ILE A 1 63 ? 2.150 -3.734 -8.752 1.00 0.00 63 ILE A CA 10
ATOM 11080 C C . ILE A 1 63 ? 0.689 -3.482 -9.110 1.00 0.00 63 ILE A C 10
ATOM 11081 O O . ILE A 1 63 ? 0.256 -3.759 -10.229 1.00 0.00 63 ILE A O 10
ATOM 11097 N N . ASP A 1 64 ? -0.066 -2.955 -8.153 1.00 0.00 64 ASP A N 10
ATOM 11098 C CA . ASP A 1 64 ? -1.479 -2.662 -8.367 1.00 0.00 64 ASP A CA 10
ATOM 11099 C C . ASP A 1 64 ? -1.654 -1.336 -9.100 1.00 0.00 64 ASP A C 10
ATOM 11100 O O . ASP A 1 64 ? -0.867 -0.403 -8.943 1.00 0.00 64 ASP A O 10
ATOM 11109 N N . PRO A 1 65 ? -2.710 -1.250 -9.923 1.00 0.00 65 PRO A N 10
ATOM 11110 C CA . PRO A 1 65 ? -3.014 -0.043 -10.698 1.00 0.00 65 PRO A CA 10
ATOM 11111 C C . PRO A 1 65 ? -3.482 1.109 -9.816 1.00 0.00 65 PRO A C 10
ATOM 11112 O O . PRO A 1 65 ? -3.267 2.277 -10.138 1.00 0.00 65 PRO A O 10
ATOM 11123 N N . ALA A 1 66 ? -4.123 0.773 -8.701 1.00 0.00 66 ALA A N 10
ATOM 11124 C CA . ALA A 1 66 ? -4.620 1.780 -7.772 1.00 0.00 66 ALA A CA 10
ATOM 11125 C C . ALA A 1 66 ? -3.552 2.826 -7.474 1.00 0.00 66 ALA A C 10
ATOM 11126 O O . ALA A 1 66 ? -3.764 4.022 -7.679 1.00 0.00 66 ALA A O 10
ATOM 11133 N N . THR A 1 67 ? -2.401 2.370 -6.988 1.00 0.00 67 THR A N 10
ATOM 11134 C CA . THR A 1 67 ? -1.300 3.267 -6.660 1.00 0.00 67 THR A CA 10
ATOM 11135 C C . THR A 1 67 ? -0.861 4.066 -7.881 1.00 0.00 67 THR A C 10
ATOM 11136 O O . THR A 1 67 ? -0.168 5.077 -7.756 1.00 0.00 67 THR A O 10
ATOM 11147 N N . ILE A 1 68 ? -1.267 3.609 -9.060 1.00 0.00 68 ILE A N 10
ATOM 11148 C CA . ILE A 1 68 ? -0.916 4.284 -10.304 1.00 0.00 68 ILE A CA 10
ATOM 11149 C C . ILE A 1 68 ? -1.917 5.386 -10.633 1.00 0.00 68 ILE A C 10
ATOM 11150 O O . ILE A 1 68 ? -1.806 6.055 -11.661 1.00 0.00 68 ILE A O 10
ATOM 11166 N N . THR A 1 69 ? -2.895 5.572 -9.752 1.00 0.00 69 THR A N 10
ATOM 11167 C CA . THR A 1 69 ? -3.916 6.594 -9.947 1.00 0.00 69 THR A CA 10
ATOM 11168 C C . THR A 1 69 ? -4.914 6.175 -11.021 1.00 0.00 69 THR A C 10
ATOM 11169 O O . THR A 1 69 ? -5.549 7.019 -11.653 1.00 0.00 69 THR A O 10
ATOM 11180 N N . TRP A 1 70 ? -5.046 4.869 -11.222 1.00 0.00 70 TRP A N 10
ATOM 11181 C CA . TRP A 1 70 ? -5.969 4.339 -12.220 1.00 0.00 70 TRP A CA 10
ATOM 11182 C C . TRP A 1 70 ? -7.380 4.231 -11.653 1.00 0.00 70 TRP A C 10
ATOM 11183 O O . TRP A 1 70 ? -7.703 3.274 -10.949 1.00 0.00 70 TRP A O 10
ATOM 11204 N N . GLN A 1 71 ? -8.216 5.216 -11.966 1.00 0.00 71 GLN A N 10
ATOM 11205 C CA . GLN A 1 71 ? -9.593 5.229 -11.486 1.00 0.00 71 GLN A CA 10
ATOM 11206 C C . GLN A 1 71 ? -10.565 4.896 -12.613 1.00 0.00 71 GLN A C 10
ATOM 11207 O O . GLN A 1 71 ? -11.693 5.389 -12.641 1.00 0.00 71 GLN A O 10
ATOM 11221 N N . GLY A 1 1 ? -5.534 9.359 -3.304 1.00 0.00 1 GLY A N 11
ATOM 11222 C CA . GLY A 1 1 ? -5.461 10.765 -2.951 1.00 0.00 1 GLY A CA 11
ATOM 11223 C C . GLY A 1 1 ? -4.667 11.004 -1.682 1.00 0.00 1 GLY A C 11
ATOM 11224 O O . GLY A 1 1 ? -5.136 10.709 -0.583 1.00 0.00 1 GLY A O 11
ATOM 11228 N N . SER A 1 2 ? -3.459 11.538 -1.833 1.00 0.00 2 SER A N 11
ATOM 11229 C CA . SER A 1 2 ? -2.596 11.811 -0.691 1.00 0.00 2 SER A CA 11
ATOM 11230 C C . SER A 1 2 ? -1.537 12.851 -1.046 1.00 0.00 2 SER A C 11
ATOM 11231 O O . SER A 1 2 ? -1.326 13.163 -2.218 1.00 0.00 2 SER A O 11
ATOM 11239 N N . SER A 1 3 ? -0.873 13.383 -0.025 1.00 0.00 3 SER A N 11
ATOM 11240 C CA . SER A 1 3 ? 0.162 14.390 -0.227 1.00 0.00 3 SER A CA 11
ATOM 11241 C C . SER A 1 3 ? 1.527 13.860 0.200 1.00 0.00 3 SER A C 11
ATOM 11242 O O . SER A 1 3 ? 1.714 13.440 1.341 1.00 0.00 3 SER A O 11
ATOM 11250 N N . GLY A 1 4 ? 2.480 13.883 -0.727 1.00 0.00 4 GLY A N 11
ATOM 11251 C CA . GLY A 1 4 ? 3.817 13.402 -0.429 1.00 0.00 4 GLY A CA 11
ATOM 11252 C C . GLY A 1 4 ? 4.159 12.134 -1.187 1.00 0.00 4 GLY A C 11
ATOM 11253 O O . GLY A 1 4 ? 4.832 12.181 -2.216 1.00 0.00 4 GLY A O 11
ATOM 11257 N N . SER A 1 5 ? 3.696 10.998 -0.676 1.00 0.00 5 SER A N 11
ATOM 11258 C CA . SER A 1 5 ? 3.963 9.711 -1.308 1.00 0.00 5 SER A CA 11
ATOM 11259 C C . SER A 1 5 ? 5.375 9.671 -1.884 1.00 0.00 5 SER A C 11
ATOM 11260 O O . SER A 1 5 ? 5.580 9.262 -3.027 1.00 0.00 5 SER A O 11
ATOM 11268 N N . SER A 1 6 ? 6.346 10.098 -1.084 1.00 0.00 6 SER A N 11
ATOM 11269 C CA . SER A 1 6 ? 7.739 10.115 -1.514 1.00 0.00 6 SER A CA 11
ATOM 11270 C C . SER A 1 6 ? 8.587 9.190 -0.646 1.00 0.00 6 SER A C 11
ATOM 11271 O O . SER A 1 6 ? 9.320 8.343 -1.154 1.00 0.00 6 SER A O 11
ATOM 11279 N N . GLY A 1 7 ? 8.480 9.359 0.669 1.00 0.00 7 GLY A N 11
ATOM 11280 C CA . GLY A 1 7 ? 9.241 8.534 1.588 1.00 0.00 7 GLY A CA 11
ATOM 11281 C C . GLY A 1 7 ? 8.383 7.956 2.696 1.00 0.00 7 GLY A C 11
ATOM 11282 O O . GLY A 1 7 ? 8.772 7.972 3.864 1.00 0.00 7 GLY A O 11
ATOM 11286 N N . SER A 1 8 ? 7.211 7.446 2.330 1.00 0.00 8 SER A N 11
ATOM 11287 C CA . SER A 1 8 ? 6.293 6.866 3.303 1.00 0.00 8 SER A CA 11
ATOM 11288 C C . SER A 1 8 ? 6.403 5.345 3.313 1.00 0.00 8 SER A C 11
ATOM 11289 O O . SER A 1 8 ? 7.185 4.761 2.563 1.00 0.00 8 SER A O 11
ATOM 11297 N N . THR A 1 9 ? 5.612 4.706 4.171 1.00 0.00 9 THR A N 11
ATOM 11298 C CA . THR A 1 9 ? 5.620 3.253 4.282 1.00 0.00 9 THR A CA 11
ATOM 11299 C C . THR A 1 9 ? 4.219 2.680 4.097 1.00 0.00 9 THR A C 11
ATOM 11300 O O . THR A 1 9 ? 4.059 1.518 3.727 1.00 0.00 9 THR A O 11
ATOM 11311 N N . GLN A 1 10 ? 3.209 3.504 4.358 1.00 0.00 10 GLN A N 11
ATOM 11312 C CA . GLN A 1 10 ? 1.822 3.077 4.220 1.00 0.00 10 GLN A CA 11
ATOM 11313 C C . GLN A 1 10 ? 1.607 2.341 2.902 1.00 0.00 10 GLN A C 11
ATOM 11314 O O . GLN A 1 10 ? 0.762 1.450 2.805 1.00 0.00 10 GLN A O 11
ATOM 11328 N N . THR A 1 11 ? 2.377 2.718 1.886 1.00 0.00 11 THR A N 11
ATOM 11329 C CA . THR A 1 11 ? 2.271 2.096 0.573 1.00 0.00 11 THR A CA 11
ATOM 11330 C C . THR A 1 11 ? 2.701 0.634 0.621 1.00 0.00 11 THR A C 11
ATOM 11331 O O . THR A 1 11 ? 1.868 -0.271 0.562 1.00 0.00 11 THR A O 11
ATOM 11342 N N . ASP A 1 12 ? 4.006 0.410 0.729 1.00 0.00 12 ASP A N 11
ATOM 11343 C CA . ASP A 1 12 ? 4.547 -0.944 0.787 1.00 0.00 12 ASP A CA 11
ATOM 11344 C C . ASP A 1 12 ? 3.850 -1.761 1.871 1.00 0.00 12 ASP A C 11
ATOM 11345 O O . ASP A 1 12 ? 3.658 -2.969 1.726 1.00 0.00 12 ASP A O 11
ATOM 11354 N N . LYS A 1 13 ? 3.475 -1.095 2.957 1.00 0.00 13 LYS A N 11
ATOM 11355 C CA . LYS A 1 13 ? 2.799 -1.759 4.067 1.00 0.00 13 LYS A CA 11
ATOM 11356 C C . LYS A 1 13 ? 1.430 -2.277 3.638 1.00 0.00 13 LYS A C 11
ATOM 11357 O O . LYS A 1 13 ? 1.152 -3.472 3.729 1.00 0.00 13 LYS A O 11
ATOM 11376 N N . ALA A 1 14 ? 0.579 -1.370 3.170 1.00 0.00 14 ALA A N 11
ATOM 11377 C CA . ALA A 1 14 ? -0.759 -1.736 2.724 1.00 0.00 14 ALA A CA 11
ATOM 11378 C C . ALA A 1 14 ? -0.710 -2.895 1.734 1.00 0.00 14 ALA A C 11
ATOM 11379 O O . ALA A 1 14 ? -1.597 -3.749 1.718 1.00 0.00 14 ALA A O 11
ATOM 11386 N N . LEU A 1 15 ? 0.330 -2.917 0.908 1.00 0.00 15 LEU A N 11
ATOM 11387 C CA . LEU A 1 15 ? 0.495 -3.970 -0.087 1.00 0.00 15 LEU A CA 11
ATOM 11388 C C . LEU A 1 15 ? 0.927 -5.278 0.570 1.00 0.00 15 LEU A C 11
ATOM 11389 O O . LEU A 1 15 ? 0.652 -6.362 0.056 1.00 0.00 15 LEU A O 11
ATOM 11405 N N . TYR A 1 16 ? 1.602 -5.166 1.708 1.00 0.00 16 TYR A N 11
ATOM 11406 C CA . TYR A 1 16 ? 2.072 -6.339 2.436 1.00 0.00 16 TYR A CA 11
ATOM 11407 C C . TYR A 1 16 ? 0.920 -7.028 3.161 1.00 0.00 16 TYR A C 11
ATOM 11408 O O . TYR A 1 16 ? 0.872 -8.254 3.250 1.00 0.00 16 TYR A O 11
ATOM 11426 N N . ASN A 1 17 ? -0.008 -6.229 3.677 1.00 0.00 17 ASN A N 11
ATOM 11427 C CA . ASN A 1 17 ? -1.161 -6.761 4.395 1.00 0.00 17 ASN A CA 11
ATOM 11428 C C . ASN A 1 17 ? -2.081 -7.531 3.452 1.00 0.00 17 ASN A C 11
ATOM 11429 O O . ASN A 1 17 ? -2.444 -8.676 3.721 1.00 0.00 17 ASN A O 11
ATOM 11440 N N . ARG A 1 18 ? -2.454 -6.894 2.347 1.00 0.00 18 ARG A N 11
ATOM 11441 C CA . ARG A 1 18 ? -3.332 -7.518 1.365 1.00 0.00 18 ARG A CA 11
ATOM 11442 C C . ARG A 1 18 ? -2.707 -8.795 0.811 1.00 0.00 18 ARG A C 11
ATOM 11443 O O . ARG A 1 18 ? -3.367 -9.831 0.714 1.00 0.00 18 ARG A O 11
ATOM 11464 N N . LEU A 1 19 ? -1.431 -8.715 0.449 1.00 0.00 19 LEU A N 11
ATOM 11465 C CA . LEU A 1 19 ? -0.716 -9.864 -0.096 1.00 0.00 19 LEU A CA 11
ATOM 11466 C C . LEU A 1 19 ? -0.724 -11.027 0.891 1.00 0.00 19 LEU A C 11
ATOM 11467 O O . LEU A 1 19 ? -0.895 -12.183 0.503 1.00 0.00 19 LEU A O 11
ATOM 11483 N N . VAL A 1 20 ? -0.539 -10.713 2.169 1.00 0.00 20 VAL A N 11
ATOM 11484 C CA . VAL A 1 20 ? -0.528 -11.732 3.213 1.00 0.00 20 VAL A CA 11
ATOM 11485 C C . VAL A 1 20 ? -1.669 -11.520 4.200 1.00 0.00 20 VAL A C 11
ATOM 11486 O O . VAL A 1 20 ? -1.492 -10.957 5.281 1.00 0.00 20 VAL A O 11
ATOM 11499 N N . PRO A 1 21 ? -2.871 -11.980 3.823 1.00 0.00 21 PRO A N 11
ATOM 11500 C CA . PRO A 1 21 ? -4.067 -11.853 4.662 1.00 0.00 21 PRO A CA 11
ATOM 11501 C C . PRO A 1 21 ? -4.005 -12.744 5.898 1.00 0.00 21 PRO A C 11
ATOM 11502 O O . PRO A 1 21 ? -3.044 -13.491 6.090 1.00 0.00 21 PRO A O 11
ATOM 11513 N N . LEU A 1 22 ? -5.034 -12.661 6.733 1.00 0.00 22 LEU A N 11
ATOM 11514 C CA . LEU A 1 22 ? -5.097 -13.461 7.952 1.00 0.00 22 LEU A CA 11
ATOM 11515 C C . LEU A 1 22 ? -6.412 -14.229 8.032 1.00 0.00 22 LEU A C 11
ATOM 11516 O O . LEU A 1 22 ? -7.478 -13.639 8.204 1.00 0.00 22 LEU A O 11
ATOM 11532 N N . VAL A 1 23 ? -6.328 -15.550 7.907 1.00 0.00 23 VAL A N 11
ATOM 11533 C CA . VAL A 1 23 ? -7.511 -16.400 7.969 1.00 0.00 23 VAL A CA 11
ATOM 11534 C C . VAL A 1 23 ? -7.330 -17.521 8.986 1.00 0.00 23 VAL A C 11
ATOM 11535 O O . VAL A 1 23 ? -8.236 -17.822 9.761 1.00 0.00 23 VAL A O 11
ATOM 11548 N N . ASN A 1 24 ? -6.152 -18.137 8.976 1.00 0.00 24 ASN A N 11
ATOM 11549 C CA . ASN A 1 24 ? -5.851 -19.226 9.898 1.00 0.00 24 ASN A CA 11
ATOM 11550 C C . ASN A 1 24 ? -5.391 -18.684 11.248 1.00 0.00 24 ASN A C 11
ATOM 11551 O O . ASN A 1 24 ? -4.973 -19.441 12.123 1.00 0.00 24 ASN A O 11
ATOM 11562 N N . GLY A 1 25 ? -5.473 -17.367 11.411 1.00 0.00 25 GLY A N 11
ATOM 11563 C CA . GLY A 1 25 ? -5.063 -16.746 12.656 1.00 0.00 25 GLY A CA 11
ATOM 11564 C C . GLY A 1 25 ? -3.566 -16.517 12.725 1.00 0.00 25 GLY A C 11
ATOM 11565 O O . GLY A 1 25 ? -3.053 -16.014 13.724 1.00 0.00 25 GLY A O 11
ATOM 11569 N N . VAL A 1 26 ? -2.863 -16.889 11.660 1.00 0.00 26 VAL A N 11
ATOM 11570 C CA . VAL A 1 26 ? -1.416 -16.722 11.603 1.00 0.00 26 VAL A CA 11
ATOM 11571 C C . VAL A 1 26 ? -0.949 -16.457 10.176 1.00 0.00 26 VAL A C 11
ATOM 11572 O O . VAL A 1 26 ? -1.109 -17.300 9.293 1.00 0.00 26 VAL A O 11
ATOM 11585 N N . ARG A 1 27 ? -0.370 -15.281 9.957 1.00 0.00 27 ARG A N 11
ATOM 11586 C CA . ARG A 1 27 ? 0.120 -14.905 8.637 1.00 0.00 27 ARG A CA 11
ATOM 11587 C C . ARG A 1 27 ? 1.138 -15.920 8.125 1.00 0.00 27 ARG A C 11
ATOM 11588 O O . ARG A 1 27 ? 2.111 -16.236 8.808 1.00 0.00 27 ARG A O 11
ATOM 11609 N N . GLU A 1 28 ? 0.905 -16.427 6.918 1.00 0.00 28 GLU A N 11
ATOM 11610 C CA . GLU A 1 28 ? 1.801 -17.407 6.316 1.00 0.00 28 GLU A CA 11
ATOM 11611 C C . GLU A 1 28 ? 1.773 -17.306 4.793 1.00 0.00 28 GLU A C 11
ATOM 11612 O O . GLU A 1 28 ? 0.706 -17.224 4.185 1.00 0.00 28 GLU A O 11
ATOM 11624 N N . PHE A 1 29 ? 2.954 -17.312 4.184 1.00 0.00 29 PHE A N 11
ATOM 11625 C CA . PHE A 1 29 ? 3.067 -17.219 2.733 1.00 0.00 29 PHE A CA 11
ATOM 11626 C C . PHE A 1 29 ? 2.502 -18.469 2.063 1.00 0.00 29 PHE A C 11
ATOM 11627 O O . PHE A 1 29 ? 2.149 -19.440 2.733 1.00 0.00 29 PHE A O 11
ATOM 11644 N N . SER A 1 30 ? 2.419 -18.435 0.737 1.00 0.00 30 SER A N 11
ATOM 11645 C CA . SER A 1 30 ? 1.893 -19.562 -0.024 1.00 0.00 30 SER A CA 11
ATOM 11646 C C . SER A 1 30 ? 2.871 -19.983 -1.117 1.00 0.00 30 SER A C 11
ATOM 11647 O O . SER A 1 30 ? 3.818 -19.262 -1.427 1.00 0.00 30 SER A O 11
ATOM 11655 N N . GLU A 1 31 ? 2.633 -21.156 -1.696 1.00 0.00 31 GLU A N 11
ATOM 11656 C CA . GLU A 1 31 ? 3.493 -21.674 -2.753 1.00 0.00 31 GLU A CA 11
ATOM 11657 C C . GLU A 1 31 ? 3.755 -20.608 -3.812 1.00 0.00 31 GLU A C 11
ATOM 11658 O O . GLU A 1 31 ? 4.778 -20.637 -4.498 1.00 0.00 31 GLU A O 11
ATOM 11670 N N . ILE A 1 32 ? 2.824 -19.668 -3.940 1.00 0.00 32 ILE A N 11
ATOM 11671 C CA . ILE A 1 32 ? 2.954 -18.593 -4.915 1.00 0.00 32 ILE A CA 11
ATOM 11672 C C . ILE A 1 32 ? 3.970 -17.553 -4.455 1.00 0.00 32 ILE A C 11
ATOM 11673 O O . ILE A 1 32 ? 4.982 -17.325 -5.117 1.00 0.00 32 ILE A O 11
ATOM 11689 N N . GLN A 1 33 ? 3.694 -16.928 -3.315 1.00 0.00 33 GLN A N 11
ATOM 11690 C CA . GLN A 1 33 ? 4.585 -15.913 -2.765 1.00 0.00 33 GLN A CA 11
ATOM 11691 C C . GLN A 1 33 ? 6.016 -16.434 -2.678 1.00 0.00 33 GLN A C 11
ATOM 11692 O O . GLN A 1 33 ? 6.951 -15.792 -3.157 1.00 0.00 33 GLN A O 11
ATOM 11706 N N . LEU A 1 34 ? 6.178 -17.601 -2.064 1.00 0.00 34 LEU A N 11
ATOM 11707 C CA . LEU A 1 34 ? 7.496 -18.209 -1.914 1.00 0.00 34 LEU A CA 11
ATOM 11708 C C . LEU A 1 34 ? 8.193 -18.339 -3.264 1.00 0.00 34 LEU A C 11
ATOM 11709 O O . LEU A 1 34 ? 9.199 -17.679 -3.521 1.00 0.00 34 LEU A O 11
ATOM 11725 N N . SER A 1 35 ? 7.649 -19.194 -4.125 1.00 0.00 35 SER A N 11
ATOM 11726 C CA . SER A 1 35 ? 8.220 -19.411 -5.449 1.00 0.00 35 SER A CA 11
ATOM 11727 C C . SER A 1 35 ? 8.755 -18.107 -6.032 1.00 0.00 35 SER A C 11
ATOM 11728 O O . SER A 1 35 ? 9.736 -18.103 -6.775 1.00 0.00 35 SER A O 11
ATOM 11736 N N . ARG A 1 36 ? 8.103 -17.001 -5.688 1.00 0.00 36 ARG A N 11
ATOM 11737 C CA . ARG A 1 36 ? 8.511 -15.690 -6.177 1.00 0.00 36 ARG A CA 11
ATOM 11738 C C . ARG A 1 36 ? 9.679 -15.145 -5.360 1.00 0.00 36 ARG A C 11
ATOM 11739 O O . ARG A 1 36 ? 10.650 -14.628 -5.914 1.00 0.00 36 ARG A O 11
ATOM 11760 N N . LEU A 1 37 ? 9.578 -15.263 -4.041 1.00 0.00 37 LEU A N 11
ATOM 11761 C CA . LEU A 1 37 ? 10.625 -14.782 -3.147 1.00 0.00 37 LEU A CA 11
ATOM 11762 C C . LEU A 1 37 ? 11.950 -15.479 -3.436 1.00 0.00 37 LEU A C 11
ATOM 11763 O O . LEU A 1 37 ? 13.014 -14.861 -3.384 1.00 0.00 37 LEU A O 11
ATOM 11779 N N . LYS A 1 38 ? 11.879 -16.770 -3.742 1.00 0.00 38 LYS A N 11
ATOM 11780 C CA . LYS A 1 38 ? 13.072 -17.552 -4.043 1.00 0.00 38 LYS A CA 11
ATOM 11781 C C . LYS A 1 38 ? 13.972 -16.815 -5.030 1.00 0.00 38 LYS A C 11
ATOM 11782 O O . LYS A 1 38 ? 15.184 -16.727 -4.835 1.00 0.00 38 LYS A O 11
ATOM 11801 N N . LYS A 1 39 ? 13.370 -16.285 -6.089 1.00 0.00 39 LYS A N 11
ATOM 11802 C CA . LYS A 1 39 ? 14.116 -15.552 -7.106 1.00 0.00 39 LYS A CA 11
ATOM 11803 C C . LYS A 1 39 ? 14.958 -14.449 -6.473 1.00 0.00 39 LYS A C 11
ATOM 11804 O O . LYS A 1 39 ? 16.157 -14.343 -6.734 1.00 0.00 39 LYS A O 11
ATOM 11823 N N . LEU A 1 40 ? 14.325 -13.631 -5.640 1.00 0.00 40 LEU A N 11
ATOM 11824 C CA . LEU A 1 40 ? 15.017 -12.537 -4.968 1.00 0.00 40 LEU A CA 11
ATOM 11825 C C . LEU A 1 40 ? 16.155 -13.064 -4.099 1.00 0.00 40 LEU A C 11
ATOM 11826 O O . LEU A 1 40 ? 17.153 -12.378 -3.883 1.00 0.00 40 LEU A O 11
ATOM 11842 N N . GLY A 1 41 ? 15.997 -14.288 -3.604 1.00 0.00 41 GLY A N 11
ATOM 11843 C CA . GLY A 1 41 ? 17.019 -14.887 -2.766 1.00 0.00 41 GLY A CA 11
ATOM 11844 C C . GLY A 1 41 ? 16.710 -14.751 -1.288 1.00 0.00 41 GLY A C 11
ATOM 11845 O O . GLY A 1 41 ? 17.612 -14.807 -0.452 1.00 0.00 41 GLY A O 11
ATOM 11849 N N . ILE A 1 42 ? 15.434 -14.570 -0.966 1.00 0.00 42 ILE A N 11
ATOM 11850 C CA . ILE A 1 42 ? 15.010 -14.425 0.421 1.00 0.00 42 ILE A CA 11
ATOM 11851 C C . ILE A 1 42 ? 14.532 -15.756 0.992 1.00 0.00 42 ILE A C 11
ATOM 11852 O O . ILE A 1 42 ? 13.415 -16.196 0.718 1.00 0.00 42 ILE A O 11
ATOM 11868 N N . HIS A 1 43 ? 15.385 -16.393 1.788 1.00 0.00 43 HIS A N 11
ATOM 11869 C CA . HIS A 1 43 ? 15.049 -17.673 2.400 1.00 0.00 43 HIS A CA 11
ATOM 11870 C C . HIS A 1 43 ? 14.306 -17.467 3.717 1.00 0.00 43 HIS A C 11
ATOM 11871 O O . HIS A 1 43 ? 14.674 -18.036 4.745 1.00 0.00 43 HIS A O 11
ATOM 11886 N N . LYS A 1 44 ? 13.259 -16.650 3.678 1.00 0.00 44 LYS A N 11
ATOM 11887 C CA . LYS A 1 44 ? 12.463 -16.369 4.867 1.00 0.00 44 LYS A CA 11
ATOM 11888 C C . LYS A 1 44 ? 11.037 -16.885 4.702 1.00 0.00 44 LYS A C 11
ATOM 11889 O O . LYS A 1 44 ? 10.242 -16.315 3.954 1.00 0.00 44 LYS A O 11
ATOM 11908 N N . THR A 1 45 ? 10.718 -17.967 5.405 1.00 0.00 45 THR A N 11
ATOM 11909 C CA . THR A 1 45 ? 9.388 -18.559 5.337 1.00 0.00 45 THR A CA 11
ATOM 11910 C C . THR A 1 45 ? 8.462 -17.952 6.384 1.00 0.00 45 THR A C 11
ATOM 11911 O O . THR A 1 45 ? 7.614 -18.642 6.951 1.00 0.00 45 THR A O 11
ATOM 11922 N N . ASP A 1 46 ? 8.627 -16.659 6.635 1.00 0.00 46 ASP A N 11
ATOM 11923 C CA . ASP A 1 46 ? 7.803 -15.958 7.613 1.00 0.00 46 ASP A CA 11
ATOM 11924 C C . ASP A 1 46 ? 7.733 -14.467 7.296 1.00 0.00 46 ASP A C 11
ATOM 11925 O O . ASP A 1 46 ? 8.714 -13.848 6.885 1.00 0.00 46 ASP A O 11
ATOM 11934 N N . PRO A 1 47 ? 6.544 -13.877 7.490 1.00 0.00 47 PRO A N 11
ATOM 11935 C CA . PRO A 1 47 ? 6.317 -12.452 7.230 1.00 0.00 47 PRO A CA 11
ATOM 11936 C C . PRO A 1 47 ? 7.035 -11.558 8.235 1.00 0.00 47 PRO A C 11
ATOM 11937 O O . PRO A 1 47 ? 7.382 -10.417 7.928 1.00 0.00 47 PRO A O 11
ATOM 11948 N N . SER A 1 48 ? 7.257 -12.083 9.435 1.00 0.00 48 SER A N 11
ATOM 11949 C CA . SER A 1 48 ? 7.931 -11.330 10.486 1.00 0.00 48 SER A CA 11
ATOM 11950 C C . SER A 1 48 ? 9.397 -11.097 10.132 1.00 0.00 48 SER A C 11
ATOM 11951 O O . SER A 1 48 ? 9.895 -9.973 10.204 1.00 0.00 48 SER A O 11
ATOM 11959 N N . THR A 1 49 ? 10.084 -12.169 9.749 1.00 0.00 49 THR A N 11
ATOM 11960 C CA . THR A 1 49 ? 11.493 -12.084 9.385 1.00 0.00 49 THR A CA 11
ATOM 11961 C C . THR A 1 49 ? 11.718 -11.033 8.304 1.00 0.00 49 THR A C 11
ATOM 11962 O O . THR A 1 49 ? 12.548 -10.136 8.459 1.00 0.00 49 THR A O 11
ATOM 11973 N N . LEU A 1 50 ? 10.975 -11.149 7.209 1.00 0.00 50 LEU A N 11
ATOM 11974 C CA . LEU A 1 50 ? 11.094 -10.207 6.101 1.00 0.00 50 LEU A CA 11
ATOM 11975 C C . LEU A 1 50 ? 11.181 -8.773 6.612 1.00 0.00 50 LEU A C 11
ATOM 11976 O O . LEU A 1 50 ? 10.321 -8.317 7.366 1.00 0.00 50 LEU A O 11
ATOM 11992 N N . THR A 1 51 ? 12.226 -8.064 6.195 1.00 0.00 51 THR A N 11
ATOM 11993 C CA . THR A 1 51 ? 12.426 -6.681 6.609 1.00 0.00 51 THR A CA 11
ATOM 11994 C C . THR A 1 51 ? 11.949 -5.711 5.534 1.00 0.00 51 THR A C 11
ATOM 11995 O O . THR A 1 51 ? 11.773 -6.091 4.377 1.00 0.00 51 THR A O 11
ATOM 12006 N N . GLU A 1 52 ? 11.744 -4.457 5.924 1.00 0.00 52 GLU A N 11
ATOM 12007 C CA . GLU A 1 52 ? 11.288 -3.433 4.992 1.00 0.00 52 GLU A CA 11
ATOM 12008 C C . GLU A 1 52 ? 11.871 -3.664 3.601 1.00 0.00 52 GLU A C 11
ATOM 12009 O O . GLU A 1 52 ? 11.159 -3.599 2.600 1.00 0.00 52 GLU A O 11
ATOM 12021 N N . GLU A 1 53 ? 13.172 -3.934 3.549 1.00 0.00 53 GLU A N 11
ATOM 12022 C CA . GLU A 1 53 ? 13.852 -4.174 2.282 1.00 0.00 53 GLU A CA 11
ATOM 12023 C C . GLU A 1 53 ? 13.209 -5.337 1.531 1.00 0.00 53 GLU A C 11
ATOM 12024 O O . GLU A 1 53 ? 12.849 -5.210 0.361 1.00 0.00 53 GLU A O 11
ATOM 12036 N N . GLU A 1 54 ? 13.070 -6.469 2.213 1.00 0.00 54 GLU A N 11
ATOM 12037 C CA . GLU A 1 54 ? 12.472 -7.655 1.610 1.00 0.00 54 GLU A CA 11
ATOM 12038 C C . GLU A 1 54 ? 11.009 -7.407 1.257 1.00 0.00 54 GLU A C 11
ATOM 12039 O O . GLU A 1 54 ? 10.512 -7.896 0.243 1.00 0.00 54 GLU A O 11
ATOM 12051 N N . VAL A 1 55 ? 10.323 -6.643 2.102 1.00 0.00 55 VAL A N 11
ATOM 12052 C CA . VAL A 1 55 ? 8.917 -6.329 1.880 1.00 0.00 55 VAL A CA 11
ATOM 12053 C C . VAL A 1 55 ? 8.731 -5.508 0.609 1.00 0.00 55 VAL A C 11
ATOM 12054 O O . VAL A 1 55 ? 8.010 -5.912 -0.303 1.00 0.00 55 VAL A O 11
ATOM 12067 N N . ARG A 1 56 ? 9.388 -4.354 0.555 1.00 0.00 56 ARG A N 11
ATOM 12068 C CA . ARG A 1 56 ? 9.295 -3.476 -0.605 1.00 0.00 56 ARG A CA 11
ATOM 12069 C C . ARG A 1 56 ? 9.758 -4.194 -1.869 1.00 0.00 56 ARG A C 11
ATOM 12070 O O . ARG A 1 56 ? 9.140 -4.071 -2.927 1.00 0.00 56 ARG A O 11
ATOM 12091 N N . LYS A 1 57 ? 10.849 -4.943 -1.752 1.00 0.00 57 LYS A N 11
ATOM 12092 C CA . LYS A 1 57 ? 11.395 -5.682 -2.884 1.00 0.00 57 LYS A CA 11
ATOM 12093 C C . LYS A 1 57 ? 10.368 -6.661 -3.442 1.00 0.00 57 LYS A C 11
ATOM 12094 O O . LYS A 1 57 ? 10.267 -6.846 -4.655 1.00 0.00 57 LYS A O 11
ATOM 12113 N N . PHE A 1 58 ? 9.606 -7.285 -2.549 1.00 0.00 58 PHE A N 11
ATOM 12114 C CA . PHE A 1 58 ? 8.585 -8.244 -2.953 1.00 0.00 58 PHE A CA 11
ATOM 12115 C C . PHE A 1 58 ? 7.401 -7.537 -3.606 1.00 0.00 58 PHE A C 11
ATOM 12116 O O . PHE A 1 58 ? 6.927 -7.946 -4.665 1.00 0.00 58 PHE A O 11
ATOM 12133 N N . ALA A 1 59 ? 6.928 -6.474 -2.964 1.00 0.00 59 ALA A N 11
ATOM 12134 C CA . ALA A 1 59 ? 5.801 -5.708 -3.482 1.00 0.00 59 ALA A CA 11
ATOM 12135 C C . ALA A 1 59 ? 6.029 -5.311 -4.937 1.00 0.00 59 ALA A C 11
ATOM 12136 O O . ALA A 1 59 ? 5.088 -5.251 -5.729 1.00 0.00 59 ALA A O 11
ATOM 12143 N N . ARG A 1 60 ? 7.283 -5.040 -5.282 1.00 0.00 60 ARG A N 11
ATOM 12144 C CA . ARG A 1 60 ? 7.634 -4.646 -6.641 1.00 0.00 60 ARG A CA 11
ATOM 12145 C C . ARG A 1 60 ? 7.237 -5.729 -7.640 1.00 0.00 60 ARG A C 11
ATOM 12146 O O . ARG A 1 60 ? 6.702 -5.436 -8.710 1.00 0.00 60 ARG A O 11
ATOM 12167 N N . LEU A 1 61 ? 7.504 -6.981 -7.285 1.00 0.00 61 LEU A N 11
ATOM 12168 C CA . LEU A 1 61 ? 7.176 -8.109 -8.150 1.00 0.00 61 LEU A CA 11
ATOM 12169 C C . LEU A 1 61 ? 5.699 -8.090 -8.531 1.00 0.00 61 LEU A C 11
ATOM 12170 O O . LEU A 1 61 ? 5.283 -8.762 -9.474 1.00 0.00 61 LEU A O 11
ATOM 12186 N N . ASN A 1 62 ? 4.912 -7.314 -7.793 1.00 0.00 62 ASN A N 11
ATOM 12187 C CA . ASN A 1 62 ? 3.482 -7.207 -8.055 1.00 0.00 62 ASN A CA 11
ATOM 12188 C C . ASN A 1 62 ? 3.185 -6.034 -8.984 1.00 0.00 62 ASN A C 11
ATOM 12189 O O . ASN A 1 62 ? 2.208 -5.309 -8.793 1.00 0.00 62 ASN A O 11
ATOM 12200 N N . ILE A 1 63 ? 4.035 -5.854 -9.990 1.00 0.00 63 ILE A N 11
ATOM 12201 C CA . ILE A 1 63 ? 3.863 -4.770 -10.949 1.00 0.00 63 ILE A CA 11
ATOM 12202 C C . ILE A 1 63 ? 3.925 -5.289 -12.382 1.00 0.00 63 ILE A C 11
ATOM 12203 O O . ILE A 1 63 ? 4.992 -5.324 -12.994 1.00 0.00 63 ILE A O 11
ATOM 12219 N N . ASP A 1 64 ? 2.774 -5.690 -12.910 1.00 0.00 64 ASP A N 11
ATOM 12220 C CA . ASP A 1 64 ? 2.696 -6.205 -14.272 1.00 0.00 64 ASP A CA 11
ATOM 12221 C C . ASP A 1 64 ? 3.559 -5.374 -15.217 1.00 0.00 64 ASP A C 11
ATOM 12222 O O . ASP A 1 64 ? 3.691 -4.159 -15.070 1.00 0.00 64 ASP A O 11
ATOM 12231 N N . PRO A 1 65 ? 4.163 -6.044 -16.210 1.00 0.00 65 PRO A N 11
ATOM 12232 C CA . PRO A 1 65 ? 5.024 -5.388 -17.198 1.00 0.00 65 PRO A CA 11
ATOM 12233 C C . PRO A 1 65 ? 4.238 -4.492 -18.149 1.00 0.00 65 PRO A C 11
ATOM 12234 O O . PRO A 1 65 ? 4.797 -3.589 -18.771 1.00 0.00 65 PRO A O 11
ATOM 12245 N N . ALA A 1 66 ? 2.938 -4.747 -18.256 1.00 0.00 66 ALA A N 11
ATOM 12246 C CA . ALA A 1 66 ? 2.075 -3.961 -19.129 1.00 0.00 66 ALA A CA 11
ATOM 12247 C C . ALA A 1 66 ? 2.250 -2.468 -18.875 1.00 0.00 66 ALA A C 11
ATOM 12248 O O . ALA A 1 66 ? 2.513 -1.696 -19.798 1.00 0.00 66 ALA A O 11
ATOM 12255 N N . THR A 1 67 ? 2.102 -2.065 -17.616 1.00 0.00 67 THR A N 11
ATOM 12256 C CA . THR A 1 67 ? 2.241 -0.664 -17.241 1.00 0.00 67 THR A CA 11
ATOM 12257 C C . THR A 1 67 ? 3.536 -0.074 -17.788 1.00 0.00 67 THR A C 11
ATOM 12258 O O . THR A 1 67 ? 3.528 0.976 -18.431 1.00 0.00 67 THR A O 11
ATOM 12269 N N . ILE A 1 68 ? 4.647 -0.757 -17.531 1.00 0.00 68 ILE A N 11
ATOM 12270 C CA . ILE A 1 68 ? 5.949 -0.301 -18.000 1.00 0.00 68 ILE A CA 11
ATOM 12271 C C . ILE A 1 68 ? 5.850 0.302 -19.397 1.00 0.00 68 ILE A C 11
ATOM 12272 O O . ILE A 1 68 ? 5.454 -0.370 -20.350 1.00 0.00 68 ILE A O 11
ATOM 12288 N N . THR A 1 69 ? 6.214 1.576 -19.513 1.00 0.00 69 THR A N 11
ATOM 12289 C CA . THR A 1 69 ? 6.167 2.271 -20.793 1.00 0.00 69 THR A CA 11
ATOM 12290 C C . THR A 1 69 ? 7.367 3.196 -20.961 1.00 0.00 69 THR A C 11
ATOM 12291 O O . THR A 1 69 ? 7.582 4.100 -20.155 1.00 0.00 69 THR A O 11
ATOM 12302 N N . TRP A 1 70 ? 8.144 2.964 -22.013 1.00 0.00 70 TRP A N 11
ATOM 12303 C CA . TRP A 1 70 ? 9.322 3.779 -22.287 1.00 0.00 70 TRP A CA 11
ATOM 12304 C C . TRP A 1 70 ? 9.053 4.762 -23.421 1.00 0.00 70 TRP A C 11
ATOM 12305 O O . TRP A 1 70 ? 8.981 4.373 -24.586 1.00 0.00 70 TRP A O 11
ATOM 12326 N N . GLN A 1 71 ? 8.906 6.036 -23.072 1.00 0.00 71 GLN A N 11
ATOM 12327 C CA . GLN A 1 71 ? 8.645 7.074 -24.062 1.00 0.00 71 GLN A CA 11
ATOM 12328 C C . GLN A 1 71 ? 9.425 6.811 -25.345 1.00 0.00 71 GLN A C 11
ATOM 12329 O O . GLN A 1 71 ? 9.265 7.521 -26.339 1.00 0.00 71 GLN A O 11
ATOM 12343 N N . GLY A 1 1 ? -10.223 9.230 7.199 1.00 0.00 1 GLY A N 12
ATOM 12344 C CA . GLY A 1 1 ? -9.632 9.336 8.520 1.00 0.00 1 GLY A CA 12
ATOM 12345 C C . GLY A 1 1 ? -8.289 8.639 8.613 1.00 0.00 1 GLY A C 12
ATOM 12346 O O . GLY A 1 1 ? -7.987 7.990 9.614 1.00 0.00 1 GLY A O 12
ATOM 12350 N N . SER A 1 2 ? -7.482 8.771 7.565 1.00 0.00 2 SER A N 12
ATOM 12351 C CA . SER A 1 2 ? -6.166 8.144 7.530 1.00 0.00 2 SER A CA 12
ATOM 12352 C C . SER A 1 2 ? -5.101 9.141 7.086 1.00 0.00 2 SER A C 12
ATOM 12353 O O . SER A 1 2 ? -5.366 10.031 6.277 1.00 0.00 2 SER A O 12
ATOM 12361 N N . SER A 1 3 ? -3.894 8.986 7.621 1.00 0.00 3 SER A N 12
ATOM 12362 C CA . SER A 1 3 ? -2.788 9.874 7.284 1.00 0.00 3 SER A CA 12
ATOM 12363 C C . SER A 1 3 ? -2.485 9.823 5.790 1.00 0.00 3 SER A C 12
ATOM 12364 O O . SER A 1 3 ? -2.263 8.752 5.227 1.00 0.00 3 SER A O 12
ATOM 12372 N N . GLY A 1 4 ? -2.479 10.990 5.153 1.00 0.00 4 GLY A N 12
ATOM 12373 C CA . GLY A 1 4 ? -2.203 11.056 3.729 1.00 0.00 4 GLY A CA 12
ATOM 12374 C C . GLY A 1 4 ? -1.412 12.292 3.350 1.00 0.00 4 GLY A C 12
ATOM 12375 O O . GLY A 1 4 ? -0.477 12.219 2.552 1.00 0.00 4 GLY A O 12
ATOM 12379 N N . SER A 1 5 ? -1.788 13.432 3.920 1.00 0.00 5 SER A N 12
ATOM 12380 C CA . SER A 1 5 ? -1.111 14.691 3.633 1.00 0.00 5 SER A CA 12
ATOM 12381 C C . SER A 1 5 ? 0.402 14.499 3.599 1.00 0.00 5 SER A C 12
ATOM 12382 O O . SER A 1 5 ? 1.055 14.801 2.600 1.00 0.00 5 SER A O 12
ATOM 12390 N N . SER A 1 6 ? 0.953 13.994 4.698 1.00 0.00 6 SER A N 12
ATOM 12391 C CA . SER A 1 6 ? 2.389 13.764 4.797 1.00 0.00 6 SER A CA 12
ATOM 12392 C C . SER A 1 6 ? 2.709 12.807 5.942 1.00 0.00 6 SER A C 12
ATOM 12393 O O . SER A 1 6 ? 1.827 12.421 6.707 1.00 0.00 6 SER A O 12
ATOM 12401 N N . GLY A 1 7 ? 3.979 12.429 6.052 1.00 0.00 7 GLY A N 12
ATOM 12402 C CA . GLY A 1 7 ? 4.394 11.521 7.105 1.00 0.00 7 GLY A CA 12
ATOM 12403 C C . GLY A 1 7 ? 3.597 10.231 7.106 1.00 0.00 7 GLY A C 12
ATOM 12404 O O . GLY A 1 7 ? 3.095 9.804 8.145 1.00 0.00 7 GLY A O 12
ATOM 12408 N N . SER A 1 8 ? 3.480 9.609 5.937 1.00 0.00 8 SER A N 12
ATOM 12409 C CA . SER A 1 8 ? 2.734 8.363 5.805 1.00 0.00 8 SER A CA 12
ATOM 12410 C C . SER A 1 8 ? 3.651 7.226 5.364 1.00 0.00 8 SER A C 12
ATOM 12411 O O . SER A 1 8 ? 4.003 7.116 4.189 1.00 0.00 8 SER A O 12
ATOM 12419 N N . THR A 1 9 ? 4.034 6.380 6.315 1.00 0.00 9 THR A N 12
ATOM 12420 C CA . THR A 1 9 ? 4.910 5.251 6.027 1.00 0.00 9 THR A CA 12
ATOM 12421 C C . THR A 1 9 ? 4.107 4.027 5.603 1.00 0.00 9 THR A C 12
ATOM 12422 O O . THR A 1 9 ? 4.457 2.897 5.941 1.00 0.00 9 THR A O 12
ATOM 12433 N N . GLN A 1 10 ? 3.030 4.259 4.859 1.00 0.00 10 GLN A N 12
ATOM 12434 C CA . GLN A 1 10 ? 2.178 3.174 4.389 1.00 0.00 10 GLN A CA 12
ATOM 12435 C C . GLN A 1 10 ? 2.433 2.881 2.914 1.00 0.00 10 GLN A C 12
ATOM 12436 O O . GLN A 1 10 ? 1.497 2.679 2.139 1.00 0.00 10 GLN A O 12
ATOM 12450 N N . THR A 1 11 ? 3.706 2.860 2.531 1.00 0.00 11 THR A N 12
ATOM 12451 C CA . THR A 1 11 ? 4.084 2.595 1.149 1.00 0.00 11 THR A CA 12
ATOM 12452 C C . THR A 1 11 ? 4.103 1.097 0.863 1.00 0.00 11 THR A C 12
ATOM 12453 O O . THR A 1 11 ? 3.311 0.599 0.063 1.00 0.00 11 THR A O 12
ATOM 12464 N N . ASP A 1 12 ? 5.011 0.385 1.521 1.00 0.00 12 ASP A N 12
ATOM 12465 C CA . ASP A 1 12 ? 5.131 -1.056 1.338 1.00 0.00 12 ASP A CA 12
ATOM 12466 C C . ASP A 1 12 ? 4.278 -1.807 2.356 1.00 0.00 12 ASP A C 12
ATOM 12467 O O . ASP A 1 12 ? 3.710 -2.857 2.054 1.00 0.00 12 ASP A O 12
ATOM 12476 N N . LYS A 1 13 ? 4.193 -1.262 3.565 1.00 0.00 13 LYS A N 12
ATOM 12477 C CA . LYS A 1 13 ? 3.410 -1.878 4.629 1.00 0.00 13 LYS A CA 12
ATOM 12478 C C . LYS A 1 13 ? 1.955 -2.051 4.204 1.00 0.00 13 LYS A C 12
ATOM 12479 O O . LYS A 1 13 ? 1.323 -3.059 4.517 1.00 0.00 13 LYS A O 12
ATOM 12498 N N . ALA A 1 14 ? 1.431 -1.062 3.487 1.00 0.00 14 ALA A N 12
ATOM 12499 C CA . ALA A 1 14 ? 0.053 -1.107 3.016 1.00 0.00 14 ALA A CA 12
ATOM 12500 C C . ALA A 1 14 ? -0.176 -2.304 2.101 1.00 0.00 14 ALA A C 12
ATOM 12501 O O . ALA A 1 14 ? -1.051 -3.134 2.353 1.00 0.00 14 ALA A O 12
ATOM 12508 N N . LEU A 1 15 ? 0.615 -2.389 1.037 1.00 0.00 15 LEU A N 12
ATOM 12509 C CA . LEU A 1 15 ? 0.498 -3.486 0.082 1.00 0.00 15 LEU A CA 12
ATOM 12510 C C . LEU A 1 15 ? 0.720 -4.830 0.768 1.00 0.00 15 LEU A C 12
ATOM 12511 O O . LEU A 1 15 ? -0.111 -5.733 0.670 1.00 0.00 15 LEU A O 12
ATOM 12527 N N . TYR A 1 16 ? 1.845 -4.955 1.463 1.00 0.00 16 TYR A N 12
ATOM 12528 C CA . TYR A 1 16 ? 2.177 -6.190 2.165 1.00 0.00 16 TYR A CA 12
ATOM 12529 C C . TYR A 1 16 ? 0.922 -6.851 2.726 1.00 0.00 16 TYR A C 12
ATOM 12530 O O . TYR A 1 16 ? 0.705 -8.049 2.549 1.00 0.00 16 TYR A O 12
ATOM 12548 N N . ASN A 1 17 ? 0.097 -6.059 3.405 1.00 0.00 17 ASN A N 12
ATOM 12549 C CA . ASN A 1 17 ? -1.137 -6.566 3.993 1.00 0.00 17 ASN A CA 12
ATOM 12550 C C . ASN A 1 17 ? -1.971 -7.308 2.953 1.00 0.00 17 ASN A C 12
ATOM 12551 O O . ASN A 1 17 ? -2.316 -8.476 3.136 1.00 0.00 17 ASN A O 12
ATOM 12562 N N . ARG A 1 18 ? -2.292 -6.622 1.861 1.00 0.00 18 ARG A N 12
ATOM 12563 C CA . ARG A 1 18 ? -3.086 -7.215 0.791 1.00 0.00 18 ARG A CA 12
ATOM 12564 C C . ARG A 1 18 ? -2.449 -8.510 0.296 1.00 0.00 18 ARG A C 12
ATOM 12565 O O . ARG A 1 18 ? -3.116 -9.540 0.186 1.00 0.00 18 ARG A O 12
ATOM 12586 N N . LEU A 1 19 ? -1.156 -8.451 -0.002 1.00 0.00 19 LEU A N 12
ATOM 12587 C CA . LEU A 1 19 ? -0.429 -9.619 -0.486 1.00 0.00 19 LEU A CA 12
ATOM 12588 C C . LEU A 1 19 ? -0.589 -10.796 0.471 1.00 0.00 19 LEU A C 12
ATOM 12589 O O . LEU A 1 19 ? -0.862 -11.920 0.049 1.00 0.00 19 LEU A O 12
ATOM 12605 N N . VAL A 1 20 ? -0.420 -10.529 1.762 1.00 0.00 20 VAL A N 12
ATOM 12606 C CA . VAL A 1 20 ? -0.550 -11.565 2.780 1.00 0.00 20 VAL A CA 12
ATOM 12607 C C . VAL A 1 20 ? -1.797 -11.349 3.629 1.00 0.00 20 VAL A C 12
ATOM 12608 O O . VAL A 1 20 ? -1.737 -10.835 4.745 1.00 0.00 20 VAL A O 12
ATOM 12621 N N . PRO A 1 21 ? -2.957 -11.751 3.088 1.00 0.00 21 PRO A N 12
ATOM 12622 C CA . PRO A 1 21 ? -4.243 -11.612 3.779 1.00 0.00 21 PRO A CA 12
ATOM 12623 C C . PRO A 1 21 ? -4.362 -12.551 4.975 1.00 0.00 21 PRO A C 12
ATOM 12624 O O . PRO A 1 21 ? -3.661 -13.561 5.057 1.00 0.00 21 PRO A O 12
ATOM 12635 N N . LEU A 1 22 ? -5.253 -12.212 5.901 1.00 0.00 22 LEU A N 12
ATOM 12636 C CA . LEU A 1 22 ? -5.464 -13.026 7.093 1.00 0.00 22 LEU A CA 12
ATOM 12637 C C . LEU A 1 22 ? -6.896 -13.549 7.149 1.00 0.00 22 LEU A C 12
ATOM 12638 O O . LEU A 1 22 ? -7.833 -12.797 7.420 1.00 0.00 22 LEU A O 12
ATOM 12654 N N . VAL A 1 23 ? -7.058 -14.843 6.891 1.00 0.00 23 VAL A N 12
ATOM 12655 C CA . VAL A 1 23 ? -8.375 -15.468 6.915 1.00 0.00 23 VAL A CA 12
ATOM 12656 C C . VAL A 1 23 ? -8.369 -16.731 7.768 1.00 0.00 23 VAL A C 12
ATOM 12657 O O . VAL A 1 23 ? -9.316 -16.998 8.506 1.00 0.00 23 VAL A O 12
ATOM 12670 N N . ASN A 1 24 ? -7.294 -17.505 7.661 1.00 0.00 24 ASN A N 12
ATOM 12671 C CA . ASN A 1 24 ? -7.163 -18.741 8.423 1.00 0.00 24 ASN A CA 12
ATOM 12672 C C . ASN A 1 24 ? -6.587 -18.468 9.809 1.00 0.00 24 ASN A C 12
ATOM 12673 O O . ASN A 1 24 ? -5.998 -19.349 10.433 1.00 0.00 24 ASN A O 12
ATOM 12684 N N . GLY A 1 25 ? -6.763 -17.239 10.286 1.00 0.00 25 GLY A N 12
ATOM 12685 C CA . GLY A 1 25 ? -6.256 -16.871 11.595 1.00 0.00 25 GLY A CA 12
ATOM 12686 C C . GLY A 1 25 ? -4.745 -16.964 11.678 1.00 0.00 25 GLY A C 12
ATOM 12687 O O . GLY A 1 25 ? -4.173 -16.932 12.768 1.00 0.00 25 GLY A O 12
ATOM 12691 N N . VAL A 1 26 ? -4.096 -17.080 10.524 1.00 0.00 26 VAL A N 12
ATOM 12692 C CA . VAL A 1 26 ? -2.643 -17.178 10.470 1.00 0.00 26 VAL A CA 12
ATOM 12693 C C . VAL A 1 26 ? -2.104 -16.645 9.148 1.00 0.00 26 VAL A C 12
ATOM 12694 O O . VAL A 1 26 ? -2.561 -17.040 8.075 1.00 0.00 26 VAL A O 12
ATOM 12707 N N . ARG A 1 27 ? -1.129 -15.745 9.231 1.00 0.00 27 ARG A N 12
ATOM 12708 C CA . ARG A 1 27 ? -0.528 -15.157 8.040 1.00 0.00 27 ARG A CA 12
ATOM 12709 C C . ARG A 1 27 ? 0.695 -15.955 7.598 1.00 0.00 27 ARG A C 12
ATOM 12710 O O . ARG A 1 27 ? 1.782 -15.800 8.153 1.00 0.00 27 ARG A O 12
ATOM 12731 N N . GLU A 1 28 ? 0.507 -16.809 6.597 1.00 0.00 28 GLU A N 12
ATOM 12732 C CA . GLU A 1 28 ? 1.595 -17.632 6.081 1.00 0.00 28 GLU A CA 12
ATOM 12733 C C . GLU A 1 28 ? 1.632 -17.593 4.557 1.00 0.00 28 GLU A C 12
ATOM 12734 O O . GLU A 1 28 ? 0.602 -17.725 3.896 1.00 0.00 28 GLU A O 12
ATOM 12746 N N . PHE A 1 29 ? 2.827 -17.409 4.004 1.00 0.00 29 PHE A N 12
ATOM 12747 C CA . PHE A 1 29 ? 2.999 -17.351 2.557 1.00 0.00 29 PHE A CA 12
ATOM 12748 C C . PHE A 1 29 ? 2.367 -18.566 1.885 1.00 0.00 29 PHE A C 12
ATOM 12749 O O . PHE A 1 29 ? 1.797 -19.431 2.550 1.00 0.00 29 PHE A O 12
ATOM 12766 N N . SER A 1 30 ? 2.473 -18.624 0.561 1.00 0.00 30 SER A N 12
ATOM 12767 C CA . SER A 1 30 ? 1.909 -19.731 -0.203 1.00 0.00 30 SER A CA 12
ATOM 12768 C C . SER A 1 30 ? 2.924 -20.272 -1.205 1.00 0.00 30 SER A C 12
ATOM 12769 O O . SER A 1 30 ? 3.870 -19.581 -1.580 1.00 0.00 30 SER A O 12
ATOM 12777 N N . GLU A 1 31 ? 2.718 -21.514 -1.635 1.00 0.00 31 GLU A N 12
ATOM 12778 C CA . GLU A 1 31 ? 3.616 -22.148 -2.593 1.00 0.00 31 GLU A CA 12
ATOM 12779 C C . GLU A 1 31 ? 3.947 -21.198 -3.740 1.00 0.00 31 GLU A C 12
ATOM 12780 O O . GLU A 1 31 ? 5.060 -21.210 -4.268 1.00 0.00 31 GLU A O 12
ATOM 12792 N N . ILE A 1 32 ? 2.974 -20.377 -4.120 1.00 0.00 32 ILE A N 12
ATOM 12793 C CA . ILE A 1 32 ? 3.162 -19.421 -5.204 1.00 0.00 32 ILE A CA 12
ATOM 12794 C C . ILE A 1 32 ? 4.110 -18.300 -4.790 1.00 0.00 32 ILE A C 12
ATOM 12795 O O . ILE A 1 32 ? 5.154 -18.097 -5.409 1.00 0.00 32 ILE A O 12
ATOM 12811 N N . GLN A 1 33 ? 3.739 -17.578 -3.738 1.00 0.00 33 GLN A N 12
ATOM 12812 C CA . GLN A 1 33 ? 4.557 -16.478 -3.240 1.00 0.00 33 GLN A CA 12
ATOM 12813 C C . GLN A 1 33 ? 6.004 -16.921 -3.046 1.00 0.00 33 GLN A C 12
ATOM 12814 O O . GLN A 1 33 ? 6.921 -16.365 -3.652 1.00 0.00 33 GLN A O 12
ATOM 12828 N N . LEU A 1 34 ? 6.202 -17.923 -2.197 1.00 0.00 34 LEU A N 12
ATOM 12829 C CA . LEU A 1 34 ? 7.538 -18.441 -1.923 1.00 0.00 34 LEU A CA 12
ATOM 12830 C C . LEU A 1 34 ? 8.362 -18.525 -3.203 1.00 0.00 34 LEU A C 12
ATOM 12831 O O . LEU A 1 34 ? 9.343 -17.800 -3.371 1.00 0.00 34 LEU A O 12
ATOM 12847 N N . SER A 1 35 ? 7.957 -19.415 -4.104 1.00 0.00 35 SER A N 12
ATOM 12848 C CA . SER A 1 35 ? 8.660 -19.596 -5.369 1.00 0.00 35 SER A CA 12
ATOM 12849 C C . SER A 1 35 ? 9.132 -18.256 -5.924 1.00 0.00 35 SER A C 12
ATOM 12850 O O . SER A 1 35 ? 10.197 -18.166 -6.537 1.00 0.00 35 SER A O 12
ATOM 12858 N N . ARG A 1 36 ? 8.333 -17.217 -5.706 1.00 0.00 36 ARG A N 12
ATOM 12859 C CA . ARG A 1 36 ? 8.667 -15.881 -6.185 1.00 0.00 36 ARG A CA 12
ATOM 12860 C C . ARG A 1 36 ? 9.686 -15.213 -5.266 1.00 0.00 36 ARG A C 12
ATOM 12861 O O . ARG A 1 36 ? 10.617 -14.552 -5.729 1.00 0.00 36 ARG A O 12
ATOM 12882 N N . LEU A 1 37 ? 9.503 -15.389 -3.962 1.00 0.00 37 LEU A N 12
ATOM 12883 C CA . LEU A 1 37 ? 10.406 -14.803 -2.977 1.00 0.00 37 LEU A CA 12
ATOM 12884 C C . LEU A 1 37 ? 11.840 -15.269 -3.208 1.00 0.00 37 LEU A C 12
ATOM 12885 O O . LEU A 1 37 ? 12.773 -14.465 -3.208 1.00 0.00 37 LEU A O 12
ATOM 12901 N N . LYS A 1 38 ? 12.009 -16.571 -3.407 1.00 0.00 38 LYS A N 12
ATOM 12902 C CA . LYS A 1 38 ? 13.328 -17.145 -3.643 1.00 0.00 38 LYS A CA 12
ATOM 12903 C C . LYS A 1 38 ? 14.096 -16.335 -4.683 1.00 0.00 38 LYS A C 12
ATOM 12904 O O . LYS A 1 38 ? 15.213 -15.882 -4.432 1.00 0.00 38 LYS A O 12
ATOM 12923 N N . LYS A 1 39 ? 13.489 -16.155 -5.852 1.00 0.00 39 LYS A N 12
ATOM 12924 C CA . LYS A 1 39 ? 14.113 -15.397 -6.930 1.00 0.00 39 LYS A CA 12
ATOM 12925 C C . LYS A 1 39 ? 14.758 -14.122 -6.396 1.00 0.00 39 LYS A C 12
ATOM 12926 O O . LYS A 1 39 ? 15.921 -13.835 -6.682 1.00 0.00 39 LYS A O 12
ATOM 12945 N N . LEU A 1 40 ? 13.996 -13.360 -5.618 1.00 0.00 40 LEU A N 12
ATOM 12946 C CA . LEU A 1 40 ? 14.493 -12.116 -5.043 1.00 0.00 40 LEU A CA 12
ATOM 12947 C C . LEU A 1 40 ? 15.735 -12.366 -4.193 1.00 0.00 40 LEU A C 12
ATOM 12948 O O . LEU A 1 40 ? 16.614 -11.512 -4.093 1.00 0.00 40 LEU A O 12
ATOM 12964 N N . GLY A 1 41 ? 15.801 -13.547 -3.584 1.00 0.00 41 GLY A N 12
ATOM 12965 C CA . GLY A 1 41 ? 16.940 -13.890 -2.753 1.00 0.00 41 GLY A CA 12
ATOM 12966 C C . GLY A 1 41 ? 16.665 -13.681 -1.277 1.00 0.00 41 GLY A C 12
ATOM 12967 O O . GLY A 1 41 ? 17.591 -13.498 -0.487 1.00 0.00 41 GLY A O 12
ATOM 12971 N N . ILE A 1 42 ? 15.390 -13.708 -0.906 1.00 0.00 42 ILE A N 12
ATOM 12972 C CA . ILE A 1 42 ? 14.996 -13.520 0.485 1.00 0.00 42 ILE A CA 12
ATOM 12973 C C . ILE A 1 42 ? 15.241 -14.785 1.302 1.00 0.00 42 ILE A C 12
ATOM 12974 O O . ILE A 1 42 ? 15.907 -14.749 2.337 1.00 0.00 42 ILE A O 12
ATOM 12990 N N . HIS A 1 43 ? 14.698 -15.902 0.828 1.00 0.00 43 HIS A N 12
ATOM 12991 C CA . HIS A 1 43 ? 14.859 -17.180 1.513 1.00 0.00 43 HIS A CA 12
ATOM 12992 C C . HIS A 1 43 ? 14.231 -17.135 2.903 1.00 0.00 43 HIS A C 12
ATOM 12993 O O . HIS A 1 43 ? 14.811 -17.620 3.874 1.00 0.00 43 HIS A O 12
ATOM 13008 N N . LYS A 1 44 ? 13.042 -16.547 2.990 1.00 0.00 44 LYS A N 12
ATOM 13009 C CA . LYS A 1 44 ? 12.334 -16.439 4.260 1.00 0.00 44 LYS A CA 12
ATOM 13010 C C . LYS A 1 44 ? 10.861 -16.798 4.094 1.00 0.00 44 LYS A C 12
ATOM 13011 O O . LYS A 1 44 ? 10.192 -16.314 3.179 1.00 0.00 44 LYS A O 12
ATOM 13030 N N . THR A 1 45 ? 10.359 -17.648 4.984 1.00 0.00 45 THR A N 12
ATOM 13031 C CA . THR A 1 45 ? 8.965 -18.071 4.936 1.00 0.00 45 THR A CA 12
ATOM 13032 C C . THR A 1 45 ? 8.202 -17.591 6.165 1.00 0.00 45 THR A C 12
ATOM 13033 O O . THR A 1 45 ? 7.512 -18.370 6.823 1.00 0.00 45 THR A O 12
ATOM 13044 N N . ASP A 1 46 ? 8.330 -16.305 6.470 1.00 0.00 46 ASP A N 12
ATOM 13045 C CA . ASP A 1 46 ? 7.650 -15.720 7.620 1.00 0.00 46 ASP A CA 12
ATOM 13046 C C . ASP A 1 46 ? 7.448 -14.220 7.428 1.00 0.00 46 ASP A C 12
ATOM 13047 O O . ASP A 1 46 ? 8.374 -13.483 7.089 1.00 0.00 46 ASP A O 12
ATOM 13056 N N . PRO A 1 47 ? 6.209 -13.757 7.648 1.00 0.00 47 PRO A N 12
ATOM 13057 C CA . PRO A 1 47 ? 5.856 -12.342 7.504 1.00 0.00 47 PRO A CA 12
ATOM 13058 C C . PRO A 1 47 ? 6.479 -11.475 8.593 1.00 0.00 47 PRO A C 12
ATOM 13059 O O . PRO A 1 47 ? 6.271 -10.262 8.630 1.00 0.00 47 PRO A O 12
ATOM 13070 N N . SER A 1 48 ? 7.244 -12.105 9.479 1.00 0.00 48 SER A N 12
ATOM 13071 C CA . SER A 1 48 ? 7.895 -11.392 10.571 1.00 0.00 48 SER A CA 12
ATOM 13072 C C . SER A 1 48 ? 9.381 -11.201 10.287 1.00 0.00 48 SER A C 12
ATOM 13073 O O . SER A 1 48 ? 9.953 -10.150 10.580 1.00 0.00 48 SER A O 12
ATOM 13081 N N . THR A 1 49 ? 10.004 -12.226 9.713 1.00 0.00 49 THR A N 12
ATOM 13082 C CA . THR A 1 49 ? 11.424 -12.174 9.389 1.00 0.00 49 THR A CA 12
ATOM 13083 C C . THR A 1 49 ? 11.699 -11.161 8.283 1.00 0.00 49 THR A C 12
ATOM 13084 O O . THR A 1 49 ? 12.635 -10.367 8.374 1.00 0.00 49 THR A O 12
ATOM 13095 N N . LEU A 1 50 ? 10.877 -11.194 7.240 1.00 0.00 50 LEU A N 12
ATOM 13096 C CA . LEU A 1 50 ? 11.031 -10.277 6.116 1.00 0.00 50 LEU A CA 12
ATOM 13097 C C . LEU A 1 50 ? 11.120 -8.833 6.599 1.00 0.00 50 LEU A C 12
ATOM 13098 O O . LEU A 1 50 ? 10.224 -8.340 7.286 1.00 0.00 50 LEU A O 12
ATOM 13114 N N . THR A 1 51 ? 12.206 -8.158 6.235 1.00 0.00 51 THR A N 12
ATOM 13115 C CA . THR A 1 51 ? 12.411 -6.770 6.630 1.00 0.00 51 THR A CA 12
ATOM 13116 C C . THR A 1 51 ? 11.838 -5.812 5.592 1.00 0.00 51 THR A C 12
ATOM 13117 O O . THR A 1 51 ? 11.513 -6.215 4.475 1.00 0.00 51 THR A O 12
ATOM 13128 N N . GLU A 1 52 ? 11.718 -4.543 5.967 1.00 0.00 52 GLU A N 12
ATOM 13129 C CA . GLU A 1 52 ? 11.183 -3.528 5.067 1.00 0.00 52 GLU A CA 12
ATOM 13130 C C . GLU A 1 52 ? 11.713 -3.725 3.649 1.00 0.00 52 GLU A C 12
ATOM 13131 O O . GLU A 1 52 ? 10.945 -3.757 2.688 1.00 0.00 52 GLU A O 12
ATOM 13143 N N . GLU A 1 53 ? 13.030 -3.855 3.528 1.00 0.00 53 GLU A N 12
ATOM 13144 C CA . GLU A 1 53 ? 13.662 -4.047 2.229 1.00 0.00 53 GLU A CA 12
ATOM 13145 C C . GLU A 1 53 ? 13.042 -5.231 1.492 1.00 0.00 53 GLU A C 12
ATOM 13146 O O . GLU A 1 53 ? 12.738 -5.145 0.303 1.00 0.00 53 GLU A O 12
ATOM 13158 N N . GLU A 1 54 ? 12.860 -6.337 2.208 1.00 0.00 54 GLU A N 12
ATOM 13159 C CA . GLU A 1 54 ? 12.277 -7.538 1.622 1.00 0.00 54 GLU A CA 12
ATOM 13160 C C . GLU A 1 54 ? 10.841 -7.284 1.173 1.00 0.00 54 GLU A C 12
ATOM 13161 O O . GLU A 1 54 ? 10.471 -7.585 0.038 1.00 0.00 54 GLU A O 12
ATOM 13173 N N . VAL A 1 55 ? 10.036 -6.728 2.072 1.00 0.00 55 VAL A N 12
ATOM 13174 C CA . VAL A 1 55 ? 8.641 -6.432 1.770 1.00 0.00 55 VAL A CA 12
ATOM 13175 C C . VAL A 1 55 ? 8.520 -5.579 0.512 1.00 0.00 55 VAL A C 12
ATOM 13176 O O . VAL A 1 55 ? 7.867 -5.970 -0.455 1.00 0.00 55 VAL A O 12
ATOM 13189 N N . ARG A 1 56 ? 9.154 -4.411 0.533 1.00 0.00 56 ARG A N 12
ATOM 13190 C CA . ARG A 1 56 ? 9.117 -3.501 -0.605 1.00 0.00 56 ARG A CA 12
ATOM 13191 C C . ARG A 1 56 ? 9.456 -4.236 -1.899 1.00 0.00 56 ARG A C 12
ATOM 13192 O O . ARG A 1 56 ? 8.895 -3.945 -2.956 1.00 0.00 56 ARG A O 12
ATOM 13213 N N . LYS A 1 57 ? 10.378 -5.188 -1.809 1.00 0.00 57 LYS A N 12
ATOM 13214 C CA . LYS A 1 57 ? 10.792 -5.966 -2.971 1.00 0.00 57 LYS A CA 12
ATOM 13215 C C . LYS A 1 57 ? 9.695 -6.938 -3.394 1.00 0.00 57 LYS A C 12
ATOM 13216 O O . LYS A 1 57 ? 9.444 -7.125 -4.585 1.00 0.00 57 LYS A O 12
ATOM 13235 N N . PHE A 1 58 ? 9.044 -7.553 -2.412 1.00 0.00 58 PHE A N 12
ATOM 13236 C CA . PHE A 1 58 ? 7.974 -8.505 -2.683 1.00 0.00 58 PHE A CA 12
ATOM 13237 C C . PHE A 1 58 ? 6.648 -7.783 -2.909 1.00 0.00 58 PHE A C 12
ATOM 13238 O O . PHE A 1 58 ? 5.577 -8.376 -2.782 1.00 0.00 58 PHE A O 12
ATOM 13255 N N . ALA A 1 59 ? 6.730 -6.500 -3.246 1.00 0.00 59 ALA A N 12
ATOM 13256 C CA . ALA A 1 59 ? 5.538 -5.698 -3.491 1.00 0.00 59 ALA A CA 12
ATOM 13257 C C . ALA A 1 59 ? 5.477 -5.236 -4.943 1.00 0.00 59 ALA A C 12
ATOM 13258 O O . ALA A 1 59 ? 4.395 -5.068 -5.506 1.00 0.00 59 ALA A O 12
ATOM 13265 N N . ARG A 1 60 ? 6.645 -5.031 -5.544 1.00 0.00 60 ARG A N 12
ATOM 13266 C CA . ARG A 1 60 ? 6.724 -4.586 -6.930 1.00 0.00 60 ARG A CA 12
ATOM 13267 C C . ARG A 1 60 ? 6.813 -5.777 -7.879 1.00 0.00 60 ARG A C 12
ATOM 13268 O O . ARG A 1 60 ? 6.237 -5.762 -8.968 1.00 0.00 60 ARG A O 12
ATOM 13289 N N . LEU A 1 61 ? 7.539 -6.808 -7.460 1.00 0.00 61 LEU A N 12
ATOM 13290 C CA . LEU A 1 61 ? 7.704 -8.008 -8.272 1.00 0.00 61 LEU A CA 12
ATOM 13291 C C . LEU A 1 61 ? 6.355 -8.522 -8.765 1.00 0.00 61 LEU A C 12
ATOM 13292 O O . LEU A 1 61 ? 6.287 -9.303 -9.713 1.00 0.00 61 LEU A O 12
ATOM 13308 N N . ASN A 1 62 ? 5.285 -8.076 -8.116 1.00 0.00 62 ASN A N 12
ATOM 13309 C CA . ASN A 1 62 ? 3.937 -8.490 -8.489 1.00 0.00 62 ASN A CA 12
ATOM 13310 C C . ASN A 1 62 ? 3.187 -7.350 -9.170 1.00 0.00 62 ASN A C 12
ATOM 13311 O O . ASN A 1 62 ? 2.763 -6.395 -8.517 1.00 0.00 62 ASN A O 12
ATOM 13322 N N . ILE A 1 63 ? 3.026 -7.456 -10.484 1.00 0.00 63 ILE A N 12
ATOM 13323 C CA . ILE A 1 63 ? 2.325 -6.435 -11.253 1.00 0.00 63 ILE A CA 12
ATOM 13324 C C . ILE A 1 63 ? 1.212 -7.048 -12.096 1.00 0.00 63 ILE A C 12
ATOM 13325 O O . ILE A 1 63 ? 1.383 -8.114 -12.687 1.00 0.00 63 ILE A O 12
ATOM 13341 N N . ASP A 1 64 ? 0.073 -6.367 -12.148 1.00 0.00 64 ASP A N 12
ATOM 13342 C CA . ASP A 1 64 ? -1.068 -6.842 -12.921 1.00 0.00 64 ASP A CA 12
ATOM 13343 C C . ASP A 1 64 ? -1.052 -6.257 -14.330 1.00 0.00 64 ASP A C 12
ATOM 13344 O O . ASP A 1 64 ? -0.409 -5.242 -14.599 1.00 0.00 64 ASP A O 12
ATOM 13353 N N . PRO A 1 65 ? -1.775 -6.911 -15.251 1.00 0.00 65 PRO A N 12
ATOM 13354 C CA . PRO A 1 65 ? -1.860 -6.474 -16.647 1.00 0.00 65 PRO A CA 12
ATOM 13355 C C . PRO A 1 65 ? -2.651 -5.179 -16.803 1.00 0.00 65 PRO A C 12
ATOM 13356 O O . PRO A 1 65 ? -2.469 -4.442 -17.771 1.00 0.00 65 PRO A O 12
ATOM 13367 N N . ALA A 1 66 ? -3.529 -4.909 -15.843 1.00 0.00 66 ALA A N 12
ATOM 13368 C CA . ALA A 1 66 ? -4.346 -3.703 -15.872 1.00 0.00 66 ALA A CA 12
ATOM 13369 C C . ALA A 1 66 ? -3.502 -2.476 -16.202 1.00 0.00 66 ALA A C 12
ATOM 13370 O O . ALA A 1 66 ? -3.902 -1.632 -17.005 1.00 0.00 66 ALA A O 12
ATOM 13377 N N . THR A 1 67 ? -2.333 -2.383 -15.578 1.00 0.00 67 THR A N 12
ATOM 13378 C CA . THR A 1 67 ? -1.433 -1.259 -15.803 1.00 0.00 67 THR A CA 12
ATOM 13379 C C . THR A 1 67 ? -1.173 -1.053 -17.291 1.00 0.00 67 THR A C 12
ATOM 13380 O O . THR A 1 67 ? -1.191 0.076 -17.784 1.00 0.00 67 THR A O 12
ATOM 13391 N N . ILE A 1 68 ? -0.933 -2.149 -18.002 1.00 0.00 68 ILE A N 12
ATOM 13392 C CA . ILE A 1 68 ? -0.671 -2.088 -19.435 1.00 0.00 68 ILE A CA 12
ATOM 13393 C C . ILE A 1 68 ? -1.669 -1.173 -20.137 1.00 0.00 68 ILE A C 12
ATOM 13394 O O . ILE A 1 68 ? -2.872 -1.233 -19.880 1.00 0.00 68 ILE A O 12
ATOM 13410 N N . THR A 1 69 ? -1.162 -0.327 -21.028 1.00 0.00 69 THR A N 12
ATOM 13411 C CA . THR A 1 69 ? -2.008 0.600 -21.769 1.00 0.00 69 THR A CA 12
ATOM 13412 C C . THR A 1 69 ? -1.396 0.942 -23.123 1.00 0.00 69 THR A C 12
ATOM 13413 O O . THR A 1 69 ? -0.190 1.165 -23.230 1.00 0.00 69 THR A O 12
ATOM 13424 N N . TRP A 1 70 ? -2.233 0.981 -24.152 1.00 0.00 70 TRP A N 12
ATOM 13425 C CA . TRP A 1 70 ? -1.773 1.296 -25.500 1.00 0.00 70 TRP A CA 12
ATOM 13426 C C . TRP A 1 70 ? -2.680 2.331 -26.157 1.00 0.00 70 TRP A C 12
ATOM 13427 O O . TRP A 1 70 ? -3.824 2.036 -26.501 1.00 0.00 70 TRP A O 12
ATOM 13448 N N . GLN A 1 71 ? -2.162 3.543 -26.327 1.00 0.00 71 GLN A N 12
ATOM 13449 C CA . GLN A 1 71 ? -2.927 4.620 -26.943 1.00 0.00 71 GLN A CA 12
ATOM 13450 C C . GLN A 1 71 ? -3.007 4.437 -28.455 1.00 0.00 71 GLN A C 12
ATOM 13451 O O . GLN A 1 71 ? -2.330 3.580 -29.023 1.00 0.00 71 GLN A O 12
ATOM 13465 N N . GLY A 1 1 ? -12.321 6.897 2.950 1.00 0.00 1 GLY A N 13
ATOM 13466 C CA . GLY A 1 1 ? -13.240 7.611 2.083 1.00 0.00 1 GLY A CA 13
ATOM 13467 C C . GLY A 1 1 ? -12.522 8.485 1.073 1.00 0.00 1 GLY A C 13
ATOM 13468 O O . GLY A 1 1 ? -12.794 9.681 0.974 1.00 0.00 1 GLY A O 13
ATOM 13472 N N . SER A 1 2 ? -11.603 7.887 0.323 1.00 0.00 2 SER A N 13
ATOM 13473 C CA . SER A 1 2 ? -10.840 8.620 -0.681 1.00 0.00 2 SER A CA 13
ATOM 13474 C C . SER A 1 2 ? -10.572 10.050 -0.222 1.00 0.00 2 SER A C 13
ATOM 13475 O O . SER A 1 2 ? -10.698 10.997 -0.998 1.00 0.00 2 SER A O 13
ATOM 13483 N N . SER A 1 3 ? -10.202 10.198 1.046 1.00 0.00 3 SER A N 13
ATOM 13484 C CA . SER A 1 3 ? -9.919 11.513 1.612 1.00 0.00 3 SER A CA 13
ATOM 13485 C C . SER A 1 3 ? -8.497 11.953 1.278 1.00 0.00 3 SER A C 13
ATOM 13486 O O . SER A 1 3 ? -8.265 13.096 0.886 1.00 0.00 3 SER A O 13
ATOM 13494 N N . GLY A 1 4 ? -7.547 11.036 1.438 1.00 0.00 4 GLY A N 13
ATOM 13495 C CA . GLY A 1 4 ? -6.160 11.348 1.151 1.00 0.00 4 GLY A CA 13
ATOM 13496 C C . GLY A 1 4 ? -5.517 12.187 2.237 1.00 0.00 4 GLY A C 13
ATOM 13497 O O . GLY A 1 4 ? -6.210 12.824 3.031 1.00 0.00 4 GLY A O 13
ATOM 13501 N N . SER A 1 5 ? -4.188 12.188 2.274 1.00 0.00 5 SER A N 13
ATOM 13502 C CA . SER A 1 5 ? -3.451 12.951 3.274 1.00 0.00 5 SER A CA 13
ATOM 13503 C C . SER A 1 5 ? -2.077 13.353 2.748 1.00 0.00 5 SER A C 13
ATOM 13504 O O . SER A 1 5 ? -1.501 12.671 1.900 1.00 0.00 5 SER A O 13
ATOM 13512 N N . SER A 1 6 ? -1.558 14.466 3.257 1.00 0.00 6 SER A N 13
ATOM 13513 C CA . SER A 1 6 ? -0.253 14.962 2.836 1.00 0.00 6 SER A CA 13
ATOM 13514 C C . SER A 1 6 ? 0.860 14.025 3.297 1.00 0.00 6 SER A C 13
ATOM 13515 O O . SER A 1 6 ? 1.360 14.140 4.415 1.00 0.00 6 SER A O 13
ATOM 13523 N N . GLY A 1 7 ? 1.242 13.096 2.426 1.00 0.00 7 GLY A N 13
ATOM 13524 C CA . GLY A 1 7 ? 2.292 12.152 2.761 1.00 0.00 7 GLY A CA 13
ATOM 13525 C C . GLY A 1 7 ? 1.768 10.946 3.514 1.00 0.00 7 GLY A C 13
ATOM 13526 O O . GLY A 1 7 ? 1.434 11.040 4.695 1.00 0.00 7 GLY A O 13
ATOM 13530 N N . SER A 1 8 ? 1.694 9.809 2.830 1.00 0.00 8 SER A N 13
ATOM 13531 C CA . SER A 1 8 ? 1.202 8.579 3.440 1.00 0.00 8 SER A CA 13
ATOM 13532 C C . SER A 1 8 ? 2.313 7.871 4.209 1.00 0.00 8 SER A C 13
ATOM 13533 O O . SER A 1 8 ? 3.494 8.181 4.044 1.00 0.00 8 SER A O 13
ATOM 13541 N N . THR A 1 9 ? 1.927 6.919 5.052 1.00 0.00 9 THR A N 13
ATOM 13542 C CA . THR A 1 9 ? 2.889 6.167 5.848 1.00 0.00 9 THR A CA 13
ATOM 13543 C C . THR A 1 9 ? 2.845 4.682 5.505 1.00 0.00 9 THR A C 13
ATOM 13544 O O . THR A 1 9 ? 3.875 4.009 5.491 1.00 0.00 9 THR A O 13
ATOM 13555 N N . GLN A 1 10 ? 1.647 4.178 5.229 1.00 0.00 10 GLN A N 13
ATOM 13556 C CA . GLN A 1 10 ? 1.470 2.772 4.886 1.00 0.00 10 GLN A CA 13
ATOM 13557 C C . GLN A 1 10 ? 1.700 2.542 3.396 1.00 0.00 10 GLN A C 13
ATOM 13558 O O . GLN A 1 10 ? 0.900 1.887 2.727 1.00 0.00 10 GLN A O 13
ATOM 13572 N N . THR A 1 11 ? 2.799 3.086 2.881 1.00 0.00 11 THR A N 13
ATOM 13573 C CA . THR A 1 11 ? 3.133 2.941 1.470 1.00 0.00 11 THR A CA 13
ATOM 13574 C C . THR A 1 11 ? 3.209 1.472 1.070 1.00 0.00 11 THR A C 13
ATOM 13575 O O . THR A 1 11 ? 2.389 0.988 0.290 1.00 0.00 11 THR A O 13
ATOM 13586 N N . ASP A 1 12 ? 4.198 0.768 1.610 1.00 0.00 12 ASP A N 13
ATOM 13587 C CA . ASP A 1 12 ? 4.380 -0.648 1.310 1.00 0.00 12 ASP A CA 13
ATOM 13588 C C . ASP A 1 12 ? 3.521 -1.512 2.228 1.00 0.00 12 ASP A C 13
ATOM 13589 O O . ASP A 1 12 ? 3.037 -2.571 1.828 1.00 0.00 12 ASP A O 13
ATOM 13598 N N . LYS A 1 13 ? 3.336 -1.053 3.461 1.00 0.00 13 LYS A N 13
ATOM 13599 C CA . LYS A 1 13 ? 2.535 -1.783 4.437 1.00 0.00 13 LYS A CA 13
ATOM 13600 C C . LYS A 1 13 ? 1.151 -2.099 3.879 1.00 0.00 13 LYS A C 13
ATOM 13601 O O . LYS A 1 13 ? 0.615 -3.185 4.099 1.00 0.00 13 LYS A O 13
ATOM 13620 N N . ALA A 1 14 ? 0.578 -1.143 3.155 1.00 0.00 14 ALA A N 13
ATOM 13621 C CA . ALA A 1 14 ? -0.741 -1.321 2.562 1.00 0.00 14 ALA A CA 13
ATOM 13622 C C . ALA A 1 14 ? -0.776 -2.548 1.656 1.00 0.00 14 ALA A C 13
ATOM 13623 O O . ALA A 1 14 ? -1.722 -3.335 1.696 1.00 0.00 14 ALA A O 13
ATOM 13630 N N . LEU A 1 15 ? 0.261 -2.704 0.840 1.00 0.00 15 LEU A N 13
ATOM 13631 C CA . LEU A 1 15 ? 0.349 -3.835 -0.077 1.00 0.00 15 LEU A CA 13
ATOM 13632 C C . LEU A 1 15 ? 0.619 -5.131 0.682 1.00 0.00 15 LEU A C 13
ATOM 13633 O O . LEU A 1 15 ? -0.180 -6.067 0.636 1.00 0.00 15 LEU A O 13
ATOM 13649 N N . TYR A 1 16 ? 1.748 -5.177 1.380 1.00 0.00 16 TYR A N 13
ATOM 13650 C CA . TYR A 1 16 ? 2.123 -6.358 2.149 1.00 0.00 16 TYR A CA 13
ATOM 13651 C C . TYR A 1 16 ? 0.898 -7.005 2.786 1.00 0.00 16 TYR A C 13
ATOM 13652 O O . TYR A 1 16 ? 0.697 -8.215 2.683 1.00 0.00 16 TYR A O 13
ATOM 13670 N N . ASN A 1 17 ? 0.080 -6.190 3.443 1.00 0.00 17 ASN A N 13
ATOM 13671 C CA . ASN A 1 17 ? -1.127 -6.682 4.098 1.00 0.00 17 ASN A CA 13
ATOM 13672 C C . ASN A 1 17 ? -1.917 -7.596 3.166 1.00 0.00 17 ASN A C 13
ATOM 13673 O O . ASN A 1 17 ? -2.287 -8.709 3.539 1.00 0.00 17 ASN A O 13
ATOM 13684 N N . ARG A 1 18 ? -2.170 -7.118 1.952 1.00 0.00 18 ARG A N 13
ATOM 13685 C CA . ARG A 1 18 ? -2.916 -7.891 0.967 1.00 0.00 18 ARG A CA 13
ATOM 13686 C C . ARG A 1 18 ? -2.172 -9.174 0.606 1.00 0.00 18 ARG A C 13
ATOM 13687 O O . ARG A 1 18 ? -2.598 -10.273 0.964 1.00 0.00 18 ARG A O 13
ATOM 13708 N N . LEU A 1 19 ? -1.061 -9.026 -0.106 1.00 0.00 19 LEU A N 13
ATOM 13709 C CA . LEU A 1 19 ? -0.257 -10.172 -0.517 1.00 0.00 19 LEU A CA 13
ATOM 13710 C C . LEU A 1 19 ? -0.294 -11.270 0.542 1.00 0.00 19 LEU A C 13
ATOM 13711 O O . LEU A 1 19 ? -0.462 -12.448 0.224 1.00 0.00 19 LEU A O 13
ATOM 13727 N N . VAL A 1 20 ? -0.137 -10.876 1.801 1.00 0.00 20 VAL A N 13
ATOM 13728 C CA . VAL A 1 20 ? -0.156 -11.826 2.908 1.00 0.00 20 VAL A CA 13
ATOM 13729 C C . VAL A 1 20 ? -1.443 -11.704 3.715 1.00 0.00 20 VAL A C 13
ATOM 13730 O O . VAL A 1 20 ? -1.489 -11.064 4.765 1.00 0.00 20 VAL A O 13
ATOM 13743 N N . PRO A 1 21 ? -2.517 -12.334 3.214 1.00 0.00 21 PRO A N 13
ATOM 13744 C CA . PRO A 1 21 ? -3.826 -12.313 3.874 1.00 0.00 21 PRO A CA 13
ATOM 13745 C C . PRO A 1 21 ? -3.836 -13.117 5.169 1.00 0.00 21 PRO A C 13
ATOM 13746 O O . PRO A 1 21 ? -2.962 -13.954 5.399 1.00 0.00 21 PRO A O 13
ATOM 13757 N N . LEU A 1 22 ? -4.829 -12.858 6.013 1.00 0.00 22 LEU A N 13
ATOM 13758 C CA . LEU A 1 22 ? -4.953 -13.559 7.286 1.00 0.00 22 LEU A CA 13
ATOM 13759 C C . LEU A 1 22 ? -6.321 -14.222 7.412 1.00 0.00 22 LEU A C 13
ATOM 13760 O O . LEU A 1 22 ? -7.308 -13.572 7.755 1.00 0.00 22 LEU A O 13
ATOM 13776 N N . VAL A 1 23 ? -6.371 -15.521 7.134 1.00 0.00 23 VAL A N 13
ATOM 13777 C CA . VAL A 1 23 ? -7.617 -16.273 7.220 1.00 0.00 23 VAL A CA 13
ATOM 13778 C C . VAL A 1 23 ? -7.529 -17.364 8.281 1.00 0.00 23 VAL A C 13
ATOM 13779 O O . VAL A 1 23 ? -8.519 -17.689 8.935 1.00 0.00 23 VAL A O 13
ATOM 13792 N N . ASN A 1 24 ? -6.336 -17.926 8.446 1.00 0.00 24 ASN A N 13
ATOM 13793 C CA . ASN A 1 24 ? -6.118 -18.982 9.428 1.00 0.00 24 ASN A CA 13
ATOM 13794 C C . ASN A 1 24 ? -5.480 -18.421 10.696 1.00 0.00 24 ASN A C 13
ATOM 13795 O O . ASN A 1 24 ? -4.681 -19.091 11.349 1.00 0.00 24 ASN A O 13
ATOM 13806 N N . GLY A 1 25 ? -5.840 -17.188 11.038 1.00 0.00 25 GLY A N 13
ATOM 13807 C CA . GLY A 1 25 ? -5.294 -16.559 12.226 1.00 0.00 25 GLY A CA 13
ATOM 13808 C C . GLY A 1 25 ? -3.781 -16.638 12.281 1.00 0.00 25 GLY A C 13
ATOM 13809 O O . GLY A 1 25 ? -3.189 -16.597 13.360 1.00 0.00 25 GLY A O 13
ATOM 13813 N N . VAL A 1 26 ? -3.153 -16.754 11.115 1.00 0.00 26 VAL A N 13
ATOM 13814 C CA . VAL A 1 26 ? -1.700 -16.840 11.035 1.00 0.00 26 VAL A CA 13
ATOM 13815 C C . VAL A 1 26 ? -1.195 -16.361 9.678 1.00 0.00 26 VAL A C 13
ATOM 13816 O O . VAL A 1 26 ? -1.553 -16.917 8.640 1.00 0.00 26 VAL A O 13
ATOM 13829 N N . ARG A 1 27 ? -0.362 -15.326 9.695 1.00 0.00 27 ARG A N 13
ATOM 13830 C CA . ARG A 1 27 ? 0.192 -14.772 8.465 1.00 0.00 27 ARG A CA 13
ATOM 13831 C C . ARG A 1 27 ? 1.322 -15.649 7.934 1.00 0.00 27 ARG A C 13
ATOM 13832 O O . ARG A 1 27 ? 2.333 -15.850 8.606 1.00 0.00 27 ARG A O 13
ATOM 13853 N N . GLU A 1 28 ? 1.141 -16.169 6.724 1.00 0.00 28 GLU A N 13
ATOM 13854 C CA . GLU A 1 28 ? 2.145 -17.026 6.104 1.00 0.00 28 GLU A CA 13
ATOM 13855 C C . GLU A 1 28 ? 2.065 -16.945 4.582 1.00 0.00 28 GLU A C 13
ATOM 13856 O O . GLU A 1 28 ? 0.981 -16.818 4.012 1.00 0.00 28 GLU A O 13
ATOM 13868 N N . PHE A 1 29 ? 3.220 -17.019 3.929 1.00 0.00 29 PHE A N 13
ATOM 13869 C CA . PHE A 1 29 ? 3.282 -16.953 2.474 1.00 0.00 29 PHE A CA 13
ATOM 13870 C C . PHE A 1 29 ? 2.687 -18.211 1.847 1.00 0.00 29 PHE A C 13
ATOM 13871 O O . PHE A 1 29 ? 2.722 -19.289 2.439 1.00 0.00 29 PHE A O 13
ATOM 13888 N N . SER A 1 30 ? 2.141 -18.064 0.644 1.00 0.00 30 SER A N 13
ATOM 13889 C CA . SER A 1 30 ? 1.534 -19.186 -0.063 1.00 0.00 30 SER A CA 13
ATOM 13890 C C . SER A 1 30 ? 2.513 -19.788 -1.066 1.00 0.00 30 SER A C 13
ATOM 13891 O O . SER A 1 30 ? 3.405 -19.104 -1.566 1.00 0.00 30 SER A O 13
ATOM 13899 N N . GLU A 1 31 ? 2.337 -21.074 -1.356 1.00 0.00 31 GLU A N 13
ATOM 13900 C CA . GLU A 1 31 ? 3.205 -21.769 -2.299 1.00 0.00 31 GLU A CA 13
ATOM 13901 C C . GLU A 1 31 ? 3.625 -20.843 -3.437 1.00 0.00 31 GLU A C 13
ATOM 13902 O O . GLU A 1 31 ? 4.720 -20.972 -3.983 1.00 0.00 31 GLU A O 13
ATOM 13914 N N . ILE A 1 32 ? 2.745 -19.911 -3.788 1.00 0.00 32 ILE A N 13
ATOM 13915 C CA . ILE A 1 32 ? 3.025 -18.963 -4.860 1.00 0.00 32 ILE A CA 13
ATOM 13916 C C . ILE A 1 32 ? 4.070 -17.940 -4.430 1.00 0.00 32 ILE A C 13
ATOM 13917 O O . ILE A 1 32 ? 5.177 -17.907 -4.966 1.00 0.00 32 ILE A O 13
ATOM 13933 N N . GLN A 1 33 ? 3.711 -17.107 -3.458 1.00 0.00 33 GLN A N 13
ATOM 13934 C CA . GLN A 1 33 ? 4.620 -16.084 -2.955 1.00 0.00 33 GLN A CA 13
ATOM 13935 C C . GLN A 1 33 ? 6.031 -16.639 -2.796 1.00 0.00 33 GLN A C 13
ATOM 13936 O O . GLN A 1 33 ? 7.004 -16.029 -3.243 1.00 0.00 33 GLN A O 13
ATOM 13950 N N . LEU A 1 34 ? 6.137 -17.798 -2.157 1.00 0.00 34 LEU A N 13
ATOM 13951 C CA . LEU A 1 34 ? 7.430 -18.437 -1.938 1.00 0.00 34 LEU A CA 13
ATOM 13952 C C . LEU A 1 34 ? 8.178 -18.617 -3.256 1.00 0.00 34 LEU A C 13
ATOM 13953 O O . LEU A 1 34 ? 9.245 -18.037 -3.460 1.00 0.00 34 LEU A O 13
ATOM 13969 N N . SER A 1 35 ? 7.610 -19.423 -4.147 1.00 0.00 35 SER A N 13
ATOM 13970 C CA . SER A 1 35 ? 8.224 -19.681 -5.444 1.00 0.00 35 SER A CA 13
ATOM 13971 C C . SER A 1 35 ? 8.858 -18.413 -6.007 1.00 0.00 35 SER A C 13
ATOM 13972 O O . SER A 1 35 ? 9.958 -18.447 -6.558 1.00 0.00 35 SER A O 13
ATOM 13980 N N . ARG A 1 36 ? 8.154 -17.294 -5.865 1.00 0.00 36 ARG A N 13
ATOM 13981 C CA . ARG A 1 36 ? 8.646 -16.014 -6.360 1.00 0.00 36 ARG A CA 13
ATOM 13982 C C . ARG A 1 36 ? 9.800 -15.506 -5.500 1.00 0.00 36 ARG A C 13
ATOM 13983 O O . ARG A 1 36 ? 10.935 -15.399 -5.966 1.00 0.00 36 ARG A O 13
ATOM 14004 N N . LEU A 1 37 ? 9.502 -15.193 -4.244 1.00 0.00 37 LEU A N 13
ATOM 14005 C CA . LEU A 1 37 ? 10.514 -14.695 -3.319 1.00 0.00 37 LEU A CA 13
ATOM 14006 C C . LEU A 1 37 ? 11.825 -15.456 -3.486 1.00 0.00 37 LEU A C 13
ATOM 14007 O O . LEU A 1 37 ? 12.908 -14.883 -3.359 1.00 0.00 37 LEU A O 13
ATOM 14023 N N . LYS A 1 38 ? 11.721 -16.749 -3.772 1.00 0.00 38 LYS A N 13
ATOM 14024 C CA . LYS A 1 38 ? 12.898 -17.589 -3.960 1.00 0.00 38 LYS A CA 13
ATOM 14025 C C . LYS A 1 38 ? 13.852 -16.969 -4.977 1.00 0.00 38 LYS A C 13
ATOM 14026 O O . LYS A 1 38 ? 15.064 -16.933 -4.765 1.00 0.00 38 LYS A O 13
ATOM 14045 N N . LYS A 1 39 ? 13.296 -16.482 -6.082 1.00 0.00 39 LYS A N 13
ATOM 14046 C CA . LYS A 1 39 ? 14.096 -15.862 -7.131 1.00 0.00 39 LYS A CA 13
ATOM 14047 C C . LYS A 1 39 ? 14.985 -14.762 -6.559 1.00 0.00 39 LYS A C 13
ATOM 14048 O O . LYS A 1 39 ? 16.148 -14.627 -6.943 1.00 0.00 39 LYS A O 13
ATOM 14067 N N . LEU A 1 40 ? 14.433 -13.980 -5.638 1.00 0.00 40 LEU A N 13
ATOM 14068 C CA . LEU A 1 40 ? 15.177 -12.893 -5.011 1.00 0.00 40 LEU A CA 13
ATOM 14069 C C . LEU A 1 40 ? 16.227 -13.437 -4.047 1.00 0.00 40 LEU A C 13
ATOM 14070 O O . LEU A 1 40 ? 17.197 -12.755 -3.721 1.00 0.00 40 LEU A O 13
ATOM 14086 N N . GLY A 1 41 ? 16.026 -14.671 -3.596 1.00 0.00 41 GLY A N 13
ATOM 14087 C CA . GLY A 1 41 ? 16.964 -15.286 -2.676 1.00 0.00 41 GLY A CA 13
ATOM 14088 C C . GLY A 1 41 ? 16.553 -15.114 -1.227 1.00 0.00 41 GLY A C 13
ATOM 14089 O O . GLY A 1 41 ? 17.372 -15.263 -0.320 1.00 0.00 41 GLY A O 13
ATOM 14093 N N . ILE A 1 42 ? 15.281 -14.797 -1.008 1.00 0.00 42 ILE A N 13
ATOM 14094 C CA . ILE A 1 42 ? 14.763 -14.604 0.341 1.00 0.00 42 ILE A CA 13
ATOM 14095 C C . ILE A 1 42 ? 14.252 -15.915 0.927 1.00 0.00 42 ILE A C 13
ATOM 14096 O O . ILE A 1 42 ? 13.093 -16.284 0.735 1.00 0.00 42 ILE A O 13
ATOM 14112 N N . HIS A 1 43 ? 15.124 -16.616 1.644 1.00 0.00 43 HIS A N 13
ATOM 14113 C CA . HIS A 1 43 ? 14.761 -17.887 2.262 1.00 0.00 43 HIS A CA 13
ATOM 14114 C C . HIS A 1 43 ? 14.059 -17.661 3.597 1.00 0.00 43 HIS A C 13
ATOM 14115 O O . HIS A 1 43 ? 14.399 -18.285 4.603 1.00 0.00 43 HIS A O 13
ATOM 14130 N N . LYS A 1 44 ? 13.080 -16.763 3.601 1.00 0.00 44 LYS A N 13
ATOM 14131 C CA . LYS A 1 44 ? 12.330 -16.453 4.813 1.00 0.00 44 LYS A CA 13
ATOM 14132 C C . LYS A 1 44 ? 10.855 -16.805 4.644 1.00 0.00 44 LYS A C 13
ATOM 14133 O O . LYS A 1 44 ? 10.123 -16.131 3.919 1.00 0.00 44 LYS A O 13
ATOM 14152 N N . THR A 1 45 ? 10.423 -17.866 5.321 1.00 0.00 45 THR A N 13
ATOM 14153 C CA . THR A 1 45 ? 9.036 -18.307 5.246 1.00 0.00 45 THR A CA 13
ATOM 14154 C C . THR A 1 45 ? 8.120 -17.378 6.035 1.00 0.00 45 THR A C 13
ATOM 14155 O O . THR A 1 45 ? 7.068 -16.966 5.546 1.00 0.00 45 THR A O 13
ATOM 14166 N N . ASP A 1 46 ? 8.528 -17.050 7.256 1.00 0.00 46 ASP A N 13
ATOM 14167 C CA . ASP A 1 46 ? 7.744 -16.167 8.112 1.00 0.00 46 ASP A CA 13
ATOM 14168 C C . ASP A 1 46 ? 7.797 -14.730 7.605 1.00 0.00 46 ASP A C 13
ATOM 14169 O O . ASP A 1 46 ? 8.845 -14.228 7.197 1.00 0.00 46 ASP A O 13
ATOM 14178 N N . PRO A 1 47 ? 6.641 -14.051 7.628 1.00 0.00 47 PRO A N 13
ATOM 14179 C CA . PRO A 1 47 ? 6.530 -12.662 7.173 1.00 0.00 47 PRO A CA 13
ATOM 14180 C C . PRO A 1 47 ? 7.235 -11.686 8.109 1.00 0.00 47 PRO A C 13
ATOM 14181 O O . PRO A 1 47 ? 7.441 -10.522 7.768 1.00 0.00 47 PRO A O 13
ATOM 14192 N N . SER A 1 48 ? 7.602 -12.170 9.292 1.00 0.00 48 SER A N 13
ATOM 14193 C CA . SER A 1 48 ? 8.281 -11.339 10.279 1.00 0.00 48 SER A CA 13
ATOM 14194 C C . SER A 1 48 ? 9.773 -11.244 9.975 1.00 0.00 48 SER A C 13
ATOM 14195 O O . SER A 1 48 ? 10.350 -10.156 9.969 1.00 0.00 48 SER A O 13
ATOM 14203 N N . THR A 1 49 ? 10.394 -12.392 9.722 1.00 0.00 49 THR A N 13
ATOM 14204 C CA . THR A 1 49 ? 11.818 -12.440 9.419 1.00 0.00 49 THR A CA 13
ATOM 14205 C C . THR A 1 49 ? 12.182 -11.439 8.328 1.00 0.00 49 THR A C 13
ATOM 14206 O O . THR A 1 49 ? 13.237 -10.806 8.379 1.00 0.00 49 THR A O 13
ATOM 14217 N N . LEU A 1 50 ? 11.303 -11.301 7.342 1.00 0.00 50 LEU A N 13
ATOM 14218 C CA . LEU A 1 50 ? 11.531 -10.375 6.237 1.00 0.00 50 LEU A CA 13
ATOM 14219 C C . LEU A 1 50 ? 11.826 -8.971 6.756 1.00 0.00 50 LEU A C 13
ATOM 14220 O O . LEU A 1 50 ? 11.223 -8.517 7.729 1.00 0.00 50 LEU A O 13
ATOM 14236 N N . THR A 1 51 ? 12.756 -8.286 6.098 1.00 0.00 51 THR A N 13
ATOM 14237 C CA . THR A 1 51 ? 13.130 -6.934 6.491 1.00 0.00 51 THR A CA 13
ATOM 14238 C C . THR A 1 51 ? 12.476 -5.897 5.585 1.00 0.00 51 THR A C 13
ATOM 14239 O O . THR A 1 51 ? 12.262 -6.143 4.399 1.00 0.00 51 THR A O 13
ATOM 14250 N N . GLU A 1 52 ? 12.161 -4.736 6.152 1.00 0.00 52 GLU A N 13
ATOM 14251 C CA . GLU A 1 52 ? 11.531 -3.662 5.393 1.00 0.00 52 GLU A CA 13
ATOM 14252 C C . GLU A 1 52 ? 12.055 -3.628 3.961 1.00 0.00 52 GLU A C 13
ATOM 14253 O O . GLU A 1 52 ? 11.309 -3.348 3.023 1.00 0.00 52 GLU A O 13
ATOM 14265 N N . GLU A 1 53 ? 13.343 -3.915 3.801 1.00 0.00 53 GLU A N 13
ATOM 14266 C CA . GLU A 1 53 ? 13.967 -3.915 2.483 1.00 0.00 53 GLU A CA 13
ATOM 14267 C C . GLU A 1 53 ? 13.305 -4.941 1.568 1.00 0.00 53 GLU A C 13
ATOM 14268 O O . GLU A 1 53 ? 12.763 -4.594 0.519 1.00 0.00 53 GLU A O 13
ATOM 14280 N N . GLU A 1 54 ? 13.354 -6.206 1.973 1.00 0.00 54 GLU A N 13
ATOM 14281 C CA . GLU A 1 54 ? 12.760 -7.283 1.189 1.00 0.00 54 GLU A CA 13
ATOM 14282 C C . GLU A 1 54 ? 11.271 -7.036 0.966 1.00 0.00 54 GLU A C 13
ATOM 14283 O O . GLU A 1 54 ? 10.751 -7.255 -0.128 1.00 0.00 54 GLU A O 13
ATOM 14295 N N . VAL A 1 55 ? 10.590 -6.579 2.012 1.00 0.00 55 VAL A N 13
ATOM 14296 C CA . VAL A 1 55 ? 9.161 -6.301 1.931 1.00 0.00 55 VAL A CA 13
ATOM 14297 C C . VAL A 1 55 ? 8.845 -5.381 0.758 1.00 0.00 55 VAL A C 13
ATOM 14298 O O . VAL A 1 55 ? 8.039 -5.718 -0.110 1.00 0.00 55 VAL A O 13
ATOM 14311 N N . ARG A 1 56 ? 9.486 -4.217 0.737 1.00 0.00 56 ARG A N 13
ATOM 14312 C CA . ARG A 1 56 ? 9.273 -3.247 -0.331 1.00 0.00 56 ARG A CA 13
ATOM 14313 C C . ARG A 1 56 ? 9.513 -3.881 -1.698 1.00 0.00 56 ARG A C 13
ATOM 14314 O O . ARG A 1 56 ? 8.757 -3.652 -2.642 1.00 0.00 56 ARG A O 13
ATOM 14335 N N . LYS A 1 57 ? 10.571 -4.679 -1.796 1.00 0.00 57 LYS A N 13
ATOM 14336 C CA . LYS A 1 57 ? 10.912 -5.347 -3.047 1.00 0.00 57 LYS A CA 13
ATOM 14337 C C . LYS A 1 57 ? 9.794 -6.289 -3.482 1.00 0.00 57 LYS A C 13
ATOM 14338 O O . LYS A 1 57 ? 9.279 -6.186 -4.596 1.00 0.00 57 LYS A O 13
ATOM 14357 N N . PHE A 1 58 ? 9.421 -7.207 -2.596 1.00 0.00 58 PHE A N 13
ATOM 14358 C CA . PHE A 1 58 ? 8.363 -8.167 -2.889 1.00 0.00 58 PHE A CA 13
ATOM 14359 C C . PHE A 1 58 ? 7.072 -7.453 -3.278 1.00 0.00 58 PHE A C 13
ATOM 14360 O O . PHE A 1 58 ? 6.159 -8.059 -3.838 1.00 0.00 58 PHE A O 13
ATOM 14377 N N . ALA A 1 59 ? 7.005 -6.160 -2.976 1.00 0.00 59 ALA A N 13
ATOM 14378 C CA . ALA A 1 59 ? 5.828 -5.362 -3.295 1.00 0.00 59 ALA A CA 13
ATOM 14379 C C . ALA A 1 59 ? 6.012 -4.613 -4.610 1.00 0.00 59 ALA A C 13
ATOM 14380 O O . ALA A 1 59 ? 5.279 -3.669 -4.906 1.00 0.00 59 ALA A O 13
ATOM 14387 N N . ARG A 1 60 ? 6.996 -5.038 -5.396 1.00 0.00 60 ARG A N 13
ATOM 14388 C CA . ARG A 1 60 ? 7.278 -4.406 -6.679 1.00 0.00 60 ARG A CA 13
ATOM 14389 C C . ARG A 1 60 ? 6.746 -5.253 -7.831 1.00 0.00 60 ARG A C 13
ATOM 14390 O O . ARG A 1 60 ? 5.904 -4.803 -8.609 1.00 0.00 60 ARG A O 13
ATOM 14411 N N . LEU A 1 61 ? 7.242 -6.481 -7.934 1.00 0.00 61 LEU A N 13
ATOM 14412 C CA . LEU A 1 61 ? 6.817 -7.391 -8.992 1.00 0.00 61 LEU A CA 13
ATOM 14413 C C . LEU A 1 61 ? 5.302 -7.567 -8.983 1.00 0.00 61 LEU A C 13
ATOM 14414 O O . LEU A 1 61 ? 4.684 -7.759 -10.029 1.00 0.00 61 LEU A O 13
ATOM 14430 N N . ASN A 1 62 ? 4.710 -7.497 -7.795 1.00 0.00 62 ASN A N 13
ATOM 14431 C CA . ASN A 1 62 ? 3.267 -7.647 -7.650 1.00 0.00 62 ASN A CA 13
ATOM 14432 C C . ASN A 1 62 ? 2.584 -6.285 -7.570 1.00 0.00 62 ASN A C 13
ATOM 14433 O O . ASN A 1 62 ? 2.590 -5.637 -6.523 1.00 0.00 62 ASN A O 13
ATOM 14444 N N . ILE A 1 63 ? 1.997 -5.857 -8.683 1.00 0.00 63 ILE A N 13
ATOM 14445 C CA . ILE A 1 63 ? 1.309 -4.574 -8.738 1.00 0.00 63 ILE A CA 13
ATOM 14446 C C . ILE A 1 63 ? -0.176 -4.759 -9.032 1.00 0.00 63 ILE A C 13
ATOM 14447 O O . ILE A 1 63 ? -0.554 -5.230 -10.105 1.00 0.00 63 ILE A O 13
ATOM 14463 N N . ASP A 1 64 ? -1.015 -4.383 -8.072 1.00 0.00 64 ASP A N 13
ATOM 14464 C CA . ASP A 1 64 ? -2.460 -4.504 -8.228 1.00 0.00 64 ASP A CA 13
ATOM 14465 C C . ASP A 1 64 ? -3.062 -3.200 -8.741 1.00 0.00 64 ASP A C 13
ATOM 14466 O O . ASP A 1 64 ? -2.619 -2.105 -8.395 1.00 0.00 64 ASP A O 13
ATOM 14475 N N . PRO A 1 65 ? -4.097 -3.318 -9.587 1.00 0.00 65 PRO A N 13
ATOM 14476 C CA . PRO A 1 65 ? -4.782 -2.158 -10.165 1.00 0.00 65 PRO A CA 13
ATOM 14477 C C . PRO A 1 65 ? -5.590 -1.386 -9.129 1.00 0.00 65 PRO A C 13
ATOM 14478 O O . PRO A 1 65 ? -5.724 -0.166 -9.216 1.00 0.00 65 PRO A O 13
ATOM 14489 N N . ALA A 1 66 ? -6.127 -2.104 -8.148 1.00 0.00 66 ALA A N 13
ATOM 14490 C CA . ALA A 1 66 ? -6.920 -1.485 -7.094 1.00 0.00 66 ALA A CA 13
ATOM 14491 C C . ALA A 1 66 ? -6.348 -0.127 -6.702 1.00 0.00 66 ALA A C 13
ATOM 14492 O O . ALA A 1 66 ? -7.034 0.893 -6.779 1.00 0.00 66 ALA A O 13
ATOM 14499 N N . THR A 1 67 ? -5.088 -0.121 -6.280 1.00 0.00 67 THR A N 13
ATOM 14500 C CA . THR A 1 67 ? -4.424 1.112 -5.873 1.00 0.00 67 THR A CA 13
ATOM 14501 C C . THR A 1 67 ? -4.396 2.123 -7.014 1.00 0.00 67 THR A C 13
ATOM 14502 O O . THR A 1 67 ? -4.695 3.301 -6.819 1.00 0.00 67 THR A O 13
ATOM 14513 N N . ILE A 1 68 ? -4.035 1.655 -8.204 1.00 0.00 68 ILE A N 13
ATOM 14514 C CA . ILE A 1 68 ? -3.970 2.518 -9.377 1.00 0.00 68 ILE A CA 13
ATOM 14515 C C . ILE A 1 68 ? -5.238 3.354 -9.514 1.00 0.00 68 ILE A C 13
ATOM 14516 O O . ILE A 1 68 ? -6.240 2.898 -10.066 1.00 0.00 68 ILE A O 13
ATOM 14532 N N . THR A 1 69 ? -5.187 4.584 -9.011 1.00 0.00 69 THR A N 13
ATOM 14533 C CA . THR A 1 69 ? -6.331 5.485 -9.078 1.00 0.00 69 THR A CA 13
ATOM 14534 C C . THR A 1 69 ? -5.982 6.760 -9.837 1.00 0.00 69 THR A C 13
ATOM 14535 O O . THR A 1 69 ? -6.751 7.722 -9.840 1.00 0.00 69 THR A O 13
ATOM 14546 N N . TRP A 1 70 ? -4.820 6.761 -10.481 1.00 0.00 70 TRP A N 13
ATOM 14547 C CA . TRP A 1 70 ? -4.371 7.919 -11.245 1.00 0.00 70 TRP A CA 13
ATOM 14548 C C . TRP A 1 70 ? -4.710 9.216 -10.518 1.00 0.00 70 TRP A C 13
ATOM 14549 O O . TRP A 1 70 ? -5.182 10.174 -11.129 1.00 0.00 70 TRP A O 13
ATOM 14570 N N . GLN A 1 71 ? -4.465 9.238 -9.212 1.00 0.00 71 GLN A N 13
ATOM 14571 C CA . GLN A 1 71 ? -4.746 10.419 -8.403 1.00 0.00 71 GLN A CA 13
ATOM 14572 C C . GLN A 1 71 ? -3.832 11.576 -8.794 1.00 0.00 71 GLN A C 13
ATOM 14573 O O . GLN A 1 71 ? -2.784 11.373 -9.407 1.00 0.00 71 GLN A O 13
ATOM 14587 N N . GLY A 1 1 ? -5.280 -2.256 12.342 1.00 0.00 1 GLY A N 14
ATOM 14588 C CA . GLY A 1 1 ? -4.479 -1.752 13.442 1.00 0.00 1 GLY A CA 14
ATOM 14589 C C . GLY A 1 1 ? -4.517 -0.240 13.542 1.00 0.00 1 GLY A C 14
ATOM 14590 O O . GLY A 1 1 ? -5.377 0.407 12.945 1.00 0.00 1 GLY A O 14
ATOM 14594 N N . SER A 1 2 ? -3.583 0.325 14.301 1.00 0.00 2 SER A N 14
ATOM 14595 C CA . SER A 1 2 ? -3.517 1.771 14.481 1.00 0.00 2 SER A CA 14
ATOM 14596 C C . SER A 1 2 ? -2.081 2.222 14.728 1.00 0.00 2 SER A C 14
ATOM 14597 O O . SER A 1 2 ? -1.217 1.418 15.078 1.00 0.00 2 SER A O 14
ATOM 14605 N N . SER A 1 3 ? -1.833 3.515 14.542 1.00 0.00 3 SER A N 14
ATOM 14606 C CA . SER A 1 3 ? -0.501 4.074 14.741 1.00 0.00 3 SER A CA 14
ATOM 14607 C C . SER A 1 3 ? -0.572 5.582 14.960 1.00 0.00 3 SER A C 14
ATOM 14608 O O . SER A 1 3 ? -1.627 6.195 14.799 1.00 0.00 3 SER A O 14
ATOM 14616 N N . GLY A 1 4 ? 0.560 6.174 15.329 1.00 0.00 4 GLY A N 14
ATOM 14617 C CA . GLY A 1 4 ? 0.606 7.605 15.565 1.00 0.00 4 GLY A CA 14
ATOM 14618 C C . GLY A 1 4 ? 1.362 8.348 14.481 1.00 0.00 4 GLY A C 14
ATOM 14619 O O . GLY A 1 4 ? 2.343 9.037 14.760 1.00 0.00 4 GLY A O 14
ATOM 14623 N N . SER A 1 5 ? 0.906 8.206 13.240 1.00 0.00 5 SER A N 14
ATOM 14624 C CA . SER A 1 5 ? 1.550 8.864 12.110 1.00 0.00 5 SER A CA 14
ATOM 14625 C C . SER A 1 5 ? 0.599 8.954 10.920 1.00 0.00 5 SER A C 14
ATOM 14626 O O . SER A 1 5 ? 0.329 7.957 10.250 1.00 0.00 5 SER A O 14
ATOM 14634 N N . SER A 1 6 ? 0.094 10.157 10.664 1.00 0.00 6 SER A N 14
ATOM 14635 C CA . SER A 1 6 ? -0.830 10.378 9.558 1.00 0.00 6 SER A CA 14
ATOM 14636 C C . SER A 1 6 ? -0.076 10.499 8.236 1.00 0.00 6 SER A C 14
ATOM 14637 O O . SER A 1 6 ? 0.507 11.540 7.934 1.00 0.00 6 SER A O 14
ATOM 14645 N N . GLY A 1 7 ? -0.094 9.426 7.452 1.00 0.00 7 GLY A N 14
ATOM 14646 C CA . GLY A 1 7 ? 0.590 9.432 6.172 1.00 0.00 7 GLY A CA 14
ATOM 14647 C C . GLY A 1 7 ? 2.078 9.175 6.309 1.00 0.00 7 GLY A C 14
ATOM 14648 O O . GLY A 1 7 ? 2.838 10.069 6.679 1.00 0.00 7 GLY A O 14
ATOM 14652 N N . SER A 1 8 ? 2.495 7.948 6.011 1.00 0.00 8 SER A N 14
ATOM 14653 C CA . SER A 1 8 ? 3.901 7.574 6.109 1.00 0.00 8 SER A CA 14
ATOM 14654 C C . SER A 1 8 ? 4.125 6.161 5.578 1.00 0.00 8 SER A C 14
ATOM 14655 O O . SER A 1 8 ? 3.517 5.202 6.055 1.00 0.00 8 SER A O 14
ATOM 14663 N N . THR A 1 9 ? 5.003 6.040 4.587 1.00 0.00 9 THR A N 14
ATOM 14664 C CA . THR A 1 9 ? 5.307 4.746 3.989 1.00 0.00 9 THR A CA 14
ATOM 14665 C C . THR A 1 9 ? 4.051 3.895 3.851 1.00 0.00 9 THR A C 14
ATOM 14666 O O . THR A 1 9 ? 4.095 2.676 4.016 1.00 0.00 9 THR A O 14
ATOM 14677 N N . GLN A 1 10 ? 2.932 4.544 3.548 1.00 0.00 10 GLN A N 14
ATOM 14678 C CA . GLN A 1 10 ? 1.662 3.845 3.387 1.00 0.00 10 GLN A CA 14
ATOM 14679 C C . GLN A 1 10 ? 1.501 3.329 1.961 1.00 0.00 10 GLN A C 14
ATOM 14680 O O . GLN A 1 10 ? 0.384 3.129 1.484 1.00 0.00 10 GLN A O 14
ATOM 14694 N N . THR A 1 11 ? 2.625 3.114 1.285 1.00 0.00 11 THR A N 14
ATOM 14695 C CA . THR A 1 11 ? 2.609 2.622 -0.087 1.00 0.00 11 THR A CA 14
ATOM 14696 C C . THR A 1 11 ? 2.732 1.103 -0.129 1.00 0.00 11 THR A C 14
ATOM 14697 O O . THR A 1 11 ? 1.866 0.416 -0.670 1.00 0.00 11 THR A O 14
ATOM 14708 N N . ASP A 1 12 ? 3.811 0.586 0.447 1.00 0.00 12 ASP A N 14
ATOM 14709 C CA . ASP A 1 12 ? 4.046 -0.853 0.477 1.00 0.00 12 ASP A CA 14
ATOM 14710 C C . ASP A 1 12 ? 3.270 -1.506 1.617 1.00 0.00 12 ASP A C 14
ATOM 14711 O O . ASP A 1 12 ? 2.565 -2.496 1.416 1.00 0.00 12 ASP A O 14
ATOM 14720 N N . LYS A 1 13 ? 3.405 -0.947 2.815 1.00 0.00 13 LYS A N 14
ATOM 14721 C CA . LYS A 1 13 ? 2.718 -1.473 3.988 1.00 0.00 13 LYS A CA 14
ATOM 14722 C C . LYS A 1 13 ? 1.324 -1.975 3.622 1.00 0.00 13 LYS A C 14
ATOM 14723 O O . LYS A 1 13 ? 0.981 -3.127 3.882 1.00 0.00 13 LYS A O 14
ATOM 14742 N N . ALA A 1 14 ? 0.526 -1.101 3.017 1.00 0.00 14 ALA A N 14
ATOM 14743 C CA . ALA A 1 14 ? -0.828 -1.457 2.612 1.00 0.00 14 ALA A CA 14
ATOM 14744 C C . ALA A 1 14 ? -0.837 -2.745 1.797 1.00 0.00 14 ALA A C 14
ATOM 14745 O O . ALA A 1 14 ? -1.508 -3.715 2.155 1.00 0.00 14 ALA A O 14
ATOM 14752 N N . LEU A 1 15 ? -0.091 -2.750 0.698 1.00 0.00 15 LEU A N 14
ATOM 14753 C CA . LEU A 1 15 ? -0.013 -3.920 -0.170 1.00 0.00 15 LEU A CA 14
ATOM 14754 C C . LEU A 1 15 ? 0.308 -5.175 0.636 1.00 0.00 15 LEU A C 14
ATOM 14755 O O . LEU A 1 15 ? -0.453 -6.142 0.626 1.00 0.00 15 LEU A O 14
ATOM 14771 N N . TYR A 1 16 ? 1.438 -5.150 1.333 1.00 0.00 16 TYR A N 14
ATOM 14772 C CA . TYR A 1 16 ? 1.860 -6.286 2.144 1.00 0.00 16 TYR A CA 14
ATOM 14773 C C . TYR A 1 16 ? 0.658 -6.985 2.771 1.00 0.00 16 TYR A C 14
ATOM 14774 O O . TYR A 1 16 ? 0.413 -8.165 2.524 1.00 0.00 16 TYR A O 14
ATOM 14792 N N . ASN A 1 17 ? -0.090 -6.246 3.584 1.00 0.00 17 ASN A N 14
ATOM 14793 C CA . ASN A 1 17 ? -1.268 -6.793 4.248 1.00 0.00 17 ASN A CA 14
ATOM 14794 C C . ASN A 1 17 ? -2.078 -7.660 3.289 1.00 0.00 17 ASN A C 14
ATOM 14795 O O . ASN A 1 17 ? -2.375 -8.818 3.584 1.00 0.00 17 ASN A O 14
ATOM 14806 N N . ARG A 1 18 ? -2.432 -7.093 2.141 1.00 0.00 18 ARG A N 14
ATOM 14807 C CA . ARG A 1 18 ? -3.208 -7.814 1.140 1.00 0.00 18 ARG A CA 14
ATOM 14808 C C . ARG A 1 18 ? -2.489 -9.088 0.708 1.00 0.00 18 ARG A C 14
ATOM 14809 O O . ARG A 1 18 ? -3.097 -10.156 0.614 1.00 0.00 18 ARG A O 14
ATOM 14830 N N . LEU A 1 19 ? -1.192 -8.970 0.447 1.00 0.00 19 LEU A N 14
ATOM 14831 C CA . LEU A 1 19 ? -0.389 -10.113 0.025 1.00 0.00 19 LEU A CA 14
ATOM 14832 C C . LEU A 1 19 ? -0.453 -11.234 1.058 1.00 0.00 19 LEU A C 14
ATOM 14833 O O . LEU A 1 19 ? -0.652 -12.399 0.713 1.00 0.00 19 LEU A O 14
ATOM 14849 N N . VAL A 1 20 ? -0.285 -10.874 2.326 1.00 0.00 20 VAL A N 14
ATOM 14850 C CA . VAL A 1 20 ? -0.327 -11.849 3.409 1.00 0.00 20 VAL A CA 14
ATOM 14851 C C . VAL A 1 20 ? -1.594 -11.691 4.242 1.00 0.00 20 VAL A C 14
ATOM 14852 O O . VAL A 1 20 ? -1.594 -11.078 5.309 1.00 0.00 20 VAL A O 14
ATOM 14865 N N . PRO A 1 21 ? -2.703 -12.258 3.743 1.00 0.00 21 PRO A N 14
ATOM 14866 C CA . PRO A 1 21 ? -3.999 -12.195 4.425 1.00 0.00 21 PRO A CA 14
ATOM 14867 C C . PRO A 1 21 ? -4.025 -13.033 5.699 1.00 0.00 21 PRO A C 14
ATOM 14868 O O . PRO A 1 21 ? -3.248 -13.977 5.849 1.00 0.00 21 PRO A O 14
ATOM 14879 N N . LEU A 1 22 ? -4.924 -12.684 6.613 1.00 0.00 22 LEU A N 14
ATOM 14880 C CA . LEU A 1 22 ? -5.051 -13.405 7.875 1.00 0.00 22 LEU A CA 14
ATOM 14881 C C . LEU A 1 22 ? -6.493 -13.846 8.106 1.00 0.00 22 LEU A C 14
ATOM 14882 O O . LEU A 1 22 ? -7.339 -13.049 8.513 1.00 0.00 22 LEU A O 14
ATOM 14898 N N . VAL A 1 23 ? -6.766 -15.121 7.846 1.00 0.00 23 VAL A N 14
ATOM 14899 C CA . VAL A 1 23 ? -8.105 -15.669 8.030 1.00 0.00 23 VAL A CA 14
ATOM 14900 C C . VAL A 1 23 ? -8.074 -16.908 8.917 1.00 0.00 23 VAL A C 14
ATOM 14901 O O . VAL A 1 23 ? -9.053 -17.223 9.593 1.00 0.00 23 VAL A O 14
ATOM 14914 N N . ASN A 1 24 ? -6.944 -17.606 8.911 1.00 0.00 24 ASN A N 14
ATOM 14915 C CA . ASN A 1 24 ? -6.786 -18.812 9.716 1.00 0.00 24 ASN A CA 14
ATOM 14916 C C . ASN A 1 24 ? -6.036 -18.508 11.009 1.00 0.00 24 ASN A C 14
ATOM 14917 O O . ASN A 1 24 ? -5.348 -19.368 11.557 1.00 0.00 24 ASN A O 14
ATOM 14928 N N . GLY A 1 25 ? -6.174 -17.277 11.492 1.00 0.00 25 GLY A N 14
ATOM 14929 C CA . GLY A 1 25 ? -5.505 -16.881 12.717 1.00 0.00 25 GLY A CA 14
ATOM 14930 C C . GLY A 1 25 ? -4.000 -17.040 12.633 1.00 0.00 25 GLY A C 14
ATOM 14931 O O . GLY A 1 25 ? -3.302 -16.952 13.643 1.00 0.00 25 GLY A O 14
ATOM 14935 N N . VAL A 1 26 ? -3.498 -17.277 11.425 1.00 0.00 26 VAL A N 14
ATOM 14936 C CA . VAL A 1 26 ? -2.066 -17.449 11.213 1.00 0.00 26 VAL A CA 14
ATOM 14937 C C . VAL A 1 26 ? -1.661 -17.009 9.810 1.00 0.00 26 VAL A C 14
ATOM 14938 O O . VAL A 1 26 ? -2.201 -17.495 8.817 1.00 0.00 26 VAL A O 14
ATOM 14951 N N . ARG A 1 27 ? -0.708 -16.087 9.738 1.00 0.00 27 ARG A N 14
ATOM 14952 C CA . ARG A 1 27 ? -0.230 -15.580 8.457 1.00 0.00 27 ARG A CA 14
ATOM 14953 C C . ARG A 1 27 ? 0.910 -16.441 7.922 1.00 0.00 27 ARG A C 14
ATOM 14954 O O . ARG A 1 27 ? 1.894 -16.687 8.619 1.00 0.00 27 ARG A O 14
ATOM 14975 N N . GLU A 1 28 ? 0.769 -16.896 6.681 1.00 0.00 28 GLU A N 14
ATOM 14976 C CA . GLU A 1 28 ? 1.788 -17.731 6.054 1.00 0.00 28 GLU A CA 14
ATOM 14977 C C . GLU A 1 28 ? 1.718 -17.624 4.534 1.00 0.00 28 GLU A C 14
ATOM 14978 O O . GLU A 1 28 ? 0.635 -17.626 3.949 1.00 0.00 28 GLU A O 14
ATOM 14990 N N . PHE A 1 29 ? 2.882 -17.531 3.899 1.00 0.00 29 PHE A N 14
ATOM 14991 C CA . PHE A 1 29 ? 2.955 -17.422 2.447 1.00 0.00 29 PHE A CA 14
ATOM 14992 C C . PHE A 1 29 ? 2.395 -18.674 1.779 1.00 0.00 29 PHE A C 14
ATOM 14993 O O . PHE A 1 29 ? 2.069 -19.655 2.448 1.00 0.00 29 PHE A O 14
ATOM 15010 N N . SER A 1 30 ? 2.285 -18.632 0.455 1.00 0.00 30 SER A N 14
ATOM 15011 C CA . SER A 1 30 ? 1.760 -19.761 -0.305 1.00 0.00 30 SER A CA 14
ATOM 15012 C C . SER A 1 30 ? 2.767 -20.226 -1.353 1.00 0.00 30 SER A C 14
ATOM 15013 O O . SER A 1 30 ? 3.710 -19.508 -1.683 1.00 0.00 30 SER A O 14
ATOM 15021 N N . GLU A 1 31 ? 2.558 -21.432 -1.871 1.00 0.00 31 GLU A N 14
ATOM 15022 C CA . GLU A 1 31 ? 3.448 -21.993 -2.881 1.00 0.00 31 GLU A CA 14
ATOM 15023 C C . GLU A 1 31 ? 3.802 -20.948 -3.936 1.00 0.00 31 GLU A C 14
ATOM 15024 O O . GLU A 1 31 ? 4.887 -20.980 -4.516 1.00 0.00 31 GLU A O 14
ATOM 15036 N N . ILE A 1 32 ? 2.878 -20.024 -4.178 1.00 0.00 32 ILE A N 14
ATOM 15037 C CA . ILE A 1 32 ? 3.092 -18.970 -5.161 1.00 0.00 32 ILE A CA 14
ATOM 15038 C C . ILE A 1 32 ? 4.062 -17.917 -4.636 1.00 0.00 32 ILE A C 14
ATOM 15039 O O . ILE A 1 32 ? 5.136 -17.712 -5.202 1.00 0.00 32 ILE A O 14
ATOM 15055 N N . GLN A 1 33 ? 3.676 -17.255 -3.550 1.00 0.00 33 GLN A N 14
ATOM 15056 C CA . GLN A 1 33 ? 4.513 -16.224 -2.948 1.00 0.00 33 GLN A CA 14
ATOM 15057 C C . GLN A 1 33 ? 5.949 -16.712 -2.789 1.00 0.00 33 GLN A C 14
ATOM 15058 O O . GLN A 1 33 ? 6.891 -16.062 -3.246 1.00 0.00 33 GLN A O 14
ATOM 15072 N N . LEU A 1 34 ? 6.110 -17.859 -2.139 1.00 0.00 34 LEU A N 14
ATOM 15073 C CA . LEU A 1 34 ? 7.432 -18.435 -1.920 1.00 0.00 34 LEU A CA 14
ATOM 15074 C C . LEU A 1 34 ? 8.244 -18.445 -3.212 1.00 0.00 34 LEU A C 14
ATOM 15075 O O . LEU A 1 34 ? 9.259 -17.758 -3.324 1.00 0.00 34 LEU A O 14
ATOM 15091 N N . SER A 1 35 ? 7.787 -19.226 -4.185 1.00 0.00 35 SER A N 14
ATOM 15092 C CA . SER A 1 35 ? 8.471 -19.326 -5.469 1.00 0.00 35 SER A CA 14
ATOM 15093 C C . SER A 1 35 ? 8.912 -17.950 -5.959 1.00 0.00 35 SER A C 14
ATOM 15094 O O . SER A 1 35 ? 9.966 -17.808 -6.579 1.00 0.00 35 SER A O 14
ATOM 15102 N N . ARG A 1 36 ? 8.097 -16.939 -5.675 1.00 0.00 36 ARG A N 14
ATOM 15103 C CA . ARG A 1 36 ? 8.401 -15.574 -6.087 1.00 0.00 36 ARG A CA 14
ATOM 15104 C C . ARG A 1 36 ? 9.489 -14.969 -5.204 1.00 0.00 36 ARG A C 14
ATOM 15105 O O . ARG A 1 36 ? 10.287 -14.149 -5.659 1.00 0.00 36 ARG A O 14
ATOM 15126 N N . LEU A 1 37 ? 9.514 -15.379 -3.941 1.00 0.00 37 LEU A N 14
ATOM 15127 C CA . LEU A 1 37 ? 10.503 -14.878 -2.993 1.00 0.00 37 LEU A CA 14
ATOM 15128 C C . LEU A 1 37 ? 11.823 -15.627 -3.137 1.00 0.00 37 LEU A C 14
ATOM 15129 O O . LEU A 1 37 ? 12.886 -15.108 -2.793 1.00 0.00 37 LEU A O 14
ATOM 15145 N N . LYS A 1 38 ? 11.750 -16.851 -3.650 1.00 0.00 38 LYS A N 14
ATOM 15146 C CA . LYS A 1 38 ? 12.939 -17.672 -3.843 1.00 0.00 38 LYS A CA 14
ATOM 15147 C C . LYS A 1 38 ? 13.873 -17.044 -4.873 1.00 0.00 38 LYS A C 14
ATOM 15148 O O . LYS A 1 38 ? 15.043 -16.786 -4.590 1.00 0.00 38 LYS A O 14
ATOM 15167 N N . LYS A 1 39 ? 13.348 -16.797 -6.068 1.00 0.00 39 LYS A N 14
ATOM 15168 C CA . LYS A 1 39 ? 14.133 -16.196 -7.140 1.00 0.00 39 LYS A CA 14
ATOM 15169 C C . LYS A 1 39 ? 14.947 -15.014 -6.621 1.00 0.00 39 LYS A C 14
ATOM 15170 O O . LYS A 1 39 ? 16.151 -14.923 -6.862 1.00 0.00 39 LYS A O 14
ATOM 15189 N N . LEU A 1 40 ? 14.282 -14.113 -5.907 1.00 0.00 40 LEU A N 14
ATOM 15190 C CA . LEU A 1 40 ? 14.945 -12.937 -5.352 1.00 0.00 40 LEU A CA 14
ATOM 15191 C C . LEU A 1 40 ? 16.089 -13.342 -4.429 1.00 0.00 40 LEU A C 14
ATOM 15192 O O . LEU A 1 40 ? 17.107 -12.655 -4.347 1.00 0.00 40 LEU A O 14
ATOM 15208 N N . GLY A 1 41 ? 15.916 -14.463 -3.736 1.00 0.00 41 GLY A N 14
ATOM 15209 C CA . GLY A 1 41 ? 16.943 -14.941 -2.829 1.00 0.00 41 GLY A CA 14
ATOM 15210 C C . GLY A 1 41 ? 16.553 -14.777 -1.373 1.00 0.00 41 GLY A C 14
ATOM 15211 O O . GLY A 1 41 ? 17.410 -14.795 -0.489 1.00 0.00 41 GLY A O 14
ATOM 15215 N N . ILE A 1 42 ? 15.259 -14.615 -1.124 1.00 0.00 42 ILE A N 14
ATOM 15216 C CA . ILE A 1 42 ? 14.758 -14.446 0.235 1.00 0.00 42 ILE A CA 14
ATOM 15217 C C . ILE A 1 42 ? 14.074 -15.715 0.731 1.00 0.00 42 ILE A C 14
ATOM 15218 O O . ILE A 1 42 ? 12.908 -15.965 0.424 1.00 0.00 42 ILE A O 14
ATOM 15234 N N . HIS A 1 43 ? 14.807 -16.514 1.500 1.00 0.00 43 HIS A N 14
ATOM 15235 C CA . HIS A 1 43 ? 14.270 -17.757 2.042 1.00 0.00 43 HIS A CA 14
ATOM 15236 C C . HIS A 1 43 ? 13.617 -17.521 3.400 1.00 0.00 43 HIS A C 14
ATOM 15237 O O . HIS A 1 43 ? 13.843 -18.273 4.349 1.00 0.00 43 HIS A O 14
ATOM 15252 N N . LYS A 1 44 ? 12.807 -16.472 3.488 1.00 0.00 44 LYS A N 14
ATOM 15253 C CA . LYS A 1 44 ? 12.120 -16.136 4.729 1.00 0.00 44 LYS A CA 14
ATOM 15254 C C . LYS A 1 44 ? 10.656 -16.559 4.673 1.00 0.00 44 LYS A C 14
ATOM 15255 O O . LYS A 1 44 ? 9.790 -15.784 4.266 1.00 0.00 44 LYS A O 14
ATOM 15274 N N . THR A 1 45 ? 10.385 -17.794 5.085 1.00 0.00 45 THR A N 14
ATOM 15275 C CA . THR A 1 45 ? 9.026 -18.320 5.081 1.00 0.00 45 THR A CA 14
ATOM 15276 C C . THR A 1 45 ? 8.104 -17.467 5.945 1.00 0.00 45 THR A C 14
ATOM 15277 O O . THR A 1 45 ? 7.021 -17.073 5.512 1.00 0.00 45 THR A O 14
ATOM 15288 N N . ASP A 1 46 ? 8.541 -17.184 7.167 1.00 0.00 46 ASP A N 14
ATOM 15289 C CA . ASP A 1 46 ? 7.755 -16.375 8.092 1.00 0.00 46 ASP A CA 14
ATOM 15290 C C . ASP A 1 46 ? 7.674 -14.928 7.614 1.00 0.00 46 ASP A C 14
ATOM 15291 O O . ASP A 1 46 ? 8.665 -14.332 7.191 1.00 0.00 46 ASP A O 14
ATOM 15300 N N . PRO A 1 47 ? 6.466 -14.349 7.682 1.00 0.00 47 PRO A N 14
ATOM 15301 C CA . PRO A 1 47 ? 6.227 -12.966 7.260 1.00 0.00 47 PRO A CA 14
ATOM 15302 C C . PRO A 1 47 ? 6.873 -11.954 8.200 1.00 0.00 47 PRO A C 14
ATOM 15303 O O . PRO A 1 47 ? 6.990 -10.773 7.871 1.00 0.00 47 PRO A O 14
ATOM 15314 N N . SER A 1 48 ? 7.290 -12.423 9.371 1.00 0.00 48 SER A N 14
ATOM 15315 C CA . SER A 1 48 ? 7.922 -11.558 10.360 1.00 0.00 48 SER A CA 14
ATOM 15316 C C . SER A 1 48 ? 9.396 -11.341 10.031 1.00 0.00 48 SER A C 14
ATOM 15317 O O . SER A 1 48 ? 9.886 -10.211 10.036 1.00 0.00 48 SER A O 14
ATOM 15325 N N . THR A 1 49 ? 10.098 -12.432 9.744 1.00 0.00 49 THR A N 14
ATOM 15326 C CA . THR A 1 49 ? 11.516 -12.364 9.413 1.00 0.00 49 THR A CA 14
ATOM 15327 C C . THR A 1 49 ? 11.787 -11.279 8.377 1.00 0.00 49 THR A C 14
ATOM 15328 O O . THR A 1 49 ? 12.684 -10.452 8.549 1.00 0.00 49 THR A O 14
ATOM 15339 N N . LEU A 1 50 ? 11.006 -11.285 7.302 1.00 0.00 50 LEU A N 14
ATOM 15340 C CA . LEU A 1 50 ? 11.161 -10.300 6.238 1.00 0.00 50 LEU A CA 14
ATOM 15341 C C . LEU A 1 50 ? 11.479 -8.923 6.812 1.00 0.00 50 LEU A C 14
ATOM 15342 O O . LEU A 1 50 ? 10.927 -8.523 7.838 1.00 0.00 50 LEU A O 14
ATOM 15358 N N . THR A 1 51 ? 12.372 -8.200 6.143 1.00 0.00 51 THR A N 14
ATOM 15359 C CA . THR A 1 51 ? 12.762 -6.867 6.586 1.00 0.00 51 THR A CA 14
ATOM 15360 C C . THR A 1 51 ? 12.333 -5.806 5.580 1.00 0.00 51 THR A C 14
ATOM 15361 O O . THR A 1 51 ? 12.116 -6.103 4.405 1.00 0.00 51 THR A O 14
ATOM 15372 N N . GLU A 1 52 ? 12.212 -4.568 6.048 1.00 0.00 52 GLU A N 14
ATOM 15373 C CA . GLU A 1 52 ? 11.809 -3.462 5.187 1.00 0.00 52 GLU A CA 14
ATOM 15374 C C . GLU A 1 52 ? 12.356 -3.644 3.774 1.00 0.00 52 GLU A C 14
ATOM 15375 O O . GLU A 1 52 ? 11.618 -3.549 2.795 1.00 0.00 52 GLU A O 14
ATOM 15387 N N . GLU A 1 53 ? 13.656 -3.907 3.679 1.00 0.00 53 GLU A N 14
ATOM 15388 C CA . GLU A 1 53 ? 14.303 -4.101 2.387 1.00 0.00 53 GLU A CA 14
ATOM 15389 C C . GLU A 1 53 ? 13.597 -5.189 1.583 1.00 0.00 53 GLU A C 14
ATOM 15390 O O . GLU A 1 53 ? 13.162 -4.957 0.456 1.00 0.00 53 GLU A O 14
ATOM 15402 N N . GLU A 1 54 ? 13.488 -6.376 2.172 1.00 0.00 54 GLU A N 14
ATOM 15403 C CA . GLU A 1 54 ? 12.837 -7.499 1.510 1.00 0.00 54 GLU A CA 14
ATOM 15404 C C . GLU A 1 54 ? 11.397 -7.153 1.142 1.00 0.00 54 GLU A C 14
ATOM 15405 O O . GLU A 1 54 ? 10.956 -7.396 0.018 1.00 0.00 54 GLU A O 14
ATOM 15417 N N . VAL A 1 55 ? 10.668 -6.585 2.097 1.00 0.00 55 VAL A N 14
ATOM 15418 C CA . VAL A 1 55 ? 9.278 -6.205 1.875 1.00 0.00 55 VAL A CA 14
ATOM 15419 C C . VAL A 1 55 ? 9.146 -5.292 0.661 1.00 0.00 55 VAL A C 14
ATOM 15420 O O . VAL A 1 55 ? 8.423 -5.602 -0.286 1.00 0.00 55 VAL A O 14
ATOM 15433 N N . ARG A 1 56 ? 9.849 -4.165 0.696 1.00 0.00 56 ARG A N 14
ATOM 15434 C CA . ARG A 1 56 ? 9.810 -3.205 -0.401 1.00 0.00 56 ARG A CA 14
ATOM 15435 C C . ARG A 1 56 ? 9.963 -3.910 -1.745 1.00 0.00 56 ARG A C 14
ATOM 15436 O O . ARG A 1 56 ? 9.208 -3.652 -2.683 1.00 0.00 56 ARG A O 14
ATOM 15457 N N . LYS A 1 57 ? 10.945 -4.801 -1.832 1.00 0.00 57 LYS A N 14
ATOM 15458 C CA . LYS A 1 57 ? 11.197 -5.545 -3.061 1.00 0.00 57 LYS A CA 14
ATOM 15459 C C . LYS A 1 57 ? 10.005 -6.427 -3.418 1.00 0.00 57 LYS A C 14
ATOM 15460 O O . LYS A 1 57 ? 9.530 -6.417 -4.554 1.00 0.00 57 LYS A O 14
ATOM 15479 N N . PHE A 1 58 ? 9.525 -7.188 -2.440 1.00 0.00 58 PHE A N 14
ATOM 15480 C CA . PHE A 1 58 ? 8.387 -8.076 -2.651 1.00 0.00 58 PHE A CA 14
ATOM 15481 C C . PHE A 1 58 ? 7.182 -7.301 -3.173 1.00 0.00 58 PHE A C 14
ATOM 15482 O O . PHE A 1 58 ? 6.546 -7.703 -4.147 1.00 0.00 58 PHE A O 14
ATOM 15499 N N . ALA A 1 59 ? 6.873 -6.187 -2.517 1.00 0.00 59 ALA A N 14
ATOM 15500 C CA . ALA A 1 59 ? 5.745 -5.353 -2.915 1.00 0.00 59 ALA A CA 14
ATOM 15501 C C . ALA A 1 59 ? 5.848 -4.954 -4.383 1.00 0.00 59 ALA A C 14
ATOM 15502 O O . ALA A 1 59 ? 4.912 -5.153 -5.158 1.00 0.00 59 ALA A O 14
ATOM 15509 N N . ARG A 1 60 ? 6.991 -4.390 -4.759 1.00 0.00 60 ARG A N 14
ATOM 15510 C CA . ARG A 1 60 ? 7.215 -3.961 -6.135 1.00 0.00 60 ARG A CA 14
ATOM 15511 C C . ARG A 1 60 ? 6.544 -4.915 -7.118 1.00 0.00 60 ARG A C 14
ATOM 15512 O O . ARG A 1 60 ? 5.786 -4.491 -7.992 1.00 0.00 60 ARG A O 14
ATOM 15533 N N . LEU A 1 61 ? 6.826 -6.204 -6.970 1.00 0.00 61 LEU A N 14
ATOM 15534 C CA . LEU A 1 61 ? 6.250 -7.219 -7.845 1.00 0.00 61 LEU A CA 14
ATOM 15535 C C . LEU A 1 61 ? 4.815 -6.863 -8.221 1.00 0.00 61 LEU A C 14
ATOM 15536 O O . LEU A 1 61 ? 4.441 -6.905 -9.392 1.00 0.00 61 LEU A O 14
ATOM 15552 N N . ASN A 1 62 ? 4.016 -6.510 -7.219 1.00 0.00 62 ASN A N 14
ATOM 15553 C CA . ASN A 1 62 ? 2.623 -6.145 -7.445 1.00 0.00 62 ASN A CA 14
ATOM 15554 C C . ASN A 1 62 ? 2.507 -4.691 -7.891 1.00 0.00 62 ASN A C 14
ATOM 15555 O O . ASN A 1 62 ? 2.646 -3.770 -7.085 1.00 0.00 62 ASN A O 14
ATOM 15566 N N . ILE A 1 63 ? 2.252 -4.492 -9.180 1.00 0.00 63 ILE A N 14
ATOM 15567 C CA . ILE A 1 63 ? 2.116 -3.150 -9.733 1.00 0.00 63 ILE A CA 14
ATOM 15568 C C . ILE A 1 63 ? 0.679 -2.875 -10.162 1.00 0.00 63 ILE A C 14
ATOM 15569 O O . ILE A 1 63 ? 0.192 -3.445 -11.139 1.00 0.00 63 ILE A O 14
ATOM 15585 N N . ASP A 1 64 ? 0.005 -1.998 -9.426 1.00 0.00 64 ASP A N 14
ATOM 15586 C CA . ASP A 1 64 ? -1.376 -1.645 -9.731 1.00 0.00 64 ASP A CA 14
ATOM 15587 C C . ASP A 1 64 ? -1.435 -0.432 -10.654 1.00 0.00 64 ASP A C 14
ATOM 15588 O O . ASP A 1 64 ? -0.558 0.432 -10.643 1.00 0.00 64 ASP A O 14
ATOM 15597 N N . PRO A 1 65 ? -2.494 -0.364 -11.475 1.00 0.00 65 PRO A N 14
ATOM 15598 C CA . PRO A 1 65 ? -2.693 0.739 -12.421 1.00 0.00 65 PRO A CA 14
ATOM 15599 C C . PRO A 1 65 ? -3.029 2.050 -11.720 1.00 0.00 65 PRO A C 14
ATOM 15600 O O . PRO A 1 65 ? -3.276 3.066 -12.369 1.00 0.00 65 PRO A O 14
ATOM 15611 N N . ALA A 1 66 ? -3.034 2.021 -10.391 1.00 0.00 66 ALA A N 14
ATOM 15612 C CA . ALA A 1 66 ? -3.337 3.209 -9.602 1.00 0.00 66 ALA A CA 14
ATOM 15613 C C . ALA A 1 66 ? -2.121 3.661 -8.801 1.00 0.00 66 ALA A C 14
ATOM 15614 O O . ALA A 1 66 ? -1.976 4.842 -8.484 1.00 0.00 66 ALA A O 14
ATOM 15621 N N . THR A 1 67 ? -1.247 2.714 -8.476 1.00 0.00 67 THR A N 14
ATOM 15622 C CA . THR A 1 67 ? -0.043 3.014 -7.710 1.00 0.00 67 THR A CA 14
ATOM 15623 C C . THR A 1 67 ? 1.167 3.164 -8.625 1.00 0.00 67 THR A C 14
ATOM 15624 O O . THR A 1 67 ? 2.294 3.330 -8.156 1.00 0.00 67 THR A O 14
ATOM 15635 N N . ILE A 1 68 ? 0.927 3.105 -9.930 1.00 0.00 68 ILE A N 14
ATOM 15636 C CA . ILE A 1 68 ? 1.999 3.236 -10.910 1.00 0.00 68 ILE A CA 14
ATOM 15637 C C . ILE A 1 68 ? 3.073 4.202 -10.423 1.00 0.00 68 ILE A C 14
ATOM 15638 O O . ILE A 1 68 ? 2.775 5.322 -10.008 1.00 0.00 68 ILE A O 14
ATOM 15654 N N . THR A 1 69 ? 4.326 3.761 -10.479 1.00 0.00 69 THR A N 14
ATOM 15655 C CA . THR A 1 69 ? 5.446 4.587 -10.045 1.00 0.00 69 THR A CA 14
ATOM 15656 C C . THR A 1 69 ? 6.364 4.927 -11.213 1.00 0.00 69 THR A C 14
ATOM 15657 O O . THR A 1 69 ? 6.835 4.038 -11.924 1.00 0.00 69 THR A O 14
ATOM 15668 N N . TRP A 1 70 ? 6.614 6.216 -11.407 1.00 0.00 70 TRP A N 14
ATOM 15669 C CA . TRP A 1 70 ? 7.477 6.673 -12.490 1.00 0.00 70 TRP A CA 14
ATOM 15670 C C . TRP A 1 70 ? 8.870 7.013 -11.970 1.00 0.00 70 TRP A C 14
ATOM 15671 O O . TRP A 1 70 ? 9.459 8.019 -12.363 1.00 0.00 70 TRP A O 14
ATOM 15692 N N . GLN A 1 71 ? 9.390 6.168 -11.086 1.00 0.00 71 GLN A N 14
ATOM 15693 C CA . GLN A 1 71 ? 10.713 6.380 -10.513 1.00 0.00 71 GLN A CA 14
ATOM 15694 C C . GLN A 1 71 ? 11.639 5.212 -10.834 1.00 0.00 71 GLN A C 14
ATOM 15695 O O . GLN A 1 71 ? 12.780 5.164 -10.371 1.00 0.00 71 GLN A O 14
ATOM 15709 N N . GLY A 1 1 ? 2.753 13.243 9.069 1.00 0.00 1 GLY A N 15
ATOM 15710 C CA . GLY A 1 1 ? 3.035 13.446 10.478 1.00 0.00 1 GLY A CA 15
ATOM 15711 C C . GLY A 1 1 ? 2.743 12.214 11.312 1.00 0.00 1 GLY A C 15
ATOM 15712 O O . GLY A 1 1 ? 2.635 11.109 10.781 1.00 0.00 1 GLY A O 15
ATOM 15716 N N . SER A 1 2 ? 2.615 12.404 12.621 1.00 0.00 2 SER A N 15
ATOM 15717 C CA . SER A 1 2 ? 2.338 11.298 13.530 1.00 0.00 2 SER A CA 15
ATOM 15718 C C . SER A 1 2 ? 0.900 10.813 13.374 1.00 0.00 2 SER A C 15
ATOM 15719 O O . SER A 1 2 ? 0.645 9.612 13.284 1.00 0.00 2 SER A O 15
ATOM 15727 N N . SER A 1 3 ? -0.036 11.756 13.343 1.00 0.00 3 SER A N 15
ATOM 15728 C CA . SER A 1 3 ? -1.449 11.426 13.202 1.00 0.00 3 SER A CA 15
ATOM 15729 C C . SER A 1 3 ? -1.931 11.697 11.780 1.00 0.00 3 SER A C 15
ATOM 15730 O O . SER A 1 3 ? -1.194 12.237 10.955 1.00 0.00 3 SER A O 15
ATOM 15738 N N . GLY A 1 4 ? -3.174 11.318 11.500 1.00 0.00 4 GLY A N 15
ATOM 15739 C CA . GLY A 1 4 ? -3.734 11.528 10.178 1.00 0.00 4 GLY A CA 15
ATOM 15740 C C . GLY A 1 4 ? -3.477 10.360 9.247 1.00 0.00 4 GLY A C 15
ATOM 15741 O O . GLY A 1 4 ? -4.376 9.917 8.533 1.00 0.00 4 GLY A O 15
ATOM 15745 N N . SER A 1 5 ? -2.245 9.861 9.253 1.00 0.00 5 SER A N 15
ATOM 15746 C CA . SER A 1 5 ? -1.870 8.740 8.398 1.00 0.00 5 SER A CA 15
ATOM 15747 C C . SER A 1 5 ? -2.259 9.010 6.948 1.00 0.00 5 SER A C 15
ATOM 15748 O O . SER A 1 5 ? -2.755 8.124 6.252 1.00 0.00 5 SER A O 15
ATOM 15756 N N . SER A 1 6 ? -2.030 10.240 6.499 1.00 0.00 6 SER A N 15
ATOM 15757 C CA . SER A 1 6 ? -2.360 10.629 5.133 1.00 0.00 6 SER A CA 15
ATOM 15758 C C . SER A 1 6 ? -1.116 10.613 4.248 1.00 0.00 6 SER A C 15
ATOM 15759 O O . SER A 1 6 ? -0.437 11.627 4.095 1.00 0.00 6 SER A O 15
ATOM 15767 N N . GLY A 1 7 ? -0.825 9.452 3.669 1.00 0.00 7 GLY A N 15
ATOM 15768 C CA . GLY A 1 7 ? 0.336 9.324 2.807 1.00 0.00 7 GLY A CA 15
ATOM 15769 C C . GLY A 1 7 ? 1.624 9.161 3.590 1.00 0.00 7 GLY A C 15
ATOM 15770 O O . GLY A 1 7 ? 2.548 9.962 3.453 1.00 0.00 7 GLY A O 15
ATOM 15774 N N . SER A 1 8 ? 1.685 8.120 4.415 1.00 0.00 8 SER A N 15
ATOM 15775 C CA . SER A 1 8 ? 2.867 7.857 5.227 1.00 0.00 8 SER A CA 15
ATOM 15776 C C . SER A 1 8 ? 3.562 6.576 4.776 1.00 0.00 8 SER A C 15
ATOM 15777 O O . SER A 1 8 ? 3.326 5.500 5.327 1.00 0.00 8 SER A O 15
ATOM 15785 N N . THR A 1 9 ? 4.421 6.699 3.769 1.00 0.00 9 THR A N 15
ATOM 15786 C CA . THR A 1 9 ? 5.151 5.552 3.242 1.00 0.00 9 THR A CA 15
ATOM 15787 C C . THR A 1 9 ? 4.287 4.296 3.261 1.00 0.00 9 THR A C 15
ATOM 15788 O O . THR A 1 9 ? 4.774 3.202 3.543 1.00 0.00 9 THR A O 15
ATOM 15799 N N . GLN A 1 10 ? 3.004 4.461 2.957 1.00 0.00 10 GLN A N 15
ATOM 15800 C CA . GLN A 1 10 ? 2.073 3.339 2.939 1.00 0.00 10 GLN A CA 15
ATOM 15801 C C . GLN A 1 10 ? 1.882 2.813 1.520 1.00 0.00 10 GLN A C 15
ATOM 15802 O O . GLN A 1 10 ? 0.765 2.497 1.108 1.00 0.00 10 GLN A O 15
ATOM 15816 N N . THR A 1 11 ? 2.980 2.721 0.776 1.00 0.00 11 THR A N 15
ATOM 15817 C CA . THR A 1 11 ? 2.933 2.235 -0.598 1.00 0.00 11 THR A CA 15
ATOM 15818 C C . THR A 1 11 ? 3.081 0.718 -0.649 1.00 0.00 11 THR A C 15
ATOM 15819 O O . THR A 1 11 ? 2.285 0.029 -1.286 1.00 0.00 11 THR A O 15
ATOM 15830 N N . ASP A 1 12 ? 4.105 0.205 0.025 1.00 0.00 12 ASP A N 15
ATOM 15831 C CA . ASP A 1 12 ? 4.356 -1.231 0.057 1.00 0.00 12 ASP A CA 15
ATOM 15832 C C . ASP A 1 12 ? 3.663 -1.877 1.253 1.00 0.00 12 ASP A C 15
ATOM 15833 O O . ASP A 1 12 ? 2.985 -2.896 1.116 1.00 0.00 12 ASP A O 15
ATOM 15842 N N . LYS A 1 13 ? 3.838 -1.279 2.426 1.00 0.00 13 LYS A N 15
ATOM 15843 C CA . LYS A 1 13 ? 3.230 -1.794 3.647 1.00 0.00 13 LYS A CA 15
ATOM 15844 C C . LYS A 1 13 ? 1.781 -2.202 3.403 1.00 0.00 13 LYS A C 15
ATOM 15845 O O . LYS A 1 13 ? 1.374 -3.314 3.736 1.00 0.00 13 LYS A O 15
ATOM 15864 N N . ALA A 1 14 ? 1.006 -1.294 2.818 1.00 0.00 14 ALA A N 15
ATOM 15865 C CA . ALA A 1 14 ? -0.397 -1.560 2.527 1.00 0.00 14 ALA A CA 15
ATOM 15866 C C . ALA A 1 14 ? -0.554 -2.833 1.702 1.00 0.00 14 ALA A C 15
ATOM 15867 O O . ALA A 1 14 ? -1.338 -3.717 2.049 1.00 0.00 14 ALA A O 15
ATOM 15874 N N . LEU A 1 15 ? 0.195 -2.920 0.608 1.00 0.00 15 LEU A N 15
ATOM 15875 C CA . LEU A 1 15 ? 0.139 -4.085 -0.267 1.00 0.00 15 LEU A CA 15
ATOM 15876 C C . LEU A 1 15 ? 0.465 -5.361 0.502 1.00 0.00 15 LEU A C 15
ATOM 15877 O O . LEU A 1 15 ? -0.250 -6.358 0.403 1.00 0.00 15 LEU A O 15
ATOM 15893 N N . TYR A 1 16 ? 1.549 -5.321 1.270 1.00 0.00 16 TYR A N 15
ATOM 15894 C CA . TYR A 1 16 ? 1.970 -6.474 2.057 1.00 0.00 16 TYR A CA 15
ATOM 15895 C C . TYR A 1 16 ? 0.785 -7.098 2.788 1.00 0.00 16 TYR A C 15
ATOM 15896 O O . TYR A 1 16 ? 0.481 -8.277 2.608 1.00 0.00 16 TYR A O 15
ATOM 15914 N N . ASN A 1 17 ? 0.118 -6.297 3.613 1.00 0.00 17 ASN A N 15
ATOM 15915 C CA . ASN A 1 17 ? -1.034 -6.769 4.371 1.00 0.00 17 ASN A CA 15
ATOM 15916 C C . ASN A 1 17 ? -1.908 -7.685 3.519 1.00 0.00 17 ASN A C 15
ATOM 15917 O O . ASN A 1 17 ? -2.209 -8.813 3.911 1.00 0.00 17 ASN A O 15
ATOM 15928 N N . ARG A 1 18 ? -2.311 -7.193 2.353 1.00 0.00 18 ARG A N 15
ATOM 15929 C CA . ARG A 1 18 ? -3.150 -7.966 1.446 1.00 0.00 18 ARG A CA 15
ATOM 15930 C C . ARG A 1 18 ? -2.440 -9.242 1.003 1.00 0.00 18 ARG A C 15
ATOM 15931 O O . ARG A 1 18 ? -3.018 -10.330 1.033 1.00 0.00 18 ARG A O 15
ATOM 15952 N N . LEU A 1 19 ? -1.184 -9.102 0.592 1.00 0.00 19 LEU A N 15
ATOM 15953 C CA . LEU A 1 19 ? -0.395 -10.243 0.142 1.00 0.00 19 LEU A CA 15
ATOM 15954 C C . LEU A 1 19 ? -0.420 -11.364 1.176 1.00 0.00 19 LEU A C 15
ATOM 15955 O O . LEU A 1 19 ? -0.662 -12.524 0.844 1.00 0.00 19 LEU A O 15
ATOM 15971 N N . VAL A 1 20 ? -0.169 -11.009 2.433 1.00 0.00 20 VAL A N 15
ATOM 15972 C CA . VAL A 1 20 ? -0.166 -11.984 3.517 1.00 0.00 20 VAL A CA 15
ATOM 15973 C C . VAL A 1 20 ? -1.365 -11.786 4.438 1.00 0.00 20 VAL A C 15
ATOM 15974 O O . VAL A 1 20 ? -1.264 -11.187 5.508 1.00 0.00 20 VAL A O 15
ATOM 15987 N N . PRO A 1 21 ? -2.528 -12.301 4.013 1.00 0.00 21 PRO A N 15
ATOM 15988 C CA . PRO A 1 21 ? -3.770 -12.194 4.786 1.00 0.00 21 PRO A CA 15
ATOM 15989 C C . PRO A 1 21 ? -3.741 -13.046 6.050 1.00 0.00 21 PRO A C 15
ATOM 15990 O O . PRO A 1 21 ? -2.858 -13.887 6.224 1.00 0.00 21 PRO A O 15
ATOM 16001 N N . LEU A 1 22 ? -4.711 -12.824 6.930 1.00 0.00 22 LEU A N 15
ATOM 16002 C CA . LEU A 1 22 ? -4.798 -13.573 8.179 1.00 0.00 22 LEU A CA 15
ATOM 16003 C C . LEU A 1 22 ? -6.189 -14.172 8.360 1.00 0.00 22 LEU A C 15
ATOM 16004 O O . LEU A 1 22 ? -7.120 -13.490 8.787 1.00 0.00 22 LEU A O 15
ATOM 16020 N N . VAL A 1 23 ? -6.322 -15.454 8.033 1.00 0.00 23 VAL A N 15
ATOM 16021 C CA . VAL A 1 23 ? -7.598 -16.147 8.162 1.00 0.00 23 VAL A CA 15
ATOM 16022 C C . VAL A 1 23 ? -7.574 -17.131 9.326 1.00 0.00 23 VAL A C 15
ATOM 16023 O O . VAL A 1 23 ? -8.584 -17.340 9.997 1.00 0.00 23 VAL A O 15
ATOM 16036 N N . ASN A 1 24 ? -6.413 -17.734 9.559 1.00 0.00 24 ASN A N 15
ATOM 16037 C CA . ASN A 1 24 ? -6.256 -18.697 10.643 1.00 0.00 24 ASN A CA 15
ATOM 16038 C C . ASN A 1 24 ? -5.473 -18.089 11.803 1.00 0.00 24 ASN A C 15
ATOM 16039 O O . ASN A 1 24 ? -4.682 -18.768 12.456 1.00 0.00 24 ASN A O 15
ATOM 16050 N N . GLY A 1 25 ? -5.701 -16.803 12.053 1.00 0.00 25 GLY A N 15
ATOM 16051 C CA . GLY A 1 25 ? -5.010 -16.125 13.134 1.00 0.00 25 GLY A CA 15
ATOM 16052 C C . GLY A 1 25 ? -3.509 -16.326 13.080 1.00 0.00 25 GLY A C 15
ATOM 16053 O O . GLY A 1 25 ? -2.818 -16.179 14.088 1.00 0.00 25 GLY A O 15
ATOM 16057 N N . VAL A 1 26 ? -3.001 -16.664 11.899 1.00 0.00 26 VAL A N 15
ATOM 16058 C CA . VAL A 1 26 ? -1.572 -16.887 11.717 1.00 0.00 26 VAL A CA 15
ATOM 16059 C C . VAL A 1 26 ? -1.125 -16.476 10.318 1.00 0.00 26 VAL A C 15
ATOM 16060 O O . VAL A 1 26 ? -1.606 -17.013 9.319 1.00 0.00 26 VAL A O 15
ATOM 16073 N N . ARG A 1 27 ? -0.203 -15.521 10.253 1.00 0.00 27 ARG A N 15
ATOM 16074 C CA . ARG A 1 27 ? 0.307 -15.038 8.976 1.00 0.00 27 ARG A CA 15
ATOM 16075 C C . ARG A 1 27 ? 1.288 -16.037 8.369 1.00 0.00 27 ARG A C 15
ATOM 16076 O O . ARG A 1 27 ? 2.167 -16.553 9.057 1.00 0.00 27 ARG A O 15
ATOM 16097 N N . GLU A 1 28 ? 1.128 -16.304 7.077 1.00 0.00 28 GLU A N 15
ATOM 16098 C CA . GLU A 1 28 ? 1.999 -17.243 6.378 1.00 0.00 28 GLU A CA 15
ATOM 16099 C C . GLU A 1 28 ? 2.022 -16.952 4.881 1.00 0.00 28 GLU A C 15
ATOM 16100 O O . GLU A 1 28 ? 1.160 -16.243 4.361 1.00 0.00 28 GLU A O 15
ATOM 16112 N N . PHE A 1 29 ? 3.015 -17.505 4.192 1.00 0.00 29 PHE A N 15
ATOM 16113 C CA . PHE A 1 29 ? 3.153 -17.304 2.754 1.00 0.00 29 PHE A CA 15
ATOM 16114 C C . PHE A 1 29 ? 2.440 -18.409 1.980 1.00 0.00 29 PHE A C 15
ATOM 16115 O O . PHE A 1 29 ? 2.002 -19.403 2.558 1.00 0.00 29 PHE A O 15
ATOM 16132 N N . SER A 1 30 ? 2.328 -18.226 0.668 1.00 0.00 30 SER A N 15
ATOM 16133 C CA . SER A 1 30 ? 1.665 -19.205 -0.186 1.00 0.00 30 SER A CA 15
ATOM 16134 C C . SER A 1 30 ? 2.608 -19.700 -1.278 1.00 0.00 30 SER A C 15
ATOM 16135 O O . SER A 1 30 ? 3.518 -18.986 -1.698 1.00 0.00 30 SER A O 15
ATOM 16143 N N . GLU A 1 31 ? 2.382 -20.929 -1.733 1.00 0.00 31 GLU A N 15
ATOM 16144 C CA . GLU A 1 31 ? 3.212 -21.520 -2.776 1.00 0.00 31 GLU A CA 15
ATOM 16145 C C . GLU A 1 31 ? 3.641 -20.467 -3.793 1.00 0.00 31 GLU A C 15
ATOM 16146 O O . GLU A 1 31 ? 4.782 -20.464 -4.256 1.00 0.00 31 GLU A O 15
ATOM 16158 N N . ILE A 1 32 ? 2.718 -19.575 -4.138 1.00 0.00 32 ILE A N 15
ATOM 16159 C CA . ILE A 1 32 ? 3.000 -18.517 -5.099 1.00 0.00 32 ILE A CA 15
ATOM 16160 C C . ILE A 1 32 ? 4.056 -17.556 -4.565 1.00 0.00 32 ILE A C 15
ATOM 16161 O O . ILE A 1 32 ? 5.141 -17.432 -5.134 1.00 0.00 32 ILE A O 15
ATOM 16177 N N . GLN A 1 33 ? 3.732 -16.879 -3.468 1.00 0.00 33 GLN A N 15
ATOM 16178 C CA . GLN A 1 33 ? 4.654 -15.929 -2.856 1.00 0.00 33 GLN A CA 15
ATOM 16179 C C . GLN A 1 33 ? 6.055 -16.522 -2.752 1.00 0.00 33 GLN A C 15
ATOM 16180 O O . GLN A 1 33 ? 7.021 -15.952 -3.261 1.00 0.00 33 GLN A O 15
ATOM 16194 N N . LEU A 1 34 ? 6.159 -17.668 -2.089 1.00 0.00 34 LEU A N 15
ATOM 16195 C CA . LEU A 1 34 ? 7.444 -18.339 -1.917 1.00 0.00 34 LEU A CA 15
ATOM 16196 C C . LEU A 1 34 ? 8.186 -18.443 -3.245 1.00 0.00 34 LEU A C 15
ATOM 16197 O O . LEU A 1 34 ? 9.242 -17.836 -3.427 1.00 0.00 34 LEU A O 15
ATOM 16213 N N . SER A 1 35 ? 7.625 -19.214 -4.171 1.00 0.00 35 SER A N 15
ATOM 16214 C CA . SER A 1 35 ? 8.235 -19.399 -5.483 1.00 0.00 35 SER A CA 15
A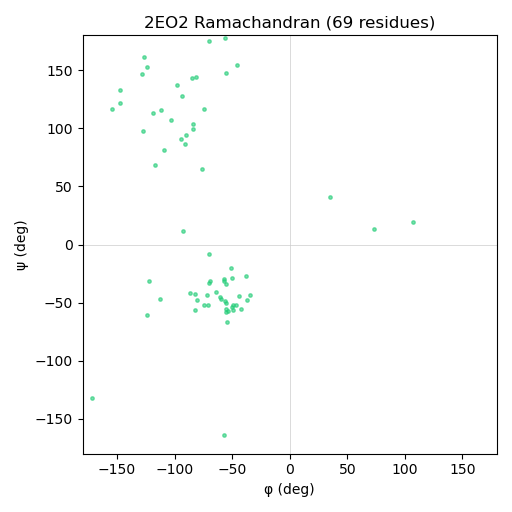TOM 16215 C C . SER A 1 35 ? 8.779 -18.079 -6.020 1.00 0.00 35 SER A C 15
ATOM 16216 O O . SER A 1 35 ? 9.808 -18.048 -6.696 1.00 0.00 35 SER A O 15
ATOM 16224 N N . ARG A 1 36 ? 8.081 -16.990 -5.715 1.00 0.00 36 ARG A N 15
ATOM 16225 C CA . ARG A 1 36 ? 8.492 -15.666 -6.167 1.00 0.00 36 ARG A CA 15
ATOM 16226 C C . ARG A 1 36 ? 9.656 -15.144 -5.331 1.00 0.00 36 ARG A C 15
ATOM 16227 O O . ARG A 1 36 ? 10.616 -14.585 -5.864 1.00 0.00 36 ARG A O 15
ATOM 16248 N N . LEU A 1 37 ? 9.565 -15.327 -4.018 1.00 0.00 37 LEU A N 15
ATOM 16249 C CA . LEU A 1 37 ? 10.610 -14.874 -3.107 1.00 0.00 37 LEU A CA 15
ATOM 16250 C C . LEU A 1 37 ? 11.933 -15.570 -3.407 1.00 0.00 37 LEU A C 15
ATOM 16251 O O . LEU A 1 37 ? 12.989 -14.937 -3.430 1.00 0.00 37 LEU A O 15
ATOM 16267 N N . LYS A 1 38 ? 11.869 -16.877 -3.639 1.00 0.00 38 LYS A N 15
ATOM 16268 C CA . LYS A 1 38 ? 13.062 -17.660 -3.942 1.00 0.00 38 LYS A CA 15
ATOM 16269 C C . LYS A 1 38 ? 13.940 -16.941 -4.961 1.00 0.00 38 LYS A C 15
ATOM 16270 O O . LYS A 1 38 ? 15.136 -16.751 -4.741 1.00 0.00 38 LYS A O 15
ATOM 16289 N N . LYS A 1 39 ? 13.339 -16.543 -6.077 1.00 0.00 39 LYS A N 15
ATOM 16290 C CA . LYS A 1 39 ? 14.065 -15.842 -7.130 1.00 0.00 39 LYS A CA 15
ATOM 16291 C C . LYS A 1 39 ? 14.899 -14.704 -6.551 1.00 0.00 39 LYS A C 15
ATOM 16292 O O . LYS A 1 39 ? 16.080 -14.559 -6.872 1.00 0.00 39 LYS A O 15
ATOM 16311 N N . LEU A 1 40 ? 14.280 -13.899 -5.695 1.00 0.00 40 LEU A N 15
ATOM 16312 C CA . LEU A 1 40 ? 14.965 -12.774 -5.069 1.00 0.00 40 LEU A CA 15
ATOM 16313 C C . LEU A 1 40 ? 16.085 -13.259 -4.154 1.00 0.00 40 LEU A C 15
ATOM 16314 O O . LEU A 1 40 ? 17.105 -12.590 -3.995 1.00 0.00 40 LEU A O 15
ATOM 16330 N N . GLY A 1 41 ? 15.888 -14.430 -3.556 1.00 0.00 41 GLY A N 15
ATOM 16331 C CA . GLY A 1 41 ? 16.890 -14.987 -2.666 1.00 0.00 41 GLY A CA 15
ATOM 16332 C C . GLY A 1 41 ? 16.508 -14.851 -1.205 1.00 0.00 41 GLY A C 15
ATOM 16333 O O . GLY A 1 41 ? 17.370 -14.879 -0.326 1.00 0.00 41 GLY A O 15
ATOM 16337 N N . ILE A 1 42 ? 15.214 -14.701 -0.945 1.00 0.00 42 ILE A N 15
ATOM 16338 C CA . ILE A 1 42 ? 14.721 -14.559 0.419 1.00 0.00 42 ILE A CA 15
ATOM 16339 C C . ILE A 1 42 ? 14.205 -15.889 0.958 1.00 0.00 42 ILE A C 15
ATOM 16340 O O . ILE A 1 42 ? 13.066 -16.278 0.696 1.00 0.00 42 ILE A O 15
ATOM 16356 N N . HIS A 1 43 ? 15.050 -16.583 1.715 1.00 0.00 43 HIS A N 15
ATOM 16357 C CA . HIS A 1 43 ? 14.679 -17.869 2.293 1.00 0.00 43 HIS A CA 15
ATOM 16358 C C . HIS A 1 43 ? 14.006 -17.681 3.650 1.00 0.00 43 HIS A C 15
ATOM 16359 O O . HIS A 1 43 ? 14.322 -18.378 4.614 1.00 0.00 43 HIS A O 15
ATOM 16374 N N . LYS A 1 44 ? 13.077 -16.733 3.718 1.00 0.00 44 LYS A N 15
ATOM 16375 C CA . LYS A 1 44 ? 12.359 -16.452 4.955 1.00 0.00 44 LYS A CA 15
ATOM 16376 C C . LYS A 1 44 ? 10.897 -16.874 4.843 1.00 0.00 44 LYS A C 15
ATOM 16377 O O . LYS A 1 44 ? 10.128 -16.290 4.078 1.00 0.00 44 LYS A O 15
ATOM 16396 N N . THR A 1 45 ? 10.519 -17.890 5.613 1.00 0.00 45 THR A N 15
ATOM 16397 C CA . THR A 1 45 ? 9.150 -18.389 5.600 1.00 0.00 45 THR A CA 15
ATOM 16398 C C . THR A 1 45 ? 8.243 -17.528 6.473 1.00 0.00 45 THR A C 15
ATOM 16399 O O . THR A 1 45 ? 7.065 -17.342 6.166 1.00 0.00 45 THR A O 15
ATOM 16410 N N . ASP A 1 46 ? 8.798 -17.005 7.560 1.00 0.00 46 ASP A N 15
ATOM 16411 C CA . ASP A 1 46 ? 8.040 -16.162 8.476 1.00 0.00 46 ASP A CA 15
ATOM 16412 C C . ASP A 1 46 ? 7.869 -14.757 7.907 1.00 0.00 46 ASP A C 15
ATOM 16413 O O . ASP A 1 46 ? 8.836 -14.085 7.548 1.00 0.00 46 ASP A O 15
ATOM 16422 N N . PRO A 1 47 ? 6.610 -14.302 7.821 1.00 0.00 47 PRO A N 15
ATOM 16423 C CA . PRO A 1 47 ? 6.283 -12.973 7.295 1.00 0.00 47 PRO A CA 15
ATOM 16424 C C . PRO A 1 47 ? 6.727 -11.855 8.231 1.00 0.00 47 PRO A C 15
ATOM 16425 O O . PRO A 1 47 ? 6.483 -10.677 7.966 1.00 0.00 47 PRO A O 15
ATOM 16436 N N . SER A 1 48 ? 7.381 -12.229 9.326 1.00 0.00 48 SER A N 15
ATOM 16437 C CA . SER A 1 48 ? 7.857 -11.257 10.303 1.00 0.00 48 SER A CA 15
ATOM 16438 C C . SER A 1 48 ? 9.359 -11.032 10.159 1.00 0.00 48 SER A C 15
ATOM 16439 O O . SER A 1 48 ? 9.848 -9.911 10.300 1.00 0.00 48 SER A O 15
ATOM 16447 N N . THR A 1 49 ? 10.088 -12.108 9.877 1.00 0.00 49 THR A N 15
ATOM 16448 C CA . THR A 1 49 ? 11.534 -12.030 9.715 1.00 0.00 49 THR A CA 15
ATOM 16449 C C . THR A 1 49 ? 11.914 -11.011 8.647 1.00 0.00 49 THR A C 15
ATOM 16450 O O . THR A 1 49 ? 12.711 -10.105 8.895 1.00 0.00 49 THR A O 15
ATOM 16461 N N . LEU A 1 50 ? 11.338 -11.162 7.460 1.00 0.00 50 LEU A N 15
ATOM 16462 C CA . LEU A 1 50 ? 11.616 -10.252 6.353 1.00 0.00 50 LEU A CA 15
ATOM 16463 C C . LEU A 1 50 ? 11.723 -8.813 6.846 1.00 0.00 50 LEU A C 15
ATOM 16464 O O . LEU A 1 50 ? 10.967 -8.385 7.719 1.00 0.00 50 LEU A O 15
ATOM 16480 N N . THR A 1 51 ? 12.666 -8.067 6.278 1.00 0.00 51 THR A N 15
ATOM 16481 C CA . THR A 1 51 ? 12.871 -6.675 6.658 1.00 0.00 51 THR A CA 15
ATOM 16482 C C . THR A 1 51 ? 12.274 -5.729 5.623 1.00 0.00 51 THR A C 15
ATOM 16483 O O . THR A 1 51 ? 12.027 -6.119 4.482 1.00 0.00 51 THR A O 15
ATOM 16494 N N . GLU A 1 52 ? 12.044 -4.484 6.029 1.00 0.00 52 GLU A N 15
ATOM 16495 C CA . GLU A 1 52 ? 11.475 -3.482 5.135 1.00 0.00 52 GLU A CA 15
ATOM 16496 C C . GLU A 1 52 ? 12.056 -3.614 3.730 1.00 0.00 52 GLU A C 15
ATOM 16497 O O . GLU A 1 52 ? 11.331 -3.536 2.738 1.00 0.00 52 GLU A O 15
ATOM 16509 N N . GLU A 1 53 ? 13.368 -3.814 3.655 1.00 0.00 53 GLU A N 15
ATOM 16510 C CA . GLU A 1 53 ? 14.046 -3.955 2.371 1.00 0.00 53 GLU A CA 15
ATOM 16511 C C . GLU A 1 53 ? 13.467 -5.120 1.575 1.00 0.00 53 GLU A C 15
ATOM 16512 O O . GLU A 1 53 ? 13.266 -5.019 0.365 1.00 0.00 53 GLU A O 15
ATOM 16524 N N . GLU A 1 54 ? 13.202 -6.226 2.263 1.00 0.00 54 GLU A N 15
ATOM 16525 C CA . GLU A 1 54 ? 12.647 -7.411 1.620 1.00 0.00 54 GLU A CA 15
ATOM 16526 C C . GLU A 1 54 ? 11.154 -7.238 1.356 1.00 0.00 54 GLU A C 15
ATOM 16527 O O . GLU A 1 54 ? 10.625 -7.742 0.365 1.00 0.00 54 GLU A O 15
ATOM 16539 N N . VAL A 1 55 ? 10.480 -6.523 2.251 1.00 0.00 55 VAL A N 15
ATOM 16540 C CA . VAL A 1 55 ? 9.048 -6.282 2.115 1.00 0.00 55 VAL A CA 15
ATOM 16541 C C . VAL A 1 55 ? 8.750 -5.407 0.903 1.00 0.00 55 VAL A C 15
ATOM 16542 O O . VAL A 1 55 ? 7.915 -5.751 0.067 1.00 0.00 55 VAL A O 15
ATOM 16555 N N . ARG A 1 56 ? 9.438 -4.273 0.815 1.00 0.00 56 ARG A N 15
ATOM 16556 C CA . ARG A 1 56 ? 9.247 -3.348 -0.295 1.00 0.00 56 ARG A CA 15
ATOM 16557 C C . ARG A 1 56 ? 9.468 -4.049 -1.632 1.00 0.00 56 ARG A C 15
ATOM 16558 O O . ARG A 1 56 ? 8.685 -3.885 -2.568 1.00 0.00 56 ARG A O 15
ATOM 16579 N N . LYS A 1 57 ? 10.539 -4.830 -1.715 1.00 0.00 57 LYS A N 15
ATOM 16580 C CA . LYS A 1 57 ? 10.864 -5.557 -2.936 1.00 0.00 57 LYS A CA 15
ATOM 16581 C C . LYS A 1 57 ? 9.758 -6.544 -3.292 1.00 0.00 57 LYS A C 15
ATOM 16582 O O . LYS A 1 57 ? 9.377 -6.672 -4.456 1.00 0.00 57 LYS A O 15
ATOM 16601 N N . PHE A 1 58 ? 9.244 -7.240 -2.283 1.00 0.00 58 PHE A N 15
ATOM 16602 C CA . PHE A 1 58 ? 8.180 -8.215 -2.490 1.00 0.00 58 PHE A CA 15
ATOM 16603 C C . PHE A 1 58 ? 6.987 -7.577 -3.195 1.00 0.00 58 PHE A C 15
ATOM 16604 O O . PHE A 1 58 ? 6.367 -8.189 -4.065 1.00 0.00 58 PHE A O 15
ATOM 16621 N N . ALA A 1 59 ? 6.671 -6.345 -2.812 1.00 0.00 59 ALA A N 15
ATOM 16622 C CA . ALA A 1 59 ? 5.553 -5.623 -3.408 1.00 0.00 59 ALA A CA 15
ATOM 16623 C C . ALA A 1 59 ? 5.955 -4.987 -4.735 1.00 0.00 59 ALA A C 15
ATOM 16624 O O . ALA A 1 59 ? 5.172 -4.962 -5.684 1.00 0.00 59 ALA A O 15
ATOM 16631 N N . ARG A 1 60 ? 7.180 -4.473 -4.792 1.00 0.00 60 ARG A N 15
ATOM 16632 C CA . ARG A 1 60 ? 7.684 -3.835 -6.002 1.00 0.00 60 ARG A CA 15
ATOM 16633 C C . ARG A 1 60 ? 7.258 -4.611 -7.244 1.00 0.00 60 ARG A C 15
ATOM 16634 O O . ARG A 1 60 ? 6.850 -4.024 -8.247 1.00 0.00 60 ARG A O 15
ATOM 16655 N N . LEU A 1 61 ? 7.356 -5.934 -7.171 1.00 0.00 61 LEU A N 15
ATOM 16656 C CA . LEU A 1 61 ? 6.981 -6.792 -8.290 1.00 0.00 61 LEU A CA 15
ATOM 16657 C C . LEU A 1 61 ? 5.478 -7.049 -8.299 1.00 0.00 61 LEU A C 15
ATOM 16658 O O . LEU A 1 61 ? 4.883 -7.276 -9.352 1.00 0.00 61 LEU A O 15
ATOM 16674 N N . ASN A 1 62 ? 4.868 -7.009 -7.119 1.00 0.00 62 ASN A N 15
ATOM 16675 C CA . ASN A 1 62 ? 3.434 -7.236 -6.991 1.00 0.00 62 ASN A CA 15
ATOM 16676 C C . ASN A 1 62 ? 2.660 -5.931 -7.151 1.00 0.00 62 ASN A C 15
ATOM 16677 O O . ASN A 1 62 ? 1.746 -5.641 -6.379 1.00 0.00 62 ASN A O 15
ATOM 16688 N N . ILE A 1 63 ? 3.032 -5.148 -8.158 1.00 0.00 63 ILE A N 15
ATOM 16689 C CA . ILE A 1 63 ? 2.373 -3.875 -8.421 1.00 0.00 63 ILE A CA 15
ATOM 16690 C C . ILE A 1 63 ? 1.332 -4.013 -9.527 1.00 0.00 63 ILE A C 15
ATOM 16691 O O . ILE A 1 63 ? 1.666 -4.007 -10.712 1.00 0.00 63 ILE A O 15
ATOM 16707 N N . ASP A 1 64 ? 0.070 -4.136 -9.132 1.00 0.00 64 ASP A N 15
ATOM 16708 C CA . ASP A 1 64 ? -1.022 -4.272 -10.089 1.00 0.00 64 ASP A CA 15
ATOM 16709 C C . ASP A 1 64 ? -1.391 -2.918 -10.688 1.00 0.00 64 ASP A C 15
ATOM 16710 O O . ASP A 1 64 ? -1.177 -1.866 -10.086 1.00 0.00 64 ASP A O 15
ATOM 16719 N N . PRO A 1 65 ? -1.960 -2.943 -11.903 1.00 0.00 65 PRO A N 15
ATOM 16720 C CA . PRO A 1 65 ? -2.371 -1.727 -12.610 1.00 0.00 65 PRO A CA 15
ATOM 16721 C C . PRO A 1 65 ? -3.571 -1.053 -11.954 1.00 0.00 65 PRO A C 15
ATOM 16722 O O . PRO A 1 65 ? -4.074 -0.044 -12.447 1.00 0.00 65 PRO A O 15
ATOM 16733 N N . ALA A 1 66 ? -4.026 -1.618 -10.840 1.00 0.00 66 ALA A N 15
ATOM 16734 C CA . ALA A 1 66 ? -5.166 -1.070 -10.116 1.00 0.00 66 ALA A CA 15
ATOM 16735 C C . ALA A 1 66 ? -4.719 -0.367 -8.839 1.00 0.00 66 ALA A C 15
ATOM 16736 O O . ALA A 1 66 ? -5.499 0.340 -8.200 1.00 0.00 66 ALA A O 15
ATOM 16743 N N . THR A 1 67 ? -3.457 -0.567 -8.469 1.00 0.00 67 THR A N 15
ATOM 16744 C CA . THR A 1 67 ? -2.907 0.046 -7.267 1.00 0.00 67 THR A CA 15
ATOM 16745 C C . THR A 1 67 ? -1.857 1.095 -7.616 1.00 0.00 67 THR A C 15
ATOM 16746 O O . THR A 1 67 ? -1.214 1.661 -6.731 1.00 0.00 67 THR A O 15
ATOM 16757 N N . ILE A 1 68 ? -1.689 1.350 -8.909 1.00 0.00 68 ILE A N 15
ATOM 16758 C CA . ILE A 1 68 ? -0.718 2.333 -9.373 1.00 0.00 68 ILE A CA 15
ATOM 16759 C C . ILE A 1 68 ? -0.600 3.495 -8.393 1.00 0.00 68 ILE A C 15
ATOM 16760 O O . ILE A 1 68 ? -1.598 4.116 -8.025 1.00 0.00 68 ILE A O 15
ATOM 16776 N N . THR A 1 69 ? 0.627 3.786 -7.974 1.00 0.00 69 THR A N 15
ATOM 16777 C CA . THR A 1 69 ? 0.877 4.875 -7.037 1.00 0.00 69 THR A CA 15
ATOM 16778 C C . THR A 1 69 ? 1.936 5.830 -7.573 1.00 0.00 69 THR A C 15
ATOM 16779 O O . THR A 1 69 ? 2.695 6.423 -6.807 1.00 0.00 69 THR A O 15
ATOM 16790 N N . TRP A 1 70 ? 1.982 5.975 -8.893 1.00 0.00 70 TRP A N 15
ATOM 16791 C CA . TRP A 1 70 ? 2.949 6.860 -9.531 1.00 0.00 70 TRP A CA 15
ATOM 16792 C C . TRP A 1 70 ? 2.254 7.835 -10.476 1.00 0.00 70 TRP A C 15
ATOM 16793 O O . TRP A 1 70 ? 2.875 8.372 -11.393 1.00 0.00 70 TRP A O 15
ATOM 16814 N N . GLN A 1 71 ? 0.964 8.057 -10.247 1.00 0.00 71 GLN A N 15
ATOM 16815 C CA . GLN A 1 71 ? 0.186 8.966 -11.079 1.00 0.00 71 GLN A CA 15
ATOM 16816 C C . GLN A 1 71 ? 0.324 10.404 -10.590 1.00 0.00 71 GLN A C 15
ATOM 16817 O O . GLN A 1 71 ? 0.442 11.335 -11.389 1.00 0.00 71 GLN A O 15
ATOM 16831 N N . GLY A 1 1 ? 7.661 22.385 -3.181 1.00 0.00 1 GLY A N 16
ATOM 16832 C CA . GLY A 1 1 ? 7.833 22.400 -1.740 1.00 0.00 1 GLY A CA 16
ATOM 16833 C C . GLY A 1 1 ? 7.825 21.008 -1.140 1.00 0.00 1 GLY A C 16
ATOM 16834 O O . GLY A 1 1 ? 7.002 20.701 -0.278 1.00 0.00 1 GLY A O 16
ATOM 16838 N N . SER A 1 2 ? 8.744 20.163 -1.598 1.00 0.00 2 SER A N 16
ATOM 16839 C CA . SER A 1 2 ? 8.836 18.794 -1.106 1.00 0.00 2 SER A CA 16
ATOM 16840 C C . SER A 1 2 ? 10.167 18.560 -0.397 1.00 0.00 2 SER A C 16
ATOM 16841 O O . SER A 1 2 ? 11.106 18.020 -0.980 1.00 0.00 2 SER A O 16
ATOM 16849 N N . SER A 1 3 ? 10.238 18.971 0.865 1.00 0.00 3 SER A N 16
ATOM 16850 C CA . SER A 1 3 ? 11.454 18.811 1.654 1.00 0.00 3 SER A CA 16
ATOM 16851 C C . SER A 1 3 ? 11.136 18.235 3.030 1.00 0.00 3 SER A C 16
ATOM 16852 O O . SER A 1 3 ? 10.045 18.434 3.563 1.00 0.00 3 SER A O 16
ATOM 16860 N N . GLY A 1 4 ? 12.100 17.518 3.602 1.00 0.00 4 GLY A N 16
ATOM 16861 C CA . GLY A 1 4 ? 11.905 16.923 4.911 1.00 0.00 4 GLY A CA 16
ATOM 16862 C C . GLY A 1 4 ? 10.968 15.732 4.873 1.00 0.00 4 GLY A C 16
ATOM 16863 O O . GLY A 1 4 ? 10.222 15.551 3.910 1.00 0.00 4 GLY A O 16
ATOM 16867 N N . SER A 1 5 ? 11.007 14.917 5.922 1.00 0.00 5 SER A N 16
ATOM 16868 C CA . SER A 1 5 ? 10.159 13.733 6.002 1.00 0.00 5 SER A CA 16
ATOM 16869 C C . SER A 1 5 ? 8.766 14.097 6.508 1.00 0.00 5 SER A C 16
ATOM 16870 O O . SER A 1 5 ? 8.516 14.116 7.713 1.00 0.00 5 SER A O 16
ATOM 16878 N N . SER A 1 6 ? 7.862 14.385 5.577 1.00 0.00 6 SER A N 16
ATOM 16879 C CA . SER A 1 6 ? 6.495 14.751 5.927 1.00 0.00 6 SER A CA 16
ATOM 16880 C C . SER A 1 6 ? 5.509 13.684 5.460 1.00 0.00 6 SER A C 16
ATOM 16881 O O . SER A 1 6 ? 4.584 13.319 6.183 1.00 0.00 6 SER A O 16
ATOM 16889 N N . GLY A 1 7 ? 5.717 13.187 4.244 1.00 0.00 7 GLY A N 16
ATOM 16890 C CA . GLY A 1 7 ? 4.840 12.167 3.700 1.00 0.00 7 GLY A CA 16
ATOM 16891 C C . GLY A 1 7 ? 4.916 10.865 4.472 1.00 0.00 7 GLY A C 16
ATOM 16892 O O . GLY A 1 7 ? 5.707 10.735 5.407 1.00 0.00 7 GLY A O 16
ATOM 16896 N N . SER A 1 8 ? 4.092 9.898 4.082 1.00 0.00 8 SER A N 16
ATOM 16897 C CA . SER A 1 8 ? 4.066 8.601 4.748 1.00 0.00 8 SER A CA 16
ATOM 16898 C C . SER A 1 8 ? 4.641 7.515 3.844 1.00 0.00 8 SER A C 16
ATOM 16899 O O . SER A 1 8 ? 4.818 7.719 2.642 1.00 0.00 8 SER A O 16
ATOM 16907 N N . THR A 1 9 ? 4.931 6.358 4.431 1.00 0.00 9 THR A N 16
ATOM 16908 C CA . THR A 1 9 ? 5.488 5.239 3.681 1.00 0.00 9 THR A CA 16
ATOM 16909 C C . THR A 1 9 ? 4.542 4.043 3.695 1.00 0.00 9 THR A C 16
ATOM 16910 O O . THR A 1 9 ? 4.979 2.897 3.790 1.00 0.00 9 THR A O 16
ATOM 16921 N N . GLN A 1 10 ? 3.246 4.319 3.600 1.00 0.00 10 GLN A N 16
ATOM 16922 C CA . GLN A 1 10 ? 2.239 3.264 3.602 1.00 0.00 10 GLN A CA 16
ATOM 16923 C C . GLN A 1 10 ? 2.036 2.702 2.199 1.00 0.00 10 GLN A C 16
ATOM 16924 O O . GLN A 1 10 ? 0.980 2.152 1.885 1.00 0.00 10 GLN A O 16
ATOM 16938 N N . THR A 1 11 ? 3.055 2.844 1.357 1.00 0.00 11 THR A N 16
ATOM 16939 C CA . THR A 1 11 ? 2.989 2.352 -0.013 1.00 0.00 11 THR A CA 16
ATOM 16940 C C . THR A 1 11 ? 3.217 0.846 -0.069 1.00 0.00 11 THR A C 16
ATOM 16941 O O . THR A 1 11 ? 2.419 0.108 -0.648 1.00 0.00 11 THR A O 16
ATOM 16952 N N . ASP A 1 12 ? 4.310 0.395 0.538 1.00 0.00 12 ASP A N 16
ATOM 16953 C CA . ASP A 1 12 ? 4.642 -1.025 0.559 1.00 0.00 12 ASP A CA 16
ATOM 16954 C C . ASP A 1 12 ? 3.777 -1.770 1.570 1.00 0.00 12 ASP A C 16
ATOM 16955 O O . ASP A 1 12 ? 3.146 -2.775 1.243 1.00 0.00 12 ASP A O 16
ATOM 16964 N N . LYS A 1 13 ? 3.753 -1.272 2.802 1.00 0.00 13 LYS A N 16
ATOM 16965 C CA . LYS A 1 13 ? 2.965 -1.889 3.862 1.00 0.00 13 LYS A CA 16
ATOM 16966 C C . LYS A 1 13 ? 1.568 -2.244 3.366 1.00 0.00 13 LYS A C 16
ATOM 16967 O O . LYS A 1 13 ? 1.077 -3.348 3.601 1.00 0.00 13 LYS A O 16
ATOM 16986 N N . ALA A 1 14 ? 0.932 -1.302 2.677 1.00 0.00 14 ALA A N 16
ATOM 16987 C CA . ALA A 1 14 ? -0.408 -1.517 2.145 1.00 0.00 14 ALA A CA 16
ATOM 16988 C C . ALA A 1 14 ? -0.501 -2.855 1.419 1.00 0.00 14 ALA A C 16
ATOM 16989 O O . ALA A 1 14 ? -1.427 -3.635 1.649 1.00 0.00 14 ALA A O 16
ATOM 16996 N N . LEU A 1 15 ? 0.461 -3.115 0.541 1.00 0.00 15 LEU A N 16
ATOM 16997 C CA . LEU A 1 15 ? 0.487 -4.360 -0.219 1.00 0.00 15 LEU A CA 16
ATOM 16998 C C . LEU A 1 15 ? 0.831 -5.542 0.681 1.00 0.00 15 LEU A C 16
ATOM 16999 O O . LEU A 1 15 ? 0.071 -6.506 0.775 1.00 0.00 15 LEU A O 16
ATOM 17015 N N . TYR A 1 16 ? 1.980 -5.460 1.343 1.00 0.00 16 TYR A N 16
ATOM 17016 C CA . TYR A 1 16 ? 2.425 -6.523 2.237 1.00 0.00 16 TYR A CA 16
ATOM 17017 C C . TYR A 1 16 ? 1.244 -7.137 2.983 1.00 0.00 16 TYR A C 16
ATOM 17018 O O . TYR A 1 16 ? 1.161 -8.354 3.140 1.00 0.00 16 TYR A O 16
ATOM 17036 N N . ASN A 1 17 ? 0.333 -6.285 3.439 1.00 0.00 17 ASN A N 16
ATOM 17037 C CA . ASN A 1 17 ? -0.844 -6.742 4.169 1.00 0.00 17 ASN A CA 16
ATOM 17038 C C . ASN A 1 17 ? -1.759 -7.564 3.265 1.00 0.00 17 ASN A C 16
ATOM 17039 O O . ASN A 1 17 ? -2.042 -8.729 3.546 1.00 0.00 17 ASN A O 16
ATOM 17050 N N . ARG A 1 18 ? -2.216 -6.950 2.179 1.00 0.00 18 ARG A N 16
ATOM 17051 C CA . ARG A 1 18 ? -3.099 -7.624 1.235 1.00 0.00 18 ARG A CA 16
ATOM 17052 C C . ARG A 1 18 ? -2.504 -8.957 0.791 1.00 0.00 18 ARG A C 16
ATOM 17053 O O . ARG A 1 18 ? -3.187 -9.981 0.781 1.00 0.00 18 ARG A O 16
ATOM 17074 N N . LEU A 1 19 ? -1.227 -8.936 0.424 1.00 0.00 19 LEU A N 16
ATOM 17075 C CA . LEU A 1 19 ? -0.539 -10.142 -0.022 1.00 0.00 19 LEU A CA 16
ATOM 17076 C C . LEU A 1 19 ? -0.570 -11.218 1.060 1.00 0.00 19 LEU A C 16
ATOM 17077 O O . LEU A 1 19 ? -0.935 -12.364 0.800 1.00 0.00 19 LEU A O 16
ATOM 17093 N N . VAL A 1 20 ? -0.185 -10.839 2.274 1.00 0.00 20 VAL A N 16
ATOM 17094 C CA . VAL A 1 20 ? -0.172 -11.770 3.397 1.00 0.00 20 VAL A CA 16
ATOM 17095 C C . VAL A 1 20 ? -1.160 -11.343 4.477 1.00 0.00 20 VAL A C 16
ATOM 17096 O O . VAL A 1 20 ? -0.794 -10.728 5.479 1.00 0.00 20 VAL A O 16
ATOM 17109 N N . PRO A 1 21 ? -2.442 -11.675 4.270 1.00 0.00 21 PRO A N 16
ATOM 17110 C CA . PRO A 1 21 ? -3.510 -11.337 5.216 1.00 0.00 21 PRO A CA 16
ATOM 17111 C C . PRO A 1 21 ? -3.410 -12.134 6.512 1.00 0.00 21 PRO A C 16
ATOM 17112 O O . PRO A 1 21 ? -2.680 -13.123 6.590 1.00 0.00 21 PRO A O 16
ATOM 17123 N N . LEU A 1 22 ? -4.147 -11.697 7.528 1.00 0.00 22 LEU A N 16
ATOM 17124 C CA . LEU A 1 22 ? -4.142 -12.371 8.822 1.00 0.00 22 LEU A CA 16
ATOM 17125 C C . LEU A 1 22 ? -5.564 -12.660 9.291 1.00 0.00 22 LEU A C 16
ATOM 17126 O O . LEU A 1 22 ? -6.268 -11.766 9.760 1.00 0.00 22 LEU A O 16
ATOM 17142 N N . VAL A 1 23 ? -5.980 -13.916 9.164 1.00 0.00 23 VAL A N 16
ATOM 17143 C CA . VAL A 1 23 ? -7.317 -14.325 9.578 1.00 0.00 23 VAL A CA 16
ATOM 17144 C C . VAL A 1 23 ? -7.257 -15.498 10.550 1.00 0.00 23 VAL A C 16
ATOM 17145 O O . VAL A 1 23 ? -7.995 -15.540 11.533 1.00 0.00 23 VAL A O 16
ATOM 17158 N N . ASN A 1 24 ? -6.372 -16.448 10.268 1.00 0.00 24 ASN A N 16
ATOM 17159 C CA . ASN A 1 24 ? -6.215 -17.623 11.117 1.00 0.00 24 ASN A CA 16
ATOM 17160 C C . ASN A 1 24 ? -5.332 -17.310 12.322 1.00 0.00 24 ASN A C 16
ATOM 17161 O O . ASN A 1 24 ? -4.845 -18.213 12.999 1.00 0.00 24 ASN A O 16
ATOM 17172 N N . GLY A 1 25 ? -5.131 -16.021 12.582 1.00 0.00 25 GLY A N 16
ATOM 17173 C CA . GLY A 1 25 ? -4.308 -15.611 13.704 1.00 0.00 25 GLY A CA 16
ATOM 17174 C C . GLY A 1 25 ? -2.832 -15.861 13.463 1.00 0.00 25 GLY A C 16
ATOM 17175 O O . GLY A 1 25 ? -1.999 -15.589 14.328 1.00 0.00 25 GLY A O 16
ATOM 17179 N N . VAL A 1 26 ? -2.507 -16.381 12.284 1.00 0.00 26 VAL A N 16
ATOM 17180 C CA . VAL A 1 26 ? -1.122 -16.668 11.931 1.00 0.00 26 VAL A CA 16
ATOM 17181 C C . VAL A 1 26 ? -0.838 -16.305 10.477 1.00 0.00 26 VAL A C 16
ATOM 17182 O O . VAL A 1 26 ? -1.545 -16.742 9.569 1.00 0.00 26 VAL A O 16
ATOM 17195 N N . ARG A 1 27 ? 0.200 -15.503 10.265 1.00 0.00 27 ARG A N 16
ATOM 17196 C CA . ARG A 1 27 ? 0.577 -15.080 8.922 1.00 0.00 27 ARG A CA 16
ATOM 17197 C C . ARG A 1 27 ? 1.554 -16.070 8.294 1.00 0.00 27 ARG A C 16
ATOM 17198 O O . ARG A 1 27 ? 2.645 -16.295 8.817 1.00 0.00 27 ARG A O 16
ATOM 17219 N N . GLU A 1 28 ? 1.154 -16.658 7.172 1.00 0.00 28 GLU A N 16
ATOM 17220 C CA . GLU A 1 28 ? 1.994 -17.625 6.475 1.00 0.00 28 GLU A CA 16
ATOM 17221 C C . GLU A 1 28 ? 1.945 -17.400 4.966 1.00 0.00 28 GLU A C 16
ATOM 17222 O O . GLU A 1 28 ? 0.882 -17.148 4.399 1.00 0.00 28 GLU A O 16
ATOM 17234 N N . PHE A 1 29 ? 3.104 -17.493 4.322 1.00 0.00 29 PHE A N 16
ATOM 17235 C CA . PHE A 1 29 ? 3.194 -17.299 2.880 1.00 0.00 29 PHE A CA 16
ATOM 17236 C C . PHE A 1 29 ? 2.515 -18.443 2.133 1.00 0.00 29 PHE A C 16
ATOM 17237 O O . PHE A 1 29 ? 1.947 -19.348 2.745 1.00 0.00 29 PHE A O 16
ATOM 17254 N N . SER A 1 30 ? 2.576 -18.395 0.806 1.00 0.00 30 SER A N 16
ATOM 17255 C CA . SER A 1 30 ? 1.964 -19.424 -0.025 1.00 0.00 30 SER A CA 16
ATOM 17256 C C . SER A 1 30 ? 2.907 -19.851 -1.146 1.00 0.00 30 SER A C 16
ATOM 17257 O O . SER A 1 30 ? 3.806 -19.104 -1.532 1.00 0.00 30 SER A O 16
ATOM 17265 N N . GLU A 1 31 ? 2.695 -21.057 -1.662 1.00 0.00 31 GLU A N 16
ATOM 17266 C CA . GLU A 1 31 ? 3.527 -21.584 -2.738 1.00 0.00 31 GLU A CA 16
ATOM 17267 C C . GLU A 1 31 ? 3.832 -20.502 -3.770 1.00 0.00 31 GLU A C 16
ATOM 17268 O O . GLU A 1 31 ? 4.959 -20.392 -4.255 1.00 0.00 31 GLU A O 16
ATOM 17280 N N . ILE A 1 32 ? 2.821 -19.705 -4.099 1.00 0.00 32 ILE A N 16
ATOM 17281 C CA . ILE A 1 32 ? 2.981 -18.632 -5.072 1.00 0.00 32 ILE A CA 16
ATOM 17282 C C . ILE A 1 32 ? 3.965 -17.579 -4.573 1.00 0.00 32 ILE A C 16
ATOM 17283 O O . ILE A 1 32 ? 5.026 -17.378 -5.164 1.00 0.00 32 ILE A O 16
ATOM 17299 N N . GLN A 1 33 ? 3.606 -16.912 -3.481 1.00 0.00 33 GLN A N 16
ATOM 17300 C CA . GLN A 1 33 ? 4.459 -15.881 -2.902 1.00 0.00 33 GLN A CA 16
ATOM 17301 C C . GLN A 1 33 ? 5.895 -16.375 -2.766 1.00 0.00 33 GLN A C 16
ATOM 17302 O O . GLN A 1 33 ? 6.838 -15.693 -3.170 1.00 0.00 33 GLN A O 16
ATOM 17316 N N . LEU A 1 34 ? 6.055 -17.564 -2.195 1.00 0.00 34 LEU A N 16
ATOM 17317 C CA . LEU A 1 34 ? 7.377 -18.150 -2.005 1.00 0.00 34 LEU A CA 16
ATOM 17318 C C . LEU A 1 34 ? 8.099 -18.308 -3.339 1.00 0.00 34 LEU A C 16
ATOM 17319 O O . LEU A 1 34 ? 9.171 -17.739 -3.548 1.00 0.00 34 LEU A O 16
ATOM 17335 N N . SER A 1 35 ? 7.504 -19.083 -4.240 1.00 0.00 35 SER A N 16
ATOM 17336 C CA . SER A 1 35 ? 8.091 -19.317 -5.554 1.00 0.00 35 SER A CA 16
ATOM 17337 C C . SER A 1 35 ? 8.581 -18.010 -6.171 1.00 0.00 35 SER A C 16
ATOM 17338 O O . SER A 1 35 ? 9.438 -18.012 -7.056 1.00 0.00 35 SER A O 16
ATOM 17346 N N . ARG A 1 36 ? 8.031 -16.897 -5.698 1.00 0.00 36 ARG A N 16
ATOM 17347 C CA . ARG A 1 36 ? 8.410 -15.583 -6.203 1.00 0.00 36 ARG A CA 16
ATOM 17348 C C . ARG A 1 36 ? 9.482 -14.950 -5.320 1.00 0.00 36 ARG A C 16
ATOM 17349 O O . ARG A 1 36 ? 10.346 -14.217 -5.803 1.00 0.00 36 ARG A O 16
ATOM 17370 N N . LEU A 1 37 ? 9.418 -15.236 -4.024 1.00 0.00 37 LEU A N 16
ATOM 17371 C CA . LEU A 1 37 ? 10.382 -14.694 -3.073 1.00 0.00 37 LEU A CA 16
ATOM 17372 C C . LEU A 1 37 ? 11.754 -15.333 -3.264 1.00 0.00 37 LEU A C 16
ATOM 17373 O O . LEU A 1 37 ? 12.784 -14.678 -3.105 1.00 0.00 37 LEU A O 16
ATOM 17389 N N . LYS A 1 38 ? 11.760 -16.616 -3.610 1.00 0.00 38 LYS A N 16
ATOM 17390 C CA . LYS A 1 38 ? 13.005 -17.344 -3.827 1.00 0.00 38 LYS A CA 16
ATOM 17391 C C . LYS A 1 38 ? 13.936 -16.566 -4.751 1.00 0.00 38 LYS A C 16
ATOM 17392 O O . LYS A 1 38 ? 15.090 -16.305 -4.410 1.00 0.00 38 LYS A O 16
ATOM 17411 N N . LYS A 1 39 ? 13.427 -16.195 -5.921 1.00 0.00 39 LYS A N 16
ATOM 17412 C CA . LYS A 1 39 ? 14.212 -15.444 -6.894 1.00 0.00 39 LYS A CA 16
ATOM 17413 C C . LYS A 1 39 ? 14.961 -14.298 -6.220 1.00 0.00 39 LYS A C 16
ATOM 17414 O O . LYS A 1 39 ? 16.167 -14.135 -6.410 1.00 0.00 39 LYS A O 16
ATOM 17433 N N . LEU A 1 40 ? 14.239 -13.508 -5.432 1.00 0.00 40 LEU A N 16
ATOM 17434 C CA . LEU A 1 40 ? 14.836 -12.378 -4.729 1.00 0.00 40 LEU A CA 16
ATOM 17435 C C . LEU A 1 40 ? 15.974 -12.839 -3.824 1.00 0.00 40 LEU A C 16
ATOM 17436 O O . LEU A 1 40 ? 16.902 -12.082 -3.541 1.00 0.00 40 LEU A O 16
ATOM 17452 N N . GLY A 1 41 ? 15.897 -14.088 -3.375 1.00 0.00 41 GLY A N 16
ATOM 17453 C CA . GLY A 1 41 ? 16.928 -14.630 -2.509 1.00 0.00 41 GLY A CA 16
ATOM 17454 C C . GLY A 1 41 ? 16.606 -14.447 -1.039 1.00 0.00 41 GLY A C 16
ATOM 17455 O O . GLY A 1 41 ? 17.502 -14.459 -0.194 1.00 0.00 41 GLY A O 16
ATOM 17459 N N . ILE A 1 42 ? 15.324 -14.275 -0.733 1.00 0.00 42 ILE A N 16
ATOM 17460 C CA . ILE A 1 42 ? 14.887 -14.087 0.645 1.00 0.00 42 ILE A CA 16
ATOM 17461 C C . ILE A 1 42 ? 14.803 -15.420 1.381 1.00 0.00 42 ILE A C 16
ATOM 17462 O O . ILE A 1 42 ? 15.255 -15.542 2.520 1.00 0.00 42 ILE A O 16
ATOM 17478 N N . HIS A 1 43 ? 14.224 -16.419 0.722 1.00 0.00 43 HIS A N 16
ATOM 17479 C CA . HIS A 1 43 ? 14.083 -17.745 1.313 1.00 0.00 43 HIS A CA 16
ATOM 17480 C C . HIS A 1 43 ? 13.717 -17.645 2.791 1.00 0.00 43 HIS A C 16
ATOM 17481 O O . HIS A 1 43 ? 14.381 -18.229 3.647 1.00 0.00 43 HIS A O 16
ATOM 17496 N N . LYS A 1 44 ? 12.656 -16.900 3.084 1.00 0.00 44 LYS A N 16
ATOM 17497 C CA . LYS A 1 44 ? 12.200 -16.723 4.457 1.00 0.00 44 LYS A CA 16
ATOM 17498 C C . LYS A 1 44 ? 10.736 -17.124 4.601 1.00 0.00 44 LYS A C 16
ATOM 17499 O O . LYS A 1 44 ? 9.837 -16.399 4.172 1.00 0.00 44 LYS A O 16
ATOM 17518 N N . THR A 1 45 ? 10.501 -18.283 5.207 1.00 0.00 45 THR A N 16
ATOM 17519 C CA . THR A 1 45 ? 9.146 -18.781 5.408 1.00 0.00 45 THR A CA 16
ATOM 17520 C C . THR A 1 45 ? 8.510 -18.160 6.646 1.00 0.00 45 THR A C 16
ATOM 17521 O O . THR A 1 45 ? 7.879 -18.853 7.445 1.00 0.00 45 THR A O 16
ATOM 17532 N N . ASP A 1 46 ? 8.679 -16.851 6.800 1.00 0.00 46 ASP A N 16
ATOM 17533 C CA . ASP A 1 46 ? 8.119 -16.137 7.941 1.00 0.00 46 ASP A CA 16
ATOM 17534 C C . ASP A 1 46 ? 7.963 -14.652 7.629 1.00 0.00 46 ASP A C 16
ATOM 17535 O O . ASP A 1 46 ? 8.917 -13.967 7.258 1.00 0.00 46 ASP A O 16
ATOM 17544 N N . PRO A 1 47 ? 6.732 -14.141 7.781 1.00 0.00 47 PRO A N 16
ATOM 17545 C CA . PRO A 1 47 ? 6.422 -12.732 7.521 1.00 0.00 47 PRO A CA 16
ATOM 17546 C C . PRO A 1 47 ? 7.043 -11.801 8.556 1.00 0.00 47 PRO A C 16
ATOM 17547 O O . PRO A 1 47 ? 6.855 -10.585 8.504 1.00 0.00 47 PRO A O 16
ATOM 17558 N N . SER A 1 48 ? 7.784 -12.378 9.496 1.00 0.00 48 SER A N 16
ATOM 17559 C CA . SER A 1 48 ? 8.431 -11.599 10.546 1.00 0.00 48 SER A CA 16
ATOM 17560 C C . SER A 1 48 ? 9.903 -11.367 10.222 1.00 0.00 48 SER A C 16
ATOM 17561 O O . SER A 1 48 ? 10.452 -10.300 10.499 1.00 0.00 48 SER A O 16
ATOM 17569 N N . THR A 1 49 ? 10.539 -12.374 9.631 1.00 0.00 49 THR A N 16
ATOM 17570 C CA . THR A 1 49 ? 11.948 -12.282 9.270 1.00 0.00 49 THR A CA 16
ATOM 17571 C C . THR A 1 49 ? 12.171 -11.224 8.196 1.00 0.00 49 THR A C 16
ATOM 17572 O O . THR A 1 49 ? 13.016 -10.340 8.346 1.00 0.00 49 THR A O 16
ATOM 17583 N N . LEU A 1 50 ? 11.409 -11.317 7.111 1.00 0.00 50 LEU A N 16
ATOM 17584 C CA . LEU A 1 50 ? 11.524 -10.366 6.011 1.00 0.00 50 LEU A CA 16
ATOM 17585 C C . LEU A 1 50 ? 11.685 -8.943 6.536 1.00 0.00 50 LEU A C 16
ATOM 17586 O O . LEU A 1 50 ? 10.894 -8.480 7.359 1.00 0.00 50 LEU A O 16
ATOM 17602 N N . THR A 1 51 ? 12.713 -8.252 6.053 1.00 0.00 51 THR A N 16
ATOM 17603 C CA . THR A 1 51 ? 12.977 -6.882 6.472 1.00 0.00 51 THR A CA 16
ATOM 17604 C C . THR A 1 51 ? 12.381 -5.882 5.488 1.00 0.00 51 THR A C 16
ATOM 17605 O O . THR A 1 51 ? 12.091 -6.223 4.342 1.00 0.00 51 THR A O 16
ATOM 17616 N N . GLU A 1 52 ? 12.201 -4.646 5.944 1.00 0.00 52 GLU A N 16
ATOM 17617 C CA . GLU A 1 52 ? 11.639 -3.596 5.102 1.00 0.00 52 GLU A CA 16
ATOM 17618 C C . GLU A 1 52 ? 12.081 -3.767 3.651 1.00 0.00 52 GLU A C 16
ATOM 17619 O O . GLU A 1 52 ? 11.257 -3.762 2.737 1.00 0.00 52 GLU A O 16
ATOM 17631 N N . GLU A 1 53 ? 13.386 -3.918 3.450 1.00 0.00 53 GLU A N 16
ATOM 17632 C CA . GLU A 1 53 ? 13.937 -4.089 2.111 1.00 0.00 53 GLU A CA 16
ATOM 17633 C C . GLU A 1 53 ? 13.272 -5.261 1.394 1.00 0.00 53 GLU A C 16
ATOM 17634 O O . GLU A 1 53 ? 12.857 -5.142 0.242 1.00 0.00 53 GLU A O 16
ATOM 17646 N N . GLU A 1 54 ? 13.174 -6.392 2.087 1.00 0.00 54 GLU A N 16
ATOM 17647 C CA . GLU A 1 54 ? 12.561 -7.585 1.516 1.00 0.00 54 GLU A CA 16
ATOM 17648 C C . GLU A 1 54 ? 11.056 -7.398 1.351 1.00 0.00 54 GLU A C 16
ATOM 17649 O O . GLU A 1 54 ? 10.439 -7.988 0.464 1.00 0.00 54 GLU A O 16
ATOM 17661 N N . VAL A 1 55 ? 10.470 -6.572 2.213 1.00 0.00 55 VAL A N 16
ATOM 17662 C CA . VAL A 1 55 ? 9.038 -6.306 2.163 1.00 0.00 55 VAL A CA 16
ATOM 17663 C C . VAL A 1 55 ? 8.677 -5.465 0.944 1.00 0.00 55 VAL A C 16
ATOM 17664 O O . VAL A 1 55 ? 7.786 -5.821 0.173 1.00 0.00 55 VAL A O 16
ATOM 17677 N N . ARG A 1 56 ? 9.376 -4.347 0.776 1.00 0.00 56 ARG A N 16
ATOM 17678 C CA . ARG A 1 56 ? 9.129 -3.454 -0.350 1.00 0.00 56 ARG A CA 16
ATOM 17679 C C . ARG A 1 56 ? 9.433 -4.150 -1.673 1.00 0.00 56 ARG A C 16
ATOM 17680 O O . ARG A 1 56 ? 8.707 -3.988 -2.654 1.00 0.00 56 ARG A O 16
ATOM 17701 N N . LYS A 1 57 ? 10.512 -4.925 -1.694 1.00 0.00 57 LYS A N 16
ATOM 17702 C CA . LYS A 1 57 ? 10.913 -5.647 -2.895 1.00 0.00 57 LYS A CA 16
ATOM 17703 C C . LYS A 1 57 ? 9.852 -6.665 -3.298 1.00 0.00 57 LYS A C 16
ATOM 17704 O O . LYS A 1 57 ? 9.483 -6.762 -4.469 1.00 0.00 57 LYS A O 16
ATOM 17723 N N . PHE A 1 58 ? 9.362 -7.422 -2.321 1.00 0.00 58 PHE A N 16
ATOM 17724 C CA . PHE A 1 58 ? 8.342 -8.432 -2.575 1.00 0.00 58 PHE A CA 16
ATOM 17725 C C . PHE A 1 58 ? 7.084 -7.799 -3.162 1.00 0.00 58 PHE A C 16
ATOM 17726 O O . PHE A 1 58 ? 6.390 -8.410 -3.974 1.00 0.00 58 PHE A O 16
ATOM 17743 N N . ALA A 1 59 ? 6.796 -6.571 -2.744 1.00 0.00 59 ALA A N 16
ATOM 17744 C CA . ALA A 1 59 ? 5.623 -5.854 -3.229 1.00 0.00 59 ALA A CA 16
ATOM 17745 C C . ALA A 1 59 ? 5.794 -5.444 -4.688 1.00 0.00 59 ALA A C 16
ATOM 17746 O O . ALA A 1 59 ? 4.872 -5.577 -5.492 1.00 0.00 59 ALA A O 16
ATOM 17753 N N . ARG A 1 60 ? 6.980 -4.946 -5.022 1.00 0.00 60 ARG A N 16
ATOM 17754 C CA . ARG A 1 60 ? 7.271 -4.515 -6.384 1.00 0.00 60 ARG A CA 16
ATOM 17755 C C . ARG A 1 60 ? 6.576 -5.417 -7.400 1.00 0.00 60 ARG A C 16
ATOM 17756 O O . ARG A 1 60 ? 5.853 -4.941 -8.277 1.00 0.00 60 ARG A O 16
ATOM 17777 N N . LEU A 1 61 ? 6.800 -6.721 -7.277 1.00 0.00 61 LEU A N 16
ATOM 17778 C CA . LEU A 1 61 ? 6.197 -7.690 -8.184 1.00 0.00 61 LEU A CA 16
ATOM 17779 C C . LEU A 1 61 ? 4.739 -7.338 -8.466 1.00 0.00 61 LEU A C 16
ATOM 17780 O O . LEU A 1 61 ? 4.344 -7.168 -9.618 1.00 0.00 61 LEU A O 16
ATOM 17796 N N . ASN A 1 62 ? 3.947 -7.228 -7.405 1.00 0.00 62 ASN A N 16
ATOM 17797 C CA . ASN A 1 62 ? 2.533 -6.894 -7.538 1.00 0.00 62 ASN A CA 16
ATOM 17798 C C . ASN A 1 62 ? 2.351 -5.410 -7.842 1.00 0.00 62 ASN A C 16
ATOM 17799 O O . ASN A 1 62 ? 2.093 -4.610 -6.943 1.00 0.00 62 ASN A O 16
ATOM 17810 N N . ILE A 1 63 ? 2.486 -5.052 -9.114 1.00 0.00 63 ILE A N 16
ATOM 17811 C CA . ILE A 1 63 ? 2.335 -3.665 -9.536 1.00 0.00 63 ILE A CA 16
ATOM 17812 C C . ILE A 1 63 ? 0.864 -3.278 -9.638 1.00 0.00 63 ILE A C 16
ATOM 17813 O O . ILE A 1 63 ? 0.257 -3.376 -10.705 1.00 0.00 63 ILE A O 16
ATOM 17829 N N . ASP A 1 64 ? 0.295 -2.838 -8.521 1.00 0.00 64 ASP A N 16
ATOM 17830 C CA . ASP A 1 64 ? -1.105 -2.433 -8.484 1.00 0.00 64 ASP A CA 16
ATOM 17831 C C . ASP A 1 64 ? -1.306 -1.104 -9.204 1.00 0.00 64 ASP A C 16
ATOM 17832 O O . ASP A 1 64 ? -0.416 -0.255 -9.253 1.00 0.00 64 ASP A O 16
ATOM 17841 N N . PRO A 1 65 ? -2.503 -0.917 -9.779 1.00 0.00 65 PRO A N 16
ATOM 17842 C CA . PRO A 1 65 ? -2.849 0.307 -10.509 1.00 0.00 65 PRO A CA 16
ATOM 17843 C C . PRO A 1 65 ? -2.996 1.511 -9.584 1.00 0.00 65 PRO A C 16
ATOM 17844 O O . PRO A 1 65 ? -2.632 2.630 -9.944 1.00 0.00 65 PRO A O 16
ATOM 17855 N N . ALA A 1 66 ? -3.531 1.273 -8.391 1.00 0.00 66 ALA A N 16
ATOM 17856 C CA . ALA A 1 66 ? -3.724 2.338 -7.414 1.00 0.00 66 ALA A CA 16
ATOM 17857 C C . ALA A 1 66 ? -2.511 3.261 -7.363 1.00 0.00 66 ALA A C 16
ATOM 17858 O O . ALA A 1 66 ? -2.646 4.471 -7.179 1.00 0.00 66 ALA A O 16
ATOM 17865 N N . THR A 1 67 ? -1.325 2.683 -7.525 1.00 0.00 67 THR A N 16
ATOM 17866 C CA . THR A 1 67 ? -0.088 3.453 -7.495 1.00 0.00 67 THR A CA 16
ATOM 17867 C C . THR A 1 67 ? 0.052 4.316 -8.744 1.00 0.00 67 THR A C 16
ATOM 17868 O O . THR A 1 67 ? 0.557 5.437 -8.681 1.00 0.00 67 THR A O 16
ATOM 17879 N N . ILE A 1 68 ? -0.397 3.786 -9.877 1.00 0.00 68 ILE A N 16
ATOM 17880 C CA . ILE A 1 68 ? -0.322 4.510 -11.140 1.00 0.00 68 ILE A CA 16
ATOM 17881 C C . ILE A 1 68 ? -1.030 5.857 -11.044 1.00 0.00 68 ILE A C 16
ATOM 17882 O O . ILE A 1 68 ? -2.251 5.942 -11.182 1.00 0.00 68 ILE A O 16
ATOM 17898 N N . THR A 1 69 ? -0.255 6.912 -10.809 1.00 0.00 69 THR A N 16
ATOM 17899 C CA . THR A 1 69 ? -0.806 8.256 -10.696 1.00 0.00 69 THR A CA 16
ATOM 17900 C C . THR A 1 69 ? -0.250 9.171 -11.780 1.00 0.00 69 THR A C 16
ATOM 17901 O O . THR A 1 69 ? 0.118 10.315 -11.512 1.00 0.00 69 THR A O 16
ATOM 17912 N N . TRP A 1 70 ? -0.193 8.662 -13.005 1.00 0.00 70 TRP A N 16
ATOM 17913 C CA . TRP A 1 70 ? 0.318 9.436 -14.131 1.00 0.00 70 TRP A CA 16
ATOM 17914 C C . TRP A 1 70 ? -0.682 9.448 -15.282 1.00 0.00 70 TRP A C 16
ATOM 17915 O O . TRP A 1 70 ? -0.301 9.577 -16.445 1.00 0.00 70 TRP A O 16
ATOM 17936 N N . GLN A 1 71 ? -1.962 9.315 -14.949 1.00 0.00 71 GLN A N 16
ATOM 17937 C CA . GLN A 1 71 ? -3.016 9.311 -15.956 1.00 0.00 71 GLN A CA 16
ATOM 17938 C C . GLN A 1 71 ? -3.187 10.696 -16.571 1.00 0.00 71 GLN A C 16
ATOM 17939 O O . GLN A 1 71 ? -3.044 11.712 -15.888 1.00 0.00 71 GLN A O 16
ATOM 17953 N N . GLY A 1 1 ? -18.096 -1.332 -2.487 1.00 0.00 1 GLY A N 17
ATOM 17954 C CA . GLY A 1 1 ? -17.313 -1.140 -3.694 1.00 0.00 1 GLY A CA 17
ATOM 17955 C C . GLY A 1 1 ? -16.369 0.042 -3.590 1.00 0.00 1 GLY A C 17
ATOM 17956 O O . GLY A 1 1 ? -16.771 1.187 -3.796 1.00 0.00 1 GLY A O 17
ATOM 17960 N N . SER A 1 2 ? -15.109 -0.236 -3.267 1.00 0.00 2 SER A N 17
ATOM 17961 C CA . SER A 1 2 ? -14.106 0.814 -3.130 1.00 0.00 2 SER A CA 17
ATOM 17962 C C . SER A 1 2 ? -13.323 0.989 -4.428 1.00 0.00 2 SER A C 17
ATOM 17963 O O . SER A 1 2 ? -12.978 0.013 -5.094 1.00 0.00 2 SER A O 17
ATOM 17971 N N . SER A 1 3 ? -13.045 2.240 -4.780 1.00 0.00 3 SER A N 17
ATOM 17972 C CA . SER A 1 3 ? -12.306 2.545 -5.999 1.00 0.00 3 SER A CA 17
ATOM 17973 C C . SER A 1 3 ? -10.837 2.161 -5.854 1.00 0.00 3 SER A C 17
ATOM 17974 O O . SER A 1 3 ? -10.309 1.373 -6.637 1.00 0.00 3 SER A O 17
ATOM 17982 N N . GLY A 1 4 ? -10.181 2.726 -4.844 1.00 0.00 4 GLY A N 17
ATOM 17983 C CA . GLY A 1 4 ? -8.779 2.432 -4.613 1.00 0.00 4 GLY A CA 17
ATOM 17984 C C . GLY A 1 4 ? -8.127 3.422 -3.668 1.00 0.00 4 GLY A C 17
ATOM 17985 O O . GLY A 1 4 ? -8.733 3.840 -2.682 1.00 0.00 4 GLY A O 17
ATOM 17989 N N . SER A 1 5 ? -6.888 3.797 -3.969 1.00 0.00 5 SER A N 17
ATOM 17990 C CA . SER A 1 5 ? -6.151 4.740 -3.136 1.00 0.00 5 SER A CA 17
ATOM 17991 C C . SER A 1 5 ? -5.560 5.865 -3.981 1.00 0.00 5 SER A C 17
ATOM 17992 O O . SER A 1 5 ? -5.474 5.758 -5.204 1.00 0.00 5 SER A O 17
ATOM 18000 N N . SER A 1 6 ? -5.155 6.944 -3.318 1.00 0.00 6 SER A N 17
ATOM 18001 C CA . SER A 1 6 ? -4.576 8.091 -4.007 1.00 0.00 6 SER A CA 17
ATOM 18002 C C . SER A 1 6 ? -3.072 8.167 -3.767 1.00 0.00 6 SER A C 17
ATOM 18003 O O . SER A 1 6 ? -2.281 8.186 -4.709 1.00 0.00 6 SER A O 17
ATOM 18011 N N . GLY A 1 7 ? -2.683 8.210 -2.496 1.00 0.00 7 GLY A N 17
ATOM 18012 C CA . GLY A 1 7 ? -1.275 8.283 -2.153 1.00 0.00 7 GLY A CA 17
ATOM 18013 C C . GLY A 1 7 ? -1.048 8.421 -0.660 1.00 0.00 7 GLY A C 17
ATOM 18014 O O . GLY A 1 7 ? -1.474 9.401 -0.049 1.00 0.00 7 GLY A O 17
ATOM 18018 N N . SER A 1 8 ? -0.376 7.436 -0.072 1.00 0.00 8 SER A N 17
ATOM 18019 C CA . SER A 1 8 ? -0.099 7.450 1.360 1.00 0.00 8 SER A CA 17
ATOM 18020 C C . SER A 1 8 ? 1.304 6.922 1.646 1.00 0.00 8 SER A C 17
ATOM 18021 O O . SER A 1 8 ? 1.916 6.263 0.805 1.00 0.00 8 SER A O 17
ATOM 18029 N N . THR A 1 9 ? 1.809 7.217 2.840 1.00 0.00 9 THR A N 17
ATOM 18030 C CA . THR A 1 9 ? 3.139 6.775 3.238 1.00 0.00 9 THR A CA 17
ATOM 18031 C C . THR A 1 9 ? 3.272 5.261 3.125 1.00 0.00 9 THR A C 17
ATOM 18032 O O . THR A 1 9 ? 4.306 4.750 2.697 1.00 0.00 9 THR A O 17
ATOM 18043 N N . GLN A 1 10 ? 2.218 4.549 3.510 1.00 0.00 10 GLN A N 17
ATOM 18044 C CA . GLN A 1 10 ? 2.218 3.092 3.452 1.00 0.00 10 GLN A CA 17
ATOM 18045 C C . GLN A 1 10 ? 2.255 2.605 2.007 1.00 0.00 10 GLN A C 17
ATOM 18046 O O . GLN A 1 10 ? 1.238 2.186 1.454 1.00 0.00 10 GLN A O 17
ATOM 18060 N N . THR A 1 11 ? 3.436 2.664 1.398 1.00 0.00 11 THR A N 17
ATOM 18061 C CA . THR A 1 11 ? 3.606 2.231 0.017 1.00 0.00 11 THR A CA 17
ATOM 18062 C C . THR A 1 11 ? 3.771 0.718 -0.069 1.00 0.00 11 THR A C 17
ATOM 18063 O O . THR A 1 11 ? 3.197 0.070 -0.944 1.00 0.00 11 THR A O 17
ATOM 18074 N N . ASP A 1 12 ? 4.557 0.161 0.845 1.00 0.00 12 ASP A N 17
ATOM 18075 C CA . ASP A 1 12 ? 4.796 -1.278 0.874 1.00 0.00 12 ASP A CA 17
ATOM 18076 C C . ASP A 1 12 ? 4.014 -1.936 2.006 1.00 0.00 12 ASP A C 17
ATOM 18077 O O . ASP A 1 12 ? 3.433 -3.008 1.833 1.00 0.00 12 ASP A O 17
ATOM 18086 N N . LYS A 1 13 ? 4.003 -1.287 3.166 1.00 0.00 13 LYS A N 17
ATOM 18087 C CA . LYS A 1 13 ? 3.292 -1.808 4.327 1.00 0.00 13 LYS A CA 17
ATOM 18088 C C . LYS A 1 13 ? 1.839 -2.118 3.982 1.00 0.00 13 LYS A C 17
ATOM 18089 O O . LYS A 1 13 ? 1.297 -3.141 4.399 1.00 0.00 13 LYS A O 17
ATOM 18108 N N . ALA A 1 14 ? 1.214 -1.229 3.217 1.00 0.00 14 ALA A N 17
ATOM 18109 C CA . ALA A 1 14 ? -0.174 -1.410 2.813 1.00 0.00 14 ALA A CA 17
ATOM 18110 C C . ALA A 1 14 ? -0.334 -2.648 1.937 1.00 0.00 14 ALA A C 17
ATOM 18111 O O . ALA A 1 14 ? -1.029 -3.596 2.305 1.00 0.00 14 ALA A O 17
ATOM 18118 N N . LEU A 1 15 ? 0.312 -2.633 0.776 1.00 0.00 15 LEU A N 17
ATOM 18119 C CA . LEU A 1 15 ? 0.240 -3.755 -0.154 1.00 0.00 15 LEU A CA 17
ATOM 18120 C C . LEU A 1 15 ? 0.536 -5.071 0.558 1.00 0.00 15 LEU A C 17
ATOM 18121 O O . LEU A 1 15 ? -0.184 -6.056 0.389 1.00 0.00 15 LEU A O 17
ATOM 18137 N N . TYR A 1 16 ? 1.598 -5.081 1.355 1.00 0.00 16 TYR A N 17
ATOM 18138 C CA . TYR A 1 16 ? 1.990 -6.277 2.093 1.00 0.00 16 TYR A CA 17
ATOM 18139 C C . TYR A 1 16 ? 0.765 -7.008 2.633 1.00 0.00 16 TYR A C 17
ATOM 18140 O O . TYR A 1 16 ? 0.538 -8.177 2.321 1.00 0.00 16 TYR A O 17
ATOM 18158 N N . ASN A 1 17 ? -0.022 -6.311 3.446 1.00 0.00 17 ASN A N 17
ATOM 18159 C CA . ASN A 1 17 ? -1.225 -6.893 4.031 1.00 0.00 17 ASN A CA 17
ATOM 18160 C C . ASN A 1 17 ? -2.084 -7.557 2.959 1.00 0.00 17 ASN A C 17
ATOM 18161 O O . ASN A 1 17 ? -2.585 -8.665 3.149 1.00 0.00 17 ASN A O 17
ATOM 18172 N N . ARG A 1 18 ? -2.250 -6.871 1.833 1.00 0.00 18 ARG A N 17
ATOM 18173 C CA . ARG A 1 18 ? -3.049 -7.394 0.731 1.00 0.00 18 ARG A CA 17
ATOM 18174 C C . ARG A 1 18 ? -2.441 -8.680 0.180 1.00 0.00 18 ARG A C 17
ATOM 18175 O O . ARG A 1 18 ? -3.147 -9.659 -0.064 1.00 0.00 18 ARG A O 17
ATOM 18196 N N . LEU A 1 19 ? -1.127 -8.671 -0.014 1.00 0.00 19 LEU A N 17
ATOM 18197 C CA . LEU A 1 19 ? -0.422 -9.836 -0.537 1.00 0.00 19 LEU A CA 17
ATOM 18198 C C . LEU A 1 19 ? -0.528 -11.014 0.427 1.00 0.00 19 LEU A C 17
ATOM 18199 O O . LEU A 1 19 ? -0.788 -12.145 0.016 1.00 0.00 19 LEU A O 17
ATOM 18215 N N . VAL A 1 20 ? -0.325 -10.740 1.712 1.00 0.00 20 VAL A N 17
ATOM 18216 C CA . VAL A 1 20 ? -0.401 -11.776 2.736 1.00 0.00 20 VAL A CA 17
ATOM 18217 C C . VAL A 1 20 ? -1.608 -11.565 3.643 1.00 0.00 20 VAL A C 17
ATOM 18218 O O . VAL A 1 20 ? -1.500 -11.029 4.746 1.00 0.00 20 VAL A O 17
ATOM 18231 N N . PRO A 1 21 ? -2.786 -11.996 3.170 1.00 0.00 21 PRO A N 17
ATOM 18232 C CA . PRO A 1 21 ? -4.037 -11.866 3.924 1.00 0.00 21 PRO A CA 17
ATOM 18233 C C . PRO A 1 21 ? -4.078 -12.784 5.141 1.00 0.00 21 PRO A C 17
ATOM 18234 O O . PRO A 1 21 ? -3.445 -13.840 5.157 1.00 0.00 21 PRO A O 17
ATOM 18245 N N . LEU A 1 22 ? -4.827 -12.374 6.159 1.00 0.00 22 LEU A N 17
ATOM 18246 C CA . LEU A 1 22 ? -4.951 -13.160 7.382 1.00 0.00 22 LEU A CA 17
ATOM 18247 C C . LEU A 1 22 ? -6.328 -13.812 7.473 1.00 0.00 22 LEU A C 17
ATOM 18248 O O . LEU A 1 22 ? -7.261 -13.240 8.037 1.00 0.00 22 LEU A O 17
ATOM 18264 N N . VAL A 1 23 ? -6.447 -15.013 6.916 1.00 0.00 23 VAL A N 17
ATOM 18265 C CA . VAL A 1 23 ? -7.708 -15.744 6.937 1.00 0.00 23 VAL A CA 17
ATOM 18266 C C . VAL A 1 23 ? -7.628 -16.952 7.863 1.00 0.00 23 VAL A C 17
ATOM 18267 O O . VAL A 1 23 ? -8.625 -17.359 8.457 1.00 0.00 23 VAL A O 17
ATOM 18280 N N . ASN A 1 24 ? -6.432 -17.521 7.982 1.00 0.00 24 ASN A N 17
ATOM 18281 C CA . ASN A 1 24 ? -6.221 -18.684 8.837 1.00 0.00 24 ASN A CA 17
ATOM 18282 C C . ASN A 1 24 ? -5.496 -18.291 10.121 1.00 0.00 24 ASN A C 17
ATOM 18283 O O . ASN A 1 24 ? -4.648 -19.030 10.618 1.00 0.00 24 ASN A O 17
ATOM 18294 N N . GLY A 1 25 ? -5.837 -17.120 10.652 1.00 0.00 25 GLY A N 17
ATOM 18295 C CA . GLY A 1 25 ? -5.210 -16.649 11.873 1.00 0.00 25 GLY A CA 17
ATOM 18296 C C . GLY A 1 25 ? -3.698 -16.726 11.815 1.00 0.00 25 GLY A C 17
ATOM 18297 O O . GLY A 1 25 ? -3.043 -16.987 12.824 1.00 0.00 25 GLY A O 17
ATOM 18301 N N . VAL A 1 26 ? -3.140 -16.500 10.630 1.00 0.00 26 VAL A N 17
ATOM 18302 C CA . VAL A 1 26 ? -1.695 -16.546 10.444 1.00 0.00 26 VAL A CA 17
ATOM 18303 C C . VAL A 1 26 ? -1.292 -15.924 9.111 1.00 0.00 26 VAL A C 17
ATOM 18304 O O . VAL A 1 26 ? -1.912 -16.186 8.080 1.00 0.00 26 VAL A O 17
ATOM 18317 N N . ARG A 1 27 ? -0.251 -15.099 9.140 1.00 0.00 27 ARG A N 17
ATOM 18318 C CA . ARG A 1 27 ? 0.234 -14.439 7.934 1.00 0.00 27 ARG A CA 17
ATOM 18319 C C . ARG A 1 27 ? 1.226 -15.328 7.189 1.00 0.00 27 ARG A C 17
ATOM 18320 O O . ARG A 1 27 ? 2.212 -14.844 6.634 1.00 0.00 27 ARG A O 17
ATOM 18341 N N . GLU A 1 28 ? 0.956 -16.629 7.182 1.00 0.00 28 GLU A N 17
ATOM 18342 C CA . GLU A 1 28 ? 1.826 -17.585 6.506 1.00 0.00 28 GLU A CA 17
ATOM 18343 C C . GLU A 1 28 ? 1.802 -17.369 4.996 1.00 0.00 28 GLU A C 17
ATOM 18344 O O . GLU A 1 28 ? 0.735 -17.285 4.386 1.00 0.00 28 GLU A O 17
ATOM 18356 N N . PHE A 1 29 ? 2.985 -17.280 4.398 1.00 0.00 29 PHE A N 17
ATOM 18357 C CA . PHE A 1 29 ? 3.101 -17.072 2.959 1.00 0.00 29 PHE A CA 17
ATOM 18358 C C . PHE A 1 29 ? 2.455 -18.221 2.190 1.00 0.00 29 PHE A C 17
ATOM 18359 O O . PHE A 1 29 ? 2.026 -19.213 2.779 1.00 0.00 29 PHE A O 17
ATOM 18376 N N . SER A 1 30 ? 2.390 -18.079 0.870 1.00 0.00 30 SER A N 17
ATOM 18377 C CA . SER A 1 30 ? 1.793 -19.102 0.020 1.00 0.00 30 SER A CA 17
ATOM 18378 C C . SER A 1 30 ? 2.820 -19.662 -0.960 1.00 0.00 30 SER A C 17
ATOM 18379 O O . SER A 1 30 ? 3.807 -19.002 -1.284 1.00 0.00 30 SER A O 17
ATOM 18387 N N . GLU A 1 31 ? 2.580 -20.883 -1.426 1.00 0.00 31 GLU A N 17
ATOM 18388 C CA . GLU A 1 31 ? 3.485 -21.532 -2.367 1.00 0.00 31 GLU A CA 17
ATOM 18389 C C . GLU A 1 31 ? 3.900 -20.569 -3.475 1.00 0.00 31 GLU A C 17
ATOM 18390 O O . GLU A 1 31 ? 5.041 -20.593 -3.938 1.00 0.00 31 GLU A O 17
ATOM 18402 N N . ILE A 1 32 ? 2.966 -19.723 -3.896 1.00 0.00 32 ILE A N 17
ATOM 18403 C CA . ILE A 1 32 ? 3.234 -18.751 -4.949 1.00 0.00 32 ILE A CA 17
ATOM 18404 C C . ILE A 1 32 ? 4.152 -17.640 -4.451 1.00 0.00 32 ILE A C 17
ATOM 18405 O O . ILE A 1 32 ? 5.172 -17.340 -5.071 1.00 0.00 32 ILE A O 17
ATOM 18421 N N . GLN A 1 33 ? 3.783 -17.035 -3.326 1.00 0.00 33 GLN A N 17
ATOM 18422 C CA . GLN A 1 33 ? 4.575 -15.958 -2.744 1.00 0.00 33 GLN A CA 17
ATOM 18423 C C . GLN A 1 33 ? 6.008 -16.412 -2.490 1.00 0.00 33 GLN A C 17
ATOM 18424 O O . GLN A 1 33 ? 6.954 -15.641 -2.659 1.00 0.00 33 GLN A O 17
ATOM 18438 N N . LEU A 1 34 ? 6.163 -17.666 -2.081 1.00 0.00 34 LEU A N 17
ATOM 18439 C CA . LEU A 1 34 ? 7.482 -18.224 -1.803 1.00 0.00 34 LEU A CA 17
ATOM 18440 C C . LEU A 1 34 ? 8.250 -18.476 -3.096 1.00 0.00 34 LEU A C 17
ATOM 18441 O O . LEU A 1 34 ? 9.320 -17.907 -3.315 1.00 0.00 34 LEU A O 17
ATOM 18457 N N . SER A 1 35 ? 7.697 -19.332 -3.950 1.00 0.00 35 SER A N 17
ATOM 18458 C CA . SER A 1 35 ? 8.331 -19.661 -5.221 1.00 0.00 35 SER A CA 17
ATOM 18459 C C . SER A 1 35 ? 8.852 -18.403 -5.910 1.00 0.00 35 SER A C 17
ATOM 18460 O O . SER A 1 35 ? 9.913 -18.419 -6.534 1.00 0.00 35 SER A O 17
ATOM 18468 N N . ARG A 1 36 ? 8.097 -17.316 -5.792 1.00 0.00 36 ARG A N 17
ATOM 18469 C CA . ARG A 1 36 ? 8.481 -16.050 -6.404 1.00 0.00 36 ARG A CA 17
ATOM 18470 C C . ARG A 1 36 ? 9.549 -15.346 -5.573 1.00 0.00 36 ARG A C 17
ATOM 18471 O O . ARG A 1 36 ? 10.381 -14.610 -6.106 1.00 0.00 36 ARG A O 17
ATOM 18492 N N . LEU A 1 37 ? 9.521 -15.575 -4.265 1.00 0.00 37 LEU A N 17
ATOM 18493 C CA . LEU A 1 37 ? 10.486 -14.963 -3.359 1.00 0.00 37 LEU A CA 17
ATOM 18494 C C . LEU A 1 37 ? 11.891 -15.499 -3.617 1.00 0.00 37 LEU A C 17
ATOM 18495 O O . LEU A 1 37 ? 12.856 -14.738 -3.685 1.00 0.00 37 LEU A O 17
ATOM 18511 N N . LYS A 1 38 ? 11.998 -16.816 -3.762 1.00 0.00 38 LYS A N 17
ATOM 18512 C CA . LYS A 1 38 ? 13.284 -17.456 -4.016 1.00 0.00 38 LYS A CA 17
ATOM 18513 C C . LYS A 1 38 ? 14.076 -16.686 -5.068 1.00 0.00 38 LYS A C 17
ATOM 18514 O O . LYS A 1 38 ? 15.231 -16.322 -4.846 1.00 0.00 38 LYS A O 17
ATOM 18533 N N . LYS A 1 39 ? 13.448 -16.439 -6.212 1.00 0.00 39 LYS A N 17
ATOM 18534 C CA . LYS A 1 39 ? 14.092 -15.710 -7.298 1.00 0.00 39 LYS A CA 17
ATOM 18535 C C . LYS A 1 39 ? 14.876 -14.516 -6.761 1.00 0.00 39 LYS A C 17
ATOM 18536 O O . LYS A 1 39 ? 16.050 -14.335 -7.085 1.00 0.00 39 LYS A O 17
ATOM 18555 N N . LEU A 1 40 ? 14.220 -13.705 -5.939 1.00 0.00 40 LEU A N 17
ATOM 18556 C CA . LEU A 1 40 ? 14.856 -12.529 -5.356 1.00 0.00 40 LEU A CA 17
ATOM 18557 C C . LEU A 1 40 ? 16.013 -12.930 -4.447 1.00 0.00 40 LEU A C 17
ATOM 18558 O O . LEU A 1 40 ? 17.002 -12.208 -4.329 1.00 0.00 40 LEU A O 17
ATOM 18574 N N . GLY A 1 41 ? 15.882 -14.088 -3.807 1.00 0.00 41 GLY A N 17
ATOM 18575 C CA . GLY A 1 41 ? 16.925 -14.566 -2.918 1.00 0.00 41 GLY A CA 17
ATOM 18576 C C . GLY A 1 41 ? 16.601 -14.319 -1.458 1.00 0.00 41 GLY A C 17
ATOM 18577 O O . GLY A 1 41 ? 17.502 -14.198 -0.627 1.00 0.00 41 GLY A O 17
ATOM 18581 N N . ILE A 1 42 ? 15.312 -14.241 -1.145 1.00 0.00 42 ILE A N 17
ATOM 18582 C CA . ILE A 1 42 ? 14.872 -14.006 0.225 1.00 0.00 42 ILE A CA 17
ATOM 18583 C C . ILE A 1 42 ? 14.472 -15.311 0.906 1.00 0.00 42 ILE A C 17
ATOM 18584 O O . ILE A 1 42 ? 13.299 -15.685 0.913 1.00 0.00 42 ILE A O 17
ATOM 18600 N N . HIS A 1 43 ? 15.454 -15.999 1.479 1.00 0.00 43 HIS A N 17
ATOM 18601 C CA . HIS A 1 43 ? 15.204 -17.261 2.165 1.00 0.00 43 HIS A CA 17
ATOM 18602 C C . HIS A 1 43 ? 14.452 -17.030 3.472 1.00 0.00 43 HIS A C 17
ATOM 18603 O O . HIS A 1 43 ? 15.000 -17.219 4.558 1.00 0.00 43 HIS A O 17
ATOM 18618 N N . LYS A 1 44 ? 13.194 -16.617 3.360 1.00 0.00 44 LYS A N 17
ATOM 18619 C CA . LYS A 1 44 ? 12.365 -16.360 4.531 1.00 0.00 44 LYS A CA 17
ATOM 18620 C C . LYS A 1 44 ? 10.910 -16.731 4.261 1.00 0.00 44 LYS A C 17
ATOM 18621 O O . LYS A 1 44 ? 10.330 -16.322 3.255 1.00 0.00 44 LYS A O 17
ATOM 18640 N N . THR A 1 45 ? 10.324 -17.507 5.168 1.00 0.00 45 THR A N 17
ATOM 18641 C CA . THR A 1 45 ? 8.937 -17.933 5.027 1.00 0.00 45 THR A CA 17
ATOM 18642 C C . THR A 1 45 ? 8.086 -17.424 6.185 1.00 0.00 45 THR A C 17
ATOM 18643 O O . THR A 1 45 ? 6.994 -17.933 6.435 1.00 0.00 45 THR A O 17
ATOM 18654 N N . ASP A 1 46 ? 8.593 -16.416 6.887 1.00 0.00 46 ASP A N 17
ATOM 18655 C CA . ASP A 1 46 ? 7.878 -15.837 8.018 1.00 0.00 46 ASP A CA 17
ATOM 18656 C C . ASP A 1 46 ? 7.503 -14.385 7.737 1.00 0.00 46 ASP A C 17
ATOM 18657 O O . ASP A 1 46 ? 8.316 -13.588 7.267 1.00 0.00 46 ASP A O 17
ATOM 18666 N N . PRO A 1 47 ? 6.243 -14.031 8.031 1.00 0.00 47 PRO A N 17
ATOM 18667 C CA . PRO A 1 47 ? 5.732 -12.673 7.819 1.00 0.00 47 PRO A CA 17
ATOM 18668 C C . PRO A 1 47 ? 6.345 -11.665 8.785 1.00 0.00 47 PRO A C 17
ATOM 18669 O O . PRO A 1 47 ? 6.044 -10.473 8.726 1.00 0.00 47 PRO A O 17
ATOM 18680 N N . SER A 1 48 ? 7.206 -12.151 9.672 1.00 0.00 48 SER A N 17
ATOM 18681 C CA . SER A 1 48 ? 7.859 -11.292 10.654 1.00 0.00 48 SER A CA 17
ATOM 18682 C C . SER A 1 48 ? 9.344 -11.139 10.339 1.00 0.00 48 SER A C 17
ATOM 18683 O O . SER A 1 48 ? 9.920 -10.064 10.513 1.00 0.00 48 SER A O 17
ATOM 18691 N N . THR A 1 49 ? 9.959 -12.221 9.873 1.00 0.00 49 THR A N 17
ATOM 18692 C CA . THR A 1 49 ? 11.377 -12.209 9.534 1.00 0.00 49 THR A CA 17
ATOM 18693 C C . THR A 1 49 ? 11.676 -11.171 8.459 1.00 0.00 49 THR A C 17
ATOM 18694 O O . THR A 1 49 ? 12.553 -10.323 8.627 1.00 0.00 49 THR A O 17
ATOM 18705 N N . LEU A 1 50 ? 10.942 -11.243 7.354 1.00 0.00 50 LEU A N 17
ATOM 18706 C CA . LEU A 1 50 ? 11.128 -10.308 6.249 1.00 0.00 50 LEU A CA 17
ATOM 18707 C C . LEU A 1 50 ? 11.265 -8.879 6.763 1.00 0.00 50 LEU A C 17
ATOM 18708 O O . LEU A 1 50 ? 10.519 -8.449 7.644 1.00 0.00 50 LEU A O 17
ATOM 18724 N N . THR A 1 51 ? 12.222 -8.144 6.206 1.00 0.00 51 THR A N 17
ATOM 18725 C CA . THR A 1 51 ? 12.456 -6.762 6.606 1.00 0.00 51 THR A CA 17
ATOM 18726 C C . THR A 1 51 ? 11.920 -5.789 5.563 1.00 0.00 51 THR A C 17
ATOM 18727 O O . THR A 1 51 ? 11.799 -6.130 4.387 1.00 0.00 51 THR A O 17
ATOM 18738 N N . GLU A 1 52 ? 11.600 -4.575 6.001 1.00 0.00 52 GLU A N 17
ATOM 18739 C CA . GLU A 1 52 ? 11.076 -3.553 5.104 1.00 0.00 52 GLU A CA 17
ATOM 18740 C C . GLU A 1 52 ? 11.738 -3.642 3.732 1.00 0.00 52 GLU A C 17
ATOM 18741 O O . GLU A 1 52 ? 11.063 -3.622 2.703 1.00 0.00 52 GLU A O 17
ATOM 18753 N N . GLU A 1 53 ? 13.064 -3.741 3.726 1.00 0.00 53 GLU A N 17
ATOM 18754 C CA . GLU A 1 53 ? 13.817 -3.833 2.481 1.00 0.00 53 GLU A CA 17
ATOM 18755 C C . GLU A 1 53 ? 13.294 -4.971 1.610 1.00 0.00 53 GLU A C 17
ATOM 18756 O O . GLU A 1 53 ? 13.111 -4.810 0.404 1.00 0.00 53 GLU A O 17
ATOM 18768 N N . GLU A 1 54 ? 13.056 -6.122 2.232 1.00 0.00 54 GLU A N 17
ATOM 18769 C CA . GLU A 1 54 ? 12.555 -7.288 1.514 1.00 0.00 54 GLU A CA 17
ATOM 18770 C C . GLU A 1 54 ? 11.076 -7.125 1.176 1.00 0.00 54 GLU A C 17
ATOM 18771 O O . GLU A 1 54 ? 10.624 -7.528 0.104 1.00 0.00 54 GLU A O 17
ATOM 18783 N N . VAL A 1 55 ? 10.326 -6.531 2.099 1.00 0.00 55 VAL A N 17
ATOM 18784 C CA . VAL A 1 55 ? 8.898 -6.313 1.899 1.00 0.00 55 VAL A CA 17
ATOM 18785 C C . VAL A 1 55 ? 8.639 -5.472 0.654 1.00 0.00 55 VAL A C 17
ATOM 18786 O O . VAL A 1 55 ? 7.901 -5.883 -0.242 1.00 0.00 55 VAL A O 17
ATOM 18799 N N . ARG A 1 56 ? 9.250 -4.294 0.605 1.00 0.00 56 ARG A N 17
ATOM 18800 C CA . ARG A 1 56 ? 9.085 -3.394 -0.530 1.00 0.00 56 ARG A CA 17
ATOM 18801 C C . ARG A 1 56 ? 9.391 -4.111 -1.841 1.00 0.00 56 ARG A C 17
ATOM 18802 O O . ARG A 1 56 ? 8.640 -4.004 -2.811 1.00 0.00 56 ARG A O 17
ATOM 18823 N N . LYS A 1 57 ? 10.500 -4.844 -1.864 1.00 0.00 57 LYS A N 17
ATOM 18824 C CA . LYS A 1 57 ? 10.906 -5.580 -3.055 1.00 0.00 57 LYS A CA 17
ATOM 18825 C C . LYS A 1 57 ? 9.891 -6.667 -3.396 1.00 0.00 57 LYS A C 17
ATOM 18826 O O . LYS A 1 57 ? 9.497 -6.821 -4.552 1.00 0.00 57 LYS A O 17
ATOM 18845 N N . PHE A 1 58 ? 9.471 -7.416 -2.383 1.00 0.00 58 PHE A N 17
ATOM 18846 C CA . PHE A 1 58 ? 8.501 -8.488 -2.575 1.00 0.00 58 PHE A CA 17
ATOM 18847 C C . PHE A 1 58 ? 7.173 -7.934 -3.083 1.00 0.00 58 PHE A C 17
ATOM 18848 O O . PHE A 1 58 ? 6.507 -8.553 -3.913 1.00 0.00 58 PHE A O 17
ATOM 18865 N N . ALA A 1 59 ? 6.794 -6.765 -2.579 1.00 0.00 59 ALA A N 17
ATOM 18866 C CA . ALA A 1 59 ? 5.547 -6.127 -2.982 1.00 0.00 59 ALA A CA 17
ATOM 18867 C C . ALA A 1 59 ? 5.670 -5.509 -4.370 1.00 0.00 59 ALA A C 17
ATOM 18868 O O . ALA A 1 59 ? 4.740 -5.575 -5.174 1.00 0.00 59 ALA A O 17
ATOM 18875 N N . ARG A 1 60 ? 6.823 -4.908 -4.645 1.00 0.00 60 ARG A N 17
ATOM 18876 C CA . ARG A 1 60 ? 7.067 -4.276 -5.936 1.00 0.00 60 ARG A CA 17
ATOM 18877 C C . ARG A 1 60 ? 6.837 -5.264 -7.077 1.00 0.00 60 ARG A C 17
ATOM 18878 O O . ARG A 1 60 ? 5.957 -5.068 -7.915 1.00 0.00 60 ARG A O 17
ATOM 18899 N N . LEU A 1 61 ? 7.635 -6.326 -7.102 1.00 0.00 61 LEU A N 17
ATOM 18900 C CA . LEU A 1 61 ? 7.520 -7.345 -8.139 1.00 0.00 61 LEU A CA 17
ATOM 18901 C C . LEU A 1 61 ? 6.059 -7.599 -8.494 1.00 0.00 61 LEU A C 17
ATOM 18902 O O . LEU A 1 61 ? 5.716 -7.783 -9.661 1.00 0.00 61 LEU A O 17
ATOM 18918 N N . ASN A 1 62 ? 5.201 -7.604 -7.478 1.00 0.00 62 ASN A N 17
ATOM 18919 C CA . ASN A 1 62 ? 3.776 -7.833 -7.683 1.00 0.00 62 ASN A CA 17
ATOM 18920 C C . ASN A 1 62 ? 3.005 -6.517 -7.662 1.00 0.00 62 ASN A C 17
ATOM 18921 O O . ASN A 1 62 ? 2.748 -5.953 -6.598 1.00 0.00 62 ASN A O 17
ATOM 18932 N N . ILE A 1 63 ? 2.638 -6.034 -8.844 1.00 0.00 63 ILE A N 17
ATOM 18933 C CA . ILE A 1 63 ? 1.895 -4.785 -8.962 1.00 0.00 63 ILE A CA 17
ATOM 18934 C C . ILE A 1 63 ? 0.406 -5.048 -9.159 1.00 0.00 63 ILE A C 17
ATOM 18935 O O . ILE A 1 63 ? -0.004 -5.629 -10.164 1.00 0.00 63 ILE A O 17
ATOM 18951 N N . ASP A 1 64 ? -0.399 -4.615 -8.195 1.00 0.00 64 ASP A N 17
ATOM 18952 C CA . ASP A 1 64 ? -1.843 -4.801 -8.264 1.00 0.00 64 ASP A CA 17
ATOM 18953 C C . ASP A 1 64 ? -2.428 -4.071 -9.469 1.00 0.00 64 ASP A C 17
ATOM 18954 O O . ASP A 1 64 ? -2.032 -2.953 -9.801 1.00 0.00 64 ASP A O 17
ATOM 18963 N N . PRO A 1 65 ? -3.393 -4.715 -10.141 1.00 0.00 65 PRO A N 17
ATOM 18964 C CA . PRO A 1 65 ? -4.053 -4.146 -11.320 1.00 0.00 65 PRO A CA 17
ATOM 18965 C C . PRO A 1 65 ? -4.951 -2.965 -10.968 1.00 0.00 65 PRO A C 17
ATOM 18966 O O . PRO A 1 65 ? -5.624 -2.406 -11.834 1.00 0.00 65 PRO A O 17
ATOM 18977 N N . ALA A 1 66 ? -4.957 -2.591 -9.693 1.00 0.00 66 ALA A N 17
ATOM 18978 C CA . ALA A 1 66 ? -5.771 -1.475 -9.228 1.00 0.00 66 ALA A CA 17
ATOM 18979 C C . ALA A 1 66 ? -4.899 -0.290 -8.826 1.00 0.00 66 ALA A C 17
ATOM 18980 O O . ALA A 1 66 ? -5.398 0.811 -8.593 1.00 0.00 66 ALA A O 17
ATOM 18987 N N . THR A 1 67 ? -3.593 -0.523 -8.745 1.00 0.00 67 THR A N 17
ATOM 18988 C CA . THR A 1 67 ? -2.651 0.524 -8.369 1.00 0.00 67 THR A CA 17
ATOM 18989 C C . THR A 1 67 ? -1.431 0.521 -9.282 1.00 0.00 67 THR A C 17
ATOM 18990 O O . THR A 1 67 ? -0.352 0.970 -8.894 1.00 0.00 67 THR A O 17
ATOM 19001 N N . ILE A 1 68 ? -1.609 0.013 -10.497 1.00 0.00 68 ILE A N 17
ATOM 19002 C CA . ILE A 1 68 ? -0.521 -0.047 -11.466 1.00 0.00 68 ILE A CA 17
ATOM 19003 C C . ILE A 1 68 ? 0.437 1.126 -11.290 1.00 0.00 68 ILE A C 17
ATOM 19004 O O . ILE A 1 68 ? 0.012 2.271 -11.125 1.00 0.00 68 ILE A O 17
ATOM 19020 N N . THR A 1 69 ? 1.734 0.835 -11.327 1.00 0.00 69 THR A N 17
ATOM 19021 C CA . THR A 1 69 ? 2.753 1.865 -11.173 1.00 0.00 69 THR A CA 17
ATOM 19022 C C . THR A 1 69 ? 3.700 1.885 -12.367 1.00 0.00 69 THR A C 17
ATOM 19023 O O . THR A 1 69 ? 4.751 1.245 -12.349 1.00 0.00 69 THR A O 17
ATOM 19034 N N . TRP A 1 70 ? 3.321 2.624 -13.404 1.00 0.00 70 TRP A N 17
ATOM 19035 C CA . TRP A 1 70 ? 4.138 2.728 -14.607 1.00 0.00 70 TRP A CA 17
ATOM 19036 C C . TRP A 1 70 ? 5.548 3.201 -14.269 1.00 0.00 70 TRP A C 17
ATOM 19037 O O . TRP A 1 70 ? 6.531 2.643 -14.755 1.00 0.00 70 TRP A O 17
ATOM 19058 N N . GLN A 1 71 ? 5.637 4.232 -13.435 1.00 0.00 71 GLN A N 17
ATOM 19059 C CA . GLN A 1 71 ? 6.928 4.779 -13.034 1.00 0.00 71 GLN A CA 17
ATOM 19060 C C . GLN A 1 71 ? 6.928 5.144 -11.553 1.00 0.00 71 GLN A C 17
ATOM 19061 O O . GLN A 1 71 ? 5.921 4.981 -10.863 1.00 0.00 71 GLN A O 17
ATOM 19075 N N . GLY A 1 1 ? -7.132 7.723 6.158 1.00 0.00 1 GLY A N 18
ATOM 19076 C CA . GLY A 1 1 ? -7.764 8.925 5.648 1.00 0.00 1 GLY A CA 18
ATOM 19077 C C . GLY A 1 1 ? -8.108 8.820 4.176 1.00 0.00 1 GLY A C 18
ATOM 19078 O O . GLY A 1 1 ? -7.386 8.185 3.406 1.00 0.00 1 GLY A O 18
ATOM 19082 N N . SER A 1 2 ? -9.216 9.441 3.782 1.00 0.00 2 SER A N 18
ATOM 19083 C CA . SER A 1 2 ? -9.658 9.409 2.393 1.00 0.00 2 SER A CA 18
ATOM 19084 C C . SER A 1 2 ? -9.008 10.532 1.590 1.00 0.00 2 SER A C 18
ATOM 19085 O O . SER A 1 2 ? -8.547 10.321 0.468 1.00 0.00 2 SER A O 18
ATOM 19093 N N . SER A 1 3 ? -8.975 11.725 2.174 1.00 0.00 3 SER A N 18
ATOM 19094 C CA . SER A 1 3 ? -8.385 12.884 1.513 1.00 0.00 3 SER A CA 18
ATOM 19095 C C . SER A 1 3 ? -6.941 12.603 1.111 1.00 0.00 3 SER A C 18
ATOM 19096 O O . SER A 1 3 ? -6.550 12.815 -0.036 1.00 0.00 3 SER A O 18
ATOM 19104 N N . GLY A 1 4 ? -6.150 12.124 2.067 1.00 0.00 4 GLY A N 18
ATOM 19105 C CA . GLY A 1 4 ? -4.757 11.822 1.795 1.00 0.00 4 GLY A CA 18
ATOM 19106 C C . GLY A 1 4 ? -3.890 13.065 1.758 1.00 0.00 4 GLY A C 18
ATOM 19107 O O . GLY A 1 4 ? -4.399 14.185 1.794 1.00 0.00 4 GLY A O 18
ATOM 19111 N N . SER A 1 5 ? -2.578 12.868 1.689 1.00 0.00 5 SER A N 18
ATOM 19112 C CA . SER A 1 5 ? -1.638 13.982 1.653 1.00 0.00 5 SER A CA 18
ATOM 19113 C C . SER A 1 5 ? -0.268 13.522 1.166 1.00 0.00 5 SER A C 18
ATOM 19114 O O . SER A 1 5 ? -0.016 12.325 1.026 1.00 0.00 5 SER A O 18
ATOM 19122 N N . SER A 1 6 ? 0.615 14.482 0.908 1.00 0.00 6 SER A N 18
ATOM 19123 C CA . SER A 1 6 ? 1.959 14.177 0.433 1.00 0.00 6 SER A CA 18
ATOM 19124 C C . SER A 1 6 ? 2.924 14.009 1.602 1.00 0.00 6 SER A C 18
ATOM 19125 O O . SER A 1 6 ? 3.205 14.960 2.331 1.00 0.00 6 SER A O 18
ATOM 19133 N N . GLY A 1 7 ? 3.429 12.791 1.775 1.00 0.00 7 GLY A N 18
ATOM 19134 C CA . GLY A 1 7 ? 4.357 12.519 2.857 1.00 0.00 7 GLY A CA 18
ATOM 19135 C C . GLY A 1 7 ? 3.957 11.306 3.673 1.00 0.00 7 GLY A C 18
ATOM 19136 O O . GLY A 1 7 ? 3.820 11.387 4.893 1.00 0.00 7 GLY A O 18
ATOM 19140 N N . SER A 1 8 ? 3.768 10.177 2.997 1.00 0.00 8 SER A N 18
ATOM 19141 C CA . SER A 1 8 ? 3.376 8.942 3.666 1.00 0.00 8 SER A CA 18
ATOM 19142 C C . SER A 1 8 ? 4.226 7.770 3.186 1.00 0.00 8 SER A C 18
ATOM 19143 O O . SER A 1 8 ? 4.712 7.762 2.055 1.00 0.00 8 SER A O 18
ATOM 19151 N N . THR A 1 9 ? 4.403 6.780 4.055 1.00 0.00 9 THR A N 18
ATOM 19152 C CA . THR A 1 9 ? 5.195 5.603 3.722 1.00 0.00 9 THR A CA 18
ATOM 19153 C C . THR A 1 9 ? 4.331 4.347 3.699 1.00 0.00 9 THR A C 18
ATOM 19154 O O . THR A 1 9 ? 4.814 3.246 3.961 1.00 0.00 9 THR A O 18
ATOM 19165 N N . GLN A 1 10 ? 3.052 4.520 3.383 1.00 0.00 10 GLN A N 18
ATOM 19166 C CA . GLN A 1 10 ? 2.121 3.399 3.325 1.00 0.00 10 GLN A CA 18
ATOM 19167 C C . GLN A 1 10 ? 1.919 2.933 1.888 1.00 0.00 10 GLN A C 18
ATOM 19168 O O . GLN A 1 10 ? 0.793 2.683 1.456 1.00 0.00 10 GLN A O 18
ATOM 19182 N N . THR A 1 11 ? 3.018 2.817 1.148 1.00 0.00 11 THR A N 18
ATOM 19183 C CA . THR A 1 11 ? 2.961 2.382 -0.242 1.00 0.00 11 THR A CA 18
ATOM 19184 C C . THR A 1 11 ? 3.191 0.879 -0.357 1.00 0.00 11 THR A C 18
ATOM 19185 O O . THR A 1 11 ? 2.426 0.173 -1.016 1.00 0.00 11 THR A O 18
ATOM 19196 N N . ASP A 1 12 ? 4.247 0.396 0.287 1.00 0.00 12 ASP A N 18
ATOM 19197 C CA . ASP A 1 12 ? 4.577 -1.025 0.258 1.00 0.00 12 ASP A CA 18
ATOM 19198 C C . ASP A 1 12 ? 3.874 -1.769 1.389 1.00 0.00 12 ASP A C 18
ATOM 19199 O O . ASP A 1 12 ? 3.337 -2.858 1.191 1.00 0.00 12 ASP A O 18
ATOM 19208 N N . LYS A 1 13 ? 3.883 -1.173 2.577 1.00 0.00 13 LYS A N 18
ATOM 19209 C CA . LYS A 1 13 ? 3.248 -1.778 3.742 1.00 0.00 13 LYS A CA 18
ATOM 19210 C C . LYS A 1 13 ? 1.820 -2.209 3.420 1.00 0.00 13 LYS A C 18
ATOM 19211 O O . LYS A 1 13 ? 1.436 -3.352 3.668 1.00 0.00 13 LYS A O 18
ATOM 19230 N N . ALA A 1 14 ? 1.040 -1.288 2.865 1.00 0.00 14 ALA A N 18
ATOM 19231 C CA . ALA A 1 14 ? -0.344 -1.575 2.505 1.00 0.00 14 ALA A CA 18
ATOM 19232 C C . ALA A 1 14 ? -0.438 -2.824 1.636 1.00 0.00 14 ALA A C 18
ATOM 19233 O O . ALA A 1 14 ? -1.248 -3.714 1.896 1.00 0.00 14 ALA A O 18
ATOM 19240 N N . LEU A 1 15 ? 0.395 -2.884 0.603 1.00 0.00 15 LEU A N 18
ATOM 19241 C CA . LEU A 1 15 ? 0.406 -4.025 -0.306 1.00 0.00 15 LEU A CA 18
ATOM 19242 C C . LEU A 1 15 ? 0.737 -5.313 0.441 1.00 0.00 15 LEU A C 18
ATOM 19243 O O . LEU A 1 15 ? 0.109 -6.349 0.221 1.00 0.00 15 LEU A O 18
ATOM 19259 N N . TYR A 1 16 ? 1.725 -5.241 1.326 1.00 0.00 16 TYR A N 18
ATOM 19260 C CA . TYR A 1 16 ? 2.139 -6.401 2.106 1.00 0.00 16 TYR A CA 18
ATOM 19261 C C . TYR A 1 16 ? 0.937 -7.078 2.757 1.00 0.00 16 TYR A C 18
ATOM 19262 O O . TYR A 1 16 ? 0.667 -8.253 2.516 1.00 0.00 16 TYR A O 18
ATOM 19280 N N . ASN A 1 17 ? 0.218 -6.325 3.583 1.00 0.00 17 ASN A N 18
ATOM 19281 C CA . ASN A 1 17 ? -0.956 -6.850 4.270 1.00 0.00 17 ASN A CA 18
ATOM 19282 C C . ASN A 1 17 ? -1.814 -7.683 3.322 1.00 0.00 17 ASN A C 18
ATOM 19283 O O . ASN A 1 17 ? -2.124 -8.840 3.603 1.00 0.00 17 ASN A O 18
ATOM 19294 N N . ARG A 1 18 ? -2.193 -7.085 2.197 1.00 0.00 18 ARG A N 18
ATOM 19295 C CA . ARG A 1 18 ? -3.015 -7.770 1.207 1.00 0.00 18 ARG A CA 18
ATOM 19296 C C . ARG A 1 18 ? -2.314 -9.024 0.692 1.00 0.00 18 ARG A C 18
ATOM 19297 O O . ARG A 1 18 ? -2.886 -10.115 0.698 1.00 0.00 18 ARG A O 18
ATOM 19318 N N . LEU A 1 19 ? -1.073 -8.861 0.248 1.00 0.00 19 LEU A N 18
ATOM 19319 C CA . LEU A 1 19 ? -0.293 -9.980 -0.271 1.00 0.00 19 LEU A CA 18
ATOM 19320 C C . LEU A 1 19 ? -0.278 -11.139 0.720 1.00 0.00 19 LEU A C 18
ATOM 19321 O O . LEU A 1 19 ? -0.354 -12.305 0.330 1.00 0.00 19 LEU A O 18
ATOM 19337 N N . VAL A 1 20 ? -0.182 -10.812 2.005 1.00 0.00 20 VAL A N 18
ATOM 19338 C CA . VAL A 1 20 ? -0.160 -11.825 3.053 1.00 0.00 20 VAL A CA 18
ATOM 19339 C C . VAL A 1 20 ? -1.392 -11.720 3.944 1.00 0.00 20 VAL A C 18
ATOM 19340 O O . VAL A 1 20 ? -1.353 -11.152 5.036 1.00 0.00 20 VAL A O 18
ATOM 19353 N N . PRO A 1 21 ? -2.515 -12.282 3.471 1.00 0.00 21 PRO A N 18
ATOM 19354 C CA . PRO A 1 21 ? -3.780 -12.265 4.210 1.00 0.00 21 PRO A CA 18
ATOM 19355 C C . PRO A 1 21 ? -3.741 -13.155 5.447 1.00 0.00 21 PRO A C 18
ATOM 19356 O O . PRO A 1 21 ? -2.819 -13.954 5.621 1.00 0.00 21 PRO A O 18
ATOM 19367 N N . LEU A 1 22 ? -4.745 -13.013 6.305 1.00 0.00 22 LEU A N 18
ATOM 19368 C CA . LEU A 1 22 ? -4.825 -13.805 7.528 1.00 0.00 22 LEU A CA 18
ATOM 19369 C C . LEU A 1 22 ? -5.672 -15.056 7.312 1.00 0.00 22 LEU A C 18
ATOM 19370 O O . LEU A 1 22 ? -6.884 -14.972 7.117 1.00 0.00 22 LEU A O 18
ATOM 19386 N N . VAL A 1 23 ? -5.024 -16.216 7.350 1.00 0.00 23 VAL A N 18
ATOM 19387 C CA . VAL A 1 23 ? -5.718 -17.485 7.162 1.00 0.00 23 VAL A CA 18
ATOM 19388 C C . VAL A 1 23 ? -5.480 -18.421 8.341 1.00 0.00 23 VAL A C 18
ATOM 19389 O O . VAL A 1 23 ? -4.346 -18.612 8.776 1.00 0.00 23 VAL A O 18
ATOM 19402 N N . ASN A 1 24 ? -6.560 -19.003 8.854 1.00 0.00 24 ASN A N 18
ATOM 19403 C CA . ASN A 1 24 ? -6.469 -19.920 9.985 1.00 0.00 24 ASN A CA 18
ATOM 19404 C C . ASN A 1 24 ? -5.780 -19.254 11.172 1.00 0.00 24 ASN A C 18
ATOM 19405 O O . ASN A 1 24 ? -4.993 -19.882 11.879 1.00 0.00 24 ASN A O 18
ATOM 19416 N N . GLY A 1 25 ? -6.083 -17.977 11.385 1.00 0.00 25 GLY A N 18
ATOM 19417 C CA . GLY A 1 25 ? -5.486 -17.247 12.487 1.00 0.00 25 GLY A CA 18
ATOM 19418 C C . GLY A 1 25 ? -3.974 -17.187 12.391 1.00 0.00 25 GLY A C 18
ATOM 19419 O O . GLY A 1 25 ? -3.287 -17.009 13.398 1.00 0.00 25 GLY A O 18
ATOM 19423 N N . VAL A 1 26 ? -3.453 -17.338 11.178 1.00 0.00 26 VAL A N 18
ATOM 19424 C CA . VAL A 1 26 ? -2.013 -17.301 10.954 1.00 0.00 26 VAL A CA 18
ATOM 19425 C C . VAL A 1 26 ? -1.689 -16.849 9.535 1.00 0.00 26 VAL A C 18
ATOM 19426 O O . VAL A 1 26 ? -2.471 -17.067 8.609 1.00 0.00 26 VAL A O 18
ATOM 19439 N N . ARG A 1 27 ? -0.530 -16.219 9.370 1.00 0.00 27 ARG A N 18
ATOM 19440 C CA . ARG A 1 27 ? -0.102 -15.735 8.063 1.00 0.00 27 ARG A CA 18
ATOM 19441 C C . ARG A 1 27 ? 1.061 -16.567 7.530 1.00 0.00 27 ARG A C 18
ATOM 19442 O O . ARG A 1 27 ? 2.127 -16.624 8.143 1.00 0.00 27 ARG A O 18
ATOM 19463 N N . GLU A 1 28 ? 0.848 -17.209 6.386 1.00 0.00 28 GLU A N 18
ATOM 19464 C CA . GLU A 1 28 ? 1.879 -18.037 5.772 1.00 0.00 28 GLU A CA 18
ATOM 19465 C C . GLU A 1 28 ? 1.971 -17.769 4.272 1.00 0.00 28 GLU A C 18
ATOM 19466 O O . GLU A 1 28 ? 0.955 -17.620 3.593 1.00 0.00 28 GLU A O 18
ATOM 19478 N N . PHE A 1 29 ? 3.197 -17.708 3.762 1.00 0.00 29 PHE A N 18
ATOM 19479 C CA . PHE A 1 29 ? 3.423 -17.456 2.344 1.00 0.00 29 PHE A CA 18
ATOM 19480 C C . PHE A 1 29 ? 3.058 -18.680 1.509 1.00 0.00 29 PHE A C 18
ATOM 19481 O O . PHE A 1 29 ? 3.709 -19.721 1.597 1.00 0.00 29 PHE A O 18
ATOM 19498 N N . SER A 1 30 ? 2.012 -18.547 0.700 1.00 0.00 30 SER A N 18
ATOM 19499 C CA . SER A 1 30 ? 1.557 -19.643 -0.148 1.00 0.00 30 SER A CA 18
ATOM 19500 C C . SER A 1 30 ? 2.661 -20.084 -1.104 1.00 0.00 30 SER A C 18
ATOM 19501 O O . SER A 1 30 ? 3.697 -19.430 -1.217 1.00 0.00 30 SER A O 18
ATOM 19509 N N . GLU A 1 31 ? 2.431 -21.200 -1.790 1.00 0.00 31 GLU A N 18
ATOM 19510 C CA . GLU A 1 31 ? 3.406 -21.730 -2.736 1.00 0.00 31 GLU A CA 18
ATOM 19511 C C . GLU A 1 31 ? 3.752 -20.691 -3.799 1.00 0.00 31 GLU A C 18
ATOM 19512 O O . GLU A 1 31 ? 4.919 -20.512 -4.149 1.00 0.00 31 GLU A O 18
ATOM 19524 N N . ILE A 1 32 ? 2.731 -20.012 -4.309 1.00 0.00 32 ILE A N 18
ATOM 19525 C CA . ILE A 1 32 ? 2.927 -18.991 -5.331 1.00 0.00 32 ILE A CA 18
ATOM 19526 C C . ILE A 1 32 ? 3.762 -17.832 -4.798 1.00 0.00 32 ILE A C 18
ATOM 19527 O O . ILE A 1 32 ? 4.548 -17.233 -5.531 1.00 0.00 32 ILE A O 18
ATOM 19543 N N . GLN A 1 33 ? 3.586 -17.523 -3.517 1.00 0.00 33 GLN A N 18
ATOM 19544 C CA . GLN A 1 33 ? 4.324 -16.436 -2.886 1.00 0.00 33 GLN A CA 18
ATOM 19545 C C . GLN A 1 33 ? 5.794 -16.805 -2.713 1.00 0.00 33 GLN A C 18
ATOM 19546 O O . GLN A 1 33 ? 6.685 -16.034 -3.074 1.00 0.00 33 GLN A O 18
ATOM 19560 N N . LEU A 1 34 ? 6.041 -17.987 -2.160 1.00 0.00 34 LEU A N 18
ATOM 19561 C CA . LEU A 1 34 ? 7.404 -18.458 -1.939 1.00 0.00 34 LEU A CA 18
ATOM 19562 C C . LEU A 1 34 ? 8.186 -18.496 -3.248 1.00 0.00 34 LEU A C 18
ATOM 19563 O O . LEU A 1 34 ? 9.164 -17.768 -3.419 1.00 0.00 34 LEU A O 18
ATOM 19579 N N . SER A 1 35 ? 7.747 -19.348 -4.169 1.00 0.00 35 SER A N 18
ATOM 19580 C CA . SER A 1 35 ? 8.407 -19.482 -5.462 1.00 0.00 35 SER A CA 18
ATOM 19581 C C . SER A 1 35 ? 8.898 -18.128 -5.965 1.00 0.00 35 SER A C 18
ATOM 19582 O O . SER A 1 35 ? 9.878 -18.046 -6.705 1.00 0.00 35 SER A O 18
ATOM 19590 N N . ARG A 1 36 ? 8.209 -17.067 -5.556 1.00 0.00 36 ARG A N 18
ATOM 19591 C CA . ARG A 1 36 ? 8.573 -15.716 -5.965 1.00 0.00 36 ARG A CA 18
ATOM 19592 C C . ARG A 1 36 ? 9.649 -15.141 -5.048 1.00 0.00 36 ARG A C 18
ATOM 19593 O O . ARG A 1 36 ? 10.600 -14.510 -5.509 1.00 0.00 36 ARG A O 18
ATOM 19614 N N . LEU A 1 37 ? 9.491 -15.364 -3.748 1.00 0.00 37 LEU A N 18
ATOM 19615 C CA . LEU A 1 37 ? 10.449 -14.868 -2.765 1.00 0.00 37 LEU A CA 18
ATOM 19616 C C . LEU A 1 37 ? 11.832 -15.464 -3.005 1.00 0.00 37 LEU A C 18
ATOM 19617 O O . LEU A 1 37 ? 12.850 -14.817 -2.756 1.00 0.00 37 LEU A O 18
ATOM 19633 N N . LYS A 1 38 ? 11.863 -16.699 -3.492 1.00 0.00 38 LYS A N 18
ATOM 19634 C CA . LYS A 1 38 ? 13.121 -17.382 -3.770 1.00 0.00 38 LYS A CA 18
ATOM 19635 C C . LYS A 1 38 ? 13.885 -16.681 -4.889 1.00 0.00 38 LYS A C 18
ATOM 19636 O O . LYS A 1 38 ? 15.073 -16.389 -4.755 1.00 0.00 38 LYS A O 18
ATOM 19655 N N . LYS A 1 39 ? 13.195 -16.413 -5.992 1.00 0.00 39 LYS A N 18
ATOM 19656 C CA . LYS A 1 39 ? 13.807 -15.743 -7.134 1.00 0.00 39 LYS A CA 18
ATOM 19657 C C . LYS A 1 39 ? 14.664 -14.567 -6.680 1.00 0.00 39 LYS A C 18
ATOM 19658 O O . LYS A 1 39 ? 15.818 -14.431 -7.090 1.00 0.00 39 LYS A O 18
ATOM 19677 N N . LEU A 1 40 ? 14.095 -13.720 -5.829 1.00 0.00 40 LEU A N 18
ATOM 19678 C CA . LEU A 1 40 ? 14.809 -12.555 -5.317 1.00 0.00 40 LEU A CA 18
ATOM 19679 C C . LEU A 1 40 ? 16.013 -12.978 -4.481 1.00 0.00 40 LEU A C 18
ATOM 19680 O O . LEU A 1 40 ? 16.986 -12.235 -4.356 1.00 0.00 40 LEU A O 18
ATOM 19696 N N . GLY A 1 41 ? 15.941 -14.178 -3.913 1.00 0.00 41 GLY A N 18
ATOM 19697 C CA . GLY A 1 41 ? 17.032 -14.680 -3.099 1.00 0.00 41 GLY A CA 18
ATOM 19698 C C . GLY A 1 41 ? 16.820 -14.418 -1.621 1.00 0.00 41 GLY A C 18
ATOM 19699 O O . GLY A 1 41 ? 17.766 -14.463 -0.834 1.00 0.00 41 GLY A O 18
ATOM 19703 N N . ILE A 1 42 ? 15.577 -14.142 -1.243 1.00 0.00 42 ILE A N 18
ATOM 19704 C CA . ILE A 1 42 ? 15.244 -13.871 0.151 1.00 0.00 42 ILE A CA 18
ATOM 19705 C C . ILE A 1 42 ? 15.368 -15.132 1.000 1.00 0.00 42 ILE A C 18
ATOM 19706 O O . ILE A 1 42 ? 16.019 -15.127 2.045 1.00 0.00 42 ILE A O 18
ATOM 19722 N N . HIS A 1 43 ? 14.741 -16.211 0.543 1.00 0.00 43 HIS A N 18
ATOM 19723 C CA . HIS A 1 43 ? 14.782 -17.480 1.260 1.00 0.00 43 HIS A CA 18
ATOM 19724 C C . HIS A 1 43 ? 14.145 -17.346 2.639 1.00 0.00 43 HIS A C 18
ATOM 19725 O O . HIS A 1 43 ? 14.652 -17.883 3.624 1.00 0.00 43 HIS A O 18
ATOM 19740 N N . LYS A 1 44 ? 13.029 -16.627 2.703 1.00 0.00 44 LYS A N 18
ATOM 19741 C CA . LYS A 1 44 ? 12.321 -16.422 3.961 1.00 0.00 44 LYS A CA 18
ATOM 19742 C C . LYS A 1 44 ? 10.848 -16.795 3.823 1.00 0.00 44 LYS A C 18
ATOM 19743 O O . LYS A 1 44 ? 10.079 -16.095 3.164 1.00 0.00 44 LYS A O 18
ATOM 19762 N N . THR A 1 45 ? 10.461 -17.902 4.450 1.00 0.00 45 THR A N 18
ATOM 19763 C CA . THR A 1 45 ? 9.081 -18.367 4.398 1.00 0.00 45 THR A CA 18
ATOM 19764 C C . THR A 1 45 ? 8.288 -17.870 5.601 1.00 0.00 45 THR A C 18
ATOM 19765 O O . THR A 1 45 ? 7.344 -18.523 6.046 1.00 0.00 45 THR A O 18
ATOM 19776 N N . ASP A 1 46 ? 8.675 -16.712 6.122 1.00 0.00 46 ASP A N 18
ATOM 19777 C CA . ASP A 1 46 ? 7.998 -16.127 7.273 1.00 0.00 46 ASP A CA 18
ATOM 19778 C C . ASP A 1 46 ? 7.782 -14.630 7.073 1.00 0.00 46 ASP A C 18
ATOM 19779 O O . ASP A 1 46 ? 8.697 -13.887 6.717 1.00 0.00 46 ASP A O 18
ATOM 19788 N N . PRO A 1 47 ? 6.542 -14.174 7.306 1.00 0.00 47 PRO A N 18
ATOM 19789 C CA . PRO A 1 47 ? 6.176 -12.763 7.157 1.00 0.00 47 PRO A CA 18
ATOM 19790 C C . PRO A 1 47 ? 6.806 -11.884 8.233 1.00 0.00 47 PRO A C 18
ATOM 19791 O O . PRO A 1 47 ? 6.642 -10.664 8.226 1.00 0.00 47 PRO A O 18
ATOM 19802 N N . SER A 1 48 ? 7.528 -12.512 9.155 1.00 0.00 48 SER A N 18
ATOM 19803 C CA . SER A 1 48 ? 8.180 -11.787 10.240 1.00 0.00 48 SER A CA 18
ATOM 19804 C C . SER A 1 48 ? 9.682 -11.680 9.995 1.00 0.00 48 SER A C 18
ATOM 19805 O O . SER A 1 48 ? 10.325 -10.718 10.417 1.00 0.00 48 SER A O 18
ATOM 19813 N N . THR A 1 49 ? 10.237 -12.675 9.310 1.00 0.00 49 THR A N 18
ATOM 19814 C CA . THR A 1 49 ? 11.662 -12.695 9.009 1.00 0.00 49 THR A CA 18
ATOM 19815 C C . THR A 1 49 ? 12.004 -11.708 7.898 1.00 0.00 49 THR A C 18
ATOM 19816 O O . THR A 1 49 ? 13.174 -11.404 7.662 1.00 0.00 49 THR A O 18
ATOM 19827 N N . LEU A 1 50 ? 10.976 -11.211 7.219 1.00 0.00 50 LEU A N 18
ATOM 19828 C CA . LEU A 1 50 ? 11.167 -10.257 6.132 1.00 0.00 50 LEU A CA 18
ATOM 19829 C C . LEU A 1 50 ? 11.305 -8.837 6.672 1.00 0.00 50 LEU A C 18
ATOM 19830 O O . LEU A 1 50 ? 10.523 -8.404 7.519 1.00 0.00 50 LEU A O 18
ATOM 19846 N N . THR A 1 51 ? 12.304 -8.115 6.174 1.00 0.00 51 THR A N 18
ATOM 19847 C CA . THR A 1 51 ? 12.544 -6.743 6.605 1.00 0.00 51 THR A CA 18
ATOM 19848 C C . THR A 1 51 ? 12.028 -5.745 5.575 1.00 0.00 51 THR A C 18
ATOM 19849 O O . THR A 1 51 ? 11.822 -6.091 4.412 1.00 0.00 51 THR A O 18
ATOM 19860 N N . GLU A 1 52 ? 11.821 -4.506 6.010 1.00 0.00 52 GLU A N 18
ATOM 19861 C CA . GLU A 1 52 ? 11.329 -3.458 5.123 1.00 0.00 52 GLU A CA 18
ATOM 19862 C C . GLU A 1 52 ? 11.941 -3.590 3.732 1.00 0.00 52 GLU A C 18
ATOM 19863 O O . GLU A 1 52 ? 11.259 -3.410 2.724 1.00 0.00 52 GLU A O 18
ATOM 19875 N N . GLU A 1 53 ? 13.232 -3.906 3.687 1.00 0.00 53 GLU A N 18
ATOM 19876 C CA . GLU A 1 53 ? 13.936 -4.061 2.420 1.00 0.00 53 GLU A CA 18
ATOM 19877 C C . GLU A 1 53 ? 13.322 -5.185 1.590 1.00 0.00 53 GLU A C 18
ATOM 19878 O O . GLU A 1 53 ? 13.013 -5.004 0.413 1.00 0.00 53 GLU A O 18
ATOM 19890 N N . GLU A 1 54 ? 13.148 -6.346 2.214 1.00 0.00 54 GLU A N 18
ATOM 19891 C CA . GLU A 1 54 ? 12.572 -7.500 1.533 1.00 0.00 54 GLU A CA 18
ATOM 19892 C C . GLU A 1 54 ? 11.082 -7.294 1.279 1.00 0.00 54 GLU A C 18
ATOM 19893 O O . GLU A 1 54 ? 10.514 -7.865 0.347 1.00 0.00 54 GLU A O 18
ATOM 19905 N N . VAL A 1 55 ? 10.453 -6.474 2.115 1.00 0.00 55 VAL A N 18
ATOM 19906 C CA . VAL A 1 55 ? 9.028 -6.192 1.982 1.00 0.00 55 VAL A CA 18
ATOM 19907 C C . VAL A 1 55 ? 8.757 -5.287 0.785 1.00 0.00 55 VAL A C 18
ATOM 19908 O O . VAL A 1 55 ? 7.912 -5.592 -0.057 1.00 0.00 55 VAL A O 18
ATOM 19921 N N . ARG A 1 56 ? 9.479 -4.174 0.716 1.00 0.00 56 ARG A N 18
ATOM 19922 C CA . ARG A 1 56 ? 9.316 -3.224 -0.378 1.00 0.00 56 ARG A CA 18
ATOM 19923 C C . ARG A 1 56 ? 9.602 -3.888 -1.722 1.00 0.00 56 ARG A C 18
ATOM 19924 O O . ARG A 1 56 ? 8.879 -3.680 -2.697 1.00 0.00 56 ARG A O 18
ATOM 19945 N N . LYS A 1 57 ? 10.662 -4.689 -1.767 1.00 0.00 57 LYS A N 18
ATOM 19946 C CA . LYS A 1 57 ? 11.044 -5.385 -2.990 1.00 0.00 57 LYS A CA 18
ATOM 19947 C C . LYS A 1 57 ? 9.978 -6.397 -3.396 1.00 0.00 57 LYS A C 18
ATOM 19948 O O . LYS A 1 57 ? 9.598 -6.478 -4.564 1.00 0.00 57 LYS A O 18
ATOM 19967 N N . PHE A 1 58 ? 9.497 -7.165 -2.424 1.00 0.00 58 PHE A N 18
ATOM 19968 C CA . PHE A 1 58 ? 8.473 -8.172 -2.681 1.00 0.00 58 PHE A CA 18
ATOM 19969 C C . PHE A 1 58 ? 7.173 -7.520 -3.142 1.00 0.00 58 PHE A C 18
ATOM 19970 O O . PHE A 1 58 ? 6.521 -7.998 -4.070 1.00 0.00 58 PHE A O 18
ATOM 19987 N N . ALA A 1 59 ? 6.802 -6.425 -2.486 1.00 0.00 59 ALA A N 18
ATOM 19988 C CA . ALA A 1 59 ? 5.581 -5.706 -2.829 1.00 0.00 59 ALA A CA 18
ATOM 19989 C C . ALA A 1 59 ? 5.687 -5.071 -4.211 1.00 0.00 59 ALA A C 18
ATOM 19990 O O . ALA A 1 59 ? 4.720 -5.052 -4.972 1.00 0.00 59 ALA A O 18
ATOM 19997 N N . ARG A 1 60 ? 6.868 -4.551 -4.529 1.00 0.00 60 ARG A N 18
ATOM 19998 C CA . ARG A 1 60 ? 7.100 -3.913 -5.819 1.00 0.00 60 ARG A CA 18
ATOM 19999 C C . ARG A 1 60 ? 6.428 -4.697 -6.942 1.00 0.00 60 ARG A C 18
ATOM 20000 O O . ARG A 1 60 ? 5.711 -4.129 -7.768 1.00 0.00 60 ARG A O 18
ATOM 20021 N N . LEU A 1 61 ? 6.663 -6.004 -6.966 1.00 0.00 61 LEU A N 18
ATOM 20022 C CA . LEU A 1 61 ? 6.081 -6.867 -7.988 1.00 0.00 61 LEU A CA 18
ATOM 20023 C C . LEU A 1 61 ? 4.653 -6.441 -8.312 1.00 0.00 61 LEU A C 18
ATOM 20024 O O . LEU A 1 61 ? 4.274 -6.339 -9.478 1.00 0.00 61 LEU A O 18
ATOM 20040 N N . ASN A 1 62 ? 3.865 -6.190 -7.272 1.00 0.00 62 ASN A N 18
ATOM 20041 C CA . ASN A 1 62 ? 2.478 -5.772 -7.446 1.00 0.00 62 ASN A CA 18
ATOM 20042 C C . ASN A 1 62 ? 2.373 -4.252 -7.516 1.00 0.00 62 ASN A C 18
ATOM 20043 O O . ASN A 1 62 ? 2.517 -3.562 -6.506 1.00 0.00 62 ASN A O 18
ATOM 20054 N N . ILE A 1 63 ? 2.121 -3.736 -8.714 1.00 0.00 63 ILE A N 18
ATOM 20055 C CA . ILE A 1 63 ? 1.994 -2.298 -8.916 1.00 0.00 63 ILE A CA 18
ATOM 20056 C C . ILE A 1 63 ? 0.534 -1.892 -9.079 1.00 0.00 63 ILE A C 18
ATOM 20057 O O . ILE A 1 63 ? -0.163 -2.385 -9.967 1.00 0.00 63 ILE A O 18
ATOM 20073 N N . ASP A 1 64 ? 0.077 -0.989 -8.219 1.00 0.00 64 ASP A N 18
ATOM 20074 C CA . ASP A 1 64 ? -1.301 -0.514 -8.269 1.00 0.00 64 ASP A CA 18
ATOM 20075 C C . ASP A 1 64 ? -1.525 0.376 -9.488 1.00 0.00 64 ASP A C 18
ATOM 20076 O O . ASP A 1 64 ? -0.601 1.002 -10.007 1.00 0.00 64 ASP A O 18
ATOM 20085 N N . PRO A 1 65 ? -2.780 0.433 -9.957 1.00 0.00 65 PRO A N 18
ATOM 20086 C CA . PRO A 1 65 ? -3.154 1.243 -11.120 1.00 0.00 65 PRO A CA 18
ATOM 20087 C C . PRO A 1 65 ? -3.090 2.738 -10.830 1.00 0.00 65 PRO A C 18
ATOM 20088 O O . PRO A 1 65 ? -3.257 3.562 -11.730 1.00 0.00 65 PRO A O 18
ATOM 20099 N N . ALA A 1 66 ? -2.847 3.082 -9.570 1.00 0.00 66 ALA A N 18
ATOM 20100 C CA . ALA A 1 66 ? -2.758 4.479 -9.163 1.00 0.00 66 ALA A CA 18
ATOM 20101 C C . ALA A 1 66 ? -1.317 4.869 -8.851 1.00 0.00 66 ALA A C 18
ATOM 20102 O O . ALA A 1 66 ? -0.994 6.052 -8.734 1.00 0.00 66 ALA A O 18
ATOM 20109 N N . THR A 1 67 ? -0.454 3.868 -8.715 1.00 0.00 67 THR A N 18
ATOM 20110 C CA . THR A 1 67 ? 0.952 4.106 -8.414 1.00 0.00 67 THR A CA 18
ATOM 20111 C C . THR A 1 67 ? 1.839 3.727 -9.594 1.00 0.00 67 THR A C 18
ATOM 20112 O O . THR A 1 67 ? 3.066 3.758 -9.495 1.00 0.00 67 THR A O 18
ATOM 20123 N N . ILE A 1 68 ? 1.211 3.372 -10.710 1.00 0.00 68 ILE A N 18
ATOM 20124 C CA . ILE A 1 68 ? 1.945 2.989 -11.910 1.00 0.00 68 ILE A CA 18
ATOM 20125 C C . ILE A 1 68 ? 3.240 3.783 -12.039 1.00 0.00 68 ILE A C 18
ATOM 20126 O O . ILE A 1 68 ? 3.232 4.942 -12.458 1.00 0.00 68 ILE A O 18
ATOM 20142 N N . THR A 1 69 ? 4.353 3.153 -11.679 1.00 0.00 69 THR A N 18
ATOM 20143 C CA . THR A 1 69 ? 5.657 3.799 -11.755 1.00 0.00 69 THR A CA 18
ATOM 20144 C C . THR A 1 69 ? 6.496 3.214 -12.885 1.00 0.00 69 THR A C 18
ATOM 20145 O O . THR A 1 69 ? 7.726 3.210 -12.820 1.00 0.00 69 THR A O 18
ATOM 20156 N N . TRP A 1 70 ? 5.825 2.720 -13.919 1.00 0.00 70 TRP A N 18
ATOM 20157 C CA . TRP A 1 70 ? 6.511 2.131 -15.064 1.00 0.00 70 TRP A CA 18
ATOM 20158 C C . TRP A 1 70 ? 6.146 2.863 -16.351 1.00 0.00 70 TRP A C 18
ATOM 20159 O O . TRP A 1 70 ? 6.143 2.272 -17.431 1.00 0.00 70 TRP A O 18
ATOM 20180 N N . GLN A 1 71 ? 5.840 4.150 -16.229 1.00 0.00 71 GLN A N 18
ATOM 20181 C CA . GLN A 1 71 ? 5.473 4.960 -17.385 1.00 0.00 71 GLN A CA 18
ATOM 20182 C C . GLN A 1 71 ? 6.684 5.712 -17.929 1.00 0.00 71 GLN A C 18
ATOM 20183 O O . GLN A 1 71 ? 6.636 6.280 -19.020 1.00 0.00 71 GLN A O 18
ATOM 20197 N N . GLY A 1 1 ? -11.696 3.191 18.759 1.00 0.00 1 GLY A N 19
ATOM 20198 C CA . GLY A 1 1 ? -11.027 2.865 17.513 1.00 0.00 1 GLY A CA 19
ATOM 20199 C C . GLY A 1 1 ? -10.834 4.077 16.625 1.00 0.00 1 GLY A C 19
ATOM 20200 O O . GLY A 1 1 ? -11.715 4.932 16.528 1.00 0.00 1 GLY A O 19
ATOM 20204 N N . SER A 1 2 ? -9.677 4.154 15.975 1.00 0.00 2 SER A N 19
ATOM 20205 C CA . SER A 1 2 ? -9.368 5.274 15.094 1.00 0.00 2 SER A CA 19
ATOM 20206 C C . SER A 1 2 ? -9.215 4.804 13.650 1.00 0.00 2 SER A C 19
ATOM 20207 O O . SER A 1 2 ? -8.336 4.002 13.337 1.00 0.00 2 SER A O 19
ATOM 20215 N N . SER A 1 3 ? -10.079 5.310 12.775 1.00 0.00 3 SER A N 19
ATOM 20216 C CA . SER A 1 3 ? -10.044 4.940 11.365 1.00 0.00 3 SER A CA 19
ATOM 20217 C C . SER A 1 3 ? -9.378 6.032 10.533 1.00 0.00 3 SER A C 19
ATOM 20218 O O . SER A 1 3 ? -9.843 6.369 9.445 1.00 0.00 3 SER A O 19
ATOM 20226 N N . GLY A 1 4 ? -8.285 6.581 11.055 1.00 0.00 4 GLY A N 19
ATOM 20227 C CA . GLY A 1 4 ? -7.572 7.629 10.348 1.00 0.00 4 GLY A CA 19
ATOM 20228 C C . GLY A 1 4 ? -6.240 7.959 10.991 1.00 0.00 4 GLY A C 19
ATOM 20229 O O . GLY A 1 4 ? -6.187 8.647 12.010 1.00 0.00 4 GLY A O 19
ATOM 20233 N N . SER A 1 5 ? -5.159 7.465 10.395 1.00 0.00 5 SER A N 19
ATOM 20234 C CA . SER A 1 5 ? -3.820 7.706 10.919 1.00 0.00 5 SER A CA 19
ATOM 20235 C C . SER A 1 5 ? -2.953 8.419 9.886 1.00 0.00 5 SER A C 19
ATOM 20236 O O . SER A 1 5 ? -3.319 8.519 8.715 1.00 0.00 5 SER A O 19
ATOM 20244 N N . SER A 1 6 ? -1.801 8.913 10.329 1.00 0.00 6 SER A N 19
ATOM 20245 C CA . SER A 1 6 ? -0.882 9.621 9.445 1.00 0.00 6 SER A CA 19
ATOM 20246 C C . SER A 1 6 ? 0.566 9.275 9.777 1.00 0.00 6 SER A C 19
ATOM 20247 O O . SER A 1 6 ? 0.897 8.976 10.923 1.00 0.00 6 SER A O 19
ATOM 20255 N N . GLY A 1 7 ? 1.426 9.319 8.763 1.00 0.00 7 GLY A N 19
ATOM 20256 C CA . GLY A 1 7 ? 2.828 9.008 8.967 1.00 0.00 7 GLY A CA 19
ATOM 20257 C C . GLY A 1 7 ? 3.302 7.864 8.092 1.00 0.00 7 GLY A C 19
ATOM 20258 O O . GLY A 1 7 ? 3.948 8.083 7.067 1.00 0.00 7 GLY A O 19
ATOM 20262 N N . SER A 1 8 ? 2.981 6.639 8.497 1.00 0.00 8 SER A N 19
ATOM 20263 C CA . SER A 1 8 ? 3.382 5.456 7.745 1.00 0.00 8 SER A CA 19
ATOM 20264 C C . SER A 1 8 ? 3.368 5.734 6.245 1.00 0.00 8 SER A C 19
ATOM 20265 O O . SER A 1 8 ? 2.396 6.268 5.710 1.00 0.00 8 SER A O 19
ATOM 20273 N N . THR A 1 9 ? 4.453 5.368 5.571 1.00 0.00 9 THR A N 19
ATOM 20274 C CA . THR A 1 9 ? 4.568 5.579 4.134 1.00 0.00 9 THR A CA 19
ATOM 20275 C C . THR A 1 9 ? 3.376 4.981 3.394 1.00 0.00 9 THR A C 19
ATOM 20276 O O . THR A 1 9 ? 3.098 5.345 2.252 1.00 0.00 9 THR A O 19
ATOM 20287 N N . GLN A 1 10 ? 2.676 4.063 4.053 1.00 0.00 10 GLN A N 19
ATOM 20288 C CA . GLN A 1 10 ? 1.514 3.416 3.456 1.00 0.00 10 GLN A CA 19
ATOM 20289 C C . GLN A 1 10 ? 1.771 3.079 1.991 1.00 0.00 10 GLN A C 19
ATOM 20290 O O . GLN A 1 10 ? 0.926 3.323 1.129 1.00 0.00 10 GLN A O 19
ATOM 20304 N N . THR A 1 11 ? 2.944 2.518 1.715 1.00 0.00 11 THR A N 19
ATOM 20305 C CA . THR A 1 11 ? 3.313 2.149 0.354 1.00 0.00 11 THR A CA 19
ATOM 20306 C C . THR A 1 11 ? 3.686 0.673 0.266 1.00 0.00 11 THR A C 19
ATOM 20307 O O . THR A 1 11 ? 3.096 -0.080 -0.509 1.00 0.00 11 THR A O 19
ATOM 20318 N N . ASP A 1 12 ? 4.667 0.267 1.064 1.00 0.00 12 ASP A N 19
ATOM 20319 C CA . ASP A 1 12 ? 5.116 -1.120 1.077 1.00 0.00 12 ASP A CA 19
ATOM 20320 C C . ASP A 1 12 ? 4.287 -1.951 2.051 1.00 0.00 12 ASP A C 19
ATOM 20321 O O . ASP A 1 12 ? 3.878 -3.069 1.738 1.00 0.00 12 ASP A O 19
ATOM 20330 N N . LYS A 1 13 ? 4.043 -1.397 3.234 1.00 0.00 13 LYS A N 19
ATOM 20331 C CA . LYS A 1 13 ? 3.262 -2.086 4.255 1.00 0.00 13 LYS A CA 19
ATOM 20332 C C . LYS A 1 13 ? 1.827 -2.306 3.786 1.00 0.00 13 LYS A C 19
ATOM 20333 O O . LYS A 1 13 ? 1.268 -3.389 3.957 1.00 0.00 13 LYS A O 19
ATOM 20352 N N . ALA A 1 14 ? 1.238 -1.272 3.194 1.00 0.00 14 ALA A N 19
ATOM 20353 C CA . ALA A 1 14 ? -0.131 -1.355 2.698 1.00 0.00 14 ALA A CA 19
ATOM 20354 C C . ALA A 1 14 ? -0.333 -2.607 1.852 1.00 0.00 14 ALA A C 19
ATOM 20355 O O . ALA A 1 14 ? -1.193 -3.437 2.149 1.00 0.00 14 ALA A O 19
ATOM 20362 N N . LEU A 1 15 ? 0.463 -2.736 0.796 1.00 0.00 15 LEU A N 19
ATOM 20363 C CA . LEU A 1 15 ? 0.370 -3.888 -0.095 1.00 0.00 15 LEU A CA 19
ATOM 20364 C C . LEU A 1 15 ? 0.719 -5.177 0.643 1.00 0.00 15 LEU A C 19
ATOM 20365 O O . LEU A 1 15 ? -0.004 -6.169 0.555 1.00 0.00 15 LEU A O 19
ATOM 20381 N N . TYR A 1 16 ? 1.829 -5.153 1.372 1.00 0.00 16 TYR A N 19
ATOM 20382 C CA . TYR A 1 16 ? 2.274 -6.320 2.125 1.00 0.00 16 TYR A CA 19
ATOM 20383 C C . TYR A 1 16 ? 1.084 -7.088 2.692 1.00 0.00 16 TYR A C 19
ATOM 20384 O O . TYR A 1 16 ? 1.046 -8.317 2.645 1.00 0.00 16 TYR A O 19
ATOM 20402 N N . ASN A 1 17 ? 0.114 -6.354 3.226 1.00 0.00 17 ASN A N 19
ATOM 20403 C CA . ASN A 1 17 ? -1.079 -6.965 3.802 1.00 0.00 17 ASN A CA 19
ATOM 20404 C C . ASN A 1 17 ? -1.877 -7.711 2.736 1.00 0.00 17 ASN A C 19
ATOM 20405 O O . ASN A 1 17 ? -2.179 -8.894 2.888 1.00 0.00 17 ASN A O 19
ATOM 20416 N N . ARG A 1 18 ? -2.213 -7.010 1.658 1.00 0.00 18 ARG A N 19
ATOM 20417 C CA . ARG A 1 18 ? -2.976 -7.605 0.568 1.00 0.00 18 ARG A CA 19
ATOM 20418 C C . ARG A 1 18 ? -2.271 -8.843 0.023 1.00 0.00 18 ARG A C 19
ATOM 20419 O O . ARG A 1 18 ? -2.914 -9.832 -0.332 1.00 0.00 18 ARG A O 19
ATOM 20440 N N . LEU A 1 19 ? -0.945 -8.783 -0.039 1.00 0.00 19 LEU A N 19
ATOM 20441 C CA . LEU A 1 19 ? -0.151 -9.900 -0.541 1.00 0.00 19 LEU A CA 19
ATOM 20442 C C . LEU A 1 19 ? -0.249 -11.101 0.394 1.00 0.00 19 LEU A C 19
ATOM 20443 O O . LEU A 1 19 ? -0.558 -12.212 -0.035 1.00 0.00 19 LEU A O 19
ATOM 20459 N N . VAL A 1 20 ? 0.016 -10.869 1.676 1.00 0.00 20 VAL A N 19
ATOM 20460 C CA . VAL A 1 20 ? -0.045 -11.931 2.674 1.00 0.00 20 VAL A CA 19
ATOM 20461 C C . VAL A 1 20 ? -1.234 -11.738 3.609 1.00 0.00 20 VAL A C 19
ATOM 20462 O O . VAL A 1 20 ? -1.088 -11.334 4.763 1.00 0.00 20 VAL A O 19
ATOM 20475 N N . PRO A 1 21 ? -2.440 -12.035 3.102 1.00 0.00 21 PRO A N 19
ATOM 20476 C CA . PRO A 1 21 ? -3.678 -11.904 3.876 1.00 0.00 21 PRO A CA 19
ATOM 20477 C C . PRO A 1 21 ? -3.780 -12.943 4.987 1.00 0.00 21 PRO A C 19
ATOM 20478 O O . PRO A 1 21 ? -3.090 -13.964 4.962 1.00 0.00 21 PRO A O 19
ATOM 20489 N N . LEU A 1 22 ? -4.644 -12.679 5.961 1.00 0.00 22 LEU A N 19
ATOM 20490 C CA . LEU A 1 22 ? -4.837 -13.592 7.082 1.00 0.00 22 LEU A CA 19
ATOM 20491 C C . LEU A 1 22 ? -6.124 -14.394 6.916 1.00 0.00 22 LEU A C 19
ATOM 20492 O O . LEU A 1 22 ? -7.212 -13.913 7.234 1.00 0.00 22 LEU A O 19
ATOM 20508 N N . VAL A 1 23 ? -5.992 -15.619 6.417 1.00 0.00 23 VAL A N 19
ATOM 20509 C CA . VAL A 1 23 ? -7.144 -16.489 6.212 1.00 0.00 23 VAL A CA 19
ATOM 20510 C C . VAL A 1 23 ? -7.212 -17.573 7.282 1.00 0.00 23 VAL A C 19
ATOM 20511 O O . VAL A 1 23 ? -8.240 -17.754 7.932 1.00 0.00 23 VAL A O 19
ATOM 20524 N N . ASN A 1 24 ? -6.108 -18.292 7.458 1.00 0.00 24 ASN A N 19
ATOM 20525 C CA . ASN A 1 24 ? -6.041 -19.359 8.450 1.00 0.00 24 ASN A CA 19
ATOM 20526 C C . ASN A 1 24 ? -5.343 -18.880 9.719 1.00 0.00 24 ASN A C 19
ATOM 20527 O O . ASN A 1 24 ? -4.550 -19.606 10.316 1.00 0.00 24 ASN A O 19
ATOM 20538 N N . GLY A 1 25 ? -5.645 -17.651 10.126 1.00 0.00 25 GLY A N 19
ATOM 20539 C CA . GLY A 1 25 ? -5.039 -17.095 11.322 1.00 0.00 25 GLY A CA 19
ATOM 20540 C C . GLY A 1 25 ? -3.525 -17.093 11.257 1.00 0.00 25 GLY A C 19
ATOM 20541 O O . GLY A 1 25 ? -2.853 -16.924 12.275 1.00 0.00 25 GLY A O 19
ATOM 20545 N N . VAL A 1 26 ? -2.985 -17.282 10.057 1.00 0.00 26 VAL A N 19
ATOM 20546 C CA . VAL A 1 26 ? -1.540 -17.301 9.863 1.00 0.00 26 VAL A CA 19
ATOM 20547 C C . VAL A 1 26 ? -1.135 -16.449 8.665 1.00 0.00 26 VAL A C 19
ATOM 20548 O O . VAL A 1 26 ? -1.755 -16.518 7.604 1.00 0.00 26 VAL A O 19
ATOM 20561 N N . ARG A 1 27 ? -0.091 -15.646 8.843 1.00 0.00 27 ARG A N 19
ATOM 20562 C CA . ARG A 1 27 ? 0.397 -14.780 7.777 1.00 0.00 27 ARG A CA 19
ATOM 20563 C C . ARG A 1 27 ? 1.486 -15.476 6.967 1.00 0.00 27 ARG A C 19
ATOM 20564 O O . ARG A 1 27 ? 2.418 -14.835 6.483 1.00 0.00 27 ARG A O 19
ATOM 20585 N N . GLU A 1 28 ? 1.361 -16.792 6.824 1.00 0.00 28 GLU A N 19
ATOM 20586 C CA . GLU A 1 28 ? 2.336 -17.574 6.074 1.00 0.00 28 GLU A CA 19
ATOM 20587 C C . GLU A 1 28 ? 2.115 -17.423 4.571 1.00 0.00 28 GLU A C 19
ATOM 20588 O O . GLU A 1 28 ? 1.006 -17.618 4.073 1.00 0.00 28 GLU A O 19
ATOM 20600 N N . PHE A 1 29 ? 3.178 -17.073 3.855 1.00 0.00 29 PHE A N 19
ATOM 20601 C CA . PHE A 1 29 ? 3.101 -16.894 2.410 1.00 0.00 29 PHE A CA 19
ATOM 20602 C C . PHE A 1 29 ? 2.446 -18.101 1.746 1.00 0.00 29 PHE A C 19
ATOM 20603 O O . PHE A 1 29 ? 2.206 -19.123 2.390 1.00 0.00 29 PHE A O 19
ATOM 20620 N N . SER A 1 30 ? 2.159 -17.976 0.454 1.00 0.00 30 SER A N 19
ATOM 20621 C CA . SER A 1 30 ? 1.527 -19.054 -0.297 1.00 0.00 30 SER A CA 19
ATOM 20622 C C . SER A 1 30 ? 2.530 -19.725 -1.231 1.00 0.00 30 SER A C 19
ATOM 20623 O O . SER A 1 30 ? 3.601 -19.183 -1.500 1.00 0.00 30 SER A O 19
ATOM 20631 N N . GLU A 1 31 ? 2.172 -20.908 -1.722 1.00 0.00 31 GLU A N 19
ATOM 20632 C CA . GLU A 1 31 ? 3.041 -21.653 -2.625 1.00 0.00 31 GLU A CA 19
ATOM 20633 C C . GLU A 1 31 ? 3.534 -20.764 -3.764 1.00 0.00 31 GLU A C 19
ATOM 20634 O O . GLU A 1 31 ? 4.661 -20.911 -4.237 1.00 0.00 31 GLU A O 19
ATOM 20646 N N . ILE A 1 32 ? 2.681 -19.842 -4.198 1.00 0.00 32 ILE A N 19
ATOM 20647 C CA . ILE A 1 32 ? 3.029 -18.929 -5.280 1.00 0.00 32 ILE A CA 19
ATOM 20648 C C . ILE A 1 32 ? 4.053 -17.897 -4.820 1.00 0.00 32 ILE A C 19
ATOM 20649 O O . ILE A 1 32 ? 5.097 -17.723 -5.447 1.00 0.00 32 ILE A O 19
ATOM 20665 N N . GLN A 1 33 ? 3.747 -17.218 -3.719 1.00 0.00 33 GLN A N 19
ATOM 20666 C CA . GLN A 1 33 ? 4.641 -16.203 -3.175 1.00 0.00 33 GLN A CA 19
ATOM 20667 C C . GLN A 1 33 ? 6.037 -16.774 -2.948 1.00 0.00 33 GLN A C 19
ATOM 20668 O O . GLN A 1 33 ? 7.031 -16.215 -3.414 1.00 0.00 33 GLN A O 19
ATOM 20682 N N . LEU A 1 34 ? 6.105 -17.889 -2.229 1.00 0.00 34 LEU A N 19
ATOM 20683 C CA . LEU A 1 34 ? 7.380 -18.536 -1.939 1.00 0.00 34 LEU A CA 19
ATOM 20684 C C . LEU A 1 34 ? 8.221 -18.672 -3.204 1.00 0.00 34 LEU A C 19
ATOM 20685 O O . LEU A 1 34 ? 9.265 -18.033 -3.340 1.00 0.00 34 LEU A O 19
ATOM 20701 N N . SER A 1 35 ? 7.759 -19.507 -4.130 1.00 0.00 35 SER A N 19
ATOM 20702 C CA . SER A 1 35 ? 8.470 -19.728 -5.384 1.00 0.00 35 SER A CA 19
ATOM 20703 C C . SER A 1 35 ? 9.079 -18.428 -5.899 1.00 0.00 35 SER A C 19
ATOM 20704 O O . SER A 1 35 ? 10.159 -18.427 -6.489 1.00 0.00 35 SER A O 19
ATOM 20712 N N . ARG A 1 36 ? 8.377 -17.322 -5.673 1.00 0.00 36 ARG A N 19
ATOM 20713 C CA . ARG A 1 36 ? 8.846 -16.015 -6.115 1.00 0.00 36 ARG A CA 19
ATOM 20714 C C . ARG A 1 36 ? 9.930 -15.482 -5.182 1.00 0.00 36 ARG A C 19
ATOM 20715 O O . ARG A 1 36 ? 10.994 -15.054 -5.630 1.00 0.00 36 ARG A O 19
ATOM 20736 N N . LEU A 1 37 ? 9.652 -15.511 -3.884 1.00 0.00 37 LEU A N 19
ATOM 20737 C CA . LEU A 1 37 ? 10.602 -15.031 -2.887 1.00 0.00 37 LEU A CA 19
ATOM 20738 C C . LEU A 1 37 ? 11.972 -15.671 -3.088 1.00 0.00 37 LEU A C 19
ATOM 20739 O O . LEU A 1 37 ? 13.004 -15.033 -2.881 1.00 0.00 37 LEU A O 19
ATOM 20755 N N . LYS A 1 38 ? 11.974 -16.936 -3.494 1.00 0.00 38 LYS A N 19
ATOM 20756 C CA . LYS A 1 38 ? 13.216 -17.663 -3.727 1.00 0.00 38 LYS A CA 19
ATOM 20757 C C . LYS A 1 38 ? 13.999 -17.047 -4.882 1.00 0.00 38 LYS A C 19
ATOM 20758 O O . LYS A 1 38 ? 15.226 -17.134 -4.930 1.00 0.00 38 LYS A O 19
ATOM 20777 N N . LYS A 1 39 ? 13.282 -16.423 -5.811 1.00 0.00 39 LYS A N 19
ATOM 20778 C CA . LYS A 1 39 ? 13.909 -15.790 -6.965 1.00 0.00 39 LYS A CA 19
ATOM 20779 C C . LYS A 1 39 ? 14.752 -14.593 -6.537 1.00 0.00 39 LYS A C 19
ATOM 20780 O O . LYS A 1 39 ? 15.908 -14.459 -6.940 1.00 0.00 39 LYS A O 19
ATOM 20799 N N . LEU A 1 40 ? 14.168 -13.726 -5.717 1.00 0.00 40 LEU A N 19
ATOM 20800 C CA . LEU A 1 40 ? 14.866 -12.540 -5.232 1.00 0.00 40 LEU A CA 19
ATOM 20801 C C . LEU A 1 40 ? 16.067 -12.928 -4.376 1.00 0.00 40 LEU A C 19
ATOM 20802 O O . LEU A 1 40 ? 17.085 -12.236 -4.366 1.00 0.00 40 LEU A O 19
ATOM 20818 N N . GLY A 1 41 ? 15.942 -14.041 -3.659 1.00 0.00 41 GLY A N 19
ATOM 20819 C CA . GLY A 1 41 ? 17.026 -14.503 -2.811 1.00 0.00 41 GLY A CA 19
ATOM 20820 C C . GLY A 1 41 ? 16.711 -14.354 -1.336 1.00 0.00 41 GLY A C 19
ATOM 20821 O O . GLY A 1 41 ? 17.617 -14.281 -0.505 1.00 0.00 41 GLY A O 19
ATOM 20825 N N . ILE A 1 42 ? 15.424 -14.307 -1.009 1.00 0.00 42 ILE A N 19
ATOM 20826 C CA . ILE A 1 42 ? 14.993 -14.165 0.376 1.00 0.00 42 ILE A CA 19
ATOM 20827 C C . ILE A 1 42 ? 14.729 -15.526 1.012 1.00 0.00 42 ILE A C 19
ATOM 20828 O O . ILE A 1 42 ? 13.605 -16.029 0.983 1.00 0.00 42 ILE A O 19
ATOM 20844 N N . HIS A 1 43 ? 15.771 -16.116 1.588 1.00 0.00 43 HIS A N 19
ATOM 20845 C CA . HIS A 1 43 ? 15.651 -17.419 2.234 1.00 0.00 43 HIS A CA 19
ATOM 20846 C C . HIS A 1 43 ? 14.893 -17.304 3.553 1.00 0.00 43 HIS A C 19
ATOM 20847 O O . HIS A 1 43 ? 15.463 -17.494 4.627 1.00 0.00 43 HIS A O 19
ATOM 20862 N N . LYS A 1 44 ? 13.605 -16.990 3.464 1.00 0.00 44 LYS A N 19
ATOM 20863 C CA . LYS A 1 44 ? 12.768 -16.849 4.649 1.00 0.00 44 LYS A CA 19
ATOM 20864 C C . LYS A 1 44 ? 11.422 -17.538 4.450 1.00 0.00 44 LYS A C 19
ATOM 20865 O O . LYS A 1 44 ? 11.067 -17.921 3.334 1.00 0.00 44 LYS A O 19
ATOM 20884 N N . THR A 1 45 ? 10.674 -17.693 5.538 1.00 0.00 45 THR A N 19
ATOM 20885 C CA . THR A 1 45 ? 9.367 -18.335 5.482 1.00 0.00 45 THR A CA 19
ATOM 20886 C C . THR A 1 45 ? 8.318 -17.514 6.223 1.00 0.00 45 THR A C 19
ATOM 20887 O O . THR A 1 45 ? 7.177 -17.397 5.776 1.00 0.00 45 THR A O 19
ATOM 20898 N N . ASP A 1 46 ? 8.712 -16.946 7.358 1.00 0.00 46 ASP A N 19
ATOM 20899 C CA . ASP A 1 46 ? 7.806 -16.132 8.160 1.00 0.00 46 ASP A CA 19
ATOM 20900 C C . ASP A 1 46 ? 7.866 -14.669 7.734 1.00 0.00 46 ASP A C 19
ATOM 20901 O O . ASP A 1 46 ? 8.925 -14.140 7.393 1.00 0.00 46 ASP A O 19
ATOM 20910 N N . PRO A 1 47 ? 6.705 -13.998 7.752 1.00 0.00 47 PRO A N 19
ATOM 20911 C CA . PRO A 1 47 ? 6.600 -12.587 7.370 1.00 0.00 47 PRO A CA 19
ATOM 20912 C C . PRO A 1 47 ? 7.263 -11.661 8.384 1.00 0.00 47 PRO A C 19
ATOM 20913 O O . PRO A 1 47 ? 7.615 -10.526 8.064 1.00 0.00 47 PRO A O 19
ATOM 20924 N N . SER A 1 48 ? 7.431 -12.153 9.607 1.00 0.00 48 SER A N 19
ATOM 20925 C CA . SER A 1 48 ? 8.050 -11.368 10.668 1.00 0.00 48 SER A CA 19
ATOM 20926 C C . SER A 1 48 ? 9.542 -11.183 10.409 1.00 0.00 48 SER A C 19
ATOM 20927 O O . SER A 1 48 ? 10.106 -10.123 10.683 1.00 0.00 48 SER A O 19
ATOM 20935 N N . THR A 1 49 ? 10.177 -12.223 9.877 1.00 0.00 49 THR A N 19
ATOM 20936 C CA . THR A 1 49 ? 11.603 -12.178 9.580 1.00 0.00 49 THR A CA 19
ATOM 20937 C C . THR A 1 49 ? 11.900 -11.192 8.456 1.00 0.00 49 THR A C 19
ATOM 20938 O O . THR A 1 49 ? 12.976 -10.594 8.408 1.00 0.00 49 THR A O 19
ATOM 20949 N N . LEU A 1 50 ? 10.940 -11.026 7.553 1.00 0.00 50 LEU A N 19
ATOM 20950 C CA . LEU A 1 50 ? 11.098 -10.111 6.428 1.00 0.00 50 LEU A CA 19
ATOM 20951 C C . LEU A 1 50 ? 11.465 -8.711 6.911 1.00 0.00 50 LEU A C 19
ATOM 20952 O O . LEU A 1 50 ? 11.007 -8.266 7.965 1.00 0.00 50 LEU A O 19
ATOM 20968 N N . THR A 1 51 ? 12.292 -8.020 6.134 1.00 0.00 51 THR A N 19
ATOM 20969 C CA . THR A 1 51 ? 12.720 -6.671 6.482 1.00 0.00 51 THR A CA 19
ATOM 20970 C C . THR A 1 51 ? 12.091 -5.638 5.553 1.00 0.00 51 THR A C 19
ATOM 20971 O O . THR A 1 51 ? 11.498 -5.988 4.533 1.00 0.00 51 THR A O 19
ATOM 20982 N N . GLU A 1 52 ? 12.226 -4.365 5.912 1.00 0.00 52 GLU A N 19
ATOM 20983 C CA . GLU A 1 52 ? 11.671 -3.282 5.109 1.00 0.00 52 GLU A CA 19
ATOM 20984 C C . GLU A 1 52 ? 12.116 -3.401 3.654 1.00 0.00 52 GLU A C 19
ATOM 20985 O O . GLU A 1 52 ? 11.331 -3.170 2.735 1.00 0.00 52 GLU A O 19
ATOM 20997 N N . GLU A 1 53 ? 13.380 -3.760 3.455 1.00 0.00 53 GLU A N 19
ATOM 20998 C CA . GLU A 1 53 ? 13.929 -3.907 2.113 1.00 0.00 53 GLU A CA 19
ATOM 20999 C C . GLU A 1 53 ? 13.212 -5.017 1.350 1.00 0.00 53 GLU A C 19
ATOM 21000 O O . GLU A 1 53 ? 12.773 -4.822 0.217 1.00 0.00 53 GLU A O 19
ATOM 21012 N N . GLU A 1 54 ? 13.098 -6.182 1.980 1.00 0.00 54 GLU A N 19
ATOM 21013 C CA . GLU A 1 54 ? 12.436 -7.324 1.360 1.00 0.00 54 GLU A CA 19
ATOM 21014 C C . GLU A 1 54 ? 10.955 -7.035 1.131 1.00 0.00 54 GLU A C 19
ATOM 21015 O O . GLU A 1 54 ? 10.380 -7.444 0.122 1.00 0.00 54 GLU A O 19
ATOM 21027 N N . VAL A 1 55 ? 10.343 -6.328 2.075 1.00 0.00 55 VAL A N 19
ATOM 21028 C CA . VAL A 1 55 ? 8.930 -5.983 1.977 1.00 0.00 55 VAL A CA 19
ATOM 21029 C C . VAL A 1 55 ? 8.672 -5.049 0.800 1.00 0.00 55 VAL A C 19
ATOM 21030 O O . VAL A 1 55 ? 7.898 -5.370 -0.102 1.00 0.00 55 VAL A O 19
ATOM 21043 N N . ARG A 1 56 ? 9.326 -3.892 0.815 1.00 0.00 56 ARG A N 19
ATOM 21044 C CA . ARG A 1 56 ? 9.168 -2.911 -0.251 1.00 0.00 56 ARG A CA 19
ATOM 21045 C C . ARG A 1 56 ? 9.451 -3.538 -1.613 1.00 0.00 56 ARG A C 19
ATOM 21046 O O . ARG A 1 56 ? 8.964 -3.064 -2.640 1.00 0.00 56 ARG A O 19
ATOM 21067 N N . LYS A 1 57 ? 10.242 -4.605 -1.615 1.00 0.00 57 LYS A N 19
ATOM 21068 C CA . LYS A 1 57 ? 10.590 -5.298 -2.849 1.00 0.00 57 LYS A CA 19
ATOM 21069 C C . LYS A 1 57 ? 9.502 -6.293 -3.241 1.00 0.00 57 LYS A C 19
ATOM 21070 O O . LYS A 1 57 ? 9.047 -6.313 -4.385 1.00 0.00 57 LYS A O 19
ATOM 21089 N N . PHE A 1 58 ? 9.087 -7.115 -2.283 1.00 0.00 58 PHE A N 19
ATOM 21090 C CA . PHE A 1 58 ? 8.051 -8.112 -2.528 1.00 0.00 58 PHE A CA 19
ATOM 21091 C C . PHE A 1 58 ? 6.722 -7.444 -2.868 1.00 0.00 58 PHE A C 19
ATOM 21092 O O . PHE A 1 58 ? 5.860 -8.042 -3.512 1.00 0.00 58 PHE A O 19
ATOM 21109 N N . ALA A 1 59 ? 6.564 -6.199 -2.430 1.00 0.00 59 ALA A N 19
ATOM 21110 C CA . ALA A 1 59 ? 5.342 -5.448 -2.689 1.00 0.00 59 ALA A CA 19
ATOM 21111 C C . ALA A 1 59 ? 5.293 -4.958 -4.132 1.00 0.00 59 ALA A C 19
ATOM 21112 O O . ALA A 1 59 ? 4.271 -4.448 -4.590 1.00 0.00 59 ALA A O 19
ATOM 21119 N N . ARG A 1 60 ? 6.404 -5.116 -4.843 1.00 0.00 60 ARG A N 19
ATOM 21120 C CA . ARG A 1 60 ? 6.488 -4.688 -6.235 1.00 0.00 60 ARG A CA 19
ATOM 21121 C C . ARG A 1 60 ? 6.066 -5.813 -7.176 1.00 0.00 60 ARG A C 19
ATOM 21122 O O . ARG A 1 60 ? 5.455 -5.569 -8.217 1.00 0.00 60 ARG A O 19
ATOM 21143 N N . LEU A 1 61 ? 6.397 -7.044 -6.803 1.00 0.00 61 LEU A N 19
ATOM 21144 C CA . LEU A 1 61 ? 6.052 -8.207 -7.614 1.00 0.00 61 LEU A CA 19
ATOM 21145 C C . LEU A 1 61 ? 4.669 -8.047 -8.236 1.00 0.00 61 LEU A C 19
ATOM 21146 O O . LEU A 1 61 ? 4.448 -8.420 -9.387 1.00 0.00 61 LEU A O 19
ATOM 21162 N N . ASN A 1 62 ? 3.741 -7.489 -7.465 1.00 0.00 62 ASN A N 19
ATOM 21163 C CA . ASN A 1 62 ? 2.378 -7.278 -7.941 1.00 0.00 62 ASN A CA 19
ATOM 21164 C C . ASN A 1 62 ? 2.144 -5.811 -8.288 1.00 0.00 62 ASN A C 19
ATOM 21165 O O . ASN A 1 62 ? 1.617 -5.047 -7.479 1.00 0.00 62 ASN A O 19
ATOM 21176 N N . ILE A 1 63 ? 2.540 -5.424 -9.497 1.00 0.00 63 ILE A N 19
ATOM 21177 C CA . ILE A 1 63 ? 2.372 -4.050 -9.952 1.00 0.00 63 ILE A CA 19
ATOM 21178 C C . ILE A 1 63 ? 0.899 -3.719 -10.170 1.00 0.00 63 ILE A C 19
ATOM 21179 O O . ILE A 1 63 ? 0.310 -4.103 -11.181 1.00 0.00 63 ILE A O 19
ATOM 21195 N N . ASP A 1 64 ? 0.311 -3.004 -9.218 1.00 0.00 64 ASP A N 19
ATOM 21196 C CA . ASP A 1 64 ? -1.092 -2.619 -9.307 1.00 0.00 64 ASP A CA 19
ATOM 21197 C C . ASP A 1 64 ? -1.231 -1.185 -9.809 1.00 0.00 64 ASP A C 19
ATOM 21198 O O . ASP A 1 64 ? -0.361 -0.340 -9.598 1.00 0.00 64 ASP A O 19
ATOM 21207 N N . PRO A 1 65 ? -2.351 -0.902 -10.491 1.00 0.00 65 PRO A N 19
ATOM 21208 C CA . PRO A 1 65 ? -2.630 0.429 -11.038 1.00 0.00 65 PRO A CA 19
ATOM 21209 C C . PRO A 1 65 ? -2.918 1.455 -9.947 1.00 0.00 65 PRO A C 19
ATOM 21210 O O . PRO A 1 65 ? -2.344 2.543 -9.938 1.00 0.00 65 PRO A O 19
ATOM 21221 N N . ALA A 1 66 ? -3.811 1.101 -9.029 1.00 0.00 66 ALA A N 19
ATOM 21222 C CA . ALA A 1 66 ? -4.174 1.990 -7.933 1.00 0.00 66 ALA A CA 19
ATOM 21223 C C . ALA A 1 66 ? -2.967 2.791 -7.454 1.00 0.00 66 ALA A C 19
ATOM 21224 O O . ALA A 1 66 ? -2.990 4.023 -7.447 1.00 0.00 66 ALA A O 19
ATOM 21231 N N . THR A 1 67 ? -1.914 2.085 -7.055 1.00 0.00 67 THR A N 19
ATOM 21232 C CA . THR A 1 67 ? -0.700 2.731 -6.573 1.00 0.00 67 THR A CA 19
ATOM 21233 C C . THR A 1 67 ? -0.160 3.722 -7.598 1.00 0.00 67 THR A C 19
ATOM 21234 O O . THR A 1 67 ? 0.301 4.807 -7.242 1.00 0.00 67 THR A O 19
ATOM 21245 N N . ILE A 1 68 ? -0.223 3.344 -8.870 1.00 0.00 68 ILE A N 19
ATOM 21246 C CA . ILE A 1 68 ? 0.258 4.201 -9.946 1.00 0.00 68 ILE A CA 19
ATOM 21247 C C . ILE A 1 68 ? -0.368 5.589 -9.864 1.00 0.00 68 ILE A C 19
ATOM 21248 O O . ILE A 1 68 ? -1.495 5.803 -10.312 1.00 0.00 68 ILE A O 19
ATOM 21264 N N . THR A 1 69 ? 0.372 6.533 -9.289 1.00 0.00 69 THR A N 19
ATOM 21265 C CA . THR A 1 69 ? -0.110 7.902 -9.149 1.00 0.00 69 THR A CA 19
ATOM 21266 C C . THR A 1 69 ? 0.943 8.904 -9.607 1.00 0.00 69 THR A C 19
ATOM 21267 O O . THR A 1 69 ? 1.139 9.944 -8.977 1.00 0.00 69 THR A O 19
ATOM 21278 N N . TRP A 1 70 ? 1.616 8.587 -10.707 1.00 0.00 70 TRP A N 19
ATOM 21279 C CA . TRP A 1 70 ? 2.649 9.462 -11.250 1.00 0.00 70 TRP A CA 19
ATOM 21280 C C . TRP A 1 70 ? 2.087 10.345 -12.359 1.00 0.00 70 TRP A C 19
ATOM 21281 O O . TRP A 1 70 ? 2.427 11.523 -12.457 1.00 0.00 70 TRP A O 19
ATOM 21302 N N . GLN A 1 71 ? 1.226 9.767 -13.190 1.00 0.00 71 GLN A N 19
ATOM 21303 C CA . GLN A 1 71 ? 0.619 10.503 -14.292 1.00 0.00 71 GLN A CA 19
ATOM 21304 C C . GLN A 1 71 ? -0.360 11.551 -13.773 1.00 0.00 71 GLN A C 19
ATOM 21305 O O . GLN A 1 71 ? -0.912 11.413 -12.681 1.00 0.00 71 GLN A O 19
ATOM 21319 N N . GLY A 1 1 ? -15.903 -12.437 4.506 1.00 0.00 1 GLY A N 20
ATOM 21320 C CA . GLY A 1 1 ? -16.108 -11.304 3.623 1.00 0.00 1 GLY A CA 20
ATOM 21321 C C . GLY A 1 1 ? -15.487 -10.030 4.162 1.00 0.00 1 GLY A C 20
ATOM 21322 O O . GLY A 1 1 ? -15.958 -9.473 5.154 1.00 0.00 1 GLY A O 20
ATOM 21326 N N . SER A 1 2 ? -14.427 -9.568 3.508 1.00 0.00 2 SER A N 20
ATOM 21327 C CA . SER A 1 2 ? -13.737 -8.354 3.931 1.00 0.00 2 SER A CA 20
ATOM 21328 C C . SER A 1 2 ? -14.341 -7.124 3.260 1.00 0.00 2 SER A C 20
ATOM 21329 O O . SER A 1 2 ? -14.716 -7.164 2.088 1.00 0.00 2 SER A O 20
ATOM 21337 N N . SER A 1 3 ? -14.431 -6.032 4.012 1.00 0.00 3 SER A N 20
ATOM 21338 C CA . SER A 1 3 ? -14.993 -4.791 3.492 1.00 0.00 3 SER A CA 20
ATOM 21339 C C . SER A 1 3 ? -14.847 -3.661 4.508 1.00 0.00 3 SER A C 20
ATOM 21340 O O . SER A 1 3 ? -15.227 -3.803 5.669 1.00 0.00 3 SER A O 20
ATOM 21348 N N . GLY A 1 4 ? -14.292 -2.539 4.060 1.00 0.00 4 GLY A N 20
ATOM 21349 C CA . GLY A 1 4 ? -14.104 -1.401 4.941 1.00 0.00 4 GLY A CA 20
ATOM 21350 C C . GLY A 1 4 ? -13.221 -0.333 4.328 1.00 0.00 4 GLY A C 20
ATOM 21351 O O . GLY A 1 4 ? -12.253 -0.642 3.633 1.00 0.00 4 GLY A O 20
ATOM 21355 N N . SER A 1 5 ? -13.555 0.928 4.585 1.00 0.00 5 SER A N 20
ATOM 21356 C CA . SER A 1 5 ? -12.787 2.046 4.048 1.00 0.00 5 SER A CA 20
ATOM 21357 C C . SER A 1 5 ? -11.630 2.405 4.976 1.00 0.00 5 SER A C 20
ATOM 21358 O O . SER A 1 5 ? -11.823 3.054 6.004 1.00 0.00 5 SER A O 20
ATOM 21366 N N . SER A 1 6 ? -10.428 1.978 4.604 1.00 0.00 6 SER A N 20
ATOM 21367 C CA . SER A 1 6 ? -9.239 2.250 5.404 1.00 0.00 6 SER A CA 20
ATOM 21368 C C . SER A 1 6 ? -8.894 3.736 5.376 1.00 0.00 6 SER A C 20
ATOM 21369 O O . SER A 1 6 ? -9.406 4.488 4.547 1.00 0.00 6 SER A O 20
ATOM 21377 N N . GLY A 1 7 ? -8.022 4.152 6.289 1.00 0.00 7 GLY A N 20
ATOM 21378 C CA . GLY A 1 7 ? -7.622 5.546 6.352 1.00 0.00 7 GLY A CA 20
ATOM 21379 C C . GLY A 1 7 ? -6.509 5.875 5.378 1.00 0.00 7 GLY A C 20
ATOM 21380 O O . GLY A 1 7 ? -6.681 5.755 4.165 1.00 0.00 7 GLY A O 20
ATOM 21384 N N . SER A 1 8 ? -5.365 6.294 5.909 1.00 0.00 8 SER A N 20
ATOM 21385 C CA . SER A 1 8 ? -4.220 6.647 5.077 1.00 0.00 8 SER A CA 20
ATOM 21386 C C . SER A 1 8 ? -3.205 5.510 5.039 1.00 0.00 8 SER A C 20
ATOM 21387 O O . SER A 1 8 ? -2.187 5.546 5.731 1.00 0.00 8 SER A O 20
ATOM 21395 N N . THR A 1 9 ? -3.489 4.498 4.224 1.00 0.00 9 THR A N 20
ATOM 21396 C CA . THR A 1 9 ? -2.602 3.349 4.095 1.00 0.00 9 THR A CA 20
ATOM 21397 C C . THR A 1 9 ? -1.432 3.658 3.168 1.00 0.00 9 THR A C 20
ATOM 21398 O O . THR A 1 9 ? -1.535 4.512 2.288 1.00 0.00 9 THR A O 20
ATOM 21409 N N . GLN A 1 10 ? -0.322 2.957 3.370 1.00 0.00 10 GLN A N 20
ATOM 21410 C CA . GLN A 1 10 ? 0.868 3.157 2.551 1.00 0.00 10 GLN A CA 20
ATOM 21411 C C . GLN A 1 10 ? 0.835 2.263 1.316 1.00 0.00 10 GLN A C 20
ATOM 21412 O O . GLN A 1 10 ? 0.327 1.142 1.360 1.00 0.00 10 GLN A O 20
ATOM 21426 N N . THR A 1 11 ? 1.381 2.766 0.212 1.00 0.00 11 THR A N 20
ATOM 21427 C CA . THR A 1 11 ? 1.413 2.015 -1.036 1.00 0.00 11 THR A CA 20
ATOM 21428 C C . THR A 1 11 ? 1.975 0.614 -0.820 1.00 0.00 11 THR A C 20
ATOM 21429 O O . THR A 1 11 ? 1.380 -0.376 -1.245 1.00 0.00 11 THR A O 20
ATOM 21440 N N . ASP A 1 12 ? 3.123 0.539 -0.155 1.00 0.00 12 ASP A N 20
ATOM 21441 C CA . ASP A 1 12 ? 3.765 -0.742 0.119 1.00 0.00 12 ASP A CA 20
ATOM 21442 C C . ASP A 1 12 ? 3.137 -1.415 1.336 1.00 0.00 12 ASP A C 20
ATOM 21443 O O . ASP A 1 12 ? 2.638 -2.537 1.250 1.00 0.00 12 ASP A O 20
ATOM 21452 N N . LYS A 1 13 ? 3.166 -0.722 2.469 1.00 0.00 13 LYS A N 20
ATOM 21453 C CA . LYS A 1 13 ? 2.600 -1.251 3.704 1.00 0.00 13 LYS A CA 20
ATOM 21454 C C . LYS A 1 13 ? 1.265 -1.939 3.440 1.00 0.00 13 LYS A C 20
ATOM 21455 O O . LYS A 1 13 ? 1.063 -3.091 3.823 1.00 0.00 13 LYS A O 20
ATOM 21474 N N . ALA A 1 14 ? 0.356 -1.225 2.783 1.00 0.00 14 ALA A N 20
ATOM 21475 C CA . ALA A 1 14 ? -0.958 -1.769 2.465 1.00 0.00 14 ALA A CA 20
ATOM 21476 C C . ALA A 1 14 ? -0.841 -3.002 1.575 1.00 0.00 14 ALA A C 20
ATOM 21477 O O . ALA A 1 14 ? -1.566 -3.982 1.755 1.00 0.00 14 ALA A O 20
ATOM 21484 N N . LEU A 1 15 ? 0.074 -2.947 0.614 1.00 0.00 15 LEU A N 20
ATOM 21485 C CA . LEU A 1 15 ? 0.285 -4.060 -0.306 1.00 0.00 15 LEU A CA 20
ATOM 21486 C C . LEU A 1 15 ? 0.693 -5.321 0.450 1.00 0.00 15 LEU A C 20
ATOM 21487 O O . LEU A 1 15 ? 0.104 -6.386 0.264 1.00 0.00 15 LEU A O 20
ATOM 21503 N N . TYR A 1 16 ? 1.702 -5.192 1.304 1.00 0.00 16 TYR A N 20
ATOM 21504 C CA . TYR A 1 16 ? 2.188 -6.321 2.088 1.00 0.00 16 TYR A CA 20
ATOM 21505 C C . TYR A 1 16 ? 1.098 -6.852 3.014 1.00 0.00 16 TYR A C 20
ATOM 21506 O O . TYR A 1 16 ? 0.800 -8.045 3.020 1.00 0.00 16 TYR A O 20
ATOM 21524 N N . ASN A 1 17 ? 0.506 -5.954 3.795 1.00 0.00 17 ASN A N 20
ATOM 21525 C CA . ASN A 1 17 ? -0.552 -6.330 4.726 1.00 0.00 17 ASN A CA 20
ATOM 21526 C C . ASN A 1 17 ? -1.611 -7.179 4.031 1.00 0.00 17 ASN A C 20
ATOM 21527 O O . ASN A 1 17 ? -2.114 -8.150 4.598 1.00 0.00 17 ASN A O 20
ATOM 21538 N N . ARG A 1 18 ? -1.946 -6.807 2.800 1.00 0.00 18 ARG A N 20
ATOM 21539 C CA . ARG A 1 18 ? -2.946 -7.534 2.027 1.00 0.00 18 ARG A CA 20
ATOM 21540 C C . ARG A 1 18 ? -2.366 -8.831 1.470 1.00 0.00 18 ARG A C 20
ATOM 21541 O O . ARG A 1 18 ? -2.990 -9.890 1.555 1.00 0.00 18 ARG A O 20
ATOM 21562 N N . LEU A 1 19 ? -1.169 -8.741 0.900 1.00 0.00 19 LEU A N 20
ATOM 21563 C CA . LEU A 1 19 ? -0.505 -9.907 0.328 1.00 0.00 19 LEU A CA 20
ATOM 21564 C C . LEU A 1 19 ? -0.577 -11.096 1.280 1.00 0.00 19 LEU A C 20
ATOM 21565 O O . LEU A 1 19 ? -0.965 -12.197 0.887 1.00 0.00 19 LEU A O 20
ATOM 21581 N N . VAL A 1 20 ? -0.203 -10.867 2.535 1.00 0.00 20 VAL A N 20
ATOM 21582 C CA . VAL A 1 20 ? -0.229 -11.919 3.544 1.00 0.00 20 VAL A CA 20
ATOM 21583 C C . VAL A 1 20 ? -1.354 -11.690 4.547 1.00 0.00 20 VAL A C 20
ATOM 21584 O O . VAL A 1 20 ? -1.148 -11.159 5.639 1.00 0.00 20 VAL A O 20
ATOM 21597 N N . PRO A 1 21 ? -2.574 -12.101 4.171 1.00 0.00 21 PRO A N 20
ATOM 21598 C CA . PRO A 1 21 ? -3.757 -11.953 5.024 1.00 0.00 21 PRO A CA 20
ATOM 21599 C C . PRO A 1 21 ? -3.715 -12.873 6.239 1.00 0.00 21 PRO A C 20
ATOM 21600 O O . PRO A 1 21 ? -3.139 -13.961 6.187 1.00 0.00 21 PRO A O 20
ATOM 21611 N N . LEU A 1 22 ? -4.328 -12.432 7.331 1.00 0.00 22 LEU A N 20
ATOM 21612 C CA . LEU A 1 22 ? -4.361 -13.216 8.561 1.00 0.00 22 LEU A CA 20
ATOM 21613 C C . LEU A 1 22 ? -5.796 -13.430 9.032 1.00 0.00 22 LEU A C 20
ATOM 21614 O O . LEU A 1 22 ? -6.413 -12.530 9.602 1.00 0.00 22 LEU A O 20
ATOM 21630 N N . VAL A 1 23 ? -6.320 -14.627 8.792 1.00 0.00 23 VAL A N 20
ATOM 21631 C CA . VAL A 1 23 ? -7.681 -14.960 9.195 1.00 0.00 23 VAL A CA 20
ATOM 21632 C C . VAL A 1 23 ? -7.723 -16.287 9.946 1.00 0.00 23 VAL A C 20
ATOM 21633 O O . VAL A 1 23 ? -8.560 -16.488 10.825 1.00 0.00 23 VAL A O 20
ATOM 21646 N N . ASN A 1 24 ? -6.813 -17.189 9.593 1.00 0.00 24 ASN A N 20
ATOM 21647 C CA . ASN A 1 24 ? -6.746 -18.497 10.234 1.00 0.00 24 ASN A CA 20
ATOM 21648 C C . ASN A 1 24 ? -5.971 -18.421 11.546 1.00 0.00 24 ASN A C 20
ATOM 21649 O O . ASN A 1 24 ? -5.943 -19.377 12.319 1.00 0.00 24 ASN A O 20
ATOM 21660 N N . GLY A 1 25 ? -5.343 -17.275 11.791 1.00 0.00 25 GLY A N 20
ATOM 21661 C CA . GLY A 1 25 ? -4.576 -17.094 13.010 1.00 0.00 25 GLY A CA 20
ATOM 21662 C C . GLY A 1 25 ? -3.100 -17.378 12.814 1.00 0.00 25 GLY A C 20
ATOM 21663 O O . GLY A 1 25 ? -2.351 -17.502 13.783 1.00 0.00 25 GLY A O 20
ATOM 21667 N N . VAL A 1 26 ? -2.681 -17.482 11.557 1.00 0.00 26 VAL A N 20
ATOM 21668 C CA . VAL A 1 26 ? -1.285 -17.754 11.237 1.00 0.00 26 VAL A CA 20
ATOM 21669 C C . VAL A 1 26 ? -0.876 -17.071 9.937 1.00 0.00 26 VAL A C 20
ATOM 21670 O O . VAL A 1 26 ? -1.276 -17.491 8.851 1.00 0.00 26 VAL A O 20
ATOM 21683 N N . ARG A 1 27 ? -0.075 -16.017 10.055 1.00 0.00 27 ARG A N 20
ATOM 21684 C CA . ARG A 1 27 ? 0.388 -15.275 8.889 1.00 0.00 27 ARG A CA 20
ATOM 21685 C C . ARG A 1 27 ? 1.487 -16.041 8.158 1.00 0.00 27 ARG A C 20
ATOM 21686 O O . ARG A 1 27 ? 2.572 -16.252 8.697 1.00 0.00 27 ARG A O 20
ATOM 21707 N N . GLU A 1 28 ? 1.195 -16.454 6.929 1.00 0.00 28 GLU A N 20
ATOM 21708 C CA . GLU A 1 28 ? 2.159 -17.198 6.125 1.00 0.00 28 GLU A CA 20
ATOM 21709 C C . GLU A 1 28 ? 1.987 -16.884 4.642 1.00 0.00 28 GLU A C 20
ATOM 21710 O O . GLU A 1 28 ? 0.870 -16.692 4.161 1.00 0.00 28 GLU A O 20
ATOM 21722 N N . PHE A 1 29 ? 3.103 -16.832 3.921 1.00 0.00 29 PHE A N 20
ATOM 21723 C CA . PHE A 1 29 ? 3.077 -16.540 2.493 1.00 0.00 29 PHE A CA 20
ATOM 21724 C C . PHE A 1 29 ? 2.413 -17.673 1.718 1.00 0.00 29 PHE A C 20
ATOM 21725 O O . PHE A 1 29 ? 2.128 -18.735 2.272 1.00 0.00 29 PHE A O 20
ATOM 21742 N N . SER A 1 30 ? 2.168 -17.439 0.432 1.00 0.00 30 SER A N 20
ATOM 21743 C CA . SER A 1 30 ? 1.532 -18.438 -0.419 1.00 0.00 30 SER A CA 20
ATOM 21744 C C . SER A 1 30 ? 2.558 -19.108 -1.329 1.00 0.00 30 SER A C 20
ATOM 21745 O O . SER A 1 30 ? 3.682 -18.629 -1.471 1.00 0.00 30 SER A O 20
ATOM 21753 N N . GLU A 1 31 ? 2.160 -20.218 -1.942 1.00 0.00 31 GLU A N 20
ATOM 21754 C CA . GLU A 1 31 ? 3.044 -20.954 -2.838 1.00 0.00 31 GLU A CA 20
ATOM 21755 C C . GLU A 1 31 ? 3.686 -20.019 -3.859 1.00 0.00 31 GLU A C 20
ATOM 21756 O O . GLU A 1 31 ? 4.907 -19.995 -4.012 1.00 0.00 31 GLU A O 20
ATOM 21768 N N . ILE A 1 32 ? 2.853 -19.251 -4.554 1.00 0.00 32 ILE A N 20
ATOM 21769 C CA . ILE A 1 32 ? 3.339 -18.315 -5.559 1.00 0.00 32 ILE A CA 20
ATOM 21770 C C . ILE A 1 32 ? 4.266 -17.275 -4.940 1.00 0.00 32 ILE A C 20
ATOM 21771 O O . ILE A 1 32 ? 5.326 -16.970 -5.486 1.00 0.00 32 ILE A O 20
ATOM 21787 N N . GLN A 1 33 ? 3.860 -16.735 -3.795 1.00 0.00 33 GLN A N 20
ATOM 21788 C CA . GLN A 1 33 ? 4.655 -15.730 -3.100 1.00 0.00 33 GLN A CA 20
ATOM 21789 C C . GLN A 1 33 ? 6.040 -16.271 -2.760 1.00 0.00 33 GLN A C 20
ATOM 21790 O O . GLN A 1 33 ? 7.027 -15.534 -2.775 1.00 0.00 33 GLN A O 20
ATOM 21804 N N . LEU A 1 34 ? 6.106 -17.562 -2.453 1.00 0.00 34 LEU A N 20
ATOM 21805 C CA . LEU A 1 34 ? 7.370 -18.203 -2.108 1.00 0.00 34 LEU A CA 20
ATOM 21806 C C . LEU A 1 34 ? 8.201 -18.476 -3.358 1.00 0.00 34 LEU A C 20
ATOM 21807 O O . LEU A 1 34 ? 9.265 -17.887 -3.550 1.00 0.00 34 LEU A O 20
ATOM 21823 N N . SER A 1 35 ? 7.706 -19.371 -4.207 1.00 0.00 35 SER A N 20
ATOM 21824 C CA . SER A 1 35 ? 8.403 -19.724 -5.439 1.00 0.00 35 SER A CA 20
ATOM 21825 C C . SER A 1 35 ? 8.922 -18.475 -6.146 1.00 0.00 35 SER A C 20
ATOM 21826 O O . SER A 1 35 ? 9.952 -18.512 -6.819 1.00 0.00 35 SER A O 20
ATOM 21834 N N . ARG A 1 36 ? 8.200 -17.371 -5.989 1.00 0.00 36 ARG A N 20
ATOM 21835 C CA . ARG A 1 36 ? 8.585 -16.111 -6.612 1.00 0.00 36 ARG A CA 20
ATOM 21836 C C . ARG A 1 36 ? 9.633 -15.387 -5.773 1.00 0.00 36 ARG A C 20
ATOM 21837 O O . ARG A 1 36 ? 10.462 -14.643 -6.301 1.00 0.00 36 ARG A O 20
ATOM 21858 N N . LEU A 1 37 ? 9.592 -15.608 -4.464 1.00 0.00 37 LEU A N 20
ATOM 21859 C CA . LEU A 1 37 ? 10.538 -14.977 -3.551 1.00 0.00 37 LEU A CA 20
ATOM 21860 C C . LEU A 1 37 ? 11.918 -15.616 -3.668 1.00 0.00 37 LEU A C 20
ATOM 21861 O O . LEU A 1 37 ? 12.939 -14.932 -3.605 1.00 0.00 37 LEU A O 20
ATOM 21877 N N . LYS A 1 38 ? 11.941 -16.933 -3.842 1.00 0.00 38 LYS A N 20
ATOM 21878 C CA . LYS A 1 38 ? 13.195 -17.667 -3.973 1.00 0.00 38 LYS A CA 20
ATOM 21879 C C . LYS A 1 38 ? 14.147 -16.950 -4.925 1.00 0.00 38 LYS A C 20
ATOM 21880 O O . LYS A 1 38 ? 15.304 -16.697 -4.589 1.00 0.00 38 LYS A O 20
ATOM 21899 N N . LYS A 1 39 ? 13.653 -16.625 -6.115 1.00 0.00 39 LYS A N 20
ATOM 21900 C CA . LYS A 1 39 ? 14.459 -15.935 -7.115 1.00 0.00 39 LYS A CA 20
ATOM 21901 C C . LYS A 1 39 ? 15.257 -14.799 -6.483 1.00 0.00 39 LYS A C 20
ATOM 21902 O O . LYS A 1 39 ? 16.477 -14.724 -6.636 1.00 0.00 39 LYS A O 20
ATOM 21921 N N . LEU A 1 40 ? 14.562 -13.919 -5.771 1.00 0.00 40 LEU A N 20
ATOM 21922 C CA . LEU A 1 40 ? 15.206 -12.787 -5.114 1.00 0.00 40 LEU A CA 20
ATOM 21923 C C . LEU A 1 40 ? 16.256 -13.264 -4.115 1.00 0.00 40 LEU A C 20
ATOM 21924 O O . LEU A 1 40 ? 17.252 -12.583 -3.873 1.00 0.00 40 LEU A O 20
ATOM 21940 N N . GLY A 1 41 ? 16.026 -14.439 -3.537 1.00 0.00 41 GLY A N 20
ATOM 21941 C CA . GLY A 1 41 ? 16.961 -14.988 -2.573 1.00 0.00 41 GLY A CA 20
ATOM 21942 C C . GLY A 1 41 ? 16.526 -14.746 -1.141 1.00 0.00 41 GLY A C 20
ATOM 21943 O O . GLY A 1 41 ? 17.352 -14.736 -0.228 1.00 0.00 41 GLY A O 20
ATOM 21947 N N . ILE A 1 42 ? 15.227 -14.549 -0.944 1.00 0.00 42 ILE A N 20
ATOM 21948 C CA . ILE A 1 42 ? 14.685 -14.306 0.386 1.00 0.00 42 ILE A CA 20
ATOM 21949 C C . ILE A 1 42 ? 14.202 -15.602 1.029 1.00 0.00 42 ILE A C 20
ATOM 21950 O O . ILE A 1 42 ? 13.025 -15.951 0.939 1.00 0.00 42 ILE A O 20
ATOM 21966 N N . HIS A 1 43 ? 15.119 -16.310 1.680 1.00 0.00 43 HIS A N 20
ATOM 21967 C CA . HIS A 1 43 ? 14.787 -17.568 2.341 1.00 0.00 43 HIS A CA 20
ATOM 21968 C C . HIS A 1 43 ? 14.129 -17.313 3.693 1.00 0.00 43 HIS A C 20
ATOM 21969 O O . HIS A 1 43 ? 14.469 -17.949 4.691 1.00 0.00 43 HIS A O 20
ATOM 21984 N N . LYS A 1 44 ? 13.185 -16.378 3.720 1.00 0.00 44 LYS A N 20
ATOM 21985 C CA . LYS A 1 44 ? 12.478 -16.038 4.949 1.00 0.00 44 LYS A CA 20
ATOM 21986 C C . LYS A 1 44 ? 10.982 -16.301 4.807 1.00 0.00 44 LYS A C 20
ATOM 21987 O O . LYS A 1 44 ? 10.263 -15.530 4.171 1.00 0.00 44 LYS A O 20
ATOM 22006 N N . THR A 1 45 ? 10.518 -17.395 5.404 1.00 0.00 45 THR A N 20
ATOM 22007 C CA . THR A 1 45 ? 9.108 -17.759 5.344 1.00 0.00 45 THR A CA 20
ATOM 22008 C C . THR A 1 45 ? 8.280 -16.907 6.299 1.00 0.00 45 THR A C 20
ATOM 22009 O O . THR A 1 45 ? 7.227 -16.387 5.928 1.00 0.00 45 THR A O 20
ATOM 22020 N N . ASP A 1 46 ? 8.761 -16.769 7.530 1.00 0.00 46 ASP A N 20
ATOM 22021 C CA . ASP A 1 46 ? 8.064 -15.978 8.538 1.00 0.00 46 ASP A CA 20
ATOM 22022 C C . ASP A 1 46 ? 7.859 -14.544 8.059 1.00 0.00 46 ASP A C 20
ATOM 22023 O O . ASP A 1 46 ? 8.799 -13.857 7.659 1.00 0.00 46 ASP A O 20
ATOM 22032 N N . PRO A 1 47 ? 6.601 -14.081 8.098 1.00 0.00 47 PRO A N 20
ATOM 22033 C CA . PRO A 1 47 ? 6.243 -12.726 7.670 1.00 0.00 47 PRO A CA 20
ATOM 22034 C C . PRO A 1 47 ? 6.769 -11.659 8.624 1.00 0.00 47 PRO A C 20
ATOM 22035 O O . PRO A 1 47 ? 6.609 -10.463 8.382 1.00 0.00 47 PRO A O 20
ATOM 22046 N N . SER A 1 48 ? 7.397 -12.100 9.709 1.00 0.00 48 SER A N 20
ATOM 22047 C CA . SER A 1 48 ? 7.944 -11.183 10.702 1.00 0.00 48 SER A CA 20
ATOM 22048 C C . SER A 1 48 ? 9.428 -10.933 10.452 1.00 0.00 48 SER A C 20
ATOM 22049 O O . SER A 1 48 ? 9.898 -9.796 10.511 1.00 0.00 48 SER A O 20
ATOM 22057 N N . THR A 1 49 ? 10.163 -12.005 10.172 1.00 0.00 49 THR A N 20
ATOM 22058 C CA . THR A 1 49 ? 11.594 -11.905 9.914 1.00 0.00 49 THR A CA 20
ATOM 22059 C C . THR A 1 49 ? 11.885 -10.882 8.822 1.00 0.00 49 THR A C 20
ATOM 22060 O O . THR A 1 49 ? 12.782 -10.049 8.960 1.00 0.00 49 THR A O 20
ATOM 22071 N N . LEU A 1 50 ? 11.123 -10.950 7.736 1.00 0.00 50 LEU A N 20
ATOM 22072 C CA . LEU A 1 50 ? 11.299 -10.028 6.619 1.00 0.00 50 LEU A CA 20
ATOM 22073 C C . LEU A 1 50 ? 11.373 -8.586 7.110 1.00 0.00 50 LEU A C 20
ATOM 22074 O O . LEU A 1 50 ? 10.570 -8.158 7.940 1.00 0.00 50 LEU A O 20
ATOM 22090 N N . THR A 1 51 ? 12.341 -7.838 6.589 1.00 0.00 51 THR A N 20
ATOM 22091 C CA . THR A 1 51 ? 12.520 -6.443 6.973 1.00 0.00 51 THR A CA 20
ATOM 22092 C C . THR A 1 51 ? 11.921 -5.505 5.931 1.00 0.00 51 THR A C 20
ATOM 22093 O O . THR A 1 51 ? 11.383 -5.951 4.918 1.00 0.00 51 THR A O 20
ATOM 22104 N N . GLU A 1 52 ? 12.018 -4.204 6.187 1.00 0.00 52 GLU A N 20
ATOM 22105 C CA . GLU A 1 52 ? 11.485 -3.204 5.270 1.00 0.00 52 GLU A CA 20
ATOM 22106 C C . GLU A 1 52 ? 11.969 -3.459 3.846 1.00 0.00 52 GLU A C 20
ATOM 22107 O O . GLU A 1 52 ? 11.190 -3.403 2.895 1.00 0.00 52 GLU A O 20
ATOM 22119 N N . GLU A 1 53 ? 13.262 -3.737 3.708 1.00 0.00 53 GLU A N 20
ATOM 22120 C CA . GLU A 1 53 ? 13.851 -3.998 2.399 1.00 0.00 53 GLU A CA 20
ATOM 22121 C C . GLU A 1 53 ? 13.196 -5.208 1.740 1.00 0.00 53 GLU A C 20
ATOM 22122 O O . GLU A 1 53 ? 12.676 -5.116 0.628 1.00 0.00 53 GLU A O 20
ATOM 22134 N N . GLU A 1 54 ? 13.225 -6.342 2.434 1.00 0.00 54 GLU A N 20
ATOM 22135 C CA . GLU A 1 54 ? 12.635 -7.570 1.915 1.00 0.00 54 GLU A CA 20
ATOM 22136 C C . GLU A 1 54 ? 11.181 -7.347 1.511 1.00 0.00 54 GLU A C 20
ATOM 22137 O O . GLU A 1 54 ? 10.738 -7.814 0.462 1.00 0.00 54 GLU A O 20
ATOM 22149 N N . VAL A 1 55 ? 10.442 -6.630 2.352 1.00 0.00 55 VAL A N 20
ATOM 22150 C CA . VAL A 1 55 ? 9.038 -6.344 2.084 1.00 0.00 55 VAL A CA 20
ATOM 22151 C C . VAL A 1 55 ? 8.882 -5.485 0.834 1.00 0.00 55 VAL A C 20
ATOM 22152 O O . VAL A 1 55 ? 8.230 -5.886 -0.130 1.00 0.00 55 VAL A O 20
ATOM 22165 N N . ARG A 1 56 ? 9.484 -4.300 0.858 1.00 0.00 56 ARG A N 20
ATOM 22166 C CA . ARG A 1 56 ? 9.411 -3.383 -0.272 1.00 0.00 56 ARG A CA 20
ATOM 22167 C C . ARG A 1 56 ? 9.650 -4.120 -1.587 1.00 0.00 56 ARG A C 20
ATOM 22168 O O . ARG A 1 56 ? 8.937 -3.910 -2.568 1.00 0.00 56 ARG A O 20
ATOM 22189 N N . LYS A 1 57 ? 10.658 -4.985 -1.599 1.00 0.00 57 LYS A N 20
ATOM 22190 C CA . LYS A 1 57 ? 10.993 -5.755 -2.791 1.00 0.00 57 LYS A CA 20
ATOM 22191 C C . LYS A 1 57 ? 9.853 -6.695 -3.169 1.00 0.00 57 LYS A C 20
ATOM 22192 O O . LYS A 1 57 ? 9.226 -6.538 -4.217 1.00 0.00 57 LYS A O 20
ATOM 22211 N N . PHE A 1 58 ? 9.588 -7.672 -2.308 1.00 0.00 58 PHE A N 20
ATOM 22212 C CA . PHE A 1 58 ? 8.522 -8.638 -2.552 1.00 0.00 58 PHE A CA 20
ATOM 22213 C C . PHE A 1 58 ? 7.296 -7.955 -3.150 1.00 0.00 58 PHE A C 20
ATOM 22214 O O . PHE A 1 58 ? 6.748 -8.409 -4.155 1.00 0.00 58 PHE A O 20
ATOM 22231 N N . ALA A 1 59 ? 6.871 -6.862 -2.526 1.00 0.00 59 ALA A N 20
ATOM 22232 C CA . ALA A 1 59 ? 5.711 -6.115 -2.997 1.00 0.00 59 ALA A CA 20
ATOM 22233 C C . ALA A 1 59 ? 5.812 -5.828 -4.491 1.00 0.00 59 ALA A C 20
ATOM 22234 O O . ALA A 1 59 ? 4.884 -6.106 -5.250 1.00 0.00 59 ALA A O 20
ATOM 22241 N N . ARG A 1 60 ? 6.945 -5.270 -4.906 1.00 0.00 60 ARG A N 20
ATOM 22242 C CA . ARG A 1 60 ? 7.167 -4.944 -6.309 1.00 0.00 60 ARG A CA 20
ATOM 22243 C C . ARG A 1 60 ? 6.505 -5.976 -7.218 1.00 0.00 60 ARG A C 20
ATOM 22244 O O . ARG A 1 60 ? 5.564 -5.664 -7.948 1.00 0.00 60 ARG A O 20
ATOM 22265 N N . LEU A 1 61 ? 7.005 -7.206 -7.170 1.00 0.00 61 LEU A N 20
ATOM 22266 C CA . LEU A 1 61 ? 6.463 -8.285 -7.989 1.00 0.00 61 LEU A CA 20
ATOM 22267 C C . LEU A 1 61 ? 4.956 -8.132 -8.163 1.00 0.00 61 LEU A C 20
ATOM 22268 O O . LEU A 1 61 ? 4.445 -8.154 -9.282 1.00 0.00 61 LEU A O 20
ATOM 22284 N N . ASN A 1 62 ? 4.249 -7.975 -7.048 1.00 0.00 62 ASN A N 20
ATOM 22285 C CA . ASN A 1 62 ? 2.800 -7.816 -7.078 1.00 0.00 62 ASN A CA 20
ATOM 22286 C C . ASN A 1 62 ? 2.417 -6.369 -7.368 1.00 0.00 62 ASN A C 20
ATOM 22287 O O . ASN A 1 62 ? 2.532 -5.500 -6.503 1.00 0.00 62 ASN A O 20
ATOM 22298 N N . ILE A 1 63 ? 1.961 -6.117 -8.591 1.00 0.00 63 ILE A N 20
ATOM 22299 C CA . ILE A 1 63 ? 1.559 -4.775 -8.994 1.00 0.00 63 ILE A CA 20
ATOM 22300 C C . ILE A 1 63 ? 0.053 -4.696 -9.218 1.00 0.00 63 ILE A C 20
ATOM 22301 O O . ILE A 1 63 ? -0.465 -5.202 -10.213 1.00 0.00 63 ILE A O 20
ATOM 22317 N N . ASP A 1 64 ? -0.645 -4.056 -8.286 1.00 0.00 64 ASP A N 20
ATOM 22318 C CA . ASP A 1 64 ? -2.092 -3.907 -8.382 1.00 0.00 64 ASP A CA 20
ATOM 22319 C C . ASP A 1 64 ? -2.460 -2.760 -9.317 1.00 0.00 64 ASP A C 20
ATOM 22320 O O . ASP A 1 64 ? -1.727 -1.780 -9.456 1.00 0.00 64 ASP A O 20
ATOM 22329 N N . PRO A 1 65 ? -3.622 -2.882 -9.976 1.00 0.00 65 PRO A N 20
ATOM 22330 C CA . PRO A 1 65 ? -4.113 -1.864 -10.910 1.00 0.00 65 PRO A CA 20
ATOM 22331 C C . PRO A 1 65 ? -4.537 -0.582 -10.201 1.00 0.00 65 PRO A C 20
ATOM 22332 O O . PRO A 1 65 ? -4.215 0.519 -10.646 1.00 0.00 65 PRO A O 20
ATOM 22343 N N . ALA A 1 66 ? -5.260 -0.734 -9.097 1.00 0.00 66 ALA A N 20
ATOM 22344 C CA . ALA A 1 66 ? -5.725 0.412 -8.325 1.00 0.00 66 ALA A CA 20
ATOM 22345 C C . ALA A 1 66 ? -4.560 1.301 -7.906 1.00 0.00 66 ALA A C 20
ATOM 22346 O O . ALA A 1 66 ? -4.558 2.505 -8.166 1.00 0.00 66 ALA A O 20
ATOM 22353 N N . THR A 1 67 ? -3.568 0.702 -7.254 1.00 0.00 67 THR A N 20
ATOM 22354 C CA . THR A 1 67 ? -2.398 1.440 -6.797 1.00 0.00 67 THR A CA 20
ATOM 22355 C C . THR A 1 67 ? -1.917 2.422 -7.859 1.00 0.00 67 THR A C 20
ATOM 22356 O O . THR A 1 67 ? -1.564 3.560 -7.551 1.00 0.00 67 THR A O 20
ATOM 22367 N N . ILE A 1 68 ? -1.906 1.974 -9.110 1.00 0.00 68 ILE A N 20
ATOM 22368 C CA . ILE A 1 68 ? -1.471 2.815 -10.218 1.00 0.00 68 ILE A CA 20
ATOM 22369 C C . ILE A 1 68 ? -2.011 4.234 -10.077 1.00 0.00 68 ILE A C 20
ATOM 22370 O O . ILE A 1 68 ? -3.220 4.459 -10.140 1.00 0.00 68 ILE A O 20
ATOM 22386 N N . THR A 1 69 ? -1.106 5.189 -9.888 1.00 0.00 69 THR A N 20
ATOM 22387 C CA . THR A 1 69 ? -1.491 6.587 -9.739 1.00 0.00 69 THR A CA 20
ATOM 22388 C C . THR A 1 69 ? -0.405 7.516 -10.270 1.00 0.00 69 THR A C 20
ATOM 22389 O O . THR A 1 69 ? 0.688 7.593 -9.709 1.00 0.00 69 THR A O 20
ATOM 22400 N N . TRP A 1 70 ? -0.714 8.219 -11.354 1.00 0.00 70 TRP A N 20
ATOM 22401 C CA . TRP A 1 70 ? 0.237 9.144 -11.960 1.00 0.00 70 TRP A CA 20
ATOM 22402 C C . TRP A 1 70 ? 0.141 10.523 -11.317 1.00 0.00 70 TRP A C 20
ATOM 22403 O O . TRP A 1 70 ? 1.157 11.153 -11.025 1.00 0.00 70 TRP A O 20
ATOM 22424 N N . GLN A 1 71 ? -1.086 10.986 -11.100 1.00 0.00 71 GLN A N 20
ATOM 22425 C CA . GLN A 1 71 ? -1.313 12.292 -10.491 1.00 0.00 71 GLN A CA 20
ATOM 22426 C C . GLN A 1 71 ? -0.616 12.390 -9.138 1.00 0.00 71 GLN A C 20
ATOM 22427 O O . GLN A 1 71 ? -0.832 11.559 -8.255 1.00 0.00 71 GLN A O 20
#

CATH classification: 1.10.8.770